Protein 4EWG (pdb70)

Solvent-accessible surface area: 25192 Å² total; per-residue (Å²): 140,106,100,118,0,1,0,2,0,14,4,0,13,5,12,23,20,34,153,22,83,88,0,36,61,26,3,123,84,38,67,10,8,2,129,54,27,107,113,11,111,113,19,112,61,10,107,3,49,1,0,0,32,14,119,50,44,88,83,28,112,117,17,76,212,102,36,24,50,12,13,7,92,0,0,24,0,0,0,69,0,0,41,49,0,5,54,73,6,52,12,76,85,54,146,50,5,16,90,27,79,0,1,0,0,0,0,0,11,26,7,0,37,85,4,8,62,6,6,0,25,0,25,68,66,2,38,12,110,71,14,72,51,58,8,16,3,31,23,1,11,0,0,0,0,0,3,0,3,37,44,51,57,0,51,1,6,1,4,2,0,2,0,2,5,0,0,0,0,0,0,0,0,8,0,23,11,14,1,8,36,48,66,14,42,0,0,0,0,0,0,0,3,10,30,17,3,13,15,0,0,15,19,3,30,55,177,20,8,0,68,67,41,133,64,30,110,55,0,1,18,0,0,0,34,137,24,55,5,3,2,1,0,10,0,0,0,0,0,0,0,0,22,68,110,44,0,52,96,86,63,20,103,39,16,0,12,3,28,0,2,1,3,7,1,3,2,62,78,22,58,75,38,49,26,80,18,2,8,87,0,0,72,57,0,11,105,49,18,95,36,109,26,130,32,0,24,0,0,0,0,7,0,14,0,24,106,136,16,0,32,8,4,0,83,0,0,24,82,24,16,33,64,111,0,14,0,1,1,2,1,0,0,0,0,4,1,5,0,0,0,0,0,0,1,0,4,0,0,0,12,0,0,72,99,53,45,0,0,15,3,19,28,8,107,92,41,18,120,65,6,16,98,16,46,11,1,118,82,71,37,80,87,30,87,0,58,30,0,0,0,0,0,18,13,16,1,6,0,1,0,0,0,0,0,86,24,57,181,156,111,122,0,1,0,2,0,12,3,0,15,4,12,22,18,30,157,24,81,81,0,61,63,27,4,71,82,38,69,21,21,14,116,124,31,96,120,15,100,114,18,112,61,10,114,3,50,2,0,0,15,14,92,55,56,91,84,29,111,116,18,75,79,102,27,20,49,10,10,8,79,0,0,28,6,0,0,65,0,0,44,47,0,6,57,73,6,56,11,84,78,58,165,74,13,25,75,22,146,1,0,0,0,0,0,0,13,25,8,0,25,98,3,7,88,6,6,0,26,0,28,84,64,1,39,11,112,81,14,68,47,55,6,14,4,31,22,1,11,0,0,0,0,0,3,0,2,29,38,55,67,0,57,1,6,2,5,1,1,2,0,5,6,0,0,0,0,0,0,0,0,10,0,22,9,13,0,11,36,50,60,12,34,9,0,0,0,0,0,0,4,7,15,16,3,12,16,1,0,17,25,2,32,52,181,20,8,0,68,62,42,108,58,11,113,60,0,1,19,0,0,1,46,62,26,56,5,3,3,1,0,8,0,0,0,0,0,0,0,0,22,50,96,65,0,109,95,84,64,20,101,33,19,0,11,3,28,0,3,1,4,6,1,2,2,67,26,36,49,75,37,47,20,46,20,2,7,102,0,0,64,54,0,0,99,53,19,95,38,90,16,120,34,0,23,0,0,0,0,7,0,15,0,26,103,142,17,0,33,9,4,0,83,0,0,27,161,17,14,31,130,104,0,16,0,2,1,2,0,0,1,1,0,4,1,5,0,0,0,0,0,0,1,0,5,0,0,0,14,0,0,66,103,55,67,0,1,15,4,19,28,8,115,111,41,16,117,60,6,15,94,16,46,6,0,109,80,138,30,79,88,31,88,0,84,35,0,0,0,0,0,19,13,16,2,6,0,1,0,0,0,0,0,95,20,48,187

B-factor: mean 21.0, std 6.98, range [4.08, 59.29]

Structure (mmCIF, N/CA/C/O backbone):
data_4EWG
#
_entry.id   4EWG
#
_cell.length_a   66.410
_cell.length_b   60.940
_cell.length_c   99.680
_cell.angle_alpha   90.000
_cell.angle_beta   95.130
_cell.angle_gamma   90.000
#
_symmetry.space_group_name_H-M   'P 1 21 1'
#
loop_
_entity.id
_entity.type
_entity.pdbx_description
1 polymer 'Beta-ketoacyl synthase'
2 non-polymer IMIDAZOLE
3 non-polymer 1,2-ETHANEDIOL
4 non-polymer 'CALCIUM ION'
5 water water
#
loop_
_atom_site.group_PDB
_atom_site.id
_atom_site.type_symbol
_atom_site.label_atom_id
_atom_site.label_alt_id
_atom_site.label_comp_id
_atom_site.label_asym_id
_atom_site.label_entity_id
_atom_site.label_seq_id
_atom_site.pdbx_PDB_ins_code
_atom_site.Cartn_x
_atom_site.Cartn_y
_atom_site.Cartn_z
_atom_site.occupancy
_atom_site.B_iso_or_equiv
_atom_site.auth_seq_id
_atom_site.auth_comp_id
_atom_site.auth_asym_id
_atom_site.auth_atom_id
_atom_site.pdbx_PDB_model_num
ATOM 1 N N . SER A 1 4 ? 5.174 39.172 90.866 1.00 39.65 0 SER A N 1
ATOM 2 C CA . SER A 1 4 ? 4.207 39.510 89.781 1.00 38.77 0 SER A CA 1
ATOM 3 C C . SER A 1 4 ? 4.584 38.815 88.449 1.00 36.92 0 SER A C 1
ATOM 4 O O . SER A 1 4 ? 4.821 39.481 87.435 1.00 36.62 0 SER A O 1
ATOM 6 N N . MET A 1 5 ? 4.619 37.483 88.462 1.00 35.98 1 MET A N 1
ATOM 7 C CA . MET A 1 5 ? 5.033 36.673 87.280 1.00 34.07 1 MET A CA 1
ATOM 8 C C . MET A 1 5 ? 3.967 36.651 86.159 1.00 31.69 1 MET A C 1
ATOM 9 O O . MET A 1 5 ? 2.797 36.563 86.426 1.00 31.22 1 MET A O 1
ATOM 14 N N . LYS A 1 6 ? 4.402 36.697 84.906 1.00 29.29 2 LYS A N 1
ATOM 15 C CA . LYS A 1 6 ? 3.459 36.701 83.774 1.00 27.65 2 LYS A CA 1
ATOM 16 C C . LYS A 1 6 ? 3.067 35.289 83.385 1.00 26.13 2 LYS A C 1
ATOM 17 O O . LYS A 1 6 ? 3.857 34.349 83.508 1.00 25.40 2 LYS A O 1
ATOM 23 N N . ARG A 1 7 ? 1.831 35.141 82.934 1.00 24.95 3 ARG A N 1
ATOM 24 C CA . ARG A 1 7 ? 1.375 33.888 82.430 1.00 23.63 3 ARG A CA 1
ATOM 25 C C . ARG A 1 7 ? 1.812 33.815 80.991 1.00 21.77 3 ARG A C 1
ATOM 26 O O . ARG A 1 7 ? 2.062 34.848 80.354 1.00 21.14 3 ARG A O 1
ATOM 34 N N . VAL A 1 8 ? 1.911 32.590 80.485 1.00 20.46 4 VAL A N 1
ATOM 35 C CA . VAL A 1 8 ? 2.459 32.352 79.178 1.00 19.05 4 VAL A CA 1
ATOM 36 C C . VAL A 1 8 ? 1.612 31.343 78.402 1.00 18.51 4 VAL A C 1
ATOM 37 O O . VAL A 1 8 ? 1.336 30.244 78.897 1.00 18.58 4 VAL A O 1
ATOM 41 N N . VAL A 1 9 ? 1.216 31.739 77.191 1.00 17.83 5 VAL A N 1
ATOM 42 C CA . VAL A 1 9 ? 0.364 30.933 76.349 1.00 17.69 5 VAL A CA 1
ATOM 43 C C . VAL A 1 9 ? 1.036 30.711 74.993 1.00 16.72 5 VAL A C 1
ATOM 44 O O . VAL A 1 9 ? 1.975 31.398 74.615 1.00 16.52 5 VAL A O 1
ATOM 48 N N . ILE A 1 10 ? 0.534 29.737 74.280 1.00 16.69 6 ILE A N 1
ATOM 49 C CA . ILE A 1 10 ? 1.053 29.346 72.997 1.00 16.15 6 ILE A CA 1
ATOM 50 C C . ILE A 1 10 ? 0.056 29.761 71.948 1.00 16.56 6 ILE A C 1
ATOM 51 O O . ILE A 1 10 ? -1.038 29.235 71.907 1.00 17.08 6 ILE A O 1
ATOM 56 N N . THR A 1 11 ? 0.450 30.679 71.085 1.00 16.74 7 THR A N 1
ATOM 57 C CA . THR A 1 11 ? -0.492 31.259 70.077 1.00 17.39 7 THR A CA 1
ATOM 58 C C . THR A 1 11 ? -0.122 30.880 68.643 1.00 17.28 7 THR A C 1
ATOM 59 O O . THR A 1 11 ? -0.837 31.230 67.711 1.00 18.01 7 THR A O 1
ATOM 63 N N . GLY A 1 12 ? 0.991 30.151 68.473 1.00 16.86 8 GLY A N 1
ATOM 64 C CA . GLY A 1 12 ? 1.417 29.638 67.161 1.00 16.68 8 GLY A CA 1
ATOM 65 C C . GLY A 1 12 ? 2.104 28.281 67.275 1.00 16.59 8 GLY A C 1
ATOM 66 O O . GLY A 1 12 ? 2.917 28.074 68.183 1.00 16.48 8 GLY A O 1
ATOM 67 N N . MET A 1 13 ? 1.758 27.340 66.385 1.00 16.83 9 MET A N 1
ATOM 68 C CA . MET A 1 13 ? 2.427 26.024 66.320 1.00 16.47 9 MET A CA 1
ATOM 69 C C . MET A 1 13 ? 2.620 25.634 64.868 1.00 16.60 9 MET A C 1
ATOM 70 O O . MET A 1 13 ? 1.722 25.836 64.032 1.00 17.46 9 MET A O 1
ATOM 75 N N . GLY A 1 14 ? 3.775 25.059 64.565 1.00 16.30 10 GLY A N 1
ATOM 76 C CA . GLY A 1 14 ? 4.073 24.581 63.245 1.00 16.36 10 GLY A CA 1
ATOM 77 C C . GLY A 1 14 ? 5.374 23.804 63.198 1.00 16.01 10 GLY A C 1
ATOM 78 O O . GLY A 1 14 ? 6.209 23.884 64.096 1.00 15.61 10 GLY A O 1
ATOM 79 N N . GLY A 1 15 ? 5.568 23.089 62.107 1.00 16.38 11 GLY A N 1
ATOM 80 C CA . GLY A 1 15 ? 6.794 22.350 61.885 1.00 16.19 11 GLY A CA 1
ATOM 81 C C . GLY A 1 15 ? 6.843 21.604 60.565 1.00 16.62 11 GLY A C 1
ATOM 82 O O . GLY A 1 15 ? 5.905 21.676 59.732 1.00 17.21 11 GLY A O 1
ATOM 83 N N . VAL A 1 16 ? 7.976 20.943 60.367 1.00 16.10 12 VAL A N 1
ATOM 84 C CA . VAL A 1 16 ? 8.282 20.208 59.188 1.00 16.60 12 VAL A CA 1
ATOM 85 C C . VAL A 1 16 ? 8.561 18.776 59.702 1.00 16.16 12 VAL A C 1
ATOM 86 O O . VAL A 1 16 ? 9.482 18.596 60.462 1.00 15.49 12 VAL A O 1
ATOM 90 N N . THR A 1 17 ? 7.709 17.792 59.367 1.00 16.66 13 THR A N 1
ATOM 91 C CA . THR A 1 17 ? 7.839 16.436 59.945 1.00 16.86 13 THR A CA 1
ATOM 92 C C . THR A 1 17 ? 7.638 15.324 58.920 1.00 17.92 13 THR A C 1
ATOM 93 O O . THR A 1 17 ? 7.131 15.567 57.832 1.00 18.24 13 THR A O 1
ATOM 97 N N . ALA A 1 18 ? 7.996 14.088 59.300 1.00 18.11 14 ALA A N 1
ATOM 98 C CA . ALA A 1 18 ? 7.894 12.941 58.382 1.00 18.81 14 ALA A CA 1
ATOM 99 C C . ALA A 1 18 ? 6.437 12.676 57.995 1.00 20.08 14 ALA A C 1
ATOM 100 O O . ALA A 1 18 ? 6.158 12.027 56.954 1.00 20.53 14 ALA A O 1
ATOM 102 N N . LEU A 1 19 ? 5.506 13.194 58.804 1.00 20.47 15 LEU A N 1
ATOM 103 C CA . LEU A 1 19 ? 4.079 13.004 58.547 1.00 21.67 15 LEU A CA 1
ATOM 104 C C . LEU A 1 19 ? 3.445 14.215 57.918 1.00 22.13 15 LEU A C 1
ATOM 105 O O . LEU A 1 19 ? 2.239 14.199 57.658 1.00 23.62 15 LEU A O 1
ATOM 110 N N . GLY A 1 20 ? 4.227 15.264 57.684 1.00 22.13 16 GLY A N 1
ATOM 111 C CA . GLY A 1 20 ? 3.731 16.471 56.987 1.00 22.91 16 GLY A CA 1
ATOM 112 C C . GLY A 1 20 ? 3.838 17.679 57.888 1.00 22.58 16 GLY A C 1
ATOM 113 O O . GLY A 1 20 ? 4.440 17.581 58.979 1.00 21.29 16 GLY A O 1
ATOM 114 N N . SER A 1 21 ? 3.275 18.817 57.421 1.00 23.02 17 SER A N 1
ATOM 115 C CA . SER A 1 21 ? 3.204 20.059 58.208 1.00 22.75 17 SER A CA 1
ATOM 116 C C . SER A 1 21 ? 1.843 20.393 58.779 1.00 23.47 17 SER A C 1
ATOM 117 O O . SER A 1 21 ? 1.750 20.767 59.937 1.00 23.76 17 SER A O 1
ATOM 120 N N . ARG A 1 22 ? 0.789 20.254 58.012 1.00 24.92 18 ARG A N 1
ATOM 121 C CA . ARG A 1 22 ? -0.543 20.592 58.536 1.00 25.77 18 ARG A CA 1
ATOM 122 C C . ARG A 1 22 ? -1.022 19.510 59.495 1.00 25.55 18 ARG A C 1
ATOM 123 O O . ARG A 1 22 ? -0.755 18.332 59.284 1.00 25.31 18 ARG A O 1
ATOM 131 N N . TRP A 1 23 ? -1.724 19.916 60.552 1.00 25.54 19 TRP A N 1
ATOM 132 C CA . TRP A 1 23 ? -2.179 18.968 61.549 1.00 25.55 19 TRP A CA 1
ATOM 133 C C . TRP A 1 23 ? -3.152 17.973 60.965 1.00 26.95 19 TRP A C 1
ATOM 134 O O . TRP A 1 23 ? -3.065 16.789 61.265 1.00 26.46 19 TRP A O 1
ATOM 145 N N . ASP A 1 24 ? -4.054 18.443 60.097 1.00 28.10 20 ASP A N 1
ATOM 146 C CA . ASP A 1 24 ? -5.058 17.570 59.486 1.00 29.71 20 ASP A CA 1
ATOM 147 C C . ASP A 1 24 ? -4.414 16.422 58.706 1.00 30.09 20 ASP A C 1
ATOM 148 O O . ASP A 1 24 ? -4.845 15.301 58.793 1.00 30.55 20 ASP A O 1
ATOM 153 N N . GLU A 1 25 ? -3.360 16.728 57.975 1.00 30.55 21 GLU A N 1
ATOM 154 C CA . GLU A 1 25 ? -2.534 15.756 57.263 1.00 31.34 21 GLU A CA 1
ATOM 155 C C . GLU A 1 25 ? -1.858 14.781 58.258 1.00 30.14 21 GLU A C 1
ATOM 156 O O . GLU A 1 25 ? -1.849 13.545 58.062 1.00 30.01 21 GLU A O 1
ATOM 162 N N . ILE A 1 26 ? -1.318 15.331 59.341 1.00 29.01 22 ILE A N 1
ATOM 163 C CA . ILE A 1 26 ? -0.640 14.526 60.358 1.00 28.53 22 ILE A CA 1
ATOM 164 C C . ILE A 1 26 ? -1.630 13.624 61.101 1.00 28.95 22 ILE A C 1
ATOM 165 O O . ILE A 1 26 ? -1.371 12.436 61.303 1.00 29.19 22 ILE A O 1
ATOM 170 N N . GLU A 1 27 ? -2.773 14.183 61.495 1.00 29.83 23 GLU A N 1
ATOM 171 C CA . GLU A 1 27 ? -3.847 13.390 62.124 1.00 30.61 23 GLU A CA 1
ATOM 172 C C . GLU A 1 27 ? -4.231 12.180 61.263 1.00 30.67 23 GLU A C 1
ATOM 173 O O . GLU A 1 27 ? -4.337 11.066 61.771 1.00 31.68 23 GLU A O 1
ATOM 179 N N . ALA A 1 28 ? -4.409 12.401 59.969 1.00 30.55 24 ALA A N 1
ATOM 180 C CA . ALA A 1 28 ? -4.780 11.315 59.055 1.00 31.14 24 ALA A CA 1
ATOM 181 C C . ALA A 1 28 ? -3.699 10.225 59.063 1.00 30.79 24 ALA A C 1
ATOM 182 O O . ALA A 1 28 ? -4.004 9.041 59.119 1.00 31.77 24 ALA A O 1
ATOM 184 N N . ALA A 1 29 ? -2.429 10.633 59.083 1.00 29.65 25 ALA A N 1
ATOM 185 C CA . ALA A 1 29 ? -1.331 9.676 59.144 1.00 29.41 25 ALA A CA 1
ATOM 186 C C . ALA A 1 29 ? -1.328 8.910 60.471 1.00 29.48 25 ALA A C 1
ATOM 187 O O . ALA A 1 29 ? -1.273 7.694 60.483 1.00 29.50 25 ALA A O 1
ATOM 189 N N . LEU A 1 30 ? -1.394 9.626 61.579 1.00 29.38 26 LEU A N 1
ATOM 190 C CA . LEU A 1 30 ? -1.481 8.980 62.867 1.00 29.61 26 LEU A CA 1
ATOM 191 C C . LEU A 1 30 ? -2.605 7.950 62.817 1.00 31.99 26 LEU A C 1
ATOM 192 O O . LEU A 1 30 ? -2.391 6.758 63.104 1.00 32.85 26 LEU A O 1
ATOM 197 N N . LYS A 1 31 ? -3.783 8.384 62.388 1.00 33.53 27 LYS A N 1
ATOM 198 C CA . LYS A 1 31 ? -4.937 7.482 62.318 1.00 35.07 27 LYS A CA 1
ATOM 199 C C . LYS A 1 31 ? -4.697 6.265 61.457 1.00 35.52 27 LYS A C 1
ATOM 200 O O . LYS A 1 31 ? -5.159 5.194 61.787 1.00 36.19 27 LYS A O 1
ATOM 206 N N . ALA A 1 32 ? -4.011 6.444 60.336 1.00 35.76 28 ALA A N 1
ATOM 207 C CA . ALA A 1 32 ? -3.788 5.355 59.399 1.00 36.99 28 ALA A CA 1
ATOM 208 C C . ALA A 1 32 ? -2.789 4.313 59.936 1.00 37.12 28 ALA A C 1
ATOM 209 O O . ALA A 1 32 ? -2.620 3.253 59.332 1.00 39.51 28 ALA A O 1
ATOM 211 N N . GLY A 1 33 ? -2.138 4.597 61.064 1.00 35.83 29 GLY A N 1
ATOM 212 C CA . GLY A 1 33 ? -1.347 3.575 61.794 1.00 34.44 29 GLY A CA 1
ATOM 213 C C . GLY A 1 33 ? -0.093 2.982 61.145 1.00 33.77 29 GLY A C 1
ATOM 214 O O . GLY A 1 33 ? 0.362 1.929 61.563 1.00 34.11 29 GLY A O 1
ATOM 215 N N . ARG A 1 34 ? 0.466 3.634 60.123 1.00 32.92 30 ARG A N 1
ATOM 216 C CA . ARG A 1 34 ? 1.751 3.214 59.570 1.00 31.19 30 ARG A CA 1
ATOM 217 C C . ARG A 1 34 ? 2.789 4.176 60.052 1.00 29.72 30 ARG A C 1
ATOM 218 O O . ARG A 1 34 ? 2.543 5.365 60.118 1.00 29.84 30 ARG A O 1
ATOM 220 N N . ASN A 1 35 ? 3.965 3.677 60.405 1.00 28.28 31 ASN A N 1
ATOM 221 C CA . ASN A 1 35 ? 5.035 4.553 60.782 1.00 26.04 31 ASN A CA 1
ATOM 222 C C . ASN A 1 35 ? 5.717 5.144 59.554 1.00 25.55 31 ASN A C 1
ATOM 223 O O . ASN A 1 35 ? 5.402 4.794 58.417 1.00 25.58 31 ASN A O 1
ATOM 228 N N . ALA A 1 36 ? 6.636 6.075 59.794 1.00 24.09 32 ALA A N 1
ATOM 229 C CA . ALA A 1 36 ? 7.368 6.733 58.712 1.00 23.90 32 ALA A CA 1
ATOM 230 C C . ALA A 1 36 ? 8.788 6.178 58.591 1.00 23.80 32 ALA A C 1
ATOM 231 O O . ALA A 1 36 ? 9.663 6.845 58.072 1.00 22.98 32 ALA A O 1
ATOM 233 N N . VAL A 1 37 ? 8.994 4.944 59.042 1.00 24.35 33 VAL A N 1
ATOM 234 C CA . VAL A 1 37 ? 10.322 4.318 58.997 1.00 24.98 33 VAL A CA 1
ATOM 235 C C . VAL A 1 37 ? 10.593 3.685 57.614 1.00 26.31 33 VAL A C 1
ATOM 236 O O . VAL A 1 37 ? 9.693 3.114 56.996 1.00 26.92 33 VAL A O 1
ATOM 240 N N . ARG A 1 38 ? 11.817 3.841 57.113 1.00 26.36 34 ARG A N 1
ATOM 241 C CA . ARG A 1 38 ? 12.193 3.271 55.824 1.00 27.64 34 ARG A CA 1
ATOM 242 C C . ARG A 1 38 ? 13.592 2.657 55.890 1.00 27.65 34 ARG A C 1
ATOM 243 O O . ARG A 1 38 ? 14.380 3.004 56.767 1.00 26.05 34 ARG A O 1
ATOM 251 N N . ARG A 1 39 ? 13.874 1.735 54.963 1.00 29.26 35 ARG A N 1
ATOM 252 C CA . ARG A 1 39 ? 15.211 1.209 54.795 1.00 30.47 35 ARG A CA 1
ATOM 253 C C . ARG A 1 39 ? 16.048 2.350 54.191 1.00 31.66 35 ARG A C 1
ATOM 254 O O . ARG A 1 39 ? 15.532 3.200 53.437 1.00 31.38 35 ARG A O 1
ATOM 256 N N . MET A 1 40 ? 17.320 2.413 54.568 1.00 32.49 36 MET A N 1
ATOM 257 C CA . MET A 1 40 ? 18.230 3.467 54.083 1.00 33.46 36 MET A CA 1
ATOM 258 C C . MET A 1 40 ? 19.415 2.851 53.359 1.00 34.90 36 MET A C 1
ATOM 259 O O . MET A 1 40 ? 20.522 2.766 53.921 1.00 34.86 36 MET A O 1
ATOM 264 N N . PRO A 1 41 ? 19.214 2.424 52.106 1.00 36.35 37 PRO A N 1
ATOM 265 C CA . PRO A 1 41 ? 20.326 1.766 51.378 1.00 38.61 37 PRO A CA 1
ATOM 266 C C . PRO A 1 41 ? 21.576 2.636 51.222 1.00 40.15 37 PRO A C 1
ATOM 267 O O . PRO A 1 41 ? 22.667 2.113 51.132 1.00 41.73 37 PRO A O 1
ATOM 271 N N . ASP A 1 42 ? 21.410 3.955 51.181 1.00 41.99 38 ASP A N 1
ATOM 272 C CA . ASP A 1 42 ? 22.548 4.879 51.063 1.00 42.80 38 ASP A CA 1
ATOM 273 C C . ASP A 1 42 ? 23.592 4.727 52.157 1.00 41.51 38 ASP A C 1
ATOM 274 O O . ASP A 1 42 ? 24.746 5.040 51.936 1.00 42.01 38 ASP A O 1
ATOM 279 N N . TRP A 1 43 ? 23.176 4.247 53.323 1.00 38.88 39 TRP A N 1
ATOM 280 C CA . TRP A 1 43 ? 24.081 4.062 54.438 1.00 37.00 39 TRP A CA 1
ATOM 281 C C . TRP A 1 43 ? 25.053 2.945 54.294 1.00 37.27 39 TRP A C 1
ATOM 282 O O . TRP A 1 43 ? 25.927 2.798 55.137 1.00 35.56 39 TRP A O 1
ATOM 293 N N . ASP A 1 44 ? 24.949 2.178 53.202 1.00 37.23 40 ASP A N 1
ATOM 294 C CA . ASP A 1 44 ? 25.999 1.217 52.845 1.00 37.99 40 ASP A CA 1
ATOM 295 C C . ASP A 1 44 ? 27.311 1.947 52.504 1.00 36.03 40 ASP A C 1
ATOM 296 O O . ASP A 1 44 ? 28.388 1.364 52.497 1.00 36.37 40 ASP A O 1
ATOM 301 N N . TYR A 1 45 ? 27.199 3.229 52.198 1.00 34.31 41 TYR A N 1
ATOM 302 C CA . TYR A 1 45 ? 28.350 4.085 52.034 1.00 33.11 41 TYR A CA 1
ATOM 303 C C . TYR A 1 45 ? 29.226 4.105 53.302 1.00 32.24 41 TYR A C 1
ATOM 304 O O . TYR A 1 45 ? 30.437 4.192 53.217 1.00 32.61 41 TYR A O 1
ATOM 313 N N . PHE A 1 46 ? 28.615 4.005 54.475 1.00 30.56 42 PHE A N 1
ATOM 314 C CA . PHE A 1 46 ? 29.361 4.150 55.732 1.00 29.53 42 PHE A CA 1
ATOM 315 C C . PHE A 1 46 ? 29.991 2.839 56.164 1.00 29.71 42 PHE A C 1
ATOM 316 O O . PHE A 1 46 ? 29.422 1.782 55.952 1.00 29.98 42 PHE A O 1
ATOM 324 N N . GLU A 1 47 ? 31.171 2.927 56.765 1.00 29.42 43 GLU A N 1
ATOM 325 C CA . GLU A 1 47 ? 31.958 1.731 57.068 1.00 30.73 43 GLU A CA 1
ATOM 326 C C . GLU A 1 47 ? 31.231 0.819 58.069 1.00 31.14 43 GLU A C 1
ATOM 327 O O . GLU A 1 47 ? 30.955 -0.324 57.770 1.00 31.21 43 GLU A O 1
ATOM 333 N N . SER A 1 48 ? 30.866 1.360 59.226 1.00 30.31 44 SER A N 1
ATOM 334 C CA . SER A 1 48 ? 30.452 0.534 60.349 1.00 30.53 44 SER A CA 1
ATOM 335 C C . SER A 1 48 ? 29.138 0.964 60.970 1.00 29.57 44 SER A C 1
ATOM 336 O O . SER A 1 48 ? 29.111 1.239 62.151 1.00 29.91 44 SER A O 1
ATOM 339 N N . LEU A 1 49 ? 28.055 1.030 60.188 1.00 29.64 45 LEU A N 1
ATOM 340 C CA . LEU A 1 49 ? 26.708 1.193 60.763 1.00 28.39 45 LEU A CA 1
ATOM 341 C C . LEU A 1 49 ? 25.981 -0.134 60.674 1.00 28.82 45 LEU A C 1
ATOM 342 O O . LEU A 1 49 ? 25.958 -0.745 59.627 1.00 28.31 45 LEU A O 1
ATOM 347 N N . HIS A 1 50 ? 25.401 -0.564 61.784 1.00 27.72 46 HIS A N 1
ATOM 348 C CA . HIS A 1 50 ? 24.622 -1.774 61.825 1.00 28.22 46 HIS A CA 1
ATOM 349 C C . HIS A 1 50 ? 23.241 -1.526 61.348 1.00 27.51 46 HIS A C 1
ATOM 350 O O . HIS A 1 50 ? 22.698 -2.305 60.563 1.00 27.72 46 HIS A O 1
ATOM 357 N N . THR A 1 51 ? 22.635 -0.426 61.781 1.00 26.46 47 THR A N 1
ATOM 358 C CA . THR A 1 51 ? 21.268 -0.143 61.336 1.00 26.10 47 THR A CA 1
ATOM 359 C C . THR A 1 51 ? 21.233 0.312 59.884 1.00 26.69 47 THR A C 1
ATOM 360 O O . THR A 1 51 ? 22.139 0.960 59.419 1.00 26.00 47 THR A O 1
ATOM 364 N N . ARG A 1 52 ? 20.149 -0.043 59.200 1.00 28.13 48 ARG A N 1
ATOM 365 C CA . ARG A 1 52 ? 19.792 0.535 57.914 1.00 28.74 48 ARG A CA 1
ATOM 366 C C . ARG A 1 52 ? 18.387 1.166 57.967 1.00 28.36 48 ARG A C 1
ATOM 367 O O . ARG A 1 52 ? 17.675 1.197 56.961 1.00 28.99 48 ARG A O 1
ATOM 375 N N . LEU A 1 53 ? 17.992 1.661 59.137 1.00 27.01 49 LEU A N 1
ATOM 376 C CA . LEU A 1 53 ? 16.648 2.256 59.308 1.00 26.63 49 LEU A CA 1
ATOM 377 C C . LEU A 1 53 ? 16.710 3.742 59.657 1.00 25.71 49 LEU A C 1
ATOM 378 O O . LEU A 1 53 ? 17.602 4.165 60.387 1.00 24.58 49 LEU A O 1
ATOM 383 N N . ALA A 1 54 ? 15.750 4.513 59.139 1.00 25.10 50 ALA A N 1
ATOM 384 C CA . ALA A 1 54 ? 15.564 5.918 59.514 1.00 24.47 50 ALA A CA 1
ATOM 385 C C . ALA A 1 54 ? 14.134 6.295 59.221 1.00 24.37 50 ALA A C 1
ATOM 386 O O . ALA A 1 54 ? 13.431 5.551 58.513 1.00 25.66 50 ALA A O 1
ATOM 388 N N . ALA A 1 55 ? 13.714 7.456 59.744 1.00 22.70 51 ALA A N 1
ATOM 389 C CA . ALA A 1 55 ? 12.408 8.068 59.429 1.00 21.98 51 ALA A CA 1
ATOM 390 C C . ALA A 1 55 ? 12.624 9.452 58.790 1.00 21.54 51 ALA A C 1
ATOM 391 O O . ALA A 1 55 ? 12.427 10.495 59.451 1.00 20.81 51 ALA A O 1
ATOM 393 N N . PRO A 1 56 ? 13.062 9.482 57.527 1.00 21.45 52 PRO A N 1
ATOM 394 C CA . PRO A 1 56 ? 13.372 10.771 56.885 1.00 21.58 52 PRO A CA 1
ATOM 395 C C . PRO A 1 56 ? 12.142 11.599 56.549 1.00 21.79 52 PRO A C 1
ATOM 396 O O . PRO A 1 56 ? 11.032 11.074 56.545 1.00 22.61 52 PRO A O 1
ATOM 400 N N . LEU A 1 57 ? 12.337 12.890 56.298 1.00 21.62 53 LEU A N 1
ATOM 401 C CA . LEU A 1 57 ? 11.310 13.676 55.669 1.00 22.29 53 LEU A CA 1
ATOM 402 C C . LEU A 1 57 ? 11.122 13.101 54.269 1.00 23.31 53 LEU A C 1
ATOM 403 O O . LEU A 1 57 ? 12.082 12.748 53.623 1.00 23.50 53 LEU A O 1
ATOM 408 N N . PRO A 1 58 ? 9.881 12.941 53.819 1.00 24.58 54 PRO A N 1
ATOM 409 C CA . PRO A 1 58 ? 9.730 12.413 52.443 1.00 26.36 54 PRO A CA 1
ATOM 410 C C . PRO A 1 58 ? 10.282 13.350 51.386 1.00 27.02 54 PRO A C 1
ATOM 411 O O . PRO A 1 58 ? 10.606 12.915 50.299 1.00 29.54 54 PRO A O 1
ATOM 415 N N . GLY A 1 59 ? 10.378 14.625 51.709 1.00 26.84 55 GLY A N 1
ATOM 416 C CA . GLY A 1 59 ? 11.053 15.610 50.853 1.00 27.15 55 GLY A CA 1
ATOM 417 C C . GLY A 1 59 ? 11.061 16.940 51.588 1.00 26.89 55 GLY A C 1
ATOM 418 O O . GLY A 1 59 ? 10.517 17.072 52.699 1.00 27.32 55 GLY A O 1
ATOM 419 N N . PHE A 1 60 ? 11.717 17.909 50.997 1.00 25.99 56 PHE A N 1
ATOM 420 C CA . PHE A 1 60 ? 11.719 19.242 51.508 1.00 25.07 56 PHE A CA 1
ATOM 421 C C . PHE A 1 60 ? 12.332 20.082 50.415 1.00 25.72 56 PHE A C 1
ATOM 422 O O . PHE A 1 60 ? 13.363 19.726 49.880 1.00 26.94 56 PHE A O 1
ATOM 430 N N . ALA A 1 61 ? 11.694 21.169 50.083 1.00 26.47 57 ALA A N 1
ATOM 431 C CA . ALA A 1 61 ? 12.312 22.183 49.246 1.00 28.56 57 ALA A CA 1
ATOM 432 C C . ALA A 1 61 ? 12.033 23.529 49.880 1.00 28.96 57 ALA A C 1
ATOM 433 O O . ALA A 1 61 ? 10.929 23.783 50.378 1.00 27.28 57 ALA A O 1
ATOM 435 N N . GLN A 1 62 ? 13.068 24.367 49.891 1.00 31.11 58 GLN A N 1
ATOM 436 C CA . GLN A 1 62 ? 12.944 25.749 50.353 1.00 31.35 58 GLN A CA 1
ATOM 437 C C . GLN A 1 62 ? 11.801 26.396 49.667 1.00 30.48 58 GLN A C 1
ATOM 438 O O . GLN A 1 62 ? 11.630 26.198 48.476 1.00 32.13 58 GLN A O 1
ATOM 444 N N . PRO A 1 63 ? 11.032 27.198 50.399 1.00 30.05 59 PRO A N 1
ATOM 445 C CA . PRO A 1 63 ? 10.081 28.072 49.743 1.00 30.61 59 PRO A CA 1
ATOM 446 C C . PRO A 1 63 ? 10.776 28.926 48.711 1.00 30.63 59 PRO A C 1
ATOM 447 O O . PRO A 1 63 ? 11.901 29.355 48.921 1.00 30.65 59 PRO A O 1
ATOM 451 N N . ALA A 1 64 ? 10.098 29.137 47.594 1.00 32.15 60 ALA A N 1
ATOM 452 C CA . ALA A 1 64 ? 10.643 29.882 46.459 1.00 33.61 60 ALA A CA 1
ATOM 453 C C . ALA A 1 64 ? 10.975 31.349 46.802 1.00 34.06 60 ALA A C 1
ATOM 454 O O . ALA A 1 64 ? 11.927 31.914 46.278 1.00 36.52 60 ALA A O 1
ATOM 456 N N . ASP A 1 65 ? 10.188 31.954 47.680 1.00 32.74 61 ASP A N 1
ATOM 457 C CA . ASP A 1 65 ? 10.341 33.358 47.994 1.00 32.04 61 ASP A CA 1
ATOM 458 C C . ASP A 1 65 ? 11.385 33.648 49.103 1.00 31.21 61 ASP A C 1
ATOM 459 O O . ASP A 1 65 ? 11.480 34.784 49.572 1.00 31.18 61 ASP A O 1
ATOM 464 N N . TRP A 1 66 ? 12.154 32.641 49.553 1.00 30.15 62 TRP A N 1
ATOM 465 C CA . TRP A 1 66 ? 13.256 32.910 50.489 1.00 27.94 62 TRP A CA 1
ATOM 466 C C . TRP A 1 66 ? 14.357 33.519 49.717 1.00 28.73 62 TRP A C 1
ATOM 467 O O . TRP A 1 66 ? 14.831 32.937 48.757 1.00 29.74 62 TRP A O 1
ATOM 478 N N . PRO A 1 67 ? 14.794 34.697 50.123 1.00 30.77 63 PRO A N 1
ATOM 479 C CA . PRO A 1 67 ? 15.858 35.355 49.387 1.00 32.33 63 PRO A CA 1
ATOM 480 C C . PRO A 1 67 ? 17.239 34.782 49.681 1.00 33.15 63 PRO A C 1
ATOM 481 O O . PRO A 1 67 ? 17.610 34.583 50.849 1.00 32.13 63 PRO A O 1
ATOM 485 N N . ARG A 1 68 ? 18.000 34.574 48.610 1.00 34.58 64 ARG A N 1
ATOM 486 C CA . ARG A 1 68 ? 19.379 34.103 48.653 1.00 34.11 64 ARG A CA 1
ATOM 487 C C . ARG A 1 68 ? 20.215 34.737 49.752 1.00 33.46 64 ARG A C 1
ATOM 488 O O . ARG A 1 68 ? 20.955 34.046 50.482 1.00 33.40 64 ARG A O 1
ATOM 496 N N . LYS A 1 69 ? 20.116 36.051 49.881 1.00 34.68 65 LYS A N 1
ATOM 497 C CA . LYS A 1 69 ? 20.940 36.777 50.843 1.00 34.33 65 LYS A CA 1
ATOM 498 C C . LYS A 1 69 ? 20.691 36.253 52.243 1.00 33.56 65 LYS A C 1
ATOM 499 O O . LYS A 1 69 ? 21.574 36.286 53.083 1.00 35.78 65 LYS A O 1
ATOM 501 N N . LYS A 1 70 ? 19.487 35.729 52.489 1.00 33.39 66 LYS A N 1
ATOM 502 C CA . LYS A 1 70 ? 19.106 35.238 53.813 1.00 31.34 66 LYS A CA 1
ATOM 503 C C . LYS A 1 70 ? 19.415 33.747 53.978 1.00 29.06 66 LYS A C 1
ATOM 504 O O . LYS A 1 70 ? 19.709 33.320 55.079 1.00 30.85 66 LYS A O 1
ATOM 506 N N . THR A 1 71 ? 19.419 32.971 52.890 1.00 25.65 67 THR A N 1
ATOM 507 C CA . THR A 1 71 ? 19.645 31.493 52.959 1.00 23.29 67 THR A CA 1
ATOM 508 C C . THR A 1 71 ? 21.103 30.984 52.901 1.00 21.60 67 THR A C 1
ATOM 509 O O . THR A 1 71 ? 21.352 29.827 53.152 1.00 21.06 67 THR A O 1
ATOM 513 N N . ARG A 1 72 ? 22.061 31.848 52.608 1.00 21.71 68 ARG A N 1
ATOM 514 C CA . ARG A 1 72 ? 23.484 31.447 52.531 1.00 20.69 68 ARG A CA 1
ATOM 515 C C . ARG A 1 72 ? 23.993 30.783 53.799 1.00 19.78 68 ARG A C 1
ATOM 516 O O . ARG A 1 72 ? 24.861 29.911 53.754 1.00 19.51 68 ARG A O 1
ATOM 518 N N . SER A 1 73 ? 23.464 31.223 54.930 1.00 19.27 69 SER A N 1
ATOM 519 C CA . SER A 1 73 ? 23.945 30.831 56.224 1.00 19.66 69 SER A CA 1
ATOM 520 C C . SER A 1 73 ? 23.218 29.578 56.772 1.00 18.94 69 SER A C 1
ATOM 521 O O . SER A 1 73 ? 23.450 29.188 57.906 1.00 18.26 69 SER A O 1
ATOM 524 N N . MET A 1 74 ? 22.397 28.941 55.935 1.00 19.34 70 MET A N 1
ATOM 525 C CA . MET A 1 74 ? 21.577 27.790 56.349 1.00 19.27 70 MET A CA 1
ATOM 526 C C . MET A 1 74 ? 21.945 26.457 55.679 1.00 18.71 70 MET A C 1
ATOM 527 O O . MET A 1 74 ? 21.912 26.361 54.467 1.00 17.77 70 MET A O 1
ATOM 532 N N . GLY A 1 75 ? 22.248 25.429 56.480 1.00 17.45 71 GLY A N 1
ATOM 533 C CA . GLY A 1 75 ? 22.185 24.047 56.001 1.00 17.40 71 GLY A CA 1
ATOM 534 C C . GLY A 1 75 ? 20.788 23.558 56.269 1.00 17.35 71 GLY A C 1
ATOM 535 O O . GLY A 1 75 ? 19.941 24.359 56.666 1.00 17.05 71 GLY A O 1
ATOM 536 N N . ARG A 1 76 ? 20.542 22.262 56.102 1.00 17.37 72 ARG A N 1
ATOM 537 C CA . ARG A 1 76 ? 19.180 21.747 56.152 1.00 18.24 72 ARG A CA 1
ATOM 538 C C . ARG A 1 76 ? 18.502 21.990 57.493 1.00 17.10 72 ARG A C 1
ATOM 539 O O . ARG A 1 76 ? 17.341 22.402 57.548 1.00 17.16 72 ARG A O 1
ATOM 547 N N . VAL A 1 77 ? 19.213 21.713 58.576 1.00 15.56 73 VAL A N 1
ATOM 548 C CA . VAL A 1 77 ? 18.610 21.792 59.909 1.00 14.55 73 VAL A CA 1
ATOM 549 C C . VAL A 1 77 ? 18.106 23.211 60.189 1.00 14.49 73 VAL A C 1
ATOM 550 O O . VAL A 1 77 ? 17.044 23.395 60.778 1.00 14.79 73 VAL A O 1
ATOM 554 N N . SER A 1 78 ? 18.871 24.196 59.768 1.00 14.68 74 SER A N 1
ATOM 555 C CA . SER A 1 78 ? 18.481 25.580 59.932 1.00 15.28 74 SER A CA 1
ATOM 556 C C . SER A 1 78 ? 17.335 25.908 58.974 1.00 15.68 74 SER A C 1
ATOM 557 O O . SER A 1 78 ? 16.427 26.617 59.338 1.00 15.68 74 SER A O 1
ATOM 560 N N . MET A 1 79 ? 17.351 25.337 57.768 1.00 16.71 75 MET A N 1
ATOM 561 C CA . MET A 1 79 ? 16.191 25.486 56.860 1.00 17.50 75 MET A CA 1
ATOM 562 C C . MET A 1 79 ? 14.916 24.884 57.440 1.00 16.46 75 MET A C 1
ATOM 563 O O . MET A 1 79 ? 13.842 25.504 57.366 1.00 16.38 75 MET A O 1
ATOM 568 N N . TYR A 1 80 ? 15.022 23.709 58.055 1.00 15.53 76 TYR A N 1
ATOM 569 C CA . TYR A 1 80 ? 13.853 23.115 58.743 1.00 14.94 76 TYR A CA 1
ATOM 570 C C . TYR A 1 80 ? 13.363 24.059 59.851 1.00 13.89 76 TYR A C 1
ATOM 571 O O . TYR A 1 80 ? 12.181 24.328 59.974 1.00 13.54 76 TYR A O 1
ATOM 580 N N . ALA A 1 81 ? 14.313 24.561 60.635 1.00 12.95 77 ALA A N 1
ATOM 581 C CA . ALA A 1 81 ? 14.020 25.399 61.796 1.00 12.44 77 ALA A CA 1
ATOM 582 C C . ALA A 1 81 ? 13.276 26.667 61.334 1.00 12.61 77 ALA A C 1
ATOM 583 O O . ALA A 1 81 ? 12.259 27.030 61.910 1.00 12.26 77 ALA A O 1
ATOM 585 N N . VAL A 1 82 ? 13.800 27.312 60.283 1.00 12.54 78 VAL A N 1
ATOM 586 C CA . VAL A 1 82 ? 13.203 28.527 59.748 1.00 13.02 78 VAL A CA 1
ATOM 587 C C . VAL A 1 82 ? 11.801 28.267 59.158 1.00 13.50 78 VAL A C 1
ATOM 588 O O . VAL A 1 82 ? 10.865 29.000 59.425 1.00 13.53 78 VAL A O 1
ATOM 592 N N . ARG A 1 83 ? 11.643 27.151 58.469 1.00 14.02 79 ARG A N 1
ATOM 593 C CA . ARG A 1 83 ? 10.366 26.830 57.883 1.00 14.70 79 ARG A CA 1
ATOM 594 C C . ARG A 1 83 ? 9.316 26.570 58.970 1.00 14.60 79 ARG A C 1
ATOM 595 O O . ARG A 1 83 ? 8.189 27.041 58.877 1.00 14.68 79 ARG A O 1
ATOM 603 N N . ALA A 1 84 ? 9.711 25.806 60.003 1.00 14.03 80 ALA A N 1
ATOM 604 C CA . ALA A 1 84 ? 8.875 25.556 61.175 1.00 13.77 80 ALA A CA 1
ATOM 605 C C . ALA A 1 84 ? 8.403 26.841 61.793 1.00 13.76 80 ALA A C 1
ATOM 606 O O . ALA A 1 84 ? 7.218 26.998 62.146 1.00 13.82 80 ALA A O 1
ATOM 608 N N . SER A 1 85 ? 9.344 27.763 61.937 1.00 13.44 81 SER A N 1
ATOM 609 C CA . SER A 1 85 ? 9.096 28.967 62.662 1.00 13.59 81 SER A CA 1
ATOM 610 C C . SER A 1 85 ? 8.208 29.882 61.823 1.00 14.42 81 SER A C 1
ATOM 611 O O . SER A 1 85 ? 7.343 30.562 62.370 1.00 15.14 81 SER A O 1
ATOM 614 N N . GLU A 1 86 ? 8.416 29.868 60.503 1.00 14.81 82 GLU A N 1
ATOM 615 C CA . GLU A 1 86 ? 7.575 30.560 59.542 1.00 15.83 82 GLU A CA 1
ATOM 616 C C . GLU A 1 86 ? 6.121 30.093 59.598 1.00 16.28 82 GLU A C 1
ATOM 617 O O . GLU A 1 86 ? 5.208 30.910 59.589 1.00 16.85 82 GLU A O 1
ATOM 623 N N . LEU A 1 87 ? 5.918 28.785 59.663 1.00 15.95 83 LEU A N 1
ATOM 624 C CA . LEU A 1 87 ? 4.582 28.249 59.770 1.00 16.42 83 LEU A CA 1
ATOM 625 C C . LEU A 1 87 ? 3.940 28.705 61.112 1.00 16.56 83 LEU A C 1
ATOM 626 O O . LEU A 1 87 ? 2.781 29.133 61.139 1.00 17.36 83 LEU A O 1
ATOM 631 N N . ALA A 1 88 ? 4.714 28.646 62.192 1.00 16.01 84 ALA A N 1
ATOM 632 C CA . ALA A 1 88 ? 4.202 28.964 63.527 1.00 15.95 84 ALA A CA 1
ATOM 633 C C . ALA A 1 88 ? 3.855 30.433 63.639 1.00 16.29 84 ALA A C 1
ATOM 634 O O . ALA A 1 88 ? 2.850 30.784 64.235 1.00 16.75 84 ALA A O 1
ATOM 636 N N . LEU A 1 89 ? 4.709 31.284 63.093 1.00 16.15 85 LEU A N 1
ATOM 637 C CA . LEU A 1 89 ? 4.415 32.703 63.030 1.00 16.63 85 LEU A CA 1
ATOM 638 C C . LEU A 1 89 ? 3.148 33.010 62.229 1.00 17.67 85 LEU A C 1
ATOM 639 O O . LEU A 1 89 ? 2.333 33.831 62.655 1.00 18.71 85 LEU A O 1
ATOM 644 N N . ALA A 1 90 ? 2.956 32.364 61.093 1.00 17.95 86 ALA A N 1
ATOM 645 C CA . ALA A 1 90 ? 1.720 32.620 60.299 1.00 18.69 86 ALA A CA 1
ATOM 646 C C . ALA A 1 90 ? 0.551 32.242 61.165 1.00 19.05 86 ALA A C 1
ATOM 647 O O . ALA A 1 90 ? -0.426 32.990 61.293 1.00 19.22 86 ALA A O 1
ATOM 649 N N . ASP A 1 91 ? 0.660 31.061 61.763 1.00 18.99 87 ASP A N 1
ATOM 650 C CA . ASP A 1 91 ? -0.429 30.506 62.527 1.00 19.34 87 ASP A CA 1
ATOM 651 C C . ASP A 1 91 ? -0.729 31.446 63.687 1.00 19.46 87 ASP A C 1
ATOM 652 O O . ASP A 1 91 ? -1.882 31.594 64.055 1.00 20.22 87 ASP A O 1
ATOM 657 N N . ALA A 1 92 ? 0.297 32.108 64.232 1.00 18.85 88 ALA A N 1
ATOM 658 C CA . ALA A 1 92 ? 0.104 33.049 65.360 1.00 19.15 88 ALA A CA 1
ATOM 659 C C . ALA A 1 92 ? -0.424 34.434 64.925 1.00 20.04 88 ALA A C 1
ATOM 660 O O . ALA A 1 92 ? -0.723 35.280 65.755 1.00 19.78 88 ALA A O 1
ATOM 662 N N . GLY A 1 93 ? -0.528 34.649 63.619 1.00 20.83 89 GLY A N 1
ATOM 663 C CA . GLY A 1 93 ? -1.066 35.902 63.084 1.00 22.00 89 GLY A CA 1
ATOM 664 C C . GLY A 1 93 ? -0.008 36.962 62.834 1.00 22.13 89 GLY A C 1
ATOM 665 O O . GLY A 1 93 ? -0.344 38.117 62.617 1.00 23.08 89 GLY A O 1
ATOM 666 N N . PHE A 1 94 ? 1.263 36.582 62.859 1.00 21.38 90 PHE A N 1
ATOM 667 C CA . PHE A 1 94 ? 2.355 37.560 62.710 1.00 21.40 90 PHE A CA 1
ATOM 668 C C . PHE A 1 94 ? 2.967 37.640 61.307 1.00 21.66 90 PHE A C 1
ATOM 669 O O . PHE A 1 94 ? 3.883 38.410 61.104 1.00 21.49 90 PHE A O 1
ATOM 677 N N . ALA A 1 95 ? 2.466 36.863 60.341 1.00 22.45 91 ALA A N 1
ATOM 678 C CA . ALA A 1 95 ? 2.928 37.015 58.936 1.00 23.10 91 ALA A CA 1
ATOM 679 C C . ALA A 1 95 ? 2.848 38.494 58.535 1.00 23.86 91 ALA A C 1
ATOM 680 O O . ALA A 1 95 ? 1.871 39.159 58.829 1.00 24.64 91 ALA A O 1
ATOM 682 N N . GLY A 1 96 ? 3.883 39.007 57.877 1.00 24.21 92 GLY A N 1
ATOM 683 C CA . GLY A 1 96 ? 3.894 40.415 57.395 1.00 24.37 92 GLY A CA 1
ATOM 684 C C . GLY A 1 96 ? 3.836 41.479 58.492 1.00 25.16 92 GLY A C 1
ATOM 685 O O . GLY A 1 96 ? 3.751 42.686 58.195 1.00 25.65 92 GLY A O 1
ATOM 686 N N . ASP A 1 97 ? 3.884 41.045 59.760 1.00 25.03 93 ASP A N 1
ATOM 687 C CA . ASP A 1 97 ? 3.820 41.953 60.911 1.00 25.64 93 ASP A CA 1
ATOM 688 C C . ASP A 1 97 ? 5.247 42.188 61.417 1.00 26.69 93 ASP A C 1
ATOM 689 O O . ASP A 1 97 ? 5.830 41.311 62.055 1.00 27.41 93 ASP A O 1
ATOM 694 N N . GLU A 1 98 ? 5.779 43.385 61.171 1.00 27.17 94 GLU A N 1
ATOM 695 C CA . GLU A 1 98 ? 7.171 43.692 61.433 1.00 27.00 94 GLU A CA 1
ATOM 696 C C . GLU A 1 98 ? 7.422 44.164 62.863 1.00 25.34 94 GLU A C 1
ATOM 697 O O . GLU A 1 98 ? 8.578 44.253 63.314 1.00 23.85 94 GLU A O 1
ATOM 703 N N . SER A 1 99 ? 6.370 44.465 63.596 1.00 23.92 95 SER A N 1
ATOM 704 C CA . SER A 1 99 ? 6.576 44.904 64.983 1.00 23.37 95 SER A CA 1
ATOM 705 C C . SER A 1 99 ? 7.269 43.839 65.865 1.00 21.75 95 SER A C 1
ATOM 706 O O . SER A 1 99 ? 7.864 44.170 66.898 1.00 21.47 95 SER A O 1
ATOM 709 N N . ILE A 1 100 ? 7.200 42.578 65.457 1.00 20.85 96 ILE A N 1
ATOM 710 C CA . ILE A 1 100 ? 7.861 41.498 66.215 1.00 19.98 96 ILE A CA 1
ATOM 711 C C . ILE A 1 100 ? 9.392 41.674 66.237 1.00 19.70 96 ILE A C 1
ATOM 712 O O . ILE A 1 100 ? 10.053 41.143 67.115 1.00 19.79 96 ILE A O 1
ATOM 717 N N . SER A 1 101 ? 9.921 42.444 65.296 1.00 19.65 97 SER A N 1
ATOM 718 C CA . SER A 1 101 ? 11.341 42.711 65.182 1.00 19.86 97 SER A CA 1
ATOM 719 C C . SER A 1 101 ? 11.877 43.778 66.048 1.00 20.21 97 SER A C 1
ATOM 720 O O . SER A 1 101 ? 13.078 43.999 66.036 1.00 19.90 97 SER A O 1
ATOM 723 N N . ASP A 1 102 ? 11.031 44.397 66.858 1.00 21.38 98 ASP A N 1
ATOM 724 C CA . ASP A 1 102 ? 11.443 45.581 67.612 1.00 22.27 98 ASP A CA 1
ATOM 725 C C . ASP A 1 102 ? 12.125 45.266 68.945 1.00 21.92 98 ASP A C 1
ATOM 726 O O . ASP A 1 102 ? 12.288 46.172 69.749 1.00 22.30 98 ASP A O 1
ATOM 731 N N . GLY A 1 103 ? 12.510 44.003 69.182 1.00 21.22 99 GLY A N 1
ATOM 732 C CA . GLY A 1 103 ? 13.179 43.626 70.424 1.00 20.98 99 GLY A CA 1
ATOM 733 C C . GLY A 1 103 ? 12.261 42.902 71.398 1.00 21.53 99 GLY A C 1
ATOM 734 O O . GLY A 1 103 ? 12.732 42.369 72.386 1.00 22.53 99 GLY A O 1
ATOM 735 N N . ARG A 1 104 ? 10.962 42.827 71.088 1.00 22.06 100 ARG A N 1
ATOM 736 C CA . ARG A 1 104 ? 9.975 42.257 71.973 1.00 22.29 100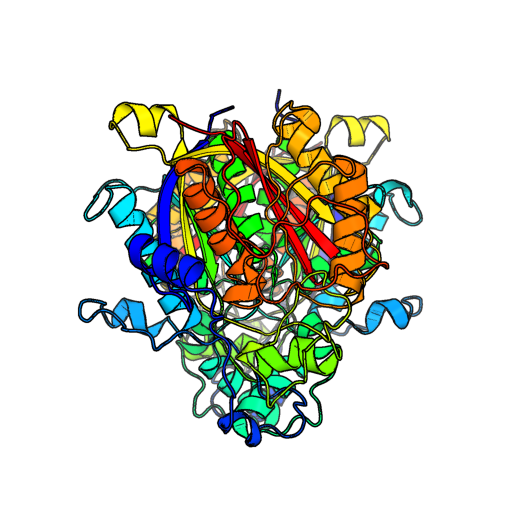 ARG A CA 1
ATOM 737 C C . ARG A 1 104 ? 9.937 40.752 71.865 1.00 21.28 100 ARG A C 1
ATOM 738 O O . ARG A 1 104 ? 9.407 40.082 72.745 1.00 21.30 100 ARG A O 1
ATOM 746 N N . MET A 1 105 ? 10.409 40.237 70.735 1.00 20.03 101 MET A N 1
ATOM 747 C CA . MET A 1 105 ? 10.415 38.811 70.480 1.00 18.92 101 MET A CA 1
ATOM 748 C C . MET A 1 105 ? 11.834 38.288 70.411 1.00 17.62 101 MET A C 1
ATOM 749 O O . MET A 1 105 ? 12.658 38.855 69.728 1.00 17.95 101 MET A O 1
ATOM 754 N N . GLY A 1 106 ? 12.078 37.167 71.085 1.00 16.80 102 GLY A N 1
ATOM 755 C CA . GLY A 1 106 ? 13.390 36.496 71.093 1.00 15.66 102 GLY A CA 1
ATOM 756 C C . GLY A 1 106 ? 13.279 35.078 70.570 1.00 14.77 102 GLY A C 1
ATOM 757 O O . GLY A 1 106 ? 12.233 34.665 70.048 1.00 15.24 102 GLY A O 1
ATOM 758 N N . VAL A 1 107 ? 14.371 34.337 70.657 1.00 13.66 103 VAL A N 1
ATOM 759 C CA . VAL A 1 107 ? 14.427 33.009 70.080 1.00 13.02 103 VAL A CA 1
ATOM 760 C C . VAL A 1 107 ? 15.147 32.026 70.994 1.00 12.41 103 VAL A C 1
ATOM 761 O O . VAL A 1 107 ? 16.250 32.305 71.468 1.00 12.45 103 VAL A O 1
ATOM 765 N N . ALA A 1 108 ? 14.508 30.902 71.269 1.00 11.99 104 ALA A N 1
ATOM 766 C CA . ALA A 1 108 ? 15.155 29.802 71.949 1.00 11.77 104 ALA A CA 1
ATOM 767 C C . ALA A 1 108 ? 15.104 28.598 71.006 1.00 11.65 104 ALA A C 1
ATOM 768 O O . ALA A 1 108 ? 14.034 28.228 70.494 1.00 11.66 104 ALA A O 1
ATOM 770 N N . TYR A 1 109 ? 16.265 28.006 70.737 1.00 11.29 105 TYR A N 1
ATOM 771 C CA . TYR A 1 109 ? 16.326 26.915 69.758 1.00 11.23 105 TYR A CA 1
ATOM 772 C C . TYR A 1 109 ? 17.628 26.143 69.875 1.00 10.94 105 TYR A C 1
ATOM 773 O O . TYR A 1 109 ? 18.655 26.702 70.275 1.00 10.80 105 TYR A O 1
ATOM 782 N N . GLY A 1 110 ? 17.590 24.887 69.462 1.00 10.91 106 GLY A N 1
ATOM 783 C CA . GLY A 1 110 ? 18.810 24.129 69.341 1.00 11.01 106 GLY A CA 1
ATOM 784 C C . GLY A 1 110 ? 18.684 22.852 68.544 1.00 11.17 106 GLY A C 1
ATOM 785 O O . GLY A 1 110 ? 17.602 22.508 68.056 1.00 10.69 106 GLY A O 1
ATOM 786 N N . SER A 1 111 ? 19.815 22.161 68.421 1.00 10.97 107 SER A N 1
ATOM 787 C CA . SER A 1 111 ? 19.893 20.911 67.689 1.00 11.33 107 SER A CA 1
ATOM 788 C C . SER A 1 111 ? 21.069 20.121 68.226 1.00 11.50 107 SER A C 1
ATOM 789 O O . SER A 1 111 ? 21.907 20.671 68.932 1.00 11.42 107 SER A O 1
ATOM 792 N N . SER A 1 112 ? 21.114 18.831 67.925 1.00 12.03 108 SER A N 1
ATOM 793 C CA . SER A 1 112 ? 22.204 17.961 68.395 1.00 12.50 108 SER A CA 1
ATOM 794 C C . SER A 1 112 ? 23.493 18.313 67.669 1.00 13.02 108 SER A C 1
ATOM 795 O O . SER A 1 112 ? 24.597 18.086 68.185 1.00 13.23 108 SER A O 1
ATOM 798 N N . SER A 1 113 ? 23.345 18.859 66.470 1.00 13.48 109 SER A N 1
ATOM 799 C CA . SER A 1 113 ? 24.456 19.082 65.594 1.00 13.86 109 SER A CA 1
ATOM 800 C C . SER A 1 113 ? 24.145 20.165 64.542 1.00 13.98 109 SER A C 1
ATOM 801 O O . SER A 1 113 ? 22.990 20.460 64.255 1.00 13.72 109 SER A O 1
ATOM 804 N N . GLY A 1 114 ? 25.209 20.729 63.967 1.00 14.23 110 GLY A N 1
ATOM 805 C CA . GLY A 1 114 ? 25.125 21.592 62.836 1.00 14.13 110 GLY A CA 1
ATOM 806 C C . GLY A 1 114 ? 24.932 20.800 61.561 1.00 15.09 110 GLY A C 1
ATOM 807 O O . GLY A 1 114 ? 24.480 19.644 61.594 1.00 16.44 110 GLY A O 1
ATOM 808 N N . SER A 1 115 ? 25.264 21.402 60.427 1.00 14.75 111 SER A N 1
ATOM 809 C CA . SER A 1 115 ? 24.951 20.785 59.127 1.00 15.28 111 SER A CA 1
ATOM 810 C C . SER A 1 115 ? 26.114 19.956 58.566 1.00 15.60 111 SER A C 1
ATOM 811 O O . SER A 1 115 ? 27.258 20.200 58.887 1.00 14.80 111 SER A O 1
ATOM 814 N N . VAL A 1 116 ? 25.786 19.012 57.693 1.00 16.39 112 VAL A N 1
ATOM 815 C CA . VAL A 1 116 ? 26.770 18.043 57.219 1.00 16.95 112 VAL A CA 1
ATOM 816 C C . VAL A 1 116 ? 27.896 18.667 56.436 1.00 17.88 112 VAL A C 1
ATOM 817 O O . VAL A 1 116 ? 29.046 18.311 56.643 1.00 17.85 112 VAL A O 1
ATOM 821 N N . GLU A 1 117 ? 27.579 19.614 55.557 1.00 19.13 113 GLU A N 1
ATOM 822 C CA . GLU A 1 117 ? 28.583 20.156 54.644 1.00 20.15 113 GLU A CA 1
ATOM 823 C C . GLU A 1 117 ? 29.805 20.709 55.385 1.00 19.38 113 GLU A C 1
ATOM 824 O O . 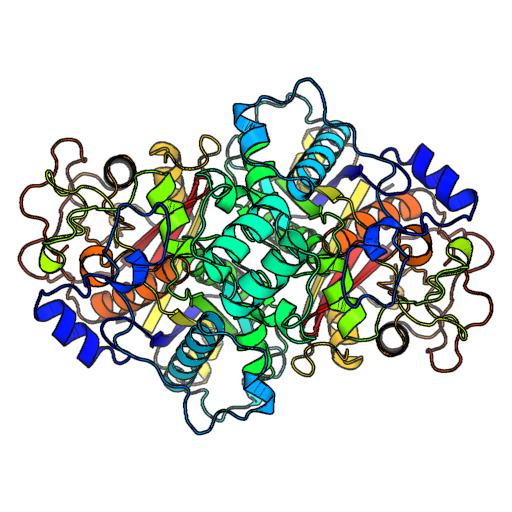GLU A 1 117 ? 30.918 20.307 55.102 1.00 20.03 113 GLU A O 1
ATOM 830 N N . PRO A 1 118 ? 29.596 21.649 56.330 1.00 18.49 114 PRO A N 1
ATOM 831 C CA . PRO A 1 118 ? 30.751 22.240 57.002 1.00 17.97 114 PRO A CA 1
ATOM 832 C C . PRO A 1 118 ? 31.441 21.292 57.982 1.00 17.76 114 PRO A C 1
ATOM 833 O O . PRO A 1 118 ? 32.668 21.387 58.151 1.00 17.67 114 PRO A O 1
ATOM 837 N N . ILE A 1 119 ? 30.689 20.364 58.594 1.00 17.40 115 ILE A N 1
ATOM 838 C CA . ILE A 1 119 ? 31.321 19.308 59.364 1.00 17.22 115 ILE A CA 1
ATOM 839 C C . ILE A 1 119 ? 32.303 18.539 58.474 1.00 18.19 115 ILE A C 1
ATOM 840 O O . ILE A 1 119 ? 33.441 18.322 58.863 1.00 19.06 115 ILE A O 1
ATOM 845 N N . ARG A 1 120 ? 31.874 18.155 57.282 1.00 18.99 116 ARG A N 1
ATOM 846 C CA . ARG A 1 120 ? 32.762 17.526 56.293 1.00 20.53 116 ARG A CA 1
ATOM 847 C C . ARG A 1 120 ? 33.969 18.411 55.966 1.00 19.91 116 ARG A C 1
ATOM 848 O O . ARG A 1 120 ? 35.105 17.933 55.900 1.00 19.68 116 ARG A O 1
ATOM 856 N N . ALA A 1 121 ? 33.706 19.697 55.742 1.00 18.81 117 ALA A N 1
ATOM 857 C CA . ALA A 1 121 ? 34.749 20.628 55.298 1.00 18.50 117 ALA A CA 1
ATOM 858 C C . ALA A 1 121 ? 35.782 20.836 56.397 1.00 17.71 117 ALA A C 1
ATOM 859 O O . ALA A 1 121 ? 36.972 20.712 56.172 1.00 18.03 117 ALA A O 1
ATOM 861 N N . PHE A 1 122 ? 35.328 21.158 57.593 1.00 17.04 118 PHE A N 1
ATOM 862 C CA . PHE A 1 122 ? 36.268 21.382 58.708 1.00 16.79 118 PHE A CA 1
ATOM 863 C C . PHE A 1 122 ? 36.977 20.082 59.154 1.00 16.97 118 PHE A C 1
ATOM 864 O O . PHE A 1 122 ? 38.184 20.096 59.470 1.00 17.47 118 PHE A O 1
ATOM 872 N N . GLY A 1 123 ? 36.237 18.977 59.172 1.00 16.62 119 GLY A N 1
ATOM 873 C CA . GLY A 1 123 ? 36.800 17.681 59.542 1.00 17.17 119 GLY A CA 1
ATOM 874 C C . GLY A 1 123 ? 37.907 17.280 58.600 1.00 17.97 119 GLY A C 1
ATOM 875 O O . GLY A 1 123 ? 38.937 16.783 59.024 1.00 18.66 119 GLY A O 1
ATOM 876 N N . THR A 1 124 ? 37.703 17.522 57.313 1.00 18.28 120 THR A N 1
ATOM 877 C CA . THR A 1 124 ? 38.707 17.230 56.332 1.00 19.31 120 THR A CA 1
ATOM 878 C C . THR A 1 124 ? 39.921 18.186 56.453 1.00 19.41 120 THR A C 1
ATOM 879 O O . THR A 1 124 ? 41.065 17.792 56.192 1.00 20.51 120 THR A O 1
ATOM 883 N N . MET A 1 125 ? 39.674 19.437 56.816 1.00 18.68 121 MET A N 1
ATOM 884 C CA . MET A 1 125 ? 40.757 20.364 57.068 1.00 18.83 121 MET A CA 1
ATOM 885 C C . MET A 1 125 ? 41.672 19.764 58.145 1.00 19.12 121 MET A C 1
ATOM 886 O O . MET A 1 125 ? 42.878 19.794 58.008 1.00 20.09 121 MET A O 1
ATOM 891 N N . LEU A 1 126 ? 41.086 19.211 59.205 1.00 18.72 122 LEU A N 1
ATOM 892 C CA . LEU A 1 126 ? 41.866 18.531 60.213 1.00 19.16 122 LEU A CA 1
ATOM 893 C C . LEU A 1 126 ? 42.532 17.282 59.636 1.00 20.85 122 LEU A C 1
ATOM 894 O O . LEU A 1 126 ? 43.707 17.060 59.852 1.00 21.88 122 LEU A O 1
ATOM 899 N N . GLU A 1 127 ? 41.775 16.479 58.894 1.00 22.36 123 GLU A N 1
ATOM 900 C CA . GLU A 1 127 ? 42.269 15.207 58.368 1.00 23.44 123 GLU A CA 1
ATOM 901 C C . GLU A 1 127 ? 43.495 15.355 57.465 1.00 24.14 123 GLU A C 1
ATOM 902 O O . GLU A 1 127 ? 44.430 14.574 57.587 1.00 23.70 123 GLU A O 1
ATOM 908 N N . SER A 1 128 ? 43.465 16.335 56.561 1.00 24.08 124 SER A N 1
ATOM 909 C CA . SER A 1 128 ? 44.506 16.480 55.522 1.00 25.13 124 SER A CA 1
ATOM 910 C C . SER A 1 128 ? 45.088 17.908 55.360 1.00 25.09 124 SER A C 1
ATOM 911 O O . SER A 1 128 ? 45.995 18.111 54.547 1.00 25.23 124 SER A O 1
ATOM 914 N N . GLY A 1 129 ? 44.556 18.890 56.100 1.00 23.73 125 GLY A N 1
ATOM 915 C CA . GLY A 1 129 ? 44.936 20.293 55.873 1.00 23.82 125 GLY A CA 1
ATOM 916 C C . GLY A 1 129 ? 44.216 21.008 54.723 1.00 23.75 125 GLY A C 1
ATOM 917 O O . GLY A 1 129 ? 44.229 22.251 54.653 1.00 22.92 125 GLY A O 1
ATOM 918 N N . SER A 1 130 ? 43.583 20.238 53.839 1.00 24.24 126 SER A N 1
ATOM 919 C CA . SER A 1 130 ? 42.818 20.803 52.726 1.00 25.52 126 SER A CA 1
ATOM 920 C C . SER A 1 130 ? 41.696 21.758 53.210 1.00 24.40 126 SER A C 1
ATOM 921 O O . SER A 1 130 ? 40.967 21.446 54.119 1.00 21.97 126 SER A O 1
ATOM 924 N N . MET A 1 131 ? 41.586 22.915 52.566 1.00 25.13 127 MET A N 1
ATOM 925 C CA . MET A 1 131 ? 40.573 23.908 52.914 1.00 25.16 127 MET A CA 1
ATOM 926 C C . MET A 1 131 ? 39.670 24.278 51.722 1.00 26.09 127 MET A C 1
ATOM 927 O O . MET A 1 131 ? 38.981 25.326 51.724 1.00 24.95 127 MET A O 1
ATOM 932 N N . THR A 1 132 ? 39.643 23.382 50.732 1.00 27.77 128 THR A N 1
ATOM 933 C CA . THR A 1 132 ? 38.942 23.621 49.470 1.00 27.76 128 THR A CA 1
ATOM 934 C C . THR A 1 132 ? 37.537 24.089 49.718 1.00 26.96 128 THR A C 1
ATOM 935 O O . THR A 1 132 ? 37.115 25.077 49.145 1.00 28.01 128 THR A O 1
ATOM 939 N N . ASP A 1 133 ? 36.807 23.392 50.576 1.00 26.15 129 ASP A N 1
ATOM 940 C CA . ASP A 1 133 ? 35.409 23.712 50.794 1.00 25.79 129 ASP A CA 1
ATOM 941 C C . ASP A 1 133 ? 35.144 24.431 52.085 1.00 24.41 129 ASP A C 1
ATOM 942 O O . ASP A 1 133 ? 33.999 24.525 52.534 1.00 23.93 129 ASP A O 1
ATOM 947 N N . VAL A 1 134 ? 36.183 24.928 52.732 1.00 23.35 130 VAL A N 1
ATOM 948 C CA . VAL A 1 134 ? 35.953 25.738 53.926 1.00 21.57 130 VAL A CA 1
ATOM 949 C C . VAL A 1 134 ? 35.714 27.129 53.413 1.00 20.96 130 VAL A C 1
ATOM 950 O O . VAL A 1 134 ? 36.576 27.673 52.745 1.00 21.51 130 VAL A O 1
ATOM 954 N N . THR A 1 135 ? 34.543 27.702 53.697 1.00 20.69 131 THR A N 1
ATOM 955 C CA . THR A 1 135 ? 34.248 29.109 53.321 1.00 20.53 131 THR A CA 1
ATOM 956 C C . THR A 1 135 ? 33.920 29.963 54.521 1.00 19.87 131 THR A C 1
ATOM 957 O O . THR A 1 135 ? 33.841 29.486 55.656 1.00 19.46 131 THR A O 1
ATOM 961 N N . SER A 1 136 ? 33.680 31.235 54.258 1.00 20.01 132 SER A N 1
ATOM 962 C CA . SER A 1 136 ? 33.295 32.186 55.298 1.00 19.57 132 SER A CA 1
ATOM 963 C C . SER A 1 136 ? 31.919 31.924 55.878 1.00 19.01 132 SER A C 1
ATOM 964 O O . SER A 1 136 ? 31.568 32.515 56.856 1.00 18.77 132 SER A O 1
ATOM 967 N N . ASN A 1 137 ? 31.157 31.027 55.255 1.00 19.84 133 ASN A N 1
ATOM 968 C CA . ASN A 1 137 ? 29.818 30.637 55.703 1.00 19.62 133 ASN A CA 1
ATOM 969 C C . ASN A 1 137 ? 29.781 29.285 56.413 1.00 18.01 133 ASN A C 1
ATOM 970 O O . ASN A 1 137 ? 28.734 28.881 56.909 1.00 17.53 133 ASN A O 1
ATOM 975 N N . SER A 1 138 ? 30.900 28.592 56.452 1.00 17.15 134 SER A N 1
ATOM 976 C CA . SER A 1 138 ? 30.911 27.230 57.004 1.00 16.75 134 SER A CA 1
ATOM 977 C C . SER A 1 138 ? 30.574 27.214 58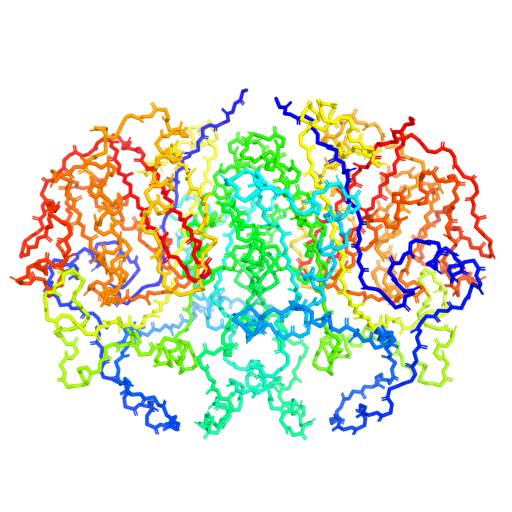.504 1.00 16.05 134 SER A C 1
ATOM 978 O O . SER A 1 138 ? 29.739 26.412 58.974 1.00 15.79 134 SER A O 1
ATOM 981 N N . TYR A 1 139 ? 31.180 28.125 59.258 1.00 18.44 135 TYR A N 1
ATOM 982 C CA . TYR A 1 139 ? 30.980 28.128 60.718 1.00 17.33 135 TYR A CA 1
ATOM 983 C C . TYR A 1 139 ? 29.517 28.351 61.076 1.00 16.76 135 TYR A C 1
ATOM 984 O O . TYR A 1 139 ? 28.982 27.637 61.944 1.00 15.60 135 TYR A O 1
ATOM 993 N N . VAL A 1 140 ? 28.868 29.316 60.418 1.00 16.36 136 VAL A N 1
ATOM 994 C CA . VAL A 1 140 ? 27.482 29.671 60.781 1.00 16.10 136 VAL A CA 1
ATOM 995 C C . VAL A 1 140 ? 26.478 28.559 60.461 1.00 16.01 136 VAL A C 1
ATOM 996 O O . VAL A 1 140 ? 25.442 28.405 61.142 1.00 15.53 136 VAL A O 1
ATOM 1000 N N . GLN A 1 141 ? 26.800 27.751 59.462 1.00 16.49 137 GLN A N 1
ATOM 1001 C CA . GLN A 1 141 ? 26.003 26.526 59.175 1.00 16.50 137 GLN A CA 1
ATOM 1002 C C . GLN A 1 141 ? 26.325 25.348 60.138 1.00 15.88 137 GLN A C 1
ATOM 1003 O O . GLN A 1 141 ? 25.490 24.474 60.354 1.00 15.59 137 GLN A O 1
ATOM 1009 N N . MET A 1 142 ? 27.545 25.320 60.667 1.00 15.88 138 MET A N 1
ATOM 1010 C CA . MET A 1 142 ? 28.005 24.254 61.600 1.00 15.83 138 MET A CA 1
ATOM 1011 C C . MET A 1 142 ? 27.769 24.585 63.075 1.00 14.73 138 MET A C 1
ATOM 1012 O O . MET A 1 142 ? 27.577 23.707 63.885 1.00 13.85 138 MET A O 1
ATOM 1017 N N . MET A 1 143 ? 27.746 25.875 63.407 1.00 14.12 139 MET A N 1
ATOM 1018 C CA . MET A 1 143 ? 27.854 26.263 64.804 1.00 13.42 139 MET A CA 1
ATOM 1019 C C . MET A 1 143 ? 26.715 25.675 65.699 1.00 13.00 139 MET A C 1
ATOM 1020 O O . MET A 1 143 ? 25.631 25.410 65.242 1.00 12.79 139 MET A O 1
ATOM 1025 N N . PRO A 1 144 ? 27.001 25.452 66.982 1.00 12.94 140 PRO A N 1
ATOM 1026 C CA . PRO A 1 144 ? 26.014 24.907 67.919 1.00 12.42 140 PRO A CA 1
ATOM 1027 C C . PRO A 1 144 ? 24.660 25.601 67.814 1.00 11.77 140 PRO A C 1
ATOM 1028 O O . PRO A 1 144 ? 23.612 24.971 67.869 1.00 11.44 140 PRO A O 1
ATOM 1032 N N . HIS A 1 145 ? 24.714 26.914 67.683 1.00 11.53 141 HIS A N 1
ATOM 1033 C CA . HIS A 1 145 ? 23.525 27.743 67.690 1.00 11.11 141 HIS A CA 1
ATOM 1034 C C . HIS A 1 145 ? 23.072 28.161 66.305 1.00 10.97 141 HIS A C 1
ATOM 1035 O O . HIS A 1 145 ? 22.411 29.166 66.169 1.00 10.65 141 HIS A O 1
ATOM 1042 N N . THR A 1 146 ? 23.381 27.343 65.280 1.00 10.94 142 THR A N 1
ATOM 1043 C CA . THR A 1 146 ? 22.990 27.629 63.903 1.00 10.97 142 THR A CA 1
ATOM 1044 C C . THR A 1 146 ? 21.469 27.786 63.744 1.00 10.91 142 THR A C 1
ATOM 1045 O O . THR A 1 146 ? 20.996 28.727 63.073 1.00 10.88 142 THR A O 1
ATOM 1049 N N . THR A 1 147 ? 20.704 26.885 64.363 1.00 10.64 143 THR A N 1
ATOM 1050 C CA . THR A 1 147 ? 19.274 26.973 64.257 1.00 10.81 143 THR A CA 1
ATOM 1051 C C . THR A 1 147 ? 18.789 28.319 64.875 1.00 11.00 143 THR A C 1
ATOM 1052 O O . THR A 1 147 ? 18.078 29.069 64.226 1.00 11.26 143 THR A O 1
ATOM 1056 N N . ALA A 1 148 ? 19.218 28.623 66.104 1.00 10.87 144 ALA A N 1
ATOM 1057 C CA . ALA A 1 148 ? 18.699 29.778 66.849 1.00 10.94 144 ALA A CA 1
ATOM 1058 C C . ALA A 1 148 ? 19.021 31.091 66.136 1.00 11.26 144 ALA A C 1
ATOM 1059 O O . ALA A 1 148 ? 18.154 31.985 66.034 1.00 11.26 144 ALA A O 1
ATOM 1061 N N . VAL A 1 149 ? 20.267 31.219 65.699 1.00 11.40 145 VAL A N 1
ATOM 1062 C CA . VAL A 1 149 ? 20.701 32.406 65.028 1.00 11.88 145 VAL A CA 1
ATOM 1063 C C . VAL A 1 149 ? 19.995 32.550 63.645 1.00 12.31 145 VAL A C 1
ATOM 1064 O O . VAL A 1 149 ? 19.532 33.624 63.307 1.00 12.61 145 VAL A O 1
ATOM 1068 N N . ASN A 1 150 ? 19.867 31.467 62.891 1.00 12.58 146 ASN A N 1
ATOM 1069 C CA . ASN A 1 150 ? 19.227 31.545 61.567 1.00 13.39 146 ASN A CA 1
ATOM 1070 C C . ASN A 1 150 ? 17.745 31.930 61.644 1.00 13.97 146 ASN A C 1
ATOM 1071 O O . ASN A 1 150 ? 17.287 32.740 60.883 1.00 15.29 146 ASN A O 1
ATOM 1076 N N . VAL A 1 151 ? 17.038 31.375 62.609 1.00 13.83 147 VAL A N 1
ATOM 1077 C CA . VAL A 1 151 ? 15.670 31.744 62.851 1.00 13.82 147 VAL A CA 1
ATOM 1078 C C . VAL A 1 151 ? 15.579 33.217 63.253 1.00 14.24 147 VAL A C 1
ATOM 1079 O O . VAL A 1 151 ? 14.780 33.969 62.682 1.00 14.86 147 VAL A O 1
ATOM 1083 N N . SER A 1 152 ? 16.388 33.630 64.233 1.00 13.90 148 SER A N 1
ATOM 1084 C CA . SER A 1 152 ? 16.347 35.018 64.730 1.00 13.84 148 SER A CA 1
ATOM 1085 C C . SER A 1 152 ? 16.665 36.045 63.645 1.00 13.99 148 SER A C 1
ATOM 1086 O O . SER A 1 152 ? 15.944 37.030 63.494 1.00 14.05 148 SER A O 1
ATOM 1089 N N . LEU A 1 153 ? 17.743 35.806 62.915 1.00 13.95 149 LEU A N 1
ATOM 1090 C CA . LEU A 1 153 ? 18.144 36.645 61.813 1.00 14.54 149 LEU A CA 1
ATOM 1091 C C . LEU A 1 153 ? 17.101 36.727 60.726 1.00 14.95 149 LEU A C 1
ATOM 1092 O O . LEU A 1 153 ? 16.945 37.767 60.122 1.00 15.67 149 LEU A O 1
ATOM 1097 N N . PHE A 1 154 ? 16.414 35.619 60.449 1.00 14.80 150 PHE A N 1
ATOM 1098 C CA . PHE A 1 154 ? 15.489 35.564 59.345 1.00 15.32 150 PHE A CA 1
ATOM 1099 C C . PHE A 1 154 ? 14.361 36.605 59.476 1.00 15.51 150 PHE A C 1
ATOM 1100 O O . PHE A 1 154 ? 13.894 37.134 58.482 1.00 16.31 150 PHE A O 1
ATOM 1108 N N . TRP A 1 155 ? 13.927 36.906 60.690 1.00 15.10 151 TRP A N 1
ATOM 1109 C CA . TRP A 1 155 ? 12.895 37.932 60.884 1.00 15.42 151 TRP A CA 1
ATOM 1110 C C . TRP A 1 155 ? 13.456 39.158 61.521 1.00 15.57 151 TRP A C 1
ATOM 1111 O O . TRP A 1 155 ? 12.747 39.977 62.073 1.00 15.29 151 TRP A O 1
ATOM 1122 N N . ASP A 1 156 ? 14.766 39.296 61.433 1.00 15.86 152 ASP A N 1
ATOM 1123 C CA . ASP A 1 156 ? 15.405 40.478 61.909 1.00 16.58 152 ASP A CA 1
ATOM 1124 C C . ASP A 1 156 ? 15.109 40.720 63.373 1.00 15.70 152 ASP A C 1
ATOM 1125 O O . ASP A 1 156 ? 15.004 41.865 63.810 1.00 15.67 152 ASP A O 1
ATOM 1130 N N . LEU A 1 157 ? 14.975 39.649 64.144 1.00 14.85 153 LEU A N 1
ATOM 1131 C CA . LEU A 1 157 ? 14.545 39.774 65.542 1.00 14.46 153 LEU A CA 1
ATOM 1132 C C . LEU A 1 157 ? 15.684 40.331 66.393 1.00 14.23 153 LEU A C 1
ATOM 1133 O O . LEU A 1 157 ? 16.854 40.146 66.072 1.00 13.90 153 LEU A O 1
ATOM 1138 N N . LYS A 1 158 ? 15.318 41.064 67.448 1.00 14.18 154 LYS A N 1
ATOM 1139 C CA . LYS A 1 158 ? 16.281 41.803 68.235 1.00 14.20 154 LYS A CA 1
ATOM 1140 C C . LYS A 1 158 ? 16.156 41.500 69.706 1.00 14.03 154 LYS A C 1
ATOM 1141 O O . LYS A 1 158 ? 16.727 42.190 70.521 1.00 13.80 154 LYS A O 1
ATOM 1147 N N . GLY A 1 159 ? 15.445 40.416 70.034 1.00 14.03 155 GLY A N 1
ATOM 1148 C CA . GLY A 1 159 ? 15.334 39.939 71.389 1.00 14.03 155 GLY A CA 1
ATOM 1149 C C . GLY A 1 159 ? 16.474 39.008 71.765 1.00 14.03 155 GLY A C 1
ATOM 1150 O O . GLY A 1 159 ? 17.446 38.820 71.014 1.00 13.93 155 GLY A O 1
ATOM 1151 N N . ARG A 1 160 ? 16.377 38.409 72.942 1.00 14.52 156 ARG A N 1
ATOM 1152 C CA . ARG A 1 160 ? 17.463 37.558 73.423 1.00 14.34 156 ARG A CA 1
ATOM 1153 C C . ARG A 1 160 ? 17.428 36.227 72.712 1.00 13.84 156 ARG A C 1
ATOM 1154 O O . ARG A 1 160 ? 16.353 35.740 72.331 1.00 14.24 156 ARG A O 1
ATOM 1162 N N . ILE A 1 161 ? 18.627 35.684 72.452 1.00 13.12 157 ILE A N 1
ATOM 1163 C CA . ILE A 1 161 ? 18.799 34.358 71.889 1.00 12.62 157 ILE A CA 1
ATOM 1164 C C . ILE A 1 161 ? 19.221 33.429 73.049 1.00 12.61 157 ILE A C 1
ATOM 1165 O O . ILE A 1 161 ? 20.218 33.678 73.761 1.00 12.67 157 ILE A O 1
ATOM 1170 N N . VAL A 1 162 ? 18.389 32.409 73.277 1.00 12.39 158 VAL A N 1
ATOM 1171 C CA . VAL A 1 162 ? 18.633 31.404 74.245 1.00 12.30 158 VAL A CA 1
ATOM 1172 C C . VAL A 1 162 ? 18.987 30.113 73.494 1.00 12.22 158 VAL A C 1
ATOM 1173 O O . VAL A 1 162 ? 18.128 29.390 73.024 1.00 11.96 158 VAL A O 1
ATOM 1177 N N . PRO A 1 163 ? 20.260 29.815 73.404 1.00 13.02 159 PRO A N 1
ATOM 1178 C CA . PRO A 1 163 ? 20.668 28.636 72.632 1.00 13.43 159 PRO A CA 1
ATOM 1179 C C . PRO A 1 163 ? 20.386 27.448 73.497 1.00 13.60 159 PRO A C 1
ATOM 1180 O O . PRO A 1 163 ? 20.806 27.453 74.648 1.00 15.42 159 PRO A O 1
ATOM 1184 N N . THR A 1 164 ? 19.553 26.519 73.044 1.00 12.95 160 THR A N 1
ATOM 1185 C CA . THR A 1 164 ? 19.277 25.307 73.824 1.00 12.35 160 THR A CA 1
ATOM 1186 C C . THR A 1 164 ? 19.693 24.075 73.044 1.00 11.81 160 THR A C 1
ATOM 1187 O O . THR A 1 164 ? 18.919 23.167 72.831 1.00 11.86 160 THR A O 1
ATOM 1191 N N . SER A 1 165 ? 20.927 24.064 72.573 1.00 11.90 161 SER A N 1
ATOM 1192 C CA . SER A 1 165 ? 21.430 22.883 71.843 1.00 11.78 161 SER A CA 1
ATOM 1193 C C . SER A 1 165 ? 21.918 21.834 72.832 1.00 12.01 161 SER A C 1
ATOM 1194 O O . SER A 1 165 ? 23.062 21.897 73.328 1.00 11.88 161 SER A O 1
ATOM 1197 N N . SER A 1 166 ? 21.020 20.891 73.152 1.00 12.35 162 SER A N 1
ATOM 1198 C CA . SER A 1 166 ? 21.288 19.865 74.196 1.00 12.62 162 SER A CA 1
ATOM 1199 C C . SER A 1 166 ? 20.822 18.508 73.703 1.00 13.18 162 SER A C 1
ATOM 1200 O O . SER A 1 166 ? 20.131 17.759 74.403 1.00 13.81 162 SER A O 1
ATOM 1203 N N . ALA A 1 167 ? 21.219 18.187 72.491 1.00 13.78 163 ALA A N 1
ATOM 1204 C CA . ALA A 1 167 ? 20.819 16.952 71.836 1.00 14.29 163 ALA A CA 1
ATOM 1205 C C . ALA A 1 167 ? 19.302 16.790 71.904 1.00 14.71 163 ALA A C 1
ATOM 1206 O O . ALA A 1 167 ? 18.553 17.716 71.500 1.00 15.71 163 ALA A O 1
ATOM 1208 N N . CYS A 1 168 ? 18.854 15.662 72.440 1.00 14.99 164 CYS A N 1
ATOM 1209 C CA . CYS A 1 168 ? 17.458 15.312 72.542 1.00 15.47 164 CYS A CA 1
ATOM 1210 C C . CYS A 1 168 ? 16.594 16.280 73.355 1.00 14.57 164 CYS A C 1
ATOM 1211 O O . CYS A 1 168 ? 15.387 16.303 73.192 1.00 14.49 164 CYS A O 1
ATOM 1214 N N . ALA A 1 169 ? 17.208 17.017 74.262 1.00 13.59 165 ALA A N 1
ATOM 1215 C CA . ALA A 1 169 ? 16.480 17.948 75.144 1.00 13.18 165 ALA A CA 1
ATOM 1216 C C . ALA A 1 169 ? 16.359 19.352 74.530 1.00 12.51 165 ALA A C 1
ATOM 1217 O O . ALA A 1 169 ? 15.897 20.267 75.182 1.00 12.19 165 ALA A O 1
ATOM 1219 N N . SER A 1 170 ? 16.755 19.510 73.270 1.00 12.39 166 SER A N 1
ATOM 1220 C CA . SER A 1 170 ? 16.934 20.860 72.673 1.00 12.02 166 SER A CA 1
ATOM 1221 C C . SER A 1 170 ? 15.592 21.606 72.611 1.00 12.12 166 SER A C 1
ATOM 1222 O O . SER A 1 170 ? 15.460 22.799 73.007 1.00 11.89 166 SER A O 1
ATOM 1225 N N . GLY A 1 171 ? 14.593 20.890 72.122 1.00 12.09 167 GLY A N 1
ATOM 1226 C CA . GLY A 1 171 ? 13.299 21.468 71.859 1.00 12.23 167 GLY A CA 1
ATOM 1227 C C . GL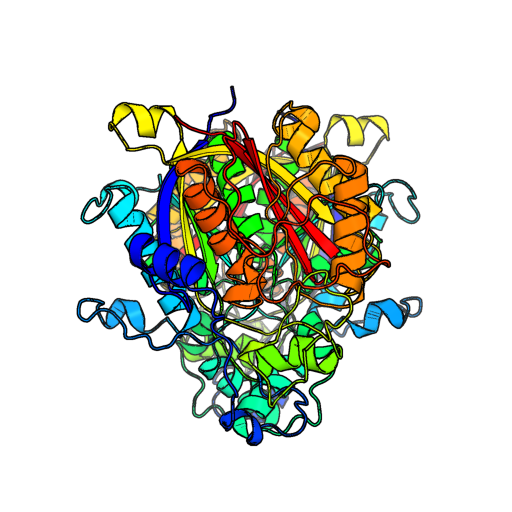Y A 1 171 ? 12.508 21.725 73.120 1.00 12.24 167 GLY A C 1
ATOM 1228 O O . GLY A 1 171 ? 11.782 22.739 73.204 1.00 12.12 167 GLY A O 1
ATOM 1229 N N . SER A 1 172 ? 12.650 20.828 74.091 1.00 12.23 168 SER A N 1
ATOM 1230 C CA . SER A 1 172 ? 11.942 20.976 75.369 1.00 12.47 168 SER A CA 1
ATOM 1231 C C . SER A 1 172 ? 12.602 22.027 76.247 1.00 12.29 168 SER A C 1
ATOM 1232 O O . SER A 1 172 ? 11.908 22.787 76.909 1.00 12.54 168 SER A O 1
ATOM 1235 N N . GLN A 1 173 ? 13.931 22.080 76.281 1.00 11.72 169 GLN A N 1
ATOM 1236 C CA . GLN A 1 173 ? 14.582 23.180 76.983 1.00 11.60 169 GLN A CA 1
ATOM 1237 C C . GLN A 1 173 ? 14.266 24.532 76.323 1.00 11.45 169 GLN A C 1
ATOM 1238 O O . GLN A 1 173 ? 14.134 25.547 77.017 1.00 11.72 169 GLN A O 1
ATOM 1244 N N . ALA A 1 174 ? 14.131 24.546 75.000 1.00 10.96 170 ALA A N 1
ATOM 1245 C CA . ALA A 1 174 ? 13.785 25.777 74.307 1.00 10.88 170 ALA A CA 1
ATOM 1246 C C . ALA A 1 174 ? 12.444 26.243 74.829 1.00 11.16 170 ALA A C 1
ATOM 1247 O O . ALA A 1 174 ? 12.309 27.383 75.240 1.00 11.23 170 ALA A O 1
ATOM 1249 N N . ILE A 1 175 ? 11.473 25.345 74.868 1.00 11.56 171 ILE A N 1
ATOM 1250 C CA . ILE A 1 175 ? 10.127 25.705 75.289 1.00 12.22 171 ILE A CA 1
ATOM 1251 C C . ILE A 1 175 ? 10.170 26.156 76.740 1.00 12.85 171 ILE A C 1
ATOM 1252 O O . ILE A 1 175 ? 9.660 27.241 77.071 1.00 13.48 171 ILE A O 1
ATOM 1257 N N . GLY A 1 176 ? 10.847 25.378 77.582 1.00 12.97 172 GLY A N 1
ATOM 1258 C CA . GLY A 1 176 ? 10.899 25.671 79.008 1.00 13.48 172 GLY A CA 1
ATOM 1259 C C . GLY A 1 176 ? 11.593 26.971 79.338 1.00 13.62 172 GLY A C 1
ATOM 1260 O O . GLY A 1 176 ? 11.102 27.783 80.118 1.00 14.30 172 GLY A O 1
ATOM 1261 N N . TYR A 1 177 ? 12.773 27.161 78.786 1.00 13.11 173 TYR A N 1
ATOM 1262 C CA . TYR A 1 177 ? 13.528 28.349 79.090 1.00 13.14 173 TYR A CA 1
ATOM 1263 C C . TYR A 1 177 ? 12.902 29.598 78.422 1.00 13.06 173 TYR A C 1
ATOM 1264 O O . TYR A 1 177 ? 12.900 30.663 79.003 1.00 13.00 173 TYR A O 1
ATOM 1273 N N . ALA A 1 178 ? 12.321 29.443 77.241 1.00 12.98 174 ALA A N 1
ATOM 1274 C CA . ALA A 1 178 ? 11.554 30.568 76.617 1.00 13.37 174 ALA A CA 1
ATOM 1275 C C . ALA A 1 178 ? 10.378 30.941 77.531 1.00 14.04 174 ALA A C 1
ATOM 1276 O O . ALA A 1 178 ? 10.107 32.115 77.803 1.00 14.47 174 ALA A O 1
ATOM 1278 N N . TYR A 1 179 ? 9.722 29.923 78.039 1.00 14.51 175 TYR A N 1
ATOM 1279 C CA . TYR A 1 179 ? 8.610 30.114 78.986 1.00 15.30 175 TYR A CA 1
ATOM 1280 C C . TYR A 1 179 ? 9.024 30.921 80.218 1.00 15.66 175 TYR A C 1
ATOM 1281 O O . TYR A 1 179 ? 8.326 31.831 80.664 1.00 15.88 175 TYR A O 1
ATOM 1290 N N . GLU A 1 180 ? 10.155 30.578 80.783 1.00 15.85 176 GLU A N 1
ATOM 1291 C CA . GLU A 1 180 ? 10.593 31.274 81.970 1.00 16.64 176 GLU A CA 1
ATOM 1292 C C . GLU A 1 180 ? 11.016 32.715 81.630 1.00 17.26 176 GLU A C 1
ATOM 1293 O O . GLU A 1 180 ? 10.833 33.615 82.421 1.00 17.63 176 GLU A O 1
ATOM 1299 N N . ASN A 1 181 ? 11.601 32.914 80.448 1.00 17.27 177 ASN A N 1
ATOM 1300 C CA . ASN A 1 181 ? 11.949 34.267 80.014 1.00 17.87 177 ASN A CA 1
ATOM 1301 C C . ASN A 1 181 ? 10.715 35.176 79.920 1.00 18.04 177 ASN A C 1
ATOM 1302 O O . ASN A 1 181 ? 10.752 36.331 80.369 1.00 18.36 177 ASN A O 1
ATOM 1307 N N . ILE A 1 182 ? 9.611 34.653 79.384 1.00 18.08 178 ILE A N 1
ATOM 1308 C CA . ILE A 1 182 ? 8.357 35.459 79.284 1.00 18.37 178 ILE A CA 1
ATOM 1309 C C . ILE A 1 182 ? 7.734 35.639 80.653 1.00 19.46 178 ILE A C 1
ATOM 1310 O O . ILE A 1 182 ? 7.375 36.742 81.034 1.00 20.99 178 ILE A O 1
ATOM 1315 N N . ALA A 1 183 ? 7.644 34.566 81.416 1.00 19.90 179 ALA A N 1
ATOM 1316 C CA . ALA A 1 183 ? 7.096 34.632 82.776 1.00 20.89 179 ALA A CA 1
ATOM 1317 C C . ALA A 1 183 ? 7.791 35.693 83.614 1.00 22.01 179 ALA A C 1
ATOM 1318 O O . ALA A 1 183 ? 7.151 36.414 84.414 1.00 23.34 179 ALA A O 1
ATOM 1320 N N . MET A 1 184 ? 9.099 35.764 83.442 1.00 22.08 180 MET A N 1
ATOM 1321 C CA . MET A 1 184 ? 9.977 36.629 84.205 1.00 23.62 180 MET A CA 1
ATOM 1322 C C . MET A 1 184 ? 9.998 38.067 83.634 1.00 22.73 180 MET A C 1
ATOM 1323 O O . MET A 1 184 ? 10.590 38.945 84.207 1.00 23.05 180 MET A O 1
ATOM 1328 N N . GLY A 1 185 ? 9.314 38.297 82.516 1.00 22.19 181 GLY A N 1
ATOM 1329 C CA . GLY A 1 185 ? 9.177 39.638 81.949 1.00 22.01 181 GLY A CA 1
ATOM 1330 C C . GLY A 1 185 ? 10.304 40.102 81.062 1.00 21.20 181 GLY A C 1
ATOM 1331 O O . GLY A 1 185 ? 10.361 41.260 80.716 1.00 21.35 181 GLY A O 1
ATOM 1332 N N . LYS A 1 186 ? 11.193 39.202 80.639 1.00 20.59 182 LYS A N 1
ATOM 1333 C CA . LYS A 1 186 ? 12.357 39.623 79.821 1.00 19.79 182 LYS A CA 1
ATOM 1334 C C . LYS A 1 186 ? 12.011 39.833 78.366 1.00 18.85 182 LYS A C 1
ATOM 1335 O O . LYS A 1 186 ? 12.651 40.603 77.688 1.00 18.18 182 LYS A O 1
ATOM 1341 N N . GLN A 1 187 ? 10.994 39.102 77.900 1.00 18.34 183 GLN A N 1
ATOM 1342 C CA . GLN A 1 187 ? 10.546 39.150 76.538 1.00 17.63 183 GLN A CA 1
ATOM 1343 C C . GLN A 1 187 ? 9.044 39.014 76.539 1.00 17.31 183 GLN A C 1
ATOM 1344 O O . GLN A 1 187 ? 8.476 38.330 77.400 1.00 17.65 183 GLN A O 1
ATOM 1350 N N . THR A 1 188 ? 8.405 39.650 75.574 1.00 16.85 184 THR A N 1
ATOM 1351 C CA . THR A 1 188 ? 6.962 39.554 75.413 1.00 16.95 184 THR A CA 1
ATOM 1352 C C . THR A 1 188 ? 6.603 38.311 74.629 1.00 16.30 184 THR A C 1
ATOM 1353 O O . THR A 1 188 ? 5.573 37.701 74.862 1.00 16.46 184 THR A O 1
ATOM 1357 N N . LEU A 1 189 ? 7.454 37.958 73.672 1.00 15.48 185 LEU A N 1
ATOM 1358 C CA . LEU A 1 189 ? 7.233 36.824 72.800 1.00 15.12 185 LEU A CA 1
ATOM 1359 C C . LEU A 1 189 ? 8.515 36.063 72.628 1.00 14.59 185 LEU A C 1
ATOM 1360 O O . LEU A 1 189 ? 9.582 36.618 72.769 1.00 14.73 185 LEU A O 1
ATOM 1365 N N . MET A 1 190 ? 8.399 34.782 72.305 1.00 14.57 186 MET A N 1
ATOM 1366 C CA . MET A 1 190 ? 9.551 33.929 71.995 1.00 13.96 186 MET A CA 1
ATOM 1367 C C . MET A 1 190 ? 9.136 32.913 70.952 1.00 14.06 186 MET A C 1
ATOM 1368 O O . MET A 1 190 ? 8.034 32.325 71.038 1.00 14.59 186 MET A O 1
ATOM 1373 N N . LEU A 1 191 ? 9.994 32.723 69.953 1.00 13.66 187 LEU A N 1
ATOM 1374 C CA . LEU A 1 191 ? 9.969 31.506 69.145 1.00 13.44 187 LEU A CA 1
ATOM 1375 C C . LEU A 1 191 ? 10.784 30.454 69.910 1.00 13.13 187 LEU A C 1
ATOM 1376 O O . LEU A 1 191 ? 11.909 30.719 70.320 1.00 13.09 187 LEU A O 1
ATOM 1381 N N . ALA A 1 192 ? 10.201 29.288 70.139 1.00 12.88 188 ALA A N 1
ATOM 1382 C CA . ALA A 1 192 ? 10.911 28.219 70.818 1.00 12.37 188 ALA A CA 1
ATOM 1383 C C . ALA A 1 192 ? 10.726 26.929 70.049 1.00 12.16 188 ALA A C 1
ATOM 1384 O O . ALA A 1 192 ? 9.617 26.564 69.696 1.00 12.33 188 ALA A O 1
ATOM 1386 N N . GLY A 1 193 ? 11.823 26.231 69.801 1.00 11.68 189 GLY A N 1
ATOM 1387 C CA . GLY A 1 193 ? 11.746 24.983 69.100 1.00 11.49 189 GLY A CA 1
ATOM 1388 C C . GLY A 1 193 ? 13.030 24.209 69.075 1.00 11.16 189 GLY A C 1
ATOM 1389 O O . GLY A 1 193 ? 14.000 24.520 69.803 1.00 10.77 189 GLY A O 1
ATOM 1390 N N . GLY A 1 194 ? 13.012 23.165 68.258 1.00 11.19 190 GLY A N 1
ATOM 1391 C CA . GLY A 1 194 ? 14.170 22.323 68.048 1.00 11.04 190 GLY A CA 1
ATOM 1392 C C . GLY A 1 194 ? 14.132 21.750 66.668 1.00 11.21 190 GLY A C 1
ATOM 1393 O O . GLY A 1 194 ? 13.064 21.679 66.049 1.00 11.06 190 GLY A O 1
ATOM 1394 N N . ALA A 1 195 ? 15.291 21.298 66.196 1.00 11.26 191 ALA A N 1
ATOM 1395 C CA . ALA A 1 195 ? 15.426 20.809 64.818 1.00 11.75 191 ALA A CA 1
ATOM 1396 C C . ALA A 1 195 ? 16.571 19.812 64.690 1.00 11.92 191 ALA A C 1
ATOM 1397 O O . ALA A 1 195 ? 17.471 19.775 65.537 1.00 11.95 191 ALA A O 1
ATOM 1399 N N . GLU A 1 196 ? 16.522 18.985 63.649 1.00 12.19 192 GLU A N 1
ATOM 1400 C CA . GLU A 1 196 ? 17.619 18.109 63.312 1.00 12.25 192 GLU A CA 1
ATOM 1401 C C . GLU A 1 196 ? 17.548 17.699 61.839 1.00 13.05 192 GLU A C 1
ATOM 1402 O O . GLU A 1 196 ? 16.443 17.510 61.284 1.00 13.04 192 GLU A O 1
ATOM 1408 N N . GLU A 1 197 ? 18.725 17.546 61.215 1.00 13.33 193 GLU A N 1
ATOM 1409 C CA . GLU A 1 197 ? 18.794 17.007 59.870 1.00 14.17 193 GLU A CA 1
ATOM 1410 C C . GLU A 1 197 ? 19.327 15.587 59.954 1.00 14.38 193 GLU A C 1
ATOM 1411 O O . GLU A 1 197 ? 20.160 15.304 60.761 1.00 14.79 193 GLU A O 1
ATOM 1417 N N . LEU A 1 198 ? 18.777 14.695 59.160 1.00 14.67 194 LEU A N 1
ATOM 1418 C CA . LEU A 1 198 ? 19.175 13.292 59.178 1.00 14.76 194 LEU A CA 1
ATOM 1419 C C . LEU A 1 198 ? 20.539 13.190 58.525 1.00 15.14 194 LEU A C 1
ATOM 1420 O O . LEU A 1 198 ? 20.764 13.746 57.451 1.00 15.14 194 LEU A O 1
ATOM 1425 N N . SER A 1 199 ? 21.444 12.480 59.174 1.00 15.14 195 SER A N 1
ATOM 1426 C CA . SER A 1 199 ? 22.721 12.152 58.556 1.00 15.80 195 SER A CA 1
ATOM 1427 C C . SER A 1 199 ? 23.275 10.847 59.127 1.00 15.87 195 SER A C 1
ATOM 1428 O O . SER A 1 199 ? 22.837 10.375 60.177 1.00 15.34 195 SER A O 1
ATOM 1431 N N . GLY A 1 200 ? 24.258 10.287 58.430 1.00 16.44 196 GLY A N 1
ATOM 1432 C CA . GLY A 1 200 ? 24.916 9.080 58.890 1.00 16.97 196 GLY A CA 1
ATOM 1433 C C . GLY A 1 200 ? 25.529 9.272 60.275 1.00 16.53 196 GLY A C 1
ATOM 1434 O O . GLY A 1 200 ? 25.290 8.481 61.170 1.00 16.59 196 GLY A O 1
ATOM 1435 N N . PRO A 1 201 ? 26.304 10.334 60.444 1.00 16.46 197 PRO A N 1
ATOM 1436 C CA . PRO A 1 201 ? 26.870 10.640 61.743 1.00 16.44 197 PRO A CA 1
ATOM 1437 C C . PRO A 1 201 ? 25.840 10.774 62.844 1.00 16.13 197 PRO A C 1
ATOM 1438 O O . PRO A 1 201 ? 26.089 10.323 63.956 1.00 16.50 197 PRO A O 1
ATOM 1442 N N . ALA A 1 202 ? 24.709 11.405 62.558 1.00 16.15 198 ALA A N 1
ATOM 1443 C CA . ALA A 1 202 ? 23.654 11.525 63.554 1.00 16.33 198 ALA A CA 1
ATOM 1444 C C . ALA A 1 202 ? 23.229 10.108 64.000 1.00 17.24 198 ALA A C 1
ATOM 1445 O O . ALA A 1 202 ? 22.999 9.883 65.165 1.00 17.65 198 ALA A O 1
ATOM 1447 N N . VAL A 1 203 ? 23.139 9.159 63.065 1.00 18.43 199 VAL A N 1
ATOM 1448 C CA . VAL A 1 203 ? 22.760 7.804 63.429 1.00 19.22 199 VAL A CA 1
ATOM 1449 C C . VAL A 1 203 ? 23.899 7.072 64.163 1.00 19.31 199 VAL A C 1
ATOM 1450 O O . VAL A 1 203 ? 23.649 6.372 65.130 1.00 18.70 199 VAL A O 1
ATOM 1454 N N . ALA A 1 204 ? 25.137 7.286 63.728 1.00 19.50 200 ALA A N 1
ATOM 1455 C CA . ALA A 1 204 ? 26.320 6.689 64.412 1.00 19.76 200 ALA A CA 1
ATOM 1456 C C . ALA A 1 204 ? 26.357 6.982 65.923 1.00 19.31 200 ALA A C 1
ATOM 1457 O O . ALA A 1 204 ? 26.826 6.153 66.711 1.00 19.89 200 ALA A O 1
ATOM 1459 N N . VAL A 1 205 ? 25.915 8.176 66.313 1.00 18.71 201 VAL A N 1
ATOM 1460 C CA . VAL A 1 205 ? 25.832 8.574 67.749 1.00 18.45 201 VAL A CA 1
ATOM 1461 C C . VAL A 1 205 ? 25.170 7.453 68.583 1.00 18.64 201 VAL A C 1
ATOM 1462 O O . VAL A 1 205 ? 25.683 7.014 69.597 1.00 18.72 201 VAL A O 1
ATOM 1466 N N . PHE A 1 206 ? 24.033 6.997 68.114 1.00 19.06 202 PHE A N 1
ATOM 1467 C CA . PHE A 1 206 ? 23.293 5.945 68.778 1.00 19.44 202 PHE A CA 1
ATOM 1468 C C . PHE A 1 206 ? 23.697 4.528 68.331 1.00 19.83 202 PHE A C 1
ATOM 1469 O O . PHE A 1 206 ? 23.652 3.590 69.131 1.00 19.81 202 PHE A O 1
ATOM 1477 N N . ASP A 1 207 ? 24.058 4.367 67.067 1.00 19.63 203 ASP A N 1
ATOM 1478 C CA . ASP A 1 207 ? 24.483 3.056 66.558 1.00 20.31 203 ASP A CA 1
ATOM 1479 C C . ASP A 1 207 ? 25.733 2.541 67.290 1.00 20.28 203 ASP A C 1
ATOM 1480 O O . ASP A 1 207 ? 25.811 1.366 67.613 1.00 20.36 203 ASP A O 1
ATOM 1485 N N . THR A 1 208 ? 26.676 3.433 67.586 1.00 19.60 204 THR A N 1
ATOM 1486 C CA . THR A 1 208 ? 27.873 3.057 68.327 1.00 19.54 204 THR A CA 1
ATOM 1487 C C . THR A 1 208 ? 27.580 2.702 69.778 1.00 19.54 204 THR A C 1
ATOM 1488 O O . THR A 1 208 ? 28.421 2.125 70.430 1.00 20.29 204 THR A O 1
ATOM 1492 N N . LEU A 1 209 ? 26.415 3.083 70.288 1.00 18.93 205 LEU A N 1
ATOM 1493 C CA . LEU A 1 209 ? 25.976 2.681 71.620 1.00 18.69 205 LEU A CA 1
ATOM 1494 C C . LEU A 1 209 ? 25.161 1.405 71.578 1.00 19.16 205 LEU A C 1
ATOM 1495 O O . LEU A 1 209 ? 24.660 0.978 72.596 1.00 19.55 205 LEU A O 1
ATOM 1500 N N . TYR A 1 210 ? 25.002 0.803 70.398 1.00 19.52 206 TYR A N 1
ATOM 1501 C CA . TYR A 1 210 ? 24.057 -0.313 70.201 1.00 20.03 206 TYR A CA 1
ATOM 1502 C C . TYR A 1 210 ? 22.627 0.027 70.637 1.00 19.78 206 TYR A C 1
ATOM 1503 O O . TYR A 1 210 ? 21.926 -0.828 71.130 1.00 20.21 206 TYR A O 1
ATOM 1512 N N . ALA A 1 211 ? 22.213 1.279 70.465 1.00 19.16 207 ALA A N 1
ATOM 1513 C CA . ALA A 1 211 ? 20.877 1.724 70.883 1.00 18.78 207 ALA A CA 1
ATOM 1514 C C . ALA A 1 211 ? 19.925 1.754 69.705 1.00 18.86 207 ALA A C 1
ATOM 1515 O O . ALA A 1 211 ? 18.704 1.903 69.890 1.00 18.23 207 ALA A O 1
ATOM 1517 N N . THR A 1 212 ? 20.460 1.567 68.497 1.00 19.21 208 THR A N 1
ATOM 1518 C CA . THR A 1 212 ? 19.626 1.571 67.307 1.00 19.75 208 THR A CA 1
ATOM 1519 C C . THR A 1 212 ? 19.003 0.191 67.050 1.00 20.60 208 THR A C 1
ATOM 1520 O O . THR A 1 212 ? 19.651 -0.831 67.225 1.00 21.66 208 THR A O 1
ATOM 1524 N N . SER A 1 213 ? 17.759 0.179 66.597 1.00 20.73 209 SER A N 1
ATOM 1525 C CA . SER A 1 213 ? 17.135 -1.022 66.037 1.00 21.41 209 SER A CA 1
ATOM 1526 C C . SER A 1 213 ? 17.868 -1.485 64.773 1.00 22.27 209 SER A C 1
ATOM 1527 O O . SER A 1 213 ? 18.252 -0.648 63.941 1.00 22.44 209 SER A O 1
ATOM 1530 N N . THR A 1 214 ? 18.039 -2.803 64.625 1.00 22.47 210 THR A N 1
ATOM 1531 C CA . THR A 1 214 ? 18.684 -3.374 63.480 1.00 22.91 210 THR A CA 1
ATOM 1532 C C . THR A 1 214 ? 17.746 -4.337 62.717 1.00 24.56 210 THR A C 1
ATOM 1533 O O . THR A 1 214 ? 18.212 -5.187 61.955 1.00 24.73 210 THR A O 1
ATOM 1537 N N . ARG A 1 215 ? 16.438 -4.189 62.884 1.00 25.20 211 ARG A N 1
ATOM 1538 C CA . ARG A 1 215 ? 15.506 -4.977 62.092 1.00 27.51 211 ARG A CA 1
ATOM 1539 C C . ARG A 1 215 ? 15.420 -4.397 60.696 1.00 28.26 211 ARG A C 1
ATOM 1540 O O . ARG A 1 215 ? 14.416 -3.827 60.305 1.00 28.56 211 ARG A O 1
ATOM 1548 N N . ASN A 1 216 ? 16.496 -4.573 59.936 1.00 29.28 212 ASN A N 1
ATOM 1549 C CA . ASN A 1 216 ? 16.706 -3.810 58.710 1.00 29.87 212 ASN A CA 1
ATOM 1550 C C . ASN A 1 216 ? 15.734 -4.169 57.586 1.00 32.30 212 ASN A C 1
ATOM 1551 O O . ASN A 1 216 ? 15.499 -3.374 56.664 1.00 32.35 212 ASN A O 1
ATOM 1556 N N . ASP A 1 217 ? 15.118 -5.343 57.703 1.00 34.52 213 ASP A N 1
ATOM 1557 C CA . ASP A 1 217 ? 14.118 -5.783 56.761 1.00 36.77 213 ASP A CA 1
ATOM 1558 C C . ASP A 1 217 ? 12.669 -5.513 57.151 1.00 36.26 213 ASP A C 1
ATOM 1559 O O . ASP A 1 217 ? 11.769 -5.813 56.380 1.00 37.40 213 ASP A O 1
ATOM 1564 N N . GLU A 1 218 ? 12.434 -4.969 58.328 1.00 35.29 214 GLU A N 1
ATOM 1565 C CA . GLU A 1 218 ? 11.069 -4.776 58.798 1.00 35.37 214 GLU A CA 1
ATOM 1566 C C . GLU A 1 218 ? 10.838 -3.367 59.351 1.00 32.62 214 GLU A C 1
ATOM 1567 O O . GLU A 1 218 ? 10.516 -3.214 60.514 1.00 30.96 214 GLU A O 1
ATOM 1573 N N . PRO A 1 219 ? 10.987 -2.338 58.498 1.00 30.85 215 PRO A N 1
ATOM 1574 C CA . PRO A 1 219 ? 10.851 -0.947 58.943 1.00 29.05 215 PRO A CA 1
ATOM 1575 C C . PRO A 1 219 ? 9.482 -0.611 59.484 1.00 27.79 215 PRO A C 1
ATOM 1576 O O . PRO A 1 219 ? 9.360 0.235 60.328 1.00 27.89 215 PRO A O 1
ATOM 1580 N N . HIS A 1 220 ? 8.451 -1.218 58.933 1.00 27.54 216 HIS A N 1
ATOM 1581 C CA . HIS A 1 220 ? 7.084 -1.034 59.417 1.00 26.79 216 HIS A CA 1
ATOM 1582 C C . HIS A 1 220 ? 6.837 -1.561 60.807 1.00 26.15 216 HIS A C 1
ATOM 1583 O O . HIS A 1 220 ? 5.821 -1.225 61.429 1.00 26.12 216 HIS A O 1
ATOM 1590 N N . LEU A 1 221 ? 7.748 -2.385 61.317 1.00 25.65 217 LEU A N 1
ATOM 1591 C CA . LEU A 1 221 ? 7.545 -3.085 62.605 1.00 25.62 217 LEU A CA 1
ATOM 1592 C C . LEU A 1 221 ? 8.422 -2.533 63.754 1.00 25.24 217 LEU A C 1
ATOM 1593 O O . LEU A 1 221 ? 8.424 -3.081 64.870 1.00 25.42 217 LEU A O 1
ATOM 1598 N N . THR A 1 222 ? 9.145 -1.443 63.487 1.00 24.32 218 THR A N 1
ATOM 1599 C CA . THR A 1 222 ? 10.117 -0.910 64.447 1.00 23.38 218 THR A CA 1
ATOM 1600 C C . THR A 1 222 ? 10.172 0.618 64.241 1.00 22.67 218 THR A C 1
ATOM 1601 O O . THR A 1 222 ? 10.037 1.088 63.098 1.00 22.72 218 THR A O 1
ATOM 1605 N N . PRO A 1 223 ? 10.367 1.386 65.322 1.00 21.55 219 PRO A N 1
ATOM 1606 C CA . PRO A 1 223 ? 10.660 1.015 66.715 1.00 21.27 219 PRO A CA 1
ATOM 1607 C C . PRO A 1 223 ? 9.391 0.654 67.465 1.00 21.48 219 PRO A C 1
ATOM 1608 O O . PRO A 1 223 ? 8.307 0.802 66.927 1.00 21.41 219 PRO A O 1
ATOM 1612 N N . ARG A 1 224 ? 9.549 0.180 68.700 1.00 21.61 220 ARG A N 1
ATOM 1613 C CA . ARG A 1 224 ? 8.460 -0.418 69.452 1.00 22.30 220 ARG A CA 1
ATOM 1614 C C . ARG A 1 224 ? 8.504 0.007 70.926 1.00 22.03 220 ARG A C 1
ATOM 1615 O O . ARG A 1 224 ? 8.770 -0.808 71.805 1.00 21.60 220 ARG A O 1
ATOM 1623 N N . PRO A 1 225 ? 8.216 1.274 71.204 1.00 21.69 221 PRO A N 1
ATOM 1624 C CA . PRO A 1 225 ? 8.334 1.737 72.573 1.00 21.87 221 PRO A CA 1
ATOM 1625 C C . PRO A 1 225 ? 7.566 0.879 73.579 1.00 22.36 221 PRO A C 1
ATOM 1626 O O . PRO A 1 225 ? 6.406 0.544 73.346 1.00 23.06 221 PRO A O 1
ATOM 1630 N N . PHE A 1 226 ? 8.241 0.522 74.673 1.00 22.28 222 PHE A N 1
ATOM 1631 C CA . PHE A 1 226 ? 7.663 -0.266 75.793 1.00 23.18 222 PHE A CA 1
ATOM 1632 C C . PHE A 1 226 ? 7.275 -1.707 75.432 1.00 24.06 222 PHE A C 1
ATOM 1633 O O . PHE A 1 226 ? 6.714 -2.413 76.239 1.00 24.63 222 PHE A O 1
ATOM 1641 N N . ASP A 1 227 ? 7.616 -2.139 74.230 1.00 24.82 223 ASP A N 1
ATOM 1642 C CA . ASP A 1 227 ? 7.254 -3.467 73.754 1.00 25.76 223 ASP A CA 1
ATOM 1643 C C . ASP A 1 227 ? 8.326 -4.515 74.129 1.00 25.82 223 ASP A C 1
ATOM 1644 O O . ASP A 1 227 ? 9.532 -4.236 74.118 1.00 24.40 223 ASP A O 1
ATOM 1649 N N . ALA A 1 228 ? 7.868 -5.723 74.416 1.00 26.72 224 ALA A N 1
ATOM 1650 C CA . ALA A 1 228 ? 8.759 -6.825 74.839 1.00 27.12 224 ALA A CA 1
ATOM 1651 C C . ALA A 1 228 ? 9.710 -7.241 73.743 1.00 27.19 224 ALA A C 1
ATOM 1652 O O . ALA A 1 228 ? 10.707 -7.867 74.021 1.00 27.30 224 ALA A O 1
ATOM 1654 N N . LYS A 1 229 ? 9.383 -6.927 72.494 1.00 27.08 225 LYS A N 1
ATOM 1655 C CA . LYS A 1 229 ? 10.198 -7.365 71.370 1.00 27.22 225 LYS A CA 1
ATOM 1656 C C . LYS A 1 229 ? 10.994 -6.227 70.767 1.00 26.43 225 LYS A C 1
ATOM 1657 O O . LYS A 1 229 ? 11.594 -6.384 69.726 1.00 26.92 225 LYS A O 1
ATOM 1663 N N . ARG A 1 230 ? 11.014 -5.067 71.416 1.00 26.10 226 ARG A N 1
ATOM 1664 C CA . ARG A 1 230 ? 11.727 -3.907 70.846 1.00 25.19 226 ARG A CA 1
ATOM 1665 C C . ARG A 1 230 ? 13.223 -4.217 70.845 1.00 25.37 226 ARG A C 1
ATOM 1666 O O . ARG A 1 230 ? 13.675 -5.020 71.658 1.00 25.21 226 ARG A O 1
ATOM 1674 N N . ASP A 1 231 ? 13.973 -3.594 69.930 1.00 24.28 227 ASP A N 1
ATOM 1675 C CA . ASP A 1 231 ? 15.429 -3.766 69.877 1.00 23.80 227 ASP A CA 1
ATOM 1676 C C . ASP A 1 231 ? 16.157 -2.449 69.567 1.00 22.48 227 ASP A C 1
ATOM 1677 O O . ASP A 1 231 ? 17.153 -2.456 68.910 1.00 22.09 227 ASP A O 1
ATOM 1682 N N . GLY A 1 232 ? 15.629 -1.327 70.027 1.00 21.65 228 GLY A N 1
ATOM 1683 C CA . GLY A 1 232 ? 16.289 -0.044 69.834 1.00 20.51 228 GLY A CA 1
ATOM 1684 C C . GLY A 1 232 ? 15.459 0.995 69.125 1.00 19.88 228 GLY A C 1
ATOM 1685 O O . GLY A 1 232 ? 14.331 0.744 68.723 1.00 19.97 228 GLY A O 1
ATOM 1686 N N . LEU A 1 233 ? 16.052 2.182 68.981 1.00 18.97 229 LEU A N 1
ATOM 1687 C CA . LEU A 1 233 ? 15.377 3.339 68.404 1.00 18.02 229 LEU A CA 1
ATOM 1688 C C . LEU A 1 233 ? 15.582 3.425 66.912 1.00 17.86 229 LEU A C 1
ATOM 1689 O O . LEU A 1 233 ? 16.376 2.686 66.342 1.00 18.47 229 LEU A O 1
ATOM 1694 N N . VAL A 1 234 ? 14.837 4.320 66.287 1.00 17.06 230 VAL A N 1
ATOM 1695 C CA . VAL A 1 234 ? 15.084 4.701 64.912 1.00 16.72 230 VAL A CA 1
ATOM 1696 C C . VAL A 1 234 ? 15.165 6.218 64.866 1.00 16.08 230 VAL A C 1
ATOM 1697 O O . VAL A 1 234 ? 14.298 6.923 65.375 1.00 15.69 230 VAL A O 1
ATOM 1701 N N . VAL A 1 235 ? 16.226 6.700 64.248 1.00 16.03 231 VAL A N 1
ATOM 1702 C CA . VAL A 1 235 ? 16.502 8.123 64.121 1.00 15.61 231 VAL A CA 1
ATOM 1703 C C . VAL A 1 235 ? 15.665 8.774 63.023 1.00 15.97 231 VAL A C 1
ATOM 1704 O O . VAL A 1 235 ? 15.558 8.257 61.918 1.00 16.76 231 VAL A O 1
ATOM 1708 N N . GLY A 1 236 ? 15.063 9.902 63.362 1.00 15.45 232 GLY A N 1
ATOM 1709 C CA . GLY A 1 236 ? 14.298 10.712 62.428 1.00 15.53 232 GLY A CA 1
ATOM 1710 C C . GLY A 1 236 ? 14.855 12.118 62.308 1.00 15.01 232 GLY A C 1
ATOM 1711 O O . GLY A 1 236 ? 16.027 12.374 62.648 1.00 14.63 232 GLY A O 1
ATOM 1712 N N . GLU A 1 237 ? 14.028 13.028 61.797 1.00 14.70 233 GLU A N 1
ATOM 1713 C CA . GLU A 1 237 ? 14.455 14.404 61.557 1.00 14.20 233 GLU A CA 1
ATOM 1714 C C . GLU A 1 237 ? 13.286 15.367 61.461 1.00 14.17 233 GLU A C 1
ATOM 1715 O O . GLU A 1 237 ? 12.109 14.943 61.475 1.00 14.84 233 GLU A O 1
ATOM 1721 N N . GLY A 1 238 ? 13.605 16.651 61.307 1.00 13.76 234 GLY A N 1
ATOM 1722 C CA . GLY A 1 238 ? 12.592 17.704 61.093 1.00 13.74 234 GLY A CA 1
ATOM 1723 C C . GLY A 1 238 ? 12.783 18.893 62.031 1.00 13.26 234 GLY A C 1
ATOM 1724 O O . GLY A 1 238 ? 13.891 19.141 62.535 1.00 12.65 234 GLY A O 1
ATOM 1725 N N . ALA A 1 239 ? 11.686 19.613 62.278 1.00 13.35 235 ALA A N 1
ATOM 1726 C CA . ALA A 1 239 ? 11.687 20.725 63.211 1.00 13.04 235 ALA A CA 1
ATOM 1727 C C . ALA A 1 239 ? 10.292 21.049 63.630 1.00 13.26 235 ALA A C 1
ATOM 1728 O O . ALA A 1 239 ? 9.320 20.724 62.937 1.00 13.86 235 ALA A O 1
ATOM 1730 N N . ALA A 1 240 ? 10.193 21.762 64.743 1.00 12.92 236 ALA A N 1
ATOM 1731 C CA . ALA A 1 240 ? 8.898 22.218 65.255 1.00 13.16 236 ALA A CA 1
ATOM 1732 C C . ALA A 1 240 ? 9.154 23.502 66.067 1.00 12.76 236 ALA A C 1
ATOM 1733 O O . ALA A 1 240 ? 10.175 23.616 66.767 1.00 12.25 236 ALA A O 1
ATOM 1735 N N . THR A 1 241 ? 8.263 24.469 65.910 1.00 12.58 237 THR A N 1
ATOM 1736 C CA . THR A 1 241 ? 8.369 25.721 66.606 1.00 12.47 237 THR A CA 1
ATOM 1737 C C . THR A 1 241 ? 7.029 26.039 67.268 1.00 12.82 237 THR A C 1
ATOM 1738 O O . THR A 1 241 ? 5.952 25.911 66.633 1.00 12.85 237 THR A O 1
ATOM 1742 N N . LEU A 1 242 ? 7.095 26.500 68.511 1.00 12.65 238 LEU A N 1
ATOM 1743 C CA . LEU A 1 242 ? 5.936 27.117 69.160 1.00 13.02 238 LEU A CA 1
ATOM 1744 C C . LEU A 1 242 ? 6.178 28.618 69.345 1.00 13.18 238 LEU A C 1
ATOM 1745 O O . LEU A 1 242 ? 7.315 29.066 69.635 1.00 12.72 238 LEU A O 1
ATOM 1750 N N . VAL A 1 243 ? 5.116 29.401 69.134 1.00 13.76 239 VAL A N 1
ATOM 1751 C CA . VAL A 1 243 ? 5.128 30.822 69.472 1.00 14.16 239 VAL A CA 1
ATOM 1752 C C . VAL A 1 243 ? 4.570 30.938 70.915 1.00 14.66 239 VAL A C 1
ATOM 1753 O O . VAL A 1 243 ? 3.415 30.636 71.177 1.00 15.43 239 VAL A O 1
ATOM 1757 N N . LEU A 1 244 ? 5.407 31.345 71.830 1.00 14.85 240 LEU A N 1
ATOM 1758 C CA . LEU A 1 244 ? 4.994 31.576 73.204 1.00 15.45 240 LEU A CA 1
ATOM 1759 C C . LEU A 1 244 ? 4.763 33.055 73.330 1.00 15.90 240 LEU A C 1
ATOM 1760 O O . LEU A 1 244 ? 5.471 33.863 72.700 1.00 15.56 240 LEU A O 1
ATOM 1765 N N . GLU A 1 245 ? 3.793 33.425 74.159 1.00 16.70 241 GLU A N 1
ATOM 1766 C CA . GLU A 1 245 ? 3.387 34.816 74.211 1.00 17.34 241 GLU A CA 1
ATOM 1767 C C . GLU A 1 245 ? 2.833 35.145 75.584 1.00 18.11 241 GLU A C 1
ATOM 1768 O O . GLU A 1 245 ? 2.082 34.355 76.158 1.00 17.92 241 GLU A O 1
ATOM 1774 N N . GLU A 1 246 ? 3.216 36.308 76.109 1.00 18.27 242 GLU A N 1
ATOM 1775 C CA . GLU A 1 246 ? 2.684 36.745 77.387 1.00 19.32 242 GLU A CA 1
ATOM 1776 C C . GLU A 1 246 ? 1.147 36.854 77.260 1.00 20.46 242 GLU A C 1
ATOM 1777 O O . GLU A 1 246 ? 0.629 37.276 76.241 1.00 19.78 242 GLU A O 1
ATOM 1783 N N . TYR A 1 247 ? 0.457 36.480 78.321 1.00 21.91 243 TYR A N 1
ATOM 1784 C CA . TYR A 1 247 ? -0.979 36.264 78.285 1.00 23.66 243 TYR A CA 1
ATOM 1785 C C . TYR A 1 247 ? -1.794 37.524 77.954 1.00 24.29 243 TYR A C 1
ATOM 1786 O O . TYR A 1 247 ? -2.652 37.480 77.082 1.00 24.30 243 TYR A O 1
ATOM 1795 N N . GLU A 1 248 ? -1.539 38.636 78.641 1.00 24.83 244 GLU A N 1
ATOM 1796 C CA . GLU A 1 248 ? -2.305 39.878 78.372 1.00 25.75 244 GLU A CA 1
ATOM 1797 C C . GLU A 1 248 ? -2.062 40.375 76.950 1.00 25.35 244 GLU A C 1
ATOM 1798 O O . GLU A 1 248 ? -2.985 40.806 76.265 1.00 25.79 244 GLU A O 1
ATOM 1804 N N . HIS A 1 249 ? -0.818 40.281 76.498 1.00 24.23 245 HIS A N 1
ATOM 1805 C CA . HIS A 1 249 ? -0.494 40.651 75.145 1.00 23.77 245 HIS A CA 1
ATOM 1806 C C . HIS A 1 249 ? -1.282 39.829 74.144 1.00 23.32 245 HIS A C 1
ATOM 1807 O O . HIS A 1 249 ? -1.880 40.364 73.235 1.00 23.43 245 HIS A O 1
ATOM 1814 N N . ALA A 1 250 ? -1.332 38.512 74.342 1.00 20.64 246 ALA A N 1
ATOM 1815 C CA . ALA A 1 250 ? -2.166 37.639 73.502 1.00 20.18 246 ALA A CA 1
ATOM 1816 C C . ALA A 1 250 ? -3.678 38.046 73.536 1.00 20.69 246 ALA A C 1
ATOM 1817 O O . ALA A 1 250 ? -4.298 38.281 72.507 1.00 20.83 246 ALA A O 1
ATOM 1819 N N . LYS A 1 251 ? -4.240 38.142 74.742 1.00 20.90 247 LYS A N 1
ATOM 1820 C CA . LYS A 1 251 ? -5.615 38.575 74.929 1.00 21.83 247 LYS A CA 1
ATOM 1821 C C . LYS A 1 251 ? -5.864 39.943 74.214 1.00 22.20 247 LYS A C 1
ATOM 1822 O O . LYS A 1 251 ? -6.731 40.038 73.348 1.00 22.59 247 LYS A O 1
ATOM 1824 N N . ALA A 1 252 ? -5.043 40.954 74.494 1.00 22.03 248 ALA A N 1
ATOM 1825 C CA . ALA A 1 252 ? -5.219 42.310 73.903 1.00 22.48 248 ALA A CA 1
ATOM 1826 C C . ALA A 1 252 ? -5.263 42.341 72.355 1.00 22.43 248 ALA A C 1
ATOM 1827 O O . ALA A 1 252 ? -5.961 43.174 71.790 1.00 23.51 248 ALA A O 1
ATOM 1829 N N . ARG A 1 253 ? -4.547 41.455 71.657 1.00 21.30 249 ARG A N 1
ATOM 1830 C CA . ARG A 1 253 ? -4.645 41.443 70.194 1.00 21.56 249 ARG A CA 1
ATOM 1831 C C . ARG A 1 253 ? -5.656 40.394 69.665 1.00 21.44 249 ARG A C 1
ATOM 1832 O O . ARG A 1 253 ? -5.743 40.166 68.480 1.00 21.96 249 ARG A O 1
ATOM 1840 N N . GLY A 1 254 ? -6.403 39.760 70.561 1.00 21.42 250 GLY A N 1
ATOM 1841 C CA . GLY A 1 254 ? -7.392 38.761 70.205 1.00 21.36 250 GLY A CA 1
ATOM 1842 C C . GLY A 1 254 ? -6.853 37.466 69.628 1.00 20.65 250 GLY A C 1
ATOM 1843 O O . GLY A 1 254 ? -7.481 36.854 68.775 1.00 20.73 250 GLY A O 1
ATOM 1844 N N . ALA A 1 255 ? -5.697 37.035 70.094 1.00 19.91 251 ALA A N 1
ATOM 1845 C CA . ALA A 1 255 ? -5.050 35.863 69.524 1.00 19.32 251 ALA A CA 1
ATOM 1846 C C . ALA A 1 255 ? -5.856 34.617 69.847 1.00 19.42 251 ALA A C 1
ATOM 1847 O O . ALA A 1 255 ? -6.437 34.526 70.914 1.00 19.31 251 ALA A O 1
ATOM 1849 N N . THR A 1 256 ? -5.866 33.661 68.922 1.00 19.43 252 THR A N 1
ATOM 1850 C CA . THR A 1 256 ? -6.355 32.327 69.191 1.00 19.48 252 THR A CA 1
ATOM 1851 C C . THR A 1 256 ? -5.309 31.607 70.069 1.00 19.02 252 THR A C 1
ATOM 1852 O O . THR A 1 256 ? -4.175 31.483 69.671 1.00 18.42 252 THR A O 1
ATOM 1856 N N . ILE A 1 257 ? -5.705 31.169 71.261 1.00 19.20 253 ILE A N 1
ATOM 1857 C CA . ILE A 1 257 ? -4.761 30.607 72.238 1.00 19.13 253 ILE A CA 1
ATOM 1858 C C . ILE A 1 257 ? -4.866 29.086 72.244 1.00 19.18 253 ILE A C 1
ATOM 1859 O O . ILE A 1 257 ? -5.941 28.568 72.550 1.00 19.68 253 ILE A O 1
ATOM 1864 N N . HIS A 1 258 ? -3.761 28.381 71.927 1.00 18.56 254 HIS A N 1
ATOM 1865 C CA . HIS A 1 258 ? -3.772 26.915 71.775 1.00 18.36 254 HIS A CA 1
ATOM 1866 C C . HIS A 1 258 ? -3.699 26.201 73.093 1.00 18.53 254 HIS A C 1
ATOM 1867 O O . HIS A 1 258 ? -4.273 25.141 73.261 1.00 18.71 254 HIS A O 1
ATOM 1874 N N . ALA A 1 259 ? -2.950 26.765 74.024 1.00 18.66 255 ALA A N 1
ATOM 1875 C CA . ALA A 1 259 ? -2.736 26.176 75.362 1.00 18.53 255 ALA A CA 1
ATOM 1876 C C . ALA A 1 259 ? -2.008 27.188 76.207 1.00 18.44 255 ALA A C 1
ATOM 1877 O O . ALA A 1 259 ? -1.552 28.221 75.702 1.00 18.32 255 ALA A O 1
ATOM 1879 N N . GLU A 1 260 ? -1.921 26.907 77.505 1.00 18.92 256 GLU A N 1
ATOM 1880 C CA . GLU A 1 260 ? -1.109 27.697 78.424 1.00 18.74 256 GLU A CA 1
ATOM 1881 C C . GLU A 1 260 ? -0.042 26.771 78.980 1.00 18.74 256 GLU A C 1
ATOM 1882 O O . GLU A 1 260 ? -0.320 25.607 79.269 1.00 19.04 256 GLU A O 1
ATOM 1888 N N . ILE A 1 261 ? 1.169 27.289 79.137 1.00 18.43 257 ILE A N 1
ATOM 1889 C CA . ILE A 1 261 ? 2.247 26.523 79.746 1.00 17.96 257 ILE A CA 1
ATOM 1890 C C . ILE A 1 261 ? 2.215 26.846 81.192 1.00 18.38 257 ILE A C 1
ATOM 1891 O O . ILE A 1 261 ? 2.289 28.048 81.557 1.00 19.14 257 ILE A O 1
ATOM 1896 N N . VAL A 1 262 ? 2.082 25.815 82.032 1.00 18.23 258 VAL A N 1
ATOM 1897 C CA . VAL A 1 262 ? 1.910 26.047 83.472 1.00 18.44 258 VAL A CA 1
ATOM 1898 C C . VAL A 1 262 ? 3.038 25.505 84.333 1.00 18.53 258 VAL A C 1
ATOM 1899 O O . VAL A 1 262 ? 3.198 25.939 85.469 1.00 20.30 258 VAL A O 1
ATOM 1903 N N . GLY A 1 263 ? 3.858 24.596 83.806 1.00 17.57 259 GLY A N 1
ATOM 1904 C CA . GLY A 1 263 ? 5.024 24.127 84.538 1.00 16.89 259 GLY A CA 1
ATOM 1905 C C . GLY A 1 263 ? 6.157 23.627 83.693 1.00 16.08 259 GLY A C 1
ATOM 1906 O O . GLY A 1 263 ? 5.966 23.081 82.590 1.00 16.26 259 GLY A O 1
ATOM 1907 N N . PHE A 1 264 ? 7.362 23.813 84.202 1.00 15.73 260 PHE A N 1
ATOM 1908 C CA . PHE A 1 264 ? 8.542 23.291 83.561 1.00 15.42 260 PHE A CA 1
ATOM 1909 C C . PHE A 1 264 ? 9.502 22.807 84.612 1.00 15.74 260 PHE A C 1
ATOM 1910 O O . PHE A 1 264 ? 9.828 23.545 85.521 1.00 16.88 260 PHE A O 1
ATOM 1918 N N . GLY A 1 265 ? 9.939 21.566 84.492 1.00 15.98 261 GLY A N 1
ATOM 1919 C CA . GLY A 1 265 ? 10.933 20.994 85.410 1.00 16.51 261 GLY A CA 1
ATOM 1920 C C . GLY A 1 265 ? 12.139 20.542 84.588 1.00 16.02 261 GLY A C 1
ATOM 1921 O O . GLY A 1 265 ? 11.981 19.979 83.501 1.00 16.18 261 GLY A O 1
ATOM 1922 N N . CYS A 1 266 ? 13.329 20.848 85.087 1.00 16.03 262 CYS A N 1
ATOM 1923 C CA . CYS A 1 266 ? 14.531 20.496 84.432 1.00 15.89 262 CYS A CA 1
ATOM 1924 C C . CYS A 1 266 ? 15.616 20.186 85.418 1.00 16.16 262 CYS A C 1
ATOM 1925 O O . CYS A 1 266 ? 15.926 21.005 86.299 1.00 16.66 262 CYS A O 1
ATOM 1928 N N . ASN A 1 267 ? 16.193 19.001 85.274 1.00 16.25 263 ASN A N 1
ATOM 1929 C CA . ASN A 1 267 ? 17.295 18.554 86.108 1.00 17.09 263 ASN A CA 1
ATOM 1930 C C . ASN A 1 267 ? 18.205 17.585 85.353 1.00 16.63 263 ASN A C 1
ATOM 1931 O O . ASN A 1 267 ? 18.049 17.407 84.159 1.00 16.80 263 ASN A O 1
ATOM 1936 N N . SER A 1 268 ? 19.184 17.019 86.049 1.00 17.25 264 SER A N 1
ATOM 1937 C CA . SER A 1 268 ? 19.962 15.905 85.498 1.00 17.79 264 SER A CA 1
ATOM 1938 C C . SER A 1 268 ? 20.228 14.789 86.503 1.00 18.34 264 SER A C 1
ATOM 1939 O O . SER A 1 268 ? 20.183 14.983 87.728 1.00 17.70 264 SER A O 1
ATOM 1942 N N . ASP A 1 269 ? 20.499 13.610 85.951 1.00 18.55 265 ASP A N 1
ATOM 1943 C CA . ASP A 1 269 ? 20.765 12.417 86.748 1.00 19.41 265 ASP A CA 1
ATOM 1944 C C . ASP A 1 269 ? 22.084 12.495 87.515 1.00 20.36 265 ASP A C 1
ATOM 1945 O O . ASP A 1 269 ? 22.221 11.864 88.545 1.00 21.37 265 ASP A O 1
ATOM 1950 N N . GLY A 1 270 ? 23.050 13.242 86.990 1.00 20.47 266 GLY A N 1
ATOM 1951 C CA . GLY A 1 270 ? 24.378 13.315 87.541 1.00 21.45 266 GLY A CA 1
ATOM 1952 C C . GLY A 1 270 ? 25.044 11.967 87.823 1.00 23.41 266 GLY A C 1
ATOM 1953 O O . GLY A 1 270 ? 25.761 11.825 88.825 1.00 25.45 266 GLY A O 1
ATOM 1954 N N . ALA A 1 271 ? 24.810 10.982 86.962 1.00 23.79 267 ALA A N 1
ATOM 1955 C CA . ALA A 1 271 ? 25.234 9.627 87.211 1.00 24.76 267 ALA A CA 1
ATOM 1956 C C . ALA A 1 271 ? 25.940 9.132 85.992 1.00 25.63 267 ALA A C 1
ATOM 1957 O O . ALA A 1 271 ? 27.110 8.850 86.050 1.00 27.55 267 ALA A O 1
ATOM 1959 N N . HIS A 1 272 ? 25.222 8.999 84.889 1.00 27.03 268 HIS A N 1
ATOM 1960 C CA . HIS A 1 272 ? 25.789 8.442 83.653 1.00 27.96 268 HIS A CA 1
ATOM 1961 C C . HIS A 1 272 ? 25.513 9.295 82.428 1.00 27.92 268 HIS A C 1
ATOM 1962 O O . HIS A 1 272 ? 24.517 10.071 82.365 1.00 26.49 268 HIS A O 1
ATOM 1969 N N . MET A 1 273 ? 26.398 9.151 81.439 1.00 27.90 269 MET A N 1
ATOM 1970 C CA . MET A 1 273 ? 26.285 9.884 80.182 1.00 28.30 269 MET A CA 1
ATOM 1971 C C . MET A 1 273 ? 25.111 9.378 79.301 1.00 28.46 269 MET A C 1
ATOM 1972 O O . MET A 1 273 ? 24.470 10.164 78.597 1.00 29.23 269 MET A O 1
ATOM 1977 N N . THR A 1 274 ? 24.849 8.066 79.328 1.00 29.23 270 THR A N 1
ATOM 1978 C CA . THR A 1 274 ? 23.840 7.465 78.439 1.00 29.03 270 THR A CA 1
ATOM 1979 C C . THR A 1 274 ? 22.776 6.628 79.180 1.00 29.14 270 THR A C 1
ATOM 1980 O O . THR A 1 274 ? 21.611 6.643 78.816 1.00 27.85 270 THR A O 1
ATOM 1984 N N . GLN A 1 275 ? 23.190 5.881 80.194 1.00 30.14 271 GLN A N 1
ATOM 1985 C CA . GLN A 1 275 ? 22.239 5.122 81.010 1.00 29.89 271 GLN A CA 1
ATOM 1986 C C . GLN A 1 275 ? 21.404 6.064 81.914 1.00 28.42 271 GLN A C 1
ATOM 1987 O O . GLN A 1 275 ? 21.956 6.770 82.733 1.00 32.21 271 GLN A O 1
ATOM 1993 N N . PRO A 1 276 ? 20.073 6.057 81.774 1.00 25.73 272 PRO A N 1
ATOM 1994 C CA . PRO A 1 276 ? 19.219 6.936 82.582 1.00 24.37 272 PRO A CA 1
ATOM 1995 C C . PRO A 1 276 ? 18.958 6.434 84.007 1.00 23.77 272 PRO A C 1
ATOM 1996 O O . PRO A 1 276 ? 18.854 5.237 84.218 1.00 26.09 272 PRO A O 1
ATOM 2000 N N . THR A 1 277 ? 18.805 7.353 84.957 1.00 21.90 273 THR A N 1
ATOM 2001 C CA . THR A 1 277 ? 18.456 7.025 86.342 1.00 21.10 273 THR A CA 1
ATOM 2002 C C . THR A 1 277 ? 16.996 7.437 86.681 1.00 20.29 273 THR A C 1
ATOM 2003 O O . THR A 1 277 ? 16.654 8.636 86.743 1.00 19.02 273 THR A O 1
ATOM 2007 N N . ALA A 1 278 ? 16.160 6.442 86.936 1.00 20.28 274 ALA A N 1
ATOM 2008 C CA . ALA A 1 278 ? 14.724 6.651 87.175 1.00 20.30 274 ALA A CA 1
ATOM 2009 C C . ALA A 1 278 ? 14.360 7.693 88.244 1.00 20.36 274 ALA A C 1
ATOM 2010 O O . ALA A 1 278 ? 13.397 8.455 88.058 1.00 20.86 274 ALA A O 1
ATOM 2012 N N . SER A 1 279 ? 15.100 7.760 89.344 1.00 20.96 275 SER A N 1
ATOM 2013 C CA . SER A 1 279 ? 14.681 8.640 90.446 1.00 21.81 275 SER A CA 1
ATOM 2014 C C . SER A 1 279 ? 14.726 10.123 90.057 1.00 20.89 275 SER A C 1
ATOM 2015 O O . SER A 1 279 ? 13.760 10.893 90.324 1.00 21.24 275 SER A O 1
ATOM 2018 N N . THR A 1 280 ? 15.805 10.511 89.389 1.00 19.63 276 THR A N 1
ATOM 2019 C CA . THR A 1 280 ? 15.977 11.890 88.956 1.00 18.72 276 THR A CA 1
ATOM 2020 C C . THR A 1 280 ? 15.099 12.235 87.763 1.00 17.74 276 THR A C 1
ATOM 2021 O O . THR A 1 280 ? 14.719 13.397 87.609 1.00 16.66 276 THR A O 1
ATOM 2025 N N . MET A 1 281 ? 14.761 11.231 86.940 1.00 17.58 277 MET A N 1
ATOM 2026 C CA . MET A 1 281 ? 13.755 11.412 85.882 1.00 17.01 277 MET A CA 1
ATOM 2027 C C . MET A 1 281 ? 12.394 11.743 86.524 1.00 17.37 277 MET A C 1
ATOM 2028 O O . MET A 1 281 ? 11.724 12.683 86.115 1.00 16.89 277 MET A O 1
ATOM 2033 N N . ALA A 1 282 ? 12.020 10.985 87.561 1.00 18.05 278 ALA A N 1
ATOM 2034 C CA . ALA A 1 282 ? 10.788 11.264 88.330 1.00 18.73 278 ALA A CA 1
ATOM 2035 C C . ALA A 1 282 ? 10.843 12.670 88.903 1.00 18.89 278 ALA A C 1
ATOM 2036 O O . ALA A 1 282 ? 9.886 13.425 88.817 1.00 18.14 278 ALA A O 1
ATOM 2038 N N . ARG A 1 283 ? 11.987 13.017 89.488 1.00 19.82 279 ARG A N 1
ATOM 2039 C CA . ARG A 1 283 ? 12.153 14.329 90.164 1.00 20.62 279 ARG A CA 1
ATOM 2040 C C . ARG A 1 283 ? 11.917 15.486 89.194 1.00 19.79 279 ARG A C 1
ATOM 2041 O O . ARG A 1 283 ? 11.330 16.515 89.563 1.00 20.51 279 ARG A O 1
ATOM 2049 N N . ALA A 1 284 ? 12.327 15.315 87.939 1.00 18.84 280 ALA A N 1
ATOM 2050 C CA . ALA A 1 284 ? 12.047 16.308 86.916 1.00 18.05 280 ALA A CA 1
ATOM 2051 C C . ALA A 1 284 ? 10.515 16.531 86.734 1.00 18.33 280 ALA A C 1
ATOM 2052 O O . ALA A 1 284 ? 10.048 17.679 86.637 1.00 17.83 280 ALA A O 1
ATOM 2054 N N . MET A 1 285 ? 9.754 15.436 86.704 1.00 18.25 281 MET A N 1
ATOM 2055 C CA . MET A 1 285 ? 8.301 15.505 86.638 1.00 18.55 281 MET A CA 1
ATOM 2056 C C . MET A 1 285 ? 7.713 16.257 87.853 1.00 19.34 281 MET A C 1
ATOM 2057 O O . MET A 1 285 ? 6.848 17.140 87.686 1.00 20.05 281 MET A O 1
ATOM 2062 N N . GLN A 1 286 ? 8.197 15.920 89.055 1.00 19.77 282 GLN A N 1
ATOM 2063 C CA . GLN A 1 286 ? 7.821 16.593 90.327 1.00 20.76 282 GLN A CA 1
ATOM 2064 C C . GLN A 1 286 ? 8.109 18.076 90.280 1.00 19.75 282 GLN A C 1
ATOM 2065 O O . GLN A 1 286 ? 7.307 18.886 90.709 1.00 20.05 282 GLN A O 1
ATOM 2071 N N . LEU A 1 287 ? 9.302 18.424 89.835 1.00 18.90 283 LEU A N 1
ATOM 2072 C CA . LEU A 1 287 ? 9.670 19.839 89.663 1.00 18.45 283 LEU A CA 1
ATOM 2073 C C . LEU A 1 287 ? 8.648 20.575 88.795 1.00 18.17 283 LEU A C 1
ATOM 2074 O O . LEU A 1 287 ? 8.261 21.722 89.110 1.00 18.87 283 LEU A O 1
ATOM 2079 N N . ALA A 1 288 ? 8.169 19.924 87.730 1.00 17.86 284 ALA A N 1
ATOM 2080 C CA . ALA A 1 288 ? 7.179 20.567 86.851 1.00 18.01 284 ALA A CA 1
ATOM 2081 C C . ALA A 1 288 ? 5.852 20.731 87.604 1.00 18.74 284 ALA A C 1
ATOM 2082 O O . ALA A 1 288 ? 5.219 21.796 87.557 1.00 18.96 284 ALA A O 1
ATOM 2084 N N . LEU A 1 289 ? 5.438 19.656 88.278 1.00 19.25 285 LEU A N 1
ATOM 2085 C CA . LEU A 1 289 ? 4.203 19.672 89.076 1.00 20.11 285 LEU A CA 1
ATOM 2086 C C . LEU A 1 289 ? 4.274 20.757 90.157 1.00 20.33 285 LEU A C 1
ATOM 2087 O O . LEU A 1 289 ? 3.332 21.512 90.334 1.00 20.57 285 LEU A O 1
ATOM 2092 N N . GLU A 1 290 ? 5.410 20.857 90.828 1.00 20.23 286 GLU A N 1
ATOM 2093 C CA . GLU A 1 290 ? 5.615 21.906 91.831 1.00 21.19 286 GLU A CA 1
ATOM 2094 C C . GLU A 1 290 ? 5.573 23.311 91.202 1.00 20.66 286 GLU A C 1
ATOM 2095 O O . GLU A 1 290 ? 4.989 24.217 91.757 1.00 20.63 286 GLU A O 1
ATOM 2101 N N . ASP A 1 291 ? 6.167 23.471 90.019 1.00 20.16 287 ASP A N 1
ATOM 2102 C CA . ASP A 1 291 ? 6.162 24.740 89.313 1.00 19.55 287 ASP A CA 1
ATOM 2103 C C . ASP A 1 291 ? 4.727 25.104 88.937 1.00 19.74 287 ASP A C 1
ATOM 2104 O O . ASP A 1 291 ? 4.351 26.282 88.994 1.00 19.06 287 ASP A O 1
ATOM 2109 N N . ALA A 1 292 ? 3.922 24.106 88.574 1.00 19.83 288 ALA A N 1
ATOM 2110 C CA . ALA A 1 292 ? 2.504 24.349 88.205 1.00 20.18 288 ALA A CA 1
ATOM 2111 C C . ALA A 1 292 ? 1.571 24.412 89.435 1.00 21.97 288 ALA A C 1
ATOM 2112 O O . ALA A 1 292 ? 0.358 24.654 89.283 1.00 23.19 288 ALA A O 1
ATOM 2114 N N . LYS A 1 293 ? 2.119 24.176 90.638 1.00 22.51 289 LYS A N 1
ATOM 2115 C CA . LYS A 1 293 ? 1.336 24.062 91.871 1.00 23.45 289 LYS A CA 1
ATOM 2116 C C . LYS A 1 293 ? 0.155 23.060 91.691 1.00 24.34 289 LYS A C 1
ATOM 2117 O O . LYS A 1 293 ? -0.970 23.313 92.081 1.00 23.98 289 LYS A O 1
ATOM 2119 N N . LEU A 1 294 ? 0.475 21.899 91.096 1.00 24.81 290 LEU A N 1
ATOM 2120 C CA . LEU A 1 294 ? -0.492 20.828 90.824 1.00 25.29 290 LEU A CA 1
ATOM 2121 C C . LEU A 1 294 ? -0.068 19.553 91.498 1.00 26.16 290 LEU A C 1
ATOM 2122 O O . LEU A 1 294 ? 1.120 19.298 91.671 1.00 25.83 290 LEU A O 1
ATOM 2127 N N . ASP A 1 295 ? -1.051 18.750 91.879 1.00 27.60 291 ASP A N 1
ATOM 2128 C CA . ASP A 1 295 ? -0.805 17.390 92.320 1.00 28.11 291 ASP A CA 1
ATOM 2129 C C . ASP A 1 295 ? -0.752 16.488 91.103 1.00 26.49 291 ASP A C 1
ATOM 2130 O O . ASP A 1 295 ? -1.343 16.782 90.039 1.00 26.24 291 ASP A O 1
ATOM 2135 N N . ALA A 1 296 ? -0.029 15.399 91.250 1.00 25.56 292 ALA A N 1
ATOM 2136 C CA . ALA A 1 296 ? 0.079 14.399 90.218 1.00 25.36 292 ALA A CA 1
ATOM 2137 C C . ALA A 1 296 ? -1.284 14.058 89.620 1.00 25.91 292 ALA A C 1
ATOM 2138 O O . ALA A 1 296 ? -1.410 13.832 88.404 1.00 24.10 292 ALA A O 1
ATOM 2140 N N . ASN A 1 297 ? -2.297 14.040 90.488 1.00 27.53 293 ASN A N 1
ATOM 2141 C CA . ASN A 1 297 ? -3.665 13.698 90.103 1.00 28.96 293 ASN A CA 1
ATOM 2142 C C . ASN A 1 297 ? -4.233 14.532 88.973 1.00 27.45 293 ASN A C 1
ATOM 2143 O O . ASN A 1 297 ? -5.096 14.056 88.245 1.00 27.02 293 ASN A O 1
ATOM 2148 N N . ALA A 1 298 ? -3.758 15.765 88.839 1.00 26.42 294 ALA A N 1
ATOM 2149 C CA . ALA A 1 298 ? -4.275 16.678 87.820 1.00 26.21 294 ALA A CA 1
ATOM 2150 C C . ALA A 1 298 ? -3.922 16.266 86.393 1.00 25.53 294 ALA A C 1
ATOM 2151 O O . ALA A 1 298 ? -4.566 16.702 85.457 1.00 25.77 294 ALA A O 1
ATOM 2153 N N . ILE A 1 299 ? -2.907 15.431 86.216 1.00 25.42 295 ILE A N 1
ATOM 2154 C CA . ILE A 1 299 ? -2.398 15.135 84.861 1.00 24.11 295 ILE A CA 1
ATOM 2155 C C . ILE A 1 299 ? -3.202 14.001 84.249 1.00 24.44 295 ILE A C 1
ATOM 2156 O O . ILE A 1 299 ? -3.214 12.884 84.775 1.00 25.64 295 ILE A O 1
ATOM 2161 N N . ALA A 1 300 ? -3.878 14.281 83.133 1.00 24.25 296 ALA A N 1
ATOM 2162 C CA . ALA A 1 300 ? -4.712 13.276 82.467 1.00 24.16 296 ALA A CA 1
ATOM 2163 C C . ALA A 1 300 ? -3.919 12.380 81.483 1.00 23.73 296 ALA A C 1
ATOM 2164 O O . ALA A 1 300 ? -4.372 11.287 81.134 1.00 25.12 296 ALA A O 1
ATOM 2166 N N . TYR A 1 301 ? -2.749 12.826 81.041 1.00 22.55 297 TYR A N 1
ATOM 2167 C CA . TYR A 1 301 ? -1.972 12.084 80.023 1.00 21.59 297 TYR A CA 1
ATOM 2168 C C . TYR A 1 301 ? -0.518 12.499 80.048 1.00 20.24 297 TYR A C 1
ATOM 2169 O O . TYR A 1 301 ? -0.183 13.651 80.291 1.00 19.85 297 TYR A O 1
ATOM 2178 N N . VAL A 1 302 ? 0.344 11.530 79.804 1.00 20.02 298 VAL A N 1
ATOM 2179 C CA . VAL A 1 302 ? 1.737 11.770 79.612 1.00 18.71 298 VAL A CA 1
ATOM 2180 C C . VAL A 1 302 ? 2.114 11.408 78.190 1.00 18.19 298 VAL A C 1
ATOM 2181 O O . VAL A 1 302 ? 1.864 10.286 77.752 1.00 18.51 298 VAL A O 1
ATOM 2185 N N . ASN A 1 303 ? 2.758 12.350 77.485 1.00 17.56 299 ASN A N 1
ATOM 2186 C CA . ASN A 1 303 ? 3.465 12.041 76.231 1.00 17.11 299 ASN A CA 1
ATOM 2187 C C . ASN A 1 303 ? 4.876 11.625 76.575 1.00 16.51 299 ASN A C 1
ATOM 2188 O O . ASN A 1 303 ? 5.728 12.451 76.888 1.00 16.07 299 ASN A O 1
ATOM 2193 N N . ALA A 1 304 ? 5.102 10.319 76.527 1.00 16.79 300 ALA A N 1
ATOM 2194 C CA . ALA A 1 304 ? 6.386 9.725 76.768 1.00 16.81 300 ALA A CA 1
ATOM 2195 C C . ALA A 1 304 ? 7.464 10.256 75.818 1.00 16.23 300 ALA A C 1
ATOM 2196 O O . ALA A 1 304 ? 7.188 10.790 74.743 1.00 15.73 300 ALA A O 1
ATOM 2198 N N . HIS A 1 305 ? 8.699 10.097 76.263 1.00 16.26 301 HIS A N 1
ATOM 2199 C CA . HIS A 1 305 ? 9.855 10.221 75.410 1.00 16.18 301 HIS A CA 1
ATOM 2200 C C . HIS A 1 305 ? 9.858 8.996 74.564 1.00 17.04 301 HIS A C 1
ATOM 2201 O O . HIS A 1 305 ? 9.886 9.095 73.335 1.00 16.96 301 HIS A O 1
ATOM 2208 N N . GLY A 1 306 ? 9.822 7.820 75.209 1.00 17.60 302 GLY A N 1
ATOM 2209 C CA . GLY A 1 306 ? 9.502 6.562 74.527 1.00 17.67 302 GLY A CA 1
ATOM 2210 C C . GLY A 1 306 ? 10.344 6.250 73.310 1.00 17.48 302 GLY A C 1
ATOM 2211 O O . GLY A 1 306 ? 9.821 6.066 72.217 1.00 17.65 302 GLY A O 1
ATOM 2212 N N . THR A 1 307 ? 11.658 6.194 73.517 1.00 17.64 303 THR A N 1
ATOM 2213 C CA . THR A 1 307 ? 12.637 6.021 72.436 1.00 17.40 303 THR A CA 1
ATOM 2214 C C . THR A 1 307 ? 12.715 4.610 71.872 1.00 18.38 303 THR A C 1
ATOM 2215 O O . THR A 1 307 ? 13.186 4.426 70.760 1.00 18.20 303 THR A O 1
ATOM 2219 N N . SER A 1 308 ? 12.269 3.619 72.653 1.00 19.23 304 SER A N 1
ATOM 2220 C CA . SER A 1 308 ? 12.311 2.193 72.284 1.00 20.37 304 SER A CA 1
ATOM 2221 C C . SER A 1 308 ? 13.659 1.577 72.529 1.00 20.88 304 SER A C 1
ATOM 2222 O O . SER A 1 308 ? 13.921 0.506 72.014 1.00 21.89 304 SER A O 1
ATOM 2225 N N . THR A 1 309 ? 14.513 2.230 73.308 1.00 21.18 305 THR A N 1
ATOM 2226 C CA . THR A 1 309 ? 15.735 1.577 73.759 1.00 22.51 305 THR A CA 1
ATOM 2227 C C . THR A 1 309 ? 15.413 0.643 74.910 1.00 24.13 305 THR A C 1
ATOM 2228 O O . THR A 1 309 ? 14.336 0.721 75.528 1.00 23.90 305 THR A O 1
ATOM 2232 N N . ASP A 1 310 ? 16.342 -0.249 75.200 1.00 26.45 306 ASP A N 1
ATOM 2233 C CA . ASP A 1 310 ? 16.131 -1.197 76.272 1.00 28.60 306 ASP A CA 1
ATOM 2234 C C . ASP A 1 310 ? 16.010 -0.477 77.630 1.00 26.91 306 ASP A C 1
ATOM 2235 O O . ASP A 1 310 ? 14.937 -0.453 78.239 1.00 26.83 306 ASP A O 1
ATOM 2240 N N . ARG A 1 311 ? 17.083 0.154 78.074 1.00 25.60 307 ARG A N 1
ATOM 2241 C CA . ARG A 1 311 ? 17.091 0.824 79.387 1.00 25.13 307 ARG A CA 1
ATOM 2242 C C . ARG A 1 311 ? 16.212 2.084 79.465 1.00 23.36 307 ARG A C 1
ATOM 2243 O O . ARG A 1 311 ? 15.691 2.414 80.537 1.00 23.09 307 ARG A O 1
ATOM 2251 N N . GLY A 1 312 ? 16.105 2.814 78.346 1.00 21.54 308 GLY A N 1
ATOM 2252 C CA . GLY A 1 312 ? 15.378 4.084 78.312 1.00 20.37 308 GLY A CA 1
ATOM 2253 C C . GLY A 1 312 ? 13.923 3.881 78.659 1.00 20.05 308 GLY A C 1
ATOM 2254 O O . GLY A 1 312 ? 13.390 4.557 79.518 1.00 19.87 308 GLY A O 1
ATOM 2255 N N . ASP A 1 313 ? 13.290 2.919 77.999 1.00 19.96 309 ASP A N 1
ATOM 2256 C CA . ASP A 1 313 ? 11.900 2.656 78.231 1.00 20.29 309 ASP A CA 1
ATOM 2257 C C . ASP A 1 313 ? 11.631 2.135 79.655 1.00 20.07 309 ASP A C 1
ATOM 2258 O O . ASP A 1 313 ? 10.678 2.567 80.309 1.00 19.56 309 ASP A O 1
ATOM 2263 N N . VAL A 1 314 ? 12.485 1.250 80.150 1.00 20.24 310 VAL A N 1
ATOM 2264 C CA . VAL A 1 314 ? 12.325 0.728 81.531 1.00 20.94 310 VAL A CA 1
ATOM 2265 C C . VAL A 1 314 ? 12.412 1.882 82.551 1.00 20.89 310 VAL A C 1
ATOM 2266 O O . VAL A 1 314 ? 11.475 2.111 83.322 1.00 22.19 310 VAL A O 1
ATOM 2270 N N . ALA A 1 315 ? 13.508 2.628 82.517 1.00 20.12 311 ALA A N 1
ATOM 2271 C CA . ALA A 1 315 ? 13.694 3.765 83.414 1.00 19.82 311 ALA A CA 1
ATOM 2272 C C . ALA A 1 315 ? 12.553 4.754 83.334 1.00 20.00 311 ALA A C 1
ATOM 2273 O O . ALA A 1 315 ? 12.089 5.244 84.390 1.00 21.92 311 ALA A O 1
ATOM 2275 N N . GLU A 1 316 ? 12.123 5.097 82.113 1.00 18.85 312 GLU A N 1
ATOM 2276 C CA . GLU A 1 316 ? 11.042 6.069 81.938 1.00 18.71 312 GLU A CA 1
ATOM 2277 C C . GLU A 1 316 ? 9.741 5.555 82.567 1.00 18.97 312 GLU A C 1
ATOM 2278 O O . GLU A 1 316 ? 9.051 6.297 83.270 1.00 18.66 312 GLU A O 1
ATOM 2284 N N . SER A 1 317 ? 9.422 4.281 82.313 1.00 18.98 313 SER A N 1
ATOM 2285 C CA . SER A 1 317 ? 8.201 3.687 82.857 1.00 19.24 313 SER A CA 1
ATOM 2286 C C . SER A 1 317 ? 8.187 3.743 84.365 1.00 19.28 313 SER A C 1
ATOM 2287 O O . SER A 1 317 ? 7.191 4.142 84.959 1.00 19.31 313 SER A O 1
ATOM 2290 N N . GLN A 1 318 ? 9.300 3.366 84.983 1.00 19.04 314 GLN A N 1
ATOM 2291 C CA . GLN A 1 318 ? 9.399 3.366 86.450 1.00 19.20 314 GLN A CA 1
ATOM 2292 C C . GLN A 1 318 ? 9.242 4.777 86.960 1.00 18.68 314 GLN A C 1
ATOM 2293 O O . GLN A 1 318 ? 8.529 5.004 87.921 1.00 19.32 314 GLN A O 1
ATOM 2299 N N . ALA A 1 319 ? 9.929 5.730 86.331 1.00 17.95 315 ALA A N 1
ATOM 2300 C CA . ALA A 1 319 ? 9.859 7.144 86.733 1.00 17.64 315 ALA A CA 1
ATOM 2301 C C . ALA A 1 319 ? 8.423 7.657 86.667 1.00 17.75 315 ALA A C 1
ATOM 2302 O O . ALA A 1 319 ? 7.972 8.385 87.557 1.00 18.20 315 ALA A O 1
ATOM 2304 N N . THR A 1 320 ? 7.714 7.286 85.610 1.00 17.76 316 THR A N 1
ATOM 2305 C CA . THR A 1 320 ? 6.346 7.723 85.418 1.00 18.45 316 THR A CA 1
ATOM 2306 C C . THR A 1 320 ? 5.399 7.057 86.444 1.00 19.59 316 THR A C 1
ATOM 2307 O O . THR A 1 320 ? 4.564 7.721 87.030 1.00 19.51 316 THR A O 1
ATOM 2311 N N . ALA A 1 321 ? 5.571 5.757 86.668 1.00 20.71 317 ALA A N 1
ATOM 2312 C CA . ALA A 1 321 ? 4.747 5.026 87.653 1.00 22.43 317 ALA A CA 1
ATOM 2313 C C . ALA A 1 321 ? 4.985 5.598 89.020 1.00 23.18 317 ALA A C 1
ATOM 2314 O O . ALA A 1 321 ? 4.041 5.814 89.789 1.00 24.72 317 ALA A O 1
ATOM 2316 N N . ARG A 1 322 ? 6.254 5.864 89.324 1.00 23.22 318 ARG A N 1
ATOM 2317 C CA . ARG A 1 322 ? 6.631 6.440 90.615 1.00 23.45 318 ARG A CA 1
ATOM 2318 C C . ARG A 1 322 ? 5.908 7.769 90.839 1.00 22.80 318 ARG A C 1
ATOM 2319 O O . ARG A 1 322 ? 5.472 8.046 91.931 1.00 23.62 318 ARG A O 1
ATOM 2321 N N . THR A 1 323 ? 5.789 8.597 89.809 1.00 21.97 319 THR A N 1
ATOM 2322 C CA . THR A 1 323 ? 5.139 9.912 89.957 1.00 21.65 319 THR A CA 1
ATOM 2323 C C . THR A 1 323 ? 3.606 9.823 89.956 1.00 22.48 319 THR A C 1
ATOM 2324 O O . THR A 1 323 ? 2.927 10.518 90.715 1.00 22.85 319 THR A O 1
ATOM 2328 N N . PHE A 1 324 ? 3.049 8.970 89.106 1.00 22.60 320 PHE A N 1
ATOM 2329 C CA . PHE A 1 324 ? 1.614 8.996 88.877 1.00 22.91 320 PHE A CA 1
ATOM 2330 C C . PHE A 1 324 ? 0.834 7.749 89.294 1.00 23.92 320 PHE A C 1
ATOM 2331 O O . PHE A 1 324 ? -0.355 7.833 89.446 1.00 24.35 320 PHE A O 1
ATOM 2339 N N . GLY A 1 325 ? 1.505 6.620 89.507 1.00 24.85 321 GLY A N 1
ATOM 2340 C CA . GLY A 1 325 ? 0.810 5.332 89.742 1.00 25.96 321 GLY A CA 1
ATOM 2341 C C . GLY A 1 325 ? 0.487 4.645 88.430 1.00 26.42 321 GLY A C 1
ATOM 2342 O O . GLY A 1 325 ? 0.766 5.186 87.329 1.00 26.34 321 GLY A O 1
ATOM 2343 N N . GLU A 1 326 ? -0.114 3.470 88.515 1.00 27.98 322 GLU A N 1
ATOM 2344 C CA . GLU A 1 326 ? -0.376 2.649 87.303 1.00 28.49 322 GLU A CA 1
ATOM 2345 C C . GLU A 1 326 ? -1.429 3.208 86.375 1.00 28.31 322 GLU A C 1
ATOM 2346 O O . GLU A 1 326 ? -1.529 2.760 85.254 1.00 29.80 322 GLU A O 1
ATOM 2348 N N . ARG A 1 327 ? -2.214 4.172 86.830 1.00 28.44 323 ARG A N 1
ATOM 2349 C CA . ARG A 1 327 ? -3.392 4.606 86.076 1.00 28.83 323 ARG A CA 1
ATOM 2350 C C . ARG A 1 327 ? -3.076 5.513 84.900 1.00 26.95 323 ARG A C 1
ATOM 2351 O O . ARG A 1 327 ? -3.951 5.803 84.091 1.00 26.57 323 ARG A O 1
ATOM 2359 N N . MET A 1 328 ? -1.846 5.981 84.803 1.00 25.60 324 MET A N 1
ATOM 2360 C CA . MET A 1 328 ? -1.547 7.080 83.866 1.00 24.27 324 MET A CA 1
ATOM 2361 C C . MET A 1 328 ? -1.551 6.618 82.418 1.00 23.78 324 MET A C 1
ATOM 2362 O O . MET A 1 328 ? -0.768 5.728 82.037 1.00 24.10 324 MET A O 1
ATOM 2367 N N . PRO A 1 329 ? -2.423 7.214 81.598 1.00 23.62 325 PRO A N 1
ATOM 2368 C CA . PRO A 1 329 ? -2.332 6.966 80.155 1.00 23.12 325 PRO A CA 1
ATOM 2369 C C . PRO A 1 329 ? -1.063 7.581 79.586 1.00 22.19 325 PRO A C 1
ATOM 2370 O O . PRO A 1 329 ? -0.695 8.719 79.952 1.00 21.96 325 PRO A O 1
ATOM 2374 N N . ILE A 1 330 ? -0.405 6.843 78.704 1.00 21.76 326 ILE A N 1
ATOM 2375 C CA . ILE A 1 330 ? 0.876 7.251 78.166 1.00 20.96 326 ILE A CA 1
ATOM 2376 C C . ILE A 1 330 ? 1.027 6.652 76.784 1.00 21.05 326 ILE A C 1
ATOM 2377 O O . ILE A 1 330 ? 0.512 5.569 76.514 1.00 21.87 326 ILE A O 1
ATOM 2382 N N . SER A 1 331 ? 1.682 7.384 75.888 1.00 20.82 327 SER A N 1
ATOM 2383 C CA . SER A 1 331 ? 2.097 6.832 74.586 1.00 20.66 327 SER A CA 1
ATOM 2384 C C . SER A 1 331 ? 3.259 7.637 73.999 1.00 20.02 327 SER A C 1
ATOM 2385 O O . SER A 1 331 ? 3.586 8.724 74.476 1.00 19.50 327 SER A O 1
ATOM 2388 N N . SER A 1 332 ? 3.887 7.063 72.975 1.00 20.47 328 SER A N 1
ATOM 2389 C CA . SER A 1 332 ? 5.105 7.600 72.368 1.00 19.63 328 SER A CA 1
ATOM 2390 C C . SER A 1 332 ? 4.884 7.854 70.910 1.00 20.22 328 SER A C 1
ATOM 2391 O O . SER A 1 332 ? 4.616 6.922 70.161 1.00 21.03 328 SER A O 1
ATOM 2394 N N . LEU A 1 333 ? 5.004 9.118 70.499 1.00 19.59 329 LEU A N 1
ATOM 2395 C CA . LEU A 1 333 ? 4.889 9.493 69.100 1.00 19.58 329 LEU A CA 1
ATOM 2396 C C . LEU A 1 333 ? 6.101 9.051 68.298 1.00 20.12 329 LEU A C 1
ATOM 2397 O O . LEU A 1 333 ? 6.083 9.092 67.072 1.00 20.02 329 LEU A O 1
ATOM 2402 N N . LYS A 1 334 ? 7.188 8.672 68.993 1.00 20.62 330 LYS A N 1
ATOM 2403 C CA . LYS A 1 334 ? 8.404 8.151 68.311 1.00 20.08 330 LYS A CA 1
ATOM 2404 C C . LYS A 1 334 ? 8.122 6.827 67.630 1.00 20.51 330 LYS A C 1
ATOM 2405 O O . LYS A 1 334 ? 8.854 6.408 66.745 1.00 20.23 330 LYS A O 1
ATOM 2411 N N . SER A 1 335 ? 7.041 6.163 68.034 1.00 20.89 331 SER A N 1
ATOM 2412 C CA . SER A 1 335 ? 6.558 4.989 67.316 1.00 21.50 331 SER A CA 1
ATOM 2413 C C . SER A 1 335 ? 6.133 5.291 65.874 1.00 22.36 331 SER A C 1
ATOM 2414 O O . SER A 1 335 ? 6.044 4.360 65.050 1.00 24.60 331 SER A O 1
ATOM 2417 N N . TYR A 1 336 ? 5.834 6.560 65.573 1.00 22.05 332 TYR A N 1
ATOM 2418 C CA . TYR A 1 336 ? 5.446 6.985 64.218 1.00 22.74 332 TYR A CA 1
ATOM 2419 C C . TYR A 1 336 ? 6.571 7.628 63.468 1.00 21.87 332 TYR A C 1
ATOM 2420 O O . TYR A 1 336 ? 6.864 7.242 62.337 1.00 22.66 332 TYR A O 1
ATOM 2429 N N . VAL A 1 337 ? 7.172 8.645 64.078 1.00 21.10 333 VAL A N 1
ATOM 2430 C CA . VAL A 1 337 ? 8.185 9.464 63.404 1.00 21.22 333 VAL A CA 1
ATOM 2431 C C . VAL A 1 337 ? 9.611 9.138 63.839 1.00 21.15 333 VAL A C 1
ATOM 2432 O O . VAL A 1 337 ? 10.568 9.800 63.400 1.00 21.40 333 VAL A O 1
ATOM 2436 N N . GLY A 1 338 ? 9.772 8.119 64.684 1.00 20.51 334 GLY A N 1
ATOM 2437 C CA . GLY A 1 338 ? 11.085 7.812 65.216 1.00 20.33 334 GLY A CA 1
ATOM 2438 C C . GLY A 1 338 ? 11.529 8.824 66.269 1.00 19.56 334 GLY A C 1
ATOM 2439 O O . GLY A 1 338 ? 10.717 9.644 66.755 1.00 20.50 334 GLY A O 1
ATOM 2440 N N . HIS A 1 339 ? 12.814 8.771 66.620 1.00 18.14 335 HIS A N 1
ATOM 2441 C CA . HIS A 1 339 ? 13.420 9.712 67.540 1.00 17.24 335 HIS A CA 1
ATOM 2442 C C . HIS A 1 339 ? 13.978 10.840 66.717 1.00 16.68 335 HIS A C 1
ATOM 2443 O O . HIS A 1 339 ? 15.013 10.694 66.067 1.00 16.13 335 HIS A O 1
ATOM 2450 N N . THR A 1 340 ? 13.282 11.981 66.729 1.00 15.87 336 THR A N 1
ATOM 2451 C CA . THR A 1 340 ? 13.606 13.091 65.849 1.00 15.17 336 THR A CA 1
ATOM 2452 C C . THR A 1 340 ? 14.679 14.018 66.483 1.00 14.78 336 THR A C 1
ATOM 2453 O O . THR A 1 340 ? 14.890 15.137 66.015 1.00 14.34 336 THR A O 1
ATOM 2457 N N . LEU A 1 341 ? 15.319 13.525 67.547 1.00 14.49 337 LEU A N 1
ATOM 2458 C CA . LEU A 1 341 ? 16.506 14.128 68.158 1.00 13.94 337 LEU A CA 1
ATOM 2459 C C . LEU A 1 341 ? 16.273 15.577 68.608 1.00 13.38 337 LEU A C 1
ATOM 2460 O O . LEU A 1 341 ? 15.405 15.834 69.450 1.00 12.81 337 LEU A O 1
ATOM 2465 N N . GLY A 1 342 ? 17.022 16.526 68.030 1.00 13.30 338 GLY A N 1
ATOM 2466 C CA . GLY A 1 342 ? 16.856 17.954 68.347 1.00 13.19 338 GLY A CA 1
ATOM 2467 C C . GLY A 1 342 ? 15.413 18.436 68.295 1.00 13.04 338 GLY A C 1
ATOM 2468 O O . GLY A 1 342 ? 14.998 19.189 69.131 1.00 12.70 338 GLY A O 1
ATOM 2469 N N . ALA A 1 343 ? 14.656 17.951 67.299 1.00 13.48 339 ALA A N 1
ATOM 2470 C CA . ALA A 1 343 ? 13.262 18.342 67.124 1.00 13.92 339 ALA A CA 1
ATOM 2471 C C . ALA A 1 343 ? 12.300 17.736 68.152 1.00 14.02 339 ALA A C 1
ATOM 2472 O O . ALA A 1 343 ? 11.197 18.260 68.317 1.00 14.74 339 ALA A O 1
ATOM 2474 N N . CYS A 1 344 ? 12.686 16.647 68.815 1.00 14.27 340 CYS A N 1
ATOM 2475 C CA . CYS A 1 344 ? 11.685 15.785 69.494 1.00 14.68 340 CYS A CA 1
ATOM 2476 C C . CYS A 1 344 ? 10.856 16.470 70.573 1.00 14.52 340 CYS A C 1
ATOM 2477 O O . CYS A 1 344 ? 9.632 16.297 70.609 1.00 14.93 340 CYS A O 1
ATOM 2480 N N . GLY A 1 345 ? 11.474 17.290 71.400 1.00 14.02 341 GLY A N 1
ATOM 2481 C CA . GLY A 1 345 ? 10.716 17.973 72.459 1.00 14.25 341 GLY A CA 1
ATOM 2482 C C . GLY A 1 345 ? 9.695 18.981 71.941 1.00 14.49 341 GLY A C 1
ATOM 2483 O O . GLY A 1 345 ? 8.617 19.126 72.529 1.00 14.65 341 GLY A O 1
ATOM 2484 N N . ALA A 1 346 ? 10.019 19.647 70.820 1.00 14.07 342 ALA A N 1
ATOM 2485 C CA . ALA A 1 346 ? 9.136 20.631 70.220 1.00 14.10 342 ALA A CA 1
ATOM 2486 C C . ALA A 1 346 ? 8.027 19.971 69.430 1.00 14.60 342 ALA A C 1
ATOM 2487 O O . ALA A 1 346 ? 6.858 20.317 69.590 1.00 15.96 342 ALA A O 1
ATOM 2489 N N . LEU A 1 347 ? 8.380 19.005 68.598 1.00 14.92 343 LEU A N 1
ATOM 2490 C CA . LEU A 1 347 ? 7.402 18.270 67.814 1.00 15.00 343 LEU A CA 1
ATOM 2491 C C . LEU A 1 347 ? 6.402 17.603 68.752 1.00 15.15 343 LEU A C 1
ATOM 2492 O O . LEU A 1 347 ? 5.207 17.696 68.558 1.00 16.18 343 LEU A O 1
ATOM 2497 N N . GLU A 1 348 ? 6.908 16.920 69.757 1.00 14.90 344 GLU A N 1
ATOM 2498 C CA . GLU A 1 348 ? 6.062 16.199 70.706 1.00 15.12 344 GLU A CA 1
ATOM 2499 C C . GLU A 1 348 ? 5.206 17.124 71.535 1.00 15.04 344 GLU A C 1
ATOM 2500 O O . GLU A 1 348 ? 4.072 16.784 71.836 1.00 15.35 344 GLU A O 1
ATOM 2506 N N . ALA A 1 349 ? 5.727 18.313 71.879 1.00 14.78 345 ALA A N 1
ATOM 2507 C CA . ALA A 1 349 ? 4.924 19.275 72.606 1.00 14.68 345 ALA A CA 1
ATOM 2508 C C . ALA A 1 349 ? 3.743 19.714 71.708 1.00 14.81 345 ALA A C 1
ATOM 2509 O O . ALA A 1 349 ? 2.577 19.697 72.114 1.00 14.98 345 ALA A O 1
ATOM 2511 N N . TRP A 1 350 ? 4.075 20.083 70.484 1.00 14.82 346 TRP A N 1
ATOM 2512 C CA . TRP A 1 350 ? 3.090 20.536 69.481 1.00 15.03 346 TRP A CA 1
ATOM 2513 C C . TRP A 1 350 ? 1.988 19.503 69.329 1.00 15.47 346 TRP A C 1
ATOM 2514 O O . TRP A 1 350 ? 0.811 19.804 69.548 1.00 15.19 346 TRP A O 1
ATOM 2525 N N . TRP A 1 351 ? 2.370 18.269 68.980 1.00 15.48 347 TRP A N 1
ATOM 2526 C CA . TRP A 1 351 ? 1.383 17.207 68.735 1.00 16.07 347 TRP A CA 1
ATOM 2527 C C . TRP A 1 351 ? 0.607 16.868 69.969 1.00 16.70 347 TRP A C 1
ATOM 2528 O O . TRP A 1 351 ? -0.575 16.578 69.872 1.00 17.72 347 TRP A O 1
ATOM 2539 N N . THR A 1 352 ? 1.246 16.919 71.145 1.00 16.36 348 THR A N 1
ATOM 2540 C CA . THR A 1 352 ? 0.536 16.698 72.409 1.00 16.90 348 THR A CA 1
ATOM 2541 C C . THR A 1 352 ? -0.577 17.757 72.642 1.00 17.36 348 THR A C 1
ATOM 2542 O O . THR A 1 352 ? -1.638 17.424 73.137 1.00 17.58 348 THR A O 1
ATOM 2546 N N . ILE A 1 353 ? -0.315 19.014 72.289 1.00 17.56 349 ILE A N 1
ATOM 2547 C CA . ILE A 1 353 ? -1.323 20.072 72.403 1.00 18.30 349 ILE A CA 1
ATOM 2548 C C . ILE A 1 353 ? -2.451 19.878 71.371 1.00 19.25 349 ILE A C 1
ATOM 2549 O O . ILE A 1 353 ? -3.622 20.056 71.689 1.00 20.56 349 ILE A O 1
ATOM 2554 N N . GLU A 1 354 ? -2.091 19.473 70.167 1.00 19.65 350 GLU A N 1
ATOM 2555 C CA . GLU A 1 354 ? -3.078 19.178 69.141 1.00 20.83 350 GLU A CA 1
ATOM 2556 C C . GLU A 1 354 ? -3.996 18.029 69.569 1.00 21.50 350 GLU A C 1
ATOM 2557 O O . GLU A 1 354 ? -5.206 18.095 69.388 1.00 22.29 350 GLU A O 1
ATOM 2563 N N . MET A 1 355 ? -3.417 16.990 70.164 1.00 21.21 351 MET A N 1
ATOM 2564 C CA . MET A 1 355 ? -4.193 15.877 70.632 1.00 21.88 351 MET A CA 1
ATOM 2565 C C . MET A 1 355 ? -5.080 16.297 71.796 1.00 22.87 351 MET A C 1
ATOM 2566 O O . MET A 1 355 ? -6.268 15.956 71.831 1.00 24.20 351 MET A O 1
ATOM 2571 N N . MET A 1 356 ? -4.526 17.059 72.726 1.00 22.84 352 MET A N 1
ATOM 2572 C CA . MET A 1 356 ? -5.302 17.568 73.863 1.00 23.53 352 MET A CA 1
ATOM 2573 C C . MET A 1 356 ? -6.495 18.366 73.415 1.00 23.58 352 MET A C 1
ATOM 2574 O O . MET A 1 356 ? -7.559 18.182 73.947 1.00 23.64 352 MET A O 1
ATOM 2579 N N . LYS A 1 357 ? -6.314 19.249 72.428 1.00 23.86 353 LYS A N 1
ATOM 2580 C CA . LYS A 1 357 ? -7.439 20.079 71.927 1.00 24.32 353 LYS A CA 1
ATOM 2581 C C . LYS A 1 357 ? -8.557 19.245 71.374 1.00 25.00 353 LYS A C 1
ATOM 2582 O O . LYS A 1 357 ? -9.712 19.663 71.400 1.00 25.92 353 LYS A O 1
ATOM 2588 N N . ARG A 1 358 ? -8.240 18.051 70.887 1.00 25.02 354 ARG A N 1
ATOM 2589 C CA . ARG A 1 358 ? -9.240 17.237 70.218 1.00 25.59 354 ARG A CA 1
ATOM 2590 C C . ARG A 1 358 ? -9.712 16.034 70.997 1.00 26.26 354 ARG A C 1
ATOM 2591 O O . ARG A 1 358 ? -10.479 15.225 70.476 1.00 27.33 354 ARG A O 1
ATOM 2599 N N . ASN A 1 359 ? -9.319 15.927 72.263 1.00 26.52 355 ASN A N 1
ATOM 2600 C CA . ASN A 1 359 ? -9.682 14.757 73.088 1.00 27.27 355 ASN A CA 1
ATOM 2601 C C . ASN A 1 359 ? -9.320 13.401 72.483 1.00 27.93 355 ASN A C 1
ATOM 2602 O O . ASN A 1 359 ? -10.025 12.382 72.705 1.00 28.72 355 ASN A O 1
ATOM 2607 N N . TRP A 1 360 ? -8.216 13.377 71.735 1.00 27.63 356 TRP A N 1
ATOM 2608 C CA . TRP A 1 360 ? -7.867 12.221 70.909 1.00 27.72 356 TRP A CA 1
ATOM 2609 C C . TRP A 1 360 ? -6.398 11.951 71.019 1.00 26.87 356 TRP A C 1
ATOM 2610 O O . TRP A 1 360 ? -5.564 12.787 70.651 1.00 26.45 356 TRP A O 1
ATOM 2621 N N . TYR A 1 361 ? -6.053 10.781 71.544 1.00 27.02 357 TYR A N 1
ATOM 2622 C CA . TYR A 1 361 ? -4.668 10.485 71.896 1.00 26.15 357 TYR A CA 1
ATOM 2623 C C . TYR A 1 361 ? -4.189 9.235 71.170 1.00 25.62 357 TYR A C 1
ATOM 2624 O O . TYR A 1 361 ? -4.672 8.117 71.411 1.00 26.54 357 TYR A O 1
ATOM 2633 N N . ALA A 1 362 ? -3.218 9.430 70.288 1.00 24.75 358 ALA A N 1
ATOM 2634 C CA . ALA A 1 362 ? -2.690 8.353 69.455 1.00 24.26 358 ALA A CA 1
ATOM 2635 C C . ALA A 1 362 ? -2.071 7.222 70.298 1.00 23.89 358 ALA A C 1
ATOM 2636 O O . ALA A 1 362 ? -1.447 7.457 71.331 1.00 23.71 358 ALA A O 1
ATOM 2638 N N . PRO A 1 363 ? -2.243 5.993 69.854 1.00 23.94 359 PRO A N 1
ATOM 2639 C CA . PRO A 1 363 ? -1.617 4.899 70.568 1.00 24.25 359 PRO A CA 1
ATOM 2640 C C . PRO A 1 363 ? -0.146 4.821 70.200 1.00 23.08 359 PRO A C 1
ATOM 2641 O O . PRO A 1 363 ? 0.260 5.353 69.155 1.00 22.50 359 PRO A O 1
ATOM 2645 N N . THR A 1 364 ? 0.639 4.142 71.011 1.00 22.39 360 THR A N 1
ATOM 2646 C CA . THR A 1 364 ? 1.994 3.757 70.583 1.00 21.74 360 THR A CA 1
ATOM 2647 C C . THR A 1 364 ? 1.878 2.646 69.529 1.00 22.63 360 THR A C 1
ATOM 2648 O O . THR A 1 364 ? 1.368 1.563 69.797 1.00 22.54 360 THR A O 1
ATOM 2652 N N . LEU A 1 365 ? 2.330 2.963 68.318 1.00 23.73 361 LEU A N 1
ATOM 2653 C CA . LEU A 1 365 ? 2.398 2.010 67.194 1.00 24.96 361 LEU A CA 1
ATOM 2654 C C . LEU A 1 365 ? 3.363 0.882 67.523 1.00 25.59 361 LEU A C 1
ATOM 2655 O O . LEU A 1 365 ? 4.357 1.095 68.239 1.00 24.55 361 LEU A O 1
ATOM 2660 N N . ASN A 1 366 ? 3.050 -0.315 67.024 1.00 26.41 362 ASN A N 1
ATOM 2661 C CA . ASN A 1 366 ? 3.885 -1.511 67.193 1.00 26.92 362 ASN A CA 1
ATOM 2662 C C . ASN A 1 366 ? 4.157 -1.895 68.674 1.00 27.82 362 ASN A C 1
ATOM 2663 O O . ASN A 1 366 ? 5.225 -2.433 69.008 1.00 27.97 362 ASN A O 1
ATOM 2668 N N . LEU A 1 367 ? 3.172 -1.627 69.545 1.00 27.96 363 LEU A N 1
ATOM 2669 C CA . LEU A 1 367 ? 3.193 -2.081 70.940 1.00 28.14 363 LEU A CA 1
ATOM 2670 C C . LEU A 1 367 ? 2.114 -3.154 71.109 1.00 30.24 363 LEU A C 1
ATOM 2671 O O . LEU A 1 367 ? 0.946 -2.833 71.293 1.00 30.95 363 LEU A O 1
ATOM 2676 N N . THR A 1 368 ? 2.517 -4.425 71.056 1.00 31.50 364 THR A N 1
ATOM 2677 C CA . THR A 1 368 ? 1.568 -5.541 71.104 1.00 32.43 364 THR A CA 1
ATOM 2678 C C . THR A 1 368 ? 1.674 -6.364 72.387 1.00 33.02 364 THR A C 1
ATOM 2679 O O . THR A 1 368 ? 0.683 -6.934 72.817 1.00 33.92 364 THR A O 1
ATOM 2683 N N . GLU A 1 369 ? 2.858 -6.422 72.991 1.00 32.01 365 GLU A N 1
ATOM 2684 C CA . GLU A 1 369 ? 3.042 -7.055 74.299 1.00 32.37 365 GLU A CA 1
ATOM 2685 C C . GLU A 1 369 ? 3.892 -6.116 75.173 1.00 31.58 365 GLU A C 1
ATOM 2686 O O . GLU A 1 369 ? 5.078 -5.902 74.895 1.00 32.47 365 GLU A O 1
ATOM 2692 N N . VAL A 1 370 ? 3.294 -5.566 76.218 1.00 30.79 366 VAL A N 1
ATOM 2693 C CA . VAL A 1 370 ? 4.009 -4.683 77.099 1.00 29.34 366 VAL A CA 1
ATOM 2694 C C . VAL A 1 370 ? 5.102 -5.466 77.815 1.00 29.87 366 VAL A C 1
ATOM 2695 O O . VAL A 1 370 ? 4.846 -6.484 78.436 1.00 29.69 366 VAL A O 1
ATOM 2699 N N . ASP A 1 371 ? 6.324 -4.968 77.697 1.00 28.82 367 ASP A N 1
ATOM 2700 C CA . ASP A 1 371 ? 7.486 -5.553 78.316 1.00 28.74 367 ASP A CA 1
ATOM 2701 C C . ASP A 1 371 ? 7.278 -5.659 79.822 1.00 28.98 367 ASP A C 1
ATOM 2702 O O . ASP A 1 371 ? 7.063 -4.644 80.476 1.00 29.35 367 ASP A O 1
ATOM 2707 N N . PRO A 1 372 ? 7.363 -6.875 80.391 1.00 28.81 368 PRO A N 1
ATOM 2708 C CA . PRO A 1 372 ? 7.152 -6.975 81.838 1.00 29.08 368 PRO A CA 1
ATOM 2709 C C . PRO A 1 372 ? 8.239 -6.272 82.673 1.00 28.69 368 PRO A C 1
ATOM 2710 O O . PRO A 1 372 ? 8.038 -6.043 83.850 1.00 29.01 368 PRO A O 1
ATOM 2714 N N . ALA A 1 373 ? 9.387 -5.961 82.079 1.00 27.16 369 ALA A N 1
ATOM 2715 C CA . ALA A 1 373 ? 10.406 -5.232 82.784 1.00 26.77 369 ALA A CA 1
ATOM 2716 C C . ALA A 1 373 ? 10.017 -3.752 82.894 1.00 25.88 369 ALA A C 1
ATOM 2717 O O . ALA A 1 373 ? 10.599 -3.039 83.688 1.00 26.34 369 ALA A O 1
ATOM 2719 N N . CYS A 1 374 ? 9.033 -3.297 82.115 1.00 25.32 370 CYS A N 1
ATOM 2720 C CA . CYS A 1 374 ? 8.496 -1.936 82.263 1.00 24.10 370 CYS A CA 1
ATOM 2721 C C . CYS A 1 374 ? 7.405 -1.861 83.340 1.00 24.36 370 CYS A C 1
ATOM 2722 O O . CYS A 1 374 ? 6.595 -2.768 83.475 1.00 25.11 370 CYS A O 1
ATOM 2725 N N . ALA A 1 375 ? 7.362 -0.753 84.066 1.00 23.69 371 ALA A N 1
ATOM 2726 C CA . ALA A 1 375 ? 6.353 -0.548 85.102 1.00 24.15 371 ALA A CA 1
ATOM 2727 C C . ALA A 1 375 ? 4.945 -0.485 84.468 1.00 24.18 371 ALA A C 1
ATOM 2728 O O . ALA A 1 375 ? 4.764 0.078 83.389 1.00 23.28 371 ALA A O 1
ATOM 2730 N N . PRO A 1 376 ? 3.944 -1.065 85.159 1.00 25.40 372 PRO A N 1
ATOM 2731 C CA . PRO A 1 376 ? 2.550 -0.945 84.736 1.00 25.61 372 PRO A CA 1
ATOM 2732 C C . PRO A 1 376 ? 2.105 0.499 84.658 1.00 25.00 372 PRO A C 1
ATOM 2733 O O . PRO A 1 376 ? 2.202 1.240 85.641 1.00 25.18 372 PRO A O 1
ATOM 2737 N N . LEU A 1 377 ? 1.668 0.882 83.462 1.00 24.39 373 LEU A N 1
ATOM 2738 C CA . LEU A 1 377 ? 1.061 2.184 83.189 1.00 23.69 373 LEU A CA 1
ATOM 2739 C C . LEU A 1 377 ? -0.123 1.904 82.290 1.00 23.69 373 LEU A C 1
ATOM 2740 O O . LEU A 1 377 ? -0.312 0.778 81.861 1.00 23.71 373 LEU A O 1
ATOM 2745 N N . ASP A 1 378 ? -0.916 2.904 81.979 1.00 23.78 374 ASP A N 1
ATOM 2746 C CA . ASP A 1 378 ? -2.005 2.682 81.020 1.00 24.22 374 ASP A CA 1
ATOM 2747 C C . ASP A 1 378 ? -1.458 2.961 79.615 1.00 23.75 374 ASP A C 1
ATOM 2748 O O . ASP A 1 378 ? -1.632 4.029 79.061 1.00 23.31 374 ASP A O 1
ATOM 2753 N N . TYR A 1 379 ? -0.757 1.976 79.066 1.00 24.12 375 TYR A N 1
ATOM 2754 C CA . TYR A 1 379 ? -0.141 2.105 77.760 1.00 24.44 375 TYR A CA 1
ATOM 2755 C C . TYR A 1 379 ? -1.235 2.075 76.711 1.00 25.18 375 TYR A C 1
ATOM 2756 O O . TYR A 1 379 ? -1.827 1.006 76.444 1.00 26.21 375 TYR A O 1
ATOM 2765 N N . ILE A 1 380 ? -1.529 3.231 76.128 1.00 25.22 376 ILE A N 1
ATOM 2766 C CA . ILE A 1 380 ? -2.526 3.295 75.043 1.00 26.42 376 ILE A CA 1
ATOM 2767 C C . ILE A 1 380 ? -1.970 2.548 73.851 1.00 27.51 376 ILE A C 1
ATOM 2768 O O . ILE A 1 380 ? -0.831 2.762 73.447 1.00 26.57 376 ILE A O 1
ATOM 2773 N N . ARG A 1 381 ? -2.751 1.642 73.297 1.00 30.50 377 ARG A N 1
ATOM 2774 C CA . ARG A 1 381 ? -2.300 0.895 72.125 1.00 31.54 377 ARG A CA 1
ATOM 2775 C C . ARG A 1 381 ? -3.449 0.309 71.401 1.00 32.45 377 ARG A C 1
ATOM 2776 O O . ARG A 1 381 ? -4.518 0.109 71.985 1.00 33.33 377 ARG A O 1
ATOM 2784 N N . GLY A 1 382 ? -3.236 0.035 70.114 1.00 32.04 378 GLY A N 1
ATOM 2785 C CA . GLY A 1 382 ? -4.254 -0.599 69.278 1.00 31.95 378 GLY A CA 1
ATOM 2786 C C . GLY A 1 382 ? -5.175 0.414 68.636 1.00 31.64 378 GLY A C 1
ATOM 2787 O O . GLY A 1 382 ? -5.336 0.414 67.425 1.00 33.01 378 GLY A O 1
ATOM 2788 N N . GLU A 1 383 ? -5.761 1.294 69.442 1.00 30.49 379 GLU A N 1
ATOM 2789 C CA . GLU A 1 383 ? -6.674 2.341 68.947 1.00 29.63 379 GLU A CA 1
ATOM 2790 C C . GLU A 1 383 ? -6.364 3.645 69.711 1.00 28.33 379 GLU A C 1
ATOM 2791 O O . GLU A 1 383 ? -5.815 3.611 70.818 1.00 28.07 379 GLU A O 1
ATOM 2793 N N . ALA A 1 384 ? -6.701 4.797 69.140 1.00 27.60 380 ALA A N 1
ATOM 2794 C CA . ALA A 1 384 ? -6.529 6.063 69.864 1.00 27.05 380 ALA A CA 1
ATOM 2795 C C . ALA A 1 384 ? -7.471 6.107 71.068 1.00 27.46 380 ALA A C 1
ATOM 2796 O O . ALA A 1 384 ? -8.552 5.517 71.028 1.00 29.59 380 ALA A O 1
ATOM 2798 N N . ARG A 1 385 ? -7.080 6.814 72.119 1.00 26.17 381 ARG A N 1
ATOM 2799 C CA . ARG A 1 385 ? -7.920 6.941 73.322 1.00 26.40 381 ARG A CA 1
ATOM 2800 C C . ARG A 1 385 ? -8.571 8.327 73.333 1.00 26.34 381 ARG A C 1
ATOM 2801 O O . ARG A 1 385 ? -7.924 9.319 72.995 1.00 24.76 381 ARG A O 1
ATOM 2809 N N . ALA A 1 386 ? -9.854 8.373 73.703 1.00 27.03 382 ALA A N 1
ATOM 2810 C CA . ALA A 1 386 ? -10.553 9.632 73.938 1.00 27.32 382 ALA A CA 1
ATOM 2811 C C . ALA A 1 386 ? -10.350 9.983 75.386 1.00 27.60 382 ALA A C 1
ATOM 2812 O O . ALA A 1 386 ? -10.730 9.213 76.264 1.00 27.56 382 ALA A O 1
ATOM 2814 N N . ILE A 1 387 ? -9.723 11.139 75.640 1.00 27.62 383 ILE A N 1
ATOM 2815 C CA . ILE A 1 387 ? -9.565 11.661 76.998 1.00 27.61 383 ILE A CA 1
ATOM 2816 C C . ILE A 1 387 ? -9.856 13.132 76.947 1.00 28.10 383 ILE A C 1
ATOM 2817 O O . ILE A 1 387 ? -9.529 13.807 75.965 1.00 28.18 383 ILE A O 1
ATOM 2822 N N . ASP A 1 388 ? -10.460 13.637 78.000 1.00 28.40 384 ASP A N 1
ATOM 2823 C CA . ASP A 1 388 ? -10.775 15.028 78.086 1.00 28.22 384 ASP A CA 1
ATOM 2824 C C . ASP A 1 388 ? -9.908 15.608 79.166 1.00 27.53 384 ASP A C 1
ATOM 2825 O O . ASP A 1 388 ? -10.289 15.598 80.328 1.00 28.27 384 ASP A O 1
ATOM 2830 N N . ALA A 1 389 ? -8.757 16.143 78.785 1.00 25.89 385 ALA A N 1
ATOM 2831 C CA . ALA A 1 389 ? -7.753 16.525 79.753 1.00 25.39 385 ALA A CA 1
ATOM 2832 C C . ALA A 1 389 ? -7.856 17.997 80.092 1.00 24.75 385 ALA A C 1
ATOM 2833 O O . ALA A 1 389 ? -8.130 18.813 79.261 1.00 24.97 385 ALA A O 1
ATOM 2835 N N . GLU A 1 390 ? -7.648 18.310 81.353 1.00 25.24 386 GLU A N 1
ATOM 2836 C CA . GLU A 1 390 ? -7.462 19.676 81.800 1.00 25.12 386 GLU A CA 1
ATOM 2837 C C . GLU A 1 390 ? -5.961 19.993 81.817 1.00 23.68 386 GLU A C 1
ATOM 2838 O O . GLU A 1 390 ? -5.560 21.130 81.553 1.00 23.53 386 GLU A O 1
ATOM 2844 N N . TYR A 1 391 ? -5.138 18.984 82.107 1.00 22.38 387 TYR A N 1
ATOM 2845 C CA . TYR A 1 391 ? -3.697 19.124 81.983 1.00 21.28 387 TYR A CA 1
ATOM 2846 C C . TYR A 1 391 ? -3.035 17.915 81.345 1.00 20.35 387 TYR A C 1
ATOM 2847 O O . TYR A 1 391 ? -3.404 16.750 81.631 1.00 20.30 387 TYR A O 1
ATOM 2856 N N . VAL A 1 392 ? -2.007 18.203 80.526 1.00 18.86 388 VAL A N 1
ATOM 2857 C CA . VAL A 1 392 ? -1.153 17.180 79.996 1.00 18.10 388 VAL A CA 1
ATOM 2858 C C . VAL A 1 392 ? 0.311 17.464 80.275 1.00 17.33 388 VAL A C 1
ATOM 2859 O O . VAL A 1 392 ? 0.704 18.606 80.517 1.00 17.07 388 VAL A O 1
ATOM 2863 N N . MET A 1 393 ? 1.103 16.396 80.254 1.00 16.81 389 MET A N 1
ATOM 2864 C CA . MET A 1 393 ? 2.539 16.480 80.463 1.00 16.13 389 MET A CA 1
ATOM 2865 C C . MET A 1 393 ? 3.288 15.850 79.273 1.00 15.55 389 MET A C 1
ATOM 2866 O O . MET A 1 393 ? 2.885 14.795 78.751 1.00 15.14 389 MET A O 1
ATOM 2871 N N . SER A 1 394 ? 4.390 16.497 78.863 1.00 15.04 390 SER A N 1
ATOM 2872 C CA . SER A 1 394 ? 5.264 15.922 77.841 1.00 14.75 390 SER A CA 1
ATOM 2873 C C . SER A 1 394 ? 6.682 15.892 78.381 1.00 14.60 390 SER A C 1
ATOM 2874 O O . SER A 1 394 ? 7.222 16.927 78.784 1.00 14.23 390 SER A O 1
ATOM 2877 N N . ASN A 1 395 ? 7.267 14.701 78.378 1.00 14.92 391 ASN A N 1
ATOM 2878 C CA . ASN A 1 395 ? 8.589 14.456 78.977 1.00 15.22 391 ASN A CA 1
ATOM 2879 C C . ASN A 1 395 ? 9.641 14.098 77.942 1.00 14.94 391 ASN A C 1
ATOM 2880 O O . ASN A 1 395 ? 9.329 13.592 76.864 1.00 14.97 391 ASN A O 1
ATOM 2885 N N . ASN A 1 396 ? 10.884 14.414 78.259 1.00 15.05 392 ASN A N 1
ATOM 2886 C CA . ASN A 1 396 ? 12.029 14.098 77.391 1.00 15.30 392 ASN A CA 1
ATOM 2887 C C . ASN A 1 396 ? 13.244 13.935 78.246 1.00 15.53 392 ASN A C 1
ATOM 2888 O O . ASN A 1 396 ? 13.435 14.660 79.237 1.00 14.97 392 ASN A O 1
ATOM 2893 N N . PHE A 1 397 ? 14.059 12.978 77.867 1.00 16.65 393 PHE A N 1
ATOM 2894 C CA . PHE A 1 397 ? 15.236 12.602 78.650 1.00 18.20 393 PHE A CA 1
ATOM 2895 C C . PHE A 1 397 ? 16.343 12.404 77.687 1.00 19.20 393 PHE A C 1
ATOM 2896 O O . PHE A 1 397 ? 16.181 11.642 76.759 1.00 22.13 393 PHE A O 1
ATOM 2904 N N . ALA A 1 398 ? 17.489 13.008 77.949 1.00 19.79 394 ALA A N 1
ATOM 2905 C CA . ALA A 1 398 ? 18.495 13.187 76.943 1.00 19.57 394 ALA A CA 1
ATOM 2906 C C . ALA A 1 398 ? 19.896 12.727 77.386 1.00 20.75 394 ALA A C 1
ATOM 2907 O O . ALA A 1 398 ? 20.152 12.420 78.550 1.00 20.17 394 ALA A O 1
ATOM 2909 N N . PHE A 1 399 ? 20.792 12.694 76.414 1.00 21.82 395 PHE A N 1
ATOM 2910 C CA . PHE A 1 399 ? 22.219 12.576 76.646 1.00 23.07 395 PHE A CA 1
ATOM 2911 C C . PHE A 1 399 ? 22.692 13.380 77.829 1.00 22.37 395 PHE A C 1
ATOM 2912 O O . PHE A 1 399 ? 22.230 14.511 78.045 1.00 21.78 395 PHE A O 1
ATOM 2920 N N . GLY A 1 400 ? 23.624 12.809 78.582 1.00 21.68 396 GLY A N 1
ATOM 2921 C CA . GLY A 1 400 ? 24.113 13.450 79.780 1.00 22.01 396 GLY A CA 1
ATOM 2922 C C . GLY A 1 400 ? 23.126 13.407 80.950 1.00 21.27 396 GLY A C 1
ATOM 2923 O O . GLY A 1 400 ? 23.346 14.054 81.969 1.00 22.68 396 GLY A O 1
ATOM 2924 N N . GLY A 1 401 ? 22.044 12.660 80.814 1.00 19.08 397 GLY A N 1
ATOM 2925 C CA . GLY A 1 401 ? 21.065 12.572 81.879 1.00 18.54 397 GLY A CA 1
ATOM 2926 C C . GLY A 1 401 ? 20.238 13.837 82.059 1.00 17.65 397 GLY A C 1
ATOM 2927 O O . GLY A 1 401 ? 19.702 14.052 83.148 1.00 17.87 397 GLY A O 1
ATOM 2928 N N . ILE A 1 402 ? 20.144 14.673 81.010 1.00 16.32 398 ILE A N 1
ATOM 2929 C CA . ILE A 1 402 ? 19.349 15.909 81.054 1.00 15.72 398 ILE A CA 1
ATOM 2930 C C . ILE A 1 402 ? 17.878 15.559 80.934 1.00 15.53 398 ILE A C 1
ATOM 2931 O O . ILE A 1 402 ? 17.454 14.964 79.917 1.00 14.96 398 ILE A O 1
ATOM 2936 N N . ASN A 1 403 ? 17.097 15.929 81.960 1.00 15.16 399 ASN A N 1
ATOM 2937 C CA . ASN A 1 403 ? 15.678 15.645 81.984 1.00 15.01 399 ASN A CA 1
ATOM 2938 C C . ASN A 1 403 ? 14.819 16.915 81.929 1.00 14.41 399 ASN A C 1
ATOM 2939 O O . ASN A 1 403 ? 15.129 17.915 82.595 1.00 13.85 399 ASN A O 1
ATOM 2944 N N . THR A 1 404 ? 13.743 16.845 81.143 1.00 13.62 400 THR A N 1
ATOM 2945 C CA . THR A 1 404 ? 12.737 17.909 81.063 1.00 13.40 400 THR A CA 1
ATOM 2946 C C . THR A 1 404 ? 11.335 17.360 81.135 1.00 13.23 400 THR A C 1
ATOM 2947 O O . THR A 1 404 ? 11.047 16.284 80.639 1.00 12.99 400 THR A O 1
ATOM 2951 N N . SER A 1 405 ? 10.472 18.134 81.782 1.00 13.59 401 SER A N 1
ATOM 2952 C CA . SER A 1 405 ? 9.052 17.826 81.923 1.00 13.69 401 SER A CA 1
ATOM 2953 C C . SER A 1 405 ? 8.270 19.125 81.704 1.00 13.63 401 SER A C 1
ATOM 2954 O O . SER A 1 405 ? 8.529 20.128 82.362 1.00 14.04 401 SER A O 1
ATOM 2957 N N . LEU A 1 406 ? 7.325 19.098 80.783 1.00 13.71 402 LEU A N 1
ATOM 2958 C CA . LEU A 1 406 ? 6.506 20.265 80.458 1.00 13.71 402 LEU A CA 1
ATOM 2959 C C . LEU A 1 406 ? 5.085 19.962 80.785 1.00 14.61 402 LEU A C 1
ATOM 2960 O O . LEU A 1 406 ? 4.589 18.894 80.397 1.00 14.98 402 LEU A O 1
ATOM 2965 N N . ILE A 1 407 ? 4.407 20.906 81.438 1.00 15.38 403 ILE A N 1
ATOM 2966 C CA . ILE A 1 407 ? 2.984 20.802 81.674 1.00 16.69 403 ILE A CA 1
ATOM 2967 C C . ILE A 1 407 ? 2.195 21.904 80.923 1.00 18.09 403 ILE A C 1
ATOM 2968 O O . ILE A 1 407 ? 2.437 23.119 81.110 1.00 18.12 403 ILE A O 1
ATOM 2973 N N . PHE A 1 408 ? 1.216 21.458 80.110 1.00 19.20 404 PHE A N 1
ATOM 2974 C CA . PHE A 1 408 ? 0.341 22.340 79.368 1.00 19.93 404 PHE A CA 1
ATOM 2975 C C . PHE A 1 408 ? -1.095 22.288 79.941 1.00 20.95 404 PHE A C 1
ATOM 2976 O O . PHE A 1 408 ? -1.638 21.212 80.241 1.00 20.54 404 PHE A O 1
ATOM 2984 N N . ARG A 1 409 ? -1.698 23.451 80.074 1.00 21.81 405 ARG A N 1
ATOM 2985 C CA . ARG A 1 409 ? -3.059 23.545 80.564 1.00 24.02 405 ARG A CA 1
ATOM 2986 C C . ARG A 1 409 ? -4.029 23.685 79.391 1.00 24.07 405 ARG A C 1
ATOM 2987 O O . ARG A 1 409 ? -3.773 24.423 78.426 1.00 24.47 405 ARG A O 1
ATOM 2995 N N . ARG A 1 410 ? -5.138 22.959 79.469 1.00 24.82 406 ARG A N 1
ATOM 2996 C CA . ARG A 1 410 ? -6.201 23.048 78.449 1.00 25.18 406 ARG A CA 1
ATOM 2997 C C . ARG A 1 410 ? -6.705 24.457 78.389 1.00 24.83 406 ARG A C 1
ATOM 2998 O O . ARG A 1 410 ? -6.801 25.118 79.396 1.00 25.21 406 ARG A O 1
ATOM 3006 N N . VAL A 1 411 ? -6.991 24.930 77.196 1.00 25.48 407 VAL A N 1
ATOM 3007 C CA . VAL A 1 411 ? -7.719 26.188 77.012 1.00 25.58 407 VAL A CA 1
ATOM 3008 C C . VAL A 1 411 ? -8.918 25.806 76.168 1.00 26.59 407 VAL A C 1
ATOM 3009 O O . VAL A 1 411 ? -8.790 25.548 74.963 1.00 26.35 407 VAL A O 1
ATOM 3013 N N . ARG A 1 412 ? -10.061 25.720 76.837 1.00 27.41 408 ARG A N 1
ATOM 3014 C CA . ARG A 1 412 ? -11.274 25.215 76.251 1.00 27.96 408 ARG A CA 1
ATOM 3015 C C . ARG A 1 412 ? -12.004 26.324 75.557 1.00 28.41 408 ARG A C 1
ATOM 3016 O O . ARG A 1 412 ? -12.805 26.022 74.655 1.00 28.67 408 ARG A O 1
ATOM 3025 N N . MET B 1 5 ? 12.353 38.074 94.539 1.00 33.95 1 MET B N 1
ATOM 3026 C CA . MET B 1 5 ? 13.566 37.814 93.688 1.00 34.06 1 MET B CA 1
ATOM 3027 C C . MET B 1 5 ? 14.806 37.715 94.564 1.00 29.59 1 MET B C 1
ATOM 3028 O O . MET B 1 5 ? 15.049 38.579 95.391 1.00 29.19 1 MET B O 1
ATOM 3033 N N . LYS B 1 6 ? 15.608 36.681 94.362 1.00 34.65 2 LYS B N 1
ATOM 3034 C CA . LYS B 1 6 ? 16.831 36.498 95.161 1.00 31.12 2 LYS B CA 1
ATOM 3035 C C . LYS B 1 6 ? 17.983 37.313 94.619 1.00 27.41 2 LYS B C 1
ATOM 3036 O O . LYS B 1 6 ? 18.117 37.514 93.406 1.00 25.68 2 LYS B O 1
ATOM 3042 N N . ARG B 1 7 ? 18.839 37.761 95.514 1.00 25.63 3 ARG B N 1
ATOM 3043 C CA . ARG B 1 7 ? 20.073 38.397 95.107 1.00 24.26 3 ARG B CA 1
ATOM 3044 C C . ARG B 1 7 ? 21.113 37.308 94.824 1.00 22.90 3 ARG B C 1
ATOM 3045 O O . ARG B 1 7 ? 20.988 36.191 95.320 1.00 23.11 3 ARG B O 1
ATOM 3053 N N . VAL B 1 8 ? 22.109 37.625 93.995 1.00 21.38 4 VAL B N 1
ATOM 3054 C CA . VAL B 1 8 ? 23.072 36.625 93.491 1.00 19.62 4 VAL B CA 1
ATOM 3055 C C . VAL B 1 8 ? 24.496 37.183 93.587 1.00 19.25 4 VAL B C 1
ATOM 3056 O O . VAL B 1 8 ? 24.770 38.315 93.123 1.00 18.52 4 VAL B O 1
ATOM 3060 N N . VAL B 1 9 ? 25.384 36.414 94.226 1.00 18.63 5 VAL B N 1
ATOM 3061 C CA . VAL B 1 9 ? 26.768 36.834 94.461 1.00 18.51 5 VAL B CA 1
ATOM 3062 C C . VAL B 1 9 ? 27.711 35.790 93.879 1.00 18.16 5 VAL B C 1
ATOM 3063 O O . VAL B 1 9 ? 27.306 34.652 93.585 1.00 17.78 5 VAL B O 1
ATOM 3067 N N . ILE B 1 10 ? 28.984 36.171 93.748 1.00 17.99 6 ILE B N 1
ATOM 3068 C CA . ILE B 1 10 ? 30.008 35.314 93.181 1.00 17.24 6 ILE B CA 1
ATOM 3069 C C . ILE B 1 10 ? 30.964 34.946 94.279 1.00 17.55 6 ILE B C 1
ATOM 3070 O O . ILE B 1 10 ? 31.653 35.801 94.784 1.00 17.99 6 ILE B O 1
ATOM 3075 N N . THR B 1 11 ? 31.014 33.665 94.631 1.00 17.67 7 THR B N 1
ATOM 3076 C CA . THR B 1 11 ? 31.844 33.183 95.761 1.00 18.43 7 THR B CA 1
ATOM 3077 C C . THR B 1 11 ? 33.028 32.295 95.325 1.00 18.33 7 THR B C 1
ATOM 3078 O O . THR B 1 11 ? 33.822 31.896 96.148 1.00 18.97 7 THR B O 1
ATOM 3082 N N . GLY B 1 12 ? 33.145 32.029 94.020 1.00 17.56 8 GLY B N 1
ATOM 3083 C CA . GLY B 1 12 ? 34.266 31.272 93.451 1.00 17.29 8 GLY B CA 1
ATOM 3084 C C . GLY B 1 12 ? 34.620 31.762 92.061 1.00 16.53 8 GLY B C 1
ATOM 3085 O O . GLY B 1 12 ? 33.714 32.033 91.256 1.00 16.20 8 GLY B O 1
ATOM 3086 N N . MET B 1 13 ? 35.928 31.915 91.788 1.00 16.25 9 MET B N 1
ATOM 3087 C CA . MET B 1 13 ? 36.430 32.272 90.463 1.00 15.57 9 MET B CA 1
ATOM 3088 C C . MET B 1 13 ? 37.709 31.487 90.154 1.00 15.69 9 MET B C 1
ATOM 3089 O O . MET B 1 13 ? 38.569 31.351 91.003 1.00 15.82 9 MET B O 1
ATOM 3094 N N . GLY B 1 14 ? 37.811 30.989 88.911 1.00 15.18 10 GLY B N 1
ATOM 3095 C CA . GLY B 1 14 ? 38.972 30.234 88.489 1.00 15.61 10 GLY B CA 1
ATOM 3096 C C . GLY B 1 14 ? 38.976 29.939 87.003 1.00 15.43 10 GLY B C 1
ATOM 3097 O O . GLY B 1 14 ? 37.932 30.034 86.330 1.00 14.54 10 GLY B O 1
ATOM 3098 N N . GLY B 1 15 ? 40.150 29.586 86.492 1.00 15.69 11 GLY B N 1
ATOM 3099 C CA . GLY B 1 15 ? 40.272 29.261 85.088 1.00 15.65 11 GLY B CA 1
ATOM 3100 C C . GLY B 1 15 ? 41.676 28.864 84.659 1.00 16.38 11 GLY B C 1
ATOM 3101 O O . GLY B 1 15 ? 42.612 28.884 85.456 1.00 17.10 11 GLY B O 1
ATOM 3102 N N . VAL B 1 16 ? 41.793 28.472 83.386 1.00 16.27 12 VAL B N 1
ATOM 3103 C CA . VAL B 1 16 ? 43.079 28.176 82.778 1.00 16.30 12 VAL B CA 1
ATOM 3104 C C . VAL B 1 16 ? 43.206 29.117 81.626 1.00 15.90 12 VAL B C 1
ATOM 3105 O O . VAL B 1 16 ? 42.368 29.117 80.719 1.00 15.27 12 VAL B O 1
ATOM 3109 N N . THR B 1 17 ? 44.243 29.941 81.668 1.00 16.18 13 THR B N 1
ATOM 3110 C CA . THR B 1 17 ? 44.412 31.021 80.689 1.00 15.91 13 THR B CA 1
ATOM 3111 C C . THR B 1 17 ? 45.859 31.123 80.199 1.00 16.70 13 THR B C 1
ATOM 3112 O O . THR B 1 17 ? 46.753 30.543 80.788 1.00 17.22 13 THR B O 1
ATOM 3116 N N . ALA B 1 18 ? 46.066 31.906 79.142 1.00 16.80 14 ALA B N 1
ATOM 3117 C CA . ALA B 1 18 ? 47.400 32.071 78.557 1.00 17.92 14 ALA B CA 1
ATOM 3118 C C . ALA B 1 18 ? 48.343 32.745 79.542 1.00 18.37 14 ALA B C 1
ATOM 3119 O O . ALA B 1 18 ? 49.524 32.700 79.352 1.00 18.99 14 ALA B O 1
ATOM 3121 N N . LEU B 1 19 ? 47.796 33.374 80.577 1.00 19.00 15 LEU B N 1
ATOM 3122 C CA . LEU B 1 19 ? 48.598 34.044 81.603 1.00 19.65 15 LEU B CA 1
ATOM 3123 C C . LEU B 1 19 ? 48.677 33.270 82.889 1.00 21.10 15 LEU B C 1
ATOM 3124 O O . LEU B 1 19 ? 49.285 33.716 83.847 1.00 22.25 15 LEU B O 1
ATOM 3129 N N . GLY B 1 20 ? 48.072 32.092 82.913 1.00 22.38 16 GLY B N 1
ATOM 3130 C CA . GLY B 1 20 ? 48.169 31.194 84.054 1.00 23.25 16 GLY B CA 1
ATOM 3131 C C . GLY B 1 20 ? 46.794 30.991 84.647 1.00 24.05 16 GLY B C 1
ATOM 3132 O O . GLY B 1 20 ? 45.781 31.415 84.050 1.00 22.62 16 GLY B O 1
ATOM 3133 N N . SER B 1 21 ? 46.773 30.368 85.832 1.00 25.90 17 SER B N 1
ATOM 3134 C CA . SER B 1 21 ? 45.549 30.114 86.592 1.00 27.64 17 SER B CA 1
ATOM 3135 C C . SER B 1 21 ? 45.353 30.967 87.847 1.00 30.36 17 SER B C 1
ATOM 3136 O O . SER B 1 21 ? 44.261 31.472 88.088 1.00 33.76 17 SER B O 1
ATOM 3139 N N . ARG B 1 22 ? 46.376 31.134 88.652 1.00 31.87 18 ARG B N 1
ATOM 3140 C CA . ARG B 1 22 ? 46.224 31.930 89.866 1.00 32.01 18 ARG B CA 1
ATOM 3141 C C . ARG B 1 22 ? 46.227 33.413 89.512 1.00 30.39 18 ARG B C 1
ATOM 3142 O O . ARG B 1 22 ? 46.928 33.832 88.606 1.00 29.86 18 ARG B O 1
ATOM 3150 N N . TRP B 1 23 ? 45.481 34.214 90.266 1.00 28.13 19 TRP B N 1
ATOM 3151 C CA . TRP B 1 23 ? 45.431 35.626 90.004 1.00 26.07 19 TRP B CA 1
ATOM 3152 C C . TRP B 1 23 ? 46.764 36.268 90.175 1.00 27.45 19 TRP B C 1
ATOM 3153 O O . TRP B 1 23 ? 47.132 37.136 89.372 1.00 26.93 19 TRP B O 1
ATOM 3164 N N . ASP B 1 24 ? 47.506 35.880 91.214 1.00 29.21 20 ASP B N 1
ATOM 3165 C CA . ASP B 1 24 ? 48.811 36.500 91.476 1.00 31.16 20 ASP B CA 1
ATOM 3166 C C . ASP B 1 24 ? 49.762 36.332 90.285 1.00 31.22 20 ASP B C 1
ATOM 3167 O O . ASP B 1 24 ? 50.441 37.301 89.918 1.00 32.35 20 ASP B O 1
ATOM 3172 N N . GLU B 1 25 ? 49.772 35.152 89.655 1.00 31.19 21 GLU B N 1
ATOM 3173 C CA . GLU B 1 25 ? 50.556 34.956 88.384 1.00 31.40 21 GLU B CA 1
ATOM 3174 C C . GLU B 1 25 ? 50.016 35.851 87.256 1.00 29.08 21 GLU B C 1
ATOM 3175 O O . GLU B 1 25 ? 50.778 36.426 86.493 1.00 27.95 21 GLU B O 1
ATOM 3181 N N . ILE B 1 26 ? 48.694 35.935 87.154 1.00 26.86 22 ILE B N 1
ATOM 3182 C CA . ILE B 1 26 ? 48.076 36.704 86.096 1.00 25.25 22 ILE B CA 1
ATOM 3183 C C . ILE B 1 26 ? 48.367 38.200 86.280 1.00 25.26 22 ILE B C 1
ATOM 3184 O O . ILE B 1 26 ? 48.735 38.890 85.328 1.00 25.10 22 ILE B O 1
ATOM 3189 N N . GLU B 1 27 ? 48.212 38.693 87.499 1.00 25.89 23 GLU B N 1
ATOM 3190 C CA . GLU B 1 27 ? 48.524 40.095 87.814 1.00 26.49 23 GLU B CA 1
ATOM 3191 C C . GLU B 1 27 ? 49.949 40.438 87.416 1.00 26.68 23 GLU B C 1
ATOM 3192 O O . GLU B 1 27 ? 50.190 41.464 86.772 1.00 26.88 23 GLU B O 1
ATOM 3198 N N . ALA B 1 28 ? 50.897 39.568 87.763 1.00 26.10 24 ALA B N 1
ATOM 3199 C CA . ALA B 1 28 ? 52.293 39.807 87.423 1.00 26.13 24 ALA B CA 1
ATOM 3200 C C . ALA B 1 28 ? 52.464 39.900 85.886 1.00 25.03 24 ALA B C 1
ATOM 3201 O O . ALA B 1 28 ? 53.175 40.756 85.390 1.00 24.66 24 ALA B O 1
ATOM 3203 N N . ALA B 1 29 ? 51.794 39.015 85.156 1.00 23.64 25 ALA B N 1
ATOM 3204 C CA . ALA B 1 29 ? 51.885 39.006 83.712 1.00 23.27 25 ALA B CA 1
ATOM 3205 C C . ALA B 1 29 ? 51.266 40.294 83.140 1.00 23.55 25 ALA B C 1
ATOM 3206 O O . ALA B 1 29 ? 51.897 40.974 82.359 1.00 23.83 25 ALA B O 1
ATOM 3208 N N . LEU B 1 30 ? 50.047 40.640 83.578 1.00 23.66 26 LEU B N 1
ATOM 3209 C CA . LEU B 1 30 ? 49.429 41.902 83.182 1.00 23.71 26 LEU B CA 1
ATOM 3210 C C . LEU B 1 30 ? 50.422 43.029 83.430 1.00 24.82 26 LEU B C 1
ATOM 3211 O O . LEU B 1 30 ? 50.748 43.798 82.512 1.00 26.57 26 LEU B O 1
ATOM 3216 N N . LYS B 1 31 ? 50.955 43.077 84.638 1.00 25.54 27 LYS B N 1
ATOM 3217 C CA . LYS B 1 31 ? 51.872 44.145 85.048 1.00 26.16 27 LYS B CA 1
ATOM 3218 C C . LYS B 1 31 ? 53.144 44.172 84.210 1.00 26.67 27 LYS B C 1
ATOM 3219 O O . LYS B 1 31 ? 53.629 45.233 83.867 1.00 26.74 27 LYS B O 1
ATOM 3221 N N . ALA B 1 32 ? 53.642 43.011 83.799 1.00 26.94 28 ALA B N 1
ATOM 3222 C CA . ALA B 1 32 ? 54.843 42.960 82.950 1.00 27.11 28 ALA B CA 1
ATOM 3223 C C . ALA B 1 32 ? 54.598 43.414 81.500 1.00 26.88 28 ALA B C 1
ATOM 3224 O O . ALA B 1 32 ? 55.540 43.512 80.733 1.00 26.59 28 ALA B O 1
ATOM 3226 N N . GLY B 1 33 ? 53.335 43.624 81.110 1.00 26.70 29 GLY B N 1
ATOM 3227 C CA . GLY B 1 33 ? 53.024 44.244 79.800 1.00 26.32 29 GLY B CA 1
ATOM 3228 C C . GLY B 1 33 ? 53.390 43.519 78.499 1.00 25.41 29 GLY B C 1
ATOM 3229 O O . GLY B 1 33 ? 53.425 44.133 77.443 1.00 25.71 29 GLY B O 1
ATOM 3230 N N . ARG B 1 34 ? 53.646 42.220 78.543 1.00 24.58 30 ARG B N 1
ATOM 3231 C CA . ARG B 1 34 ? 53.852 41.446 77.301 1.00 23.17 30 ARG B CA 1
ATOM 3232 C C . ARG B 1 34 ? 52.575 40.644 77.040 1.00 21.47 30 ARG B C 1
ATOM 3233 O O . ARG B 1 34 ? 51.926 40.191 77.972 1.00 21.90 30 ARG B O 1
ATOM 3235 N N . ASN B 1 35 ? 52.168 40.513 75.786 1.00 20.37 31 ASN B N 1
ATOM 3236 C CA . ASN B 1 35 ? 51.004 39.697 75.476 1.00 19.23 31 ASN B CA 1
ATOM 3237 C C . ASN B 1 35 ? 51.394 38.219 75.432 1.00 18.46 31 ASN B C 1
ATOM 3238 O O . ASN B 1 35 ? 52.557 37.894 75.530 1.00 19.00 31 ASN B O 1
ATOM 3243 N N . ALA B 1 36 ? 50.412 37.343 75.287 1.00 17.75 32 ALA B N 1
ATOM 3244 C CA . ALA B 1 36 ? 50.649 35.878 75.192 1.00 17.47 32 ALA B CA 1
ATOM 3245 C C . ALA B 1 36 ? 50.535 35.379 73.743 1.00 16.94 32 ALA B C 1
ATOM 3246 O O . ALA B 1 36 ? 50.250 34.221 73.514 1.00 16.89 32 ALA B O 1
ATOM 3248 N N . VAL B 1 37 ? 50.788 36.250 72.772 1.00 16.75 33 VAL B N 1
ATOM 3249 C CA . VAL B 1 37 ? 50.698 35.881 71.355 1.00 16.63 33 VAL B CA 1
ATOM 3250 C C . VAL B 1 37 ? 51.989 35.236 70.845 1.00 17.33 33 VAL B C 1
ATOM 3251 O O . VAL B 1 37 ? 53.054 35.649 71.194 1.00 17.60 33 VAL B O 1
ATOM 3255 N N . ARG B 1 38 ? 51.882 34.223 70.012 1.00 18.25 34 ARG B N 1
ATOM 3256 C CA . ARG B 1 38 ? 53.079 33.604 69.435 1.00 19.68 34 ARG B CA 1
ATOM 3257 C C . ARG B 1 38 ? 52.856 33.245 67.982 1.00 19.35 34 ARG B C 1
ATOM 3258 O O . ARG B 1 38 ? 51.716 33.176 67.516 1.00 18.79 34 ARG B O 1
ATOM 3266 N N . ARG B 1 39 ? 53.956 32.986 67.277 1.00 19.41 35 ARG B N 1
ATOM 3267 C CA . ARG B 1 39 ? 53.900 32.421 65.965 1.00 19.43 35 ARG B CA 1
ATOM 3268 C C . ARG B 1 39 ? 53.427 30.970 66.034 1.00 19.02 35 ARG B C 1
ATOM 3269 O O . ARG B 1 39 ? 53.673 30.270 67.017 1.00 18.92 35 ARG B O 1
ATOM 3277 N N . MET B 1 40 ? 52.731 30.531 64.991 1.00 18.89 36 MET B N 1
ATOM 3278 C CA . MET B 1 40 ? 52.241 29.156 64.910 1.00 18.76 36 MET B CA 1
ATOM 3279 C C . MET B 1 40 ? 52.747 28.455 63.644 1.00 19.75 36 MET B C 1
ATOM 3280 O O . MET B 1 40 ? 51.985 28.277 62.704 1.00 20.04 36 MET B O 1
ATOM 3285 N N . PRO B 1 41 ? 54.033 28.056 63.614 1.00 20.53 37 PRO B N 1
ATOM 3286 C CA . PRO B 1 41 ? 54.591 27.448 62.392 1.00 21.66 37 PRO B CA 1
ATOM 3287 C C . PRO B 1 41 ? 53.889 26.160 61.945 1.00 22.31 37 PRO B C 1
ATOM 3288 O O . PRO B 1 41 ? 53.837 25.872 60.768 1.00 21.86 37 PRO B O 1
ATOM 3292 N N . ASP B 1 42 ? 53.327 25.417 62.885 1.00 23.15 38 ASP B N 1
ATOM 3293 C CA . ASP B 1 42 ? 52.603 24.196 62.545 1.00 24.29 38 ASP B CA 1
ATOM 3294 C C . ASP B 1 42 ? 51.389 24.424 61.641 1.00 24.44 38 ASP B C 1
ATOM 3295 O O . ASP B 1 42 ? 50.961 23.515 60.946 1.00 25.18 38 ASP B O 1
ATOM 3300 N N . TRP B 1 43 ? 50.843 25.638 61.640 1.00 24.45 39 TRP B N 1
ATOM 3301 C CA . TRP B 1 43 ? 49.710 25.978 60.771 1.00 23.47 39 TRP B CA 1
ATOM 3302 C C . TRP B 1 43 ? 50.037 26.049 59.318 1.00 24.15 39 TRP B C 1
ATOM 3303 O O . TRP B 1 43 ? 49.119 26.231 58.503 1.00 23.32 39 TRP B O 1
ATOM 3314 N N . ASP B 1 44 ? 51.321 25.894 58.955 1.00 24.27 40 ASP B N 1
ATOM 3315 C CA . ASP B 1 44 ? 51.690 25.679 57.551 1.00 25.78 40 ASP B CA 1
ATOM 3316 C C . ASP B 1 44 ? 51.096 24.361 57.010 1.00 26.05 40 ASP B C 1
ATOM 3317 O O . ASP B 1 44 ? 51.028 24.135 55.807 1.00 25.87 40 ASP B O 1
ATOM 3322 N N . TYR B 1 45 ? 50.699 23.484 57.918 1.00 25.99 41 TYR B N 1
ATOM 3323 C CA . TYR B 1 45 ? 49.955 22.305 57.560 1.00 26.90 41 TYR B CA 1
ATOM 3324 C C . TYR B 1 45 ? 48.657 22.675 56.806 1.00 26.32 41 TYR B C 1
ATOM 3325 O O . TYR B 1 45 ? 48.230 21.957 55.924 1.00 26.35 41 TYR B O 1
ATOM 3334 N N . PHE B 1 46 ? 48.027 23.786 57.183 1.00 25.36 42 PHE B N 1
ATOM 3335 C CA . PHE B 1 46 ? 46.709 24.119 56.642 1.00 25.24 42 PHE B CA 1
ATOM 3336 C C . PHE B 1 46 ? 46.850 24.811 55.322 1.00 26.72 42 PHE B C 1
ATOM 3337 O O . PHE B 1 46 ? 47.782 25.578 55.108 1.00 26.94 42 PHE B O 1
ATOM 3345 N N . GLU B 1 47 ? 45.935 24.502 54.408 1.00 28.72 43 GLU B N 1
ATOM 3346 C CA . GLU B 1 47 ? 46.096 24.916 53.018 1.00 29.81 43 GLU B CA 1
ATOM 3347 C C . GLU B 1 47 ? 46.152 26.453 52.908 1.00 29.36 43 GLU B C 1
ATOM 3348 O O . GLU B 1 47 ? 47.101 26.989 52.386 1.00 30.52 43 GLU B O 1
ATOM 3354 N N . SER B 1 48 ? 45.145 27.141 53.450 1.00 28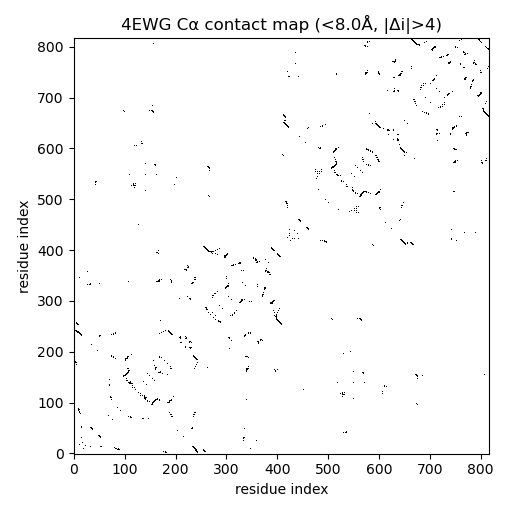.93 44 SER B N 1
ATOM 3355 C CA . SER B 1 48 ? 44.899 28.561 53.139 1.00 28.35 44 SER B CA 1
ATOM 3356 C C . SER B 1 48 ? 44.577 29.453 54.361 1.00 27.38 44 SER B C 1
ATOM 3357 O O . SER B 1 48 ? 43.538 30.089 54.395 1.00 27.44 44 SER B O 1
ATOM 3360 N N . LEU B 1 49 ? 45.429 29.447 55.374 1.00 26.25 45 LEU B N 1
ATOM 3361 C CA . LEU B 1 49 ? 45.310 30.386 56.494 1.00 24.85 45 LEU B CA 1
ATOM 3362 C C . LEU B 1 49 ? 46.307 31.474 56.266 1.00 23.78 45 LEU B C 1
ATOM 3363 O O . LEU B 1 49 ? 47.443 31.186 55.969 1.00 24.12 45 LEU B O 1
ATOM 3368 N N . HIS B 1 50 ? 45.874 32.716 56.384 1.00 22.96 46 HIS B N 1
ATOM 3369 C CA . HIS B 1 50 ? 46.761 33.859 56.223 1.00 22.76 46 HIS B CA 1
ATOM 3370 C C . HIS B 1 50 ? 47.500 34.086 57.495 1.00 20.99 46 HIS B C 1
ATOM 3371 O O . HIS B 1 50 ? 48.706 34.303 57.471 1.00 20.34 46 HIS B O 1
ATOM 3378 N N . THR B 1 51 ? 46.789 34.050 58.631 1.00 19.02 47 THR B N 1
ATOM 3379 C CA . THR B 1 51 ? 47.439 34.319 59.901 1.00 18.09 47 THR B CA 1
ATOM 3380 C C . THR B 1 51 ? 48.304 33.152 60.332 1.00 17.94 47 THR B C 1
ATOM 3381 O O . THR B 1 51 ? 47.990 32.011 60.063 1.00 17.68 47 THR B O 1
ATOM 3385 N N . ARG B 1 52 ? 49.409 33.480 60.979 1.00 18.13 48 ARG B N 1
ATOM 3386 C CA . ARG B 1 52 ? 50.236 32.520 61.692 1.00 18.55 48 ARG B CA 1
ATOM 3387 C C . ARG B 1 52 ? 50.373 32.938 63.162 1.00 17.72 48 ARG B C 1
ATOM 3388 O O . ARG B 1 52 ? 51.382 32.658 63.808 1.00 18.24 48 ARG B O 1
ATOM 3396 N N . LEU B 1 53 ? 49.341 33.566 63.702 1.00 16.83 49 LEU B N 1
ATOM 3397 C CA . LEU B 1 53 ? 49.358 34.009 65.107 1.00 16.23 49 LEU B CA 1
ATOM 3398 C C . LEU B 1 53 ? 48.282 33.335 65.936 1.00 15.58 49 LEU B C 1
ATOM 3399 O O . LEU B 1 53 ? 47.187 33.062 65.453 1.00 15.44 49 LEU B O 1
ATOM 3404 N N . ALA B 1 54 ? 48.594 33.083 67.203 1.00 15.47 50 ALA B N 1
ATOM 3405 C CA . ALA B 1 54 ? 47.582 32.689 68.198 1.00 14.63 50 ALA B CA 1
ATOM 3406 C C . ALA B 1 54 ? 48.146 32.964 69.579 1.00 14.42 50 ALA B C 1
ATOM 3407 O O . ALA B 1 54 ? 49.346 33.239 69.719 1.00 14.62 50 ALA B O 1
ATOM 3409 N N . ALA B 1 55 ? 47.272 32.896 70.581 1.00 13.98 51 ALA B N 1
ATOM 3410 C CA . ALA B 1 55 ? 47.646 32.962 71.992 1.00 14.14 51 ALA B CA 1
ATOM 3411 C C . ALA B 1 55 ? 47.235 31.635 72.668 1.00 14.38 51 ALA B C 1
ATOM 3412 O O . ALA B 1 55 ? 46.257 31.584 73.427 1.00 14.76 51 ALA B O 1
ATOM 3414 N N . PRO B 1 56 ? 47.994 30.569 72.435 1.00 14.44 52 PRO B N 1
ATOM 3415 C CA . PRO B 1 56 ? 47.676 29.299 73.099 1.00 14.41 52 PRO B CA 1
ATOM 3416 C C . PRO B 1 56 ? 47.884 29.285 74.612 1.00 14.57 52 PRO B C 1
ATOM 3417 O O . PRO B 1 56 ? 48.562 30.155 75.157 1.00 14.71 52 PRO B O 1
ATOM 3421 N N . LEU B 1 57 ? 47.323 28.284 75.299 1.00 14.77 53 LEU B N 1
ATOM 3422 C CA . LEU B 1 57 ? 47.733 28.032 76.722 1.00 15.32 53 LEU B CA 1
ATOM 3423 C C . LEU B 1 57 ? 49.216 27.550 76.700 1.00 16.10 53 LEU B C 1
ATOM 3424 O O . LEU B 1 57 ? 49.602 26.837 75.779 1.00 16.27 53 LEU B O 1
ATOM 3429 N N . PRO B 1 58 ? 50.035 27.958 77.677 1.00 16.96 54 PRO B N 1
ATOM 3430 C CA . PRO B 1 58 ? 51.384 27.373 77.790 1.00 18.48 54 PRO B CA 1
ATOM 3431 C C . PRO B 1 58 ? 51.288 25.928 78.320 1.00 19.48 54 PRO B C 1
ATOM 3432 O O . PRO B 1 58 ? 51.681 25.613 79.449 1.00 20.95 54 PRO B O 1
ATOM 3436 N N . GLY B 1 59 ? 50.734 25.066 77.509 1.00 20.02 55 GLY B N 1
ATOM 3437 C CA . GLY B 1 59 ? 50.460 23.722 77.897 1.00 21.14 55 GLY B CA 1
ATOM 3438 C C . GLY B 1 59 ? 49.253 23.643 78.785 1.00 22.34 55 GLY B C 1
ATOM 3439 O O . GLY B 1 59 ? 48.670 24.668 79.189 1.00 22.54 55 GLY B O 1
ATOM 3440 N N . PHE B 1 60 ? 48.868 22.409 79.087 1.00 22.81 56 PHE B N 1
ATOM 3441 C CA . PHE B 1 60 ? 47.733 22.149 79.912 1.00 22.64 56 PHE B CA 1
ATOM 3442 C C . PHE B 1 60 ? 47.977 20.859 80.711 1.00 23.85 56 PHE B C 1
ATOM 3443 O O . PHE B 1 60 ? 48.007 19.783 80.166 1.00 23.24 56 PHE B O 1
ATOM 3451 N N . ALA B 1 61 ? 48.142 21.001 82.013 1.00 26.12 57 ALA B N 1
ATOM 3452 C CA . ALA B 1 61 ? 48.448 19.872 82.876 1.00 27.98 57 ALA B CA 1
ATOM 3453 C C . ALA B 1 61 ? 47.165 19.196 83.345 1.00 28.71 57 ALA B C 1
ATOM 3454 O O . ALA B 1 61 ? 46.503 19.694 84.246 1.00 28.94 57 ALA B O 1
ATOM 3456 N N . GLN B 1 62 ? 46.803 18.087 82.698 1.00 29.85 58 GLN B N 1
ATOM 3457 C CA . GLN B 1 62 ? 45.652 17.279 83.111 1.00 31.46 58 GLN B CA 1
ATOM 3458 C C . GLN B 1 62 ? 45.899 16.620 84.474 1.00 32.65 58 GLN B C 1
ATOM 3459 O O . GLN B 1 62 ? 46.807 15.837 84.583 1.00 33.46 58 GLN B O 1
ATOM 3465 N N . PRO B 1 63 ? 45.088 16.942 85.516 1.00 33.91 59 PRO B N 1
ATOM 3466 C CA . PRO B 1 63 ? 45.389 16.366 86.841 1.00 35.01 59 PRO B CA 1
ATOM 3467 C C . PRO B 1 63 ? 45.404 14.841 86.850 1.00 35.87 59 PRO B C 1
ATOM 3468 O O . PRO B 1 63 ? 44.577 14.203 86.195 1.00 36.29 59 PRO B O 1
ATOM 3472 N N . ALA B 1 64 ? 46.347 14.275 87.593 1.00 37.56 60 ALA B N 1
ATOM 3473 C CA . ALA B 1 64 ? 46.563 12.808 87.663 1.00 39.00 60 ALA B CA 1
ATOM 3474 C C . ALA B 1 64 ? 45.373 12.042 88.230 1.00 39.07 60 ALA B C 1
ATOM 3475 O O . ALA B 1 64 ? 45.089 10.937 87.804 1.00 38.37 60 ALA B O 1
ATOM 3477 N N . ASP B 1 65 ? 44.677 12.639 89.192 1.00 40.06 61 ASP B N 1
ATOM 3478 C CA . ASP B 1 65 ? 43.601 11.933 89.887 1.00 41.45 61 ASP B CA 1
ATOM 3479 C C . ASP B 1 65 ? 42.255 11.856 89.104 1.00 38.95 61 ASP B C 1
ATOM 3480 O O . ASP B 1 65 ? 41.263 11.320 89.604 1.00 38.69 61 ASP B O 1
ATOM 3485 N N . TRP B 1 66 ? 42.209 12.399 87.896 1.00 35.15 62 TRP B N 1
ATOM 3486 C CA . TRP B 1 66 ? 40.968 12.365 87.132 1.00 33.13 62 TRP B CA 1
ATOM 3487 C C . TRP B 1 66 ? 40.668 10.959 86.588 1.00 34.73 62 TRP B C 1
ATOM 3488 O O . TRP B 1 66 ? 41.484 10.371 85.888 1.00 36.25 62 TRP B O 1
ATOM 3499 N N . PRO B 1 67 ? 39.485 10.406 86.901 1.00 34.94 63 PRO B N 1
ATOM 3500 C CA . PRO B 1 67 ? 39.180 9.019 86.502 1.00 36.28 63 PRO B CA 1
ATOM 3501 C C . PRO B 1 67 ? 38.765 8.841 85.023 1.00 35.64 63 PRO B C 1
ATOM 3502 O O . PRO B 1 67 ? 37.932 9.600 84.513 1.00 34.67 63 PRO B O 1
ATOM 3506 N N . ARG B 1 68 ? 39.359 7.831 84.381 1.00 36.24 64 ARG B N 1
ATOM 3507 C CA . ARG B 1 68 ? 39.079 7.426 82.992 1.00 35.65 64 ARG B CA 1
ATOM 3508 C C . ARG B 1 68 ? 37.590 7.415 82.644 1.00 35.42 64 ARG B C 1
ATOM 3509 O O . ARG B 1 68 ? 37.206 7.861 81.576 1.00 34.87 64 ARG B O 1
ATOM 3511 N N . LYS B 1 69 ? 36.754 6.918 83.554 1.00 36.03 65 LYS B N 1
ATOM 3512 C CA . LYS B 1 69 ? 35.319 6.831 83.306 1.00 35.52 65 LYS B CA 1
ATOM 3513 C C . LYS B 1 69 ? 34.782 8.217 82.967 1.00 35.01 65 LYS B C 1
ATOM 3514 O O . LYS B 1 69 ? 33.831 8.345 82.193 1.00 35.93 65 LYS B O 1
ATOM 3516 N N . LYS B 1 70 ? 35.406 9.254 83.538 1.00 34.09 66 LYS B N 1
ATOM 3517 C CA . LYS B 1 70 ? 34.981 10.635 83.327 1.00 31.75 66 LYS B CA 1
ATOM 3518 C C . LYS B 1 70 ? 35.744 11.305 82.175 1.00 29.68 66 LYS B C 1
ATOM 3519 O O . LYS B 1 70 ? 35.145 12.039 81.391 1.00 27.42 66 LYS B O 1
ATOM 3521 N N . THR B 1 71 ? 37.056 11.053 82.065 1.00 28.99 67 THR B N 1
ATOM 3522 C CA . THR B 1 71 ? 37.851 11.747 81.043 1.00 27.56 67 THR B CA 1
ATOM 3523 C C . THR B 1 71 ? 37.622 11.207 79.622 1.00 26.73 67 THR B C 1
ATOM 3524 O O . THR B 1 71 ? 37.890 11.921 78.689 1.00 25.77 67 THR B O 1
ATOM 3528 N N . ARG B 1 72 ? 37.132 9.966 79.463 1.00 21.64 68 ARG B N 1
ATOM 3529 C CA . ARG B 1 72 ? 36.831 9.411 78.125 1.00 21.77 68 ARG B CA 1
ATOM 3530 C C . ARG B 1 72 ? 35.916 10.325 77.329 1.00 20.63 68 ARG B C 1
ATOM 3531 O O . ARG B 1 72 ? 35.979 10.344 76.115 1.00 20.32 68 ARG B O 1
ATOM 3533 N N . SER B 1 73 ? 35.079 11.087 78.023 1.00 20.06 69 SER B N 1
ATOM 3534 C CA . SER B 1 73 ? 34.067 11.956 77.388 1.00 19.59 69 SER B CA 1
ATOM 3535 C C . SER B 1 73 ? 34.557 13.336 77.052 1.00 19.25 69 SER B C 1
ATOM 3536 O O . SER B 1 73 ? 33.747 14.154 76.590 1.00 18.34 69 SER B O 1
ATOM 3539 N N . MET B 1 74 ? 35.847 13.609 77.328 1.00 19.20 70 MET B N 1
ATOM 3540 C CA . MET B 1 74 ? 36.407 14.974 77.255 1.00 18.79 70 MET B CA 1
ATOM 3541 C C . MET B 1 74 ? 37.485 15.143 76.224 1.00 18.57 70 MET B C 1
ATOM 3542 O O . MET B 1 74 ? 38.489 14.459 76.264 1.00 19.23 70 MET B O 1
ATOM 3547 N N . GLY B 1 75 ? 37.298 16.082 75.311 1.00 17.30 71 GLY B N 1
ATOM 3548 C CA . GLY B 1 75 ? 38.412 16.614 74.565 1.00 17.11 71 GLY B CA 1
ATOM 3549 C C . GLY B 1 75 ? 38.925 17.807 75.321 1.00 16.54 71 GLY B C 1
ATOM 3550 O O . GLY B 1 75 ? 38.514 18.024 76.452 1.00 17.26 71 GLY B O 1
ATOM 3551 N N . ARG B 1 76 ? 39.820 18.579 74.727 1.00 16.04 72 ARG B N 1
ATOM 3552 C CA . ARG B 1 76 ? 40.546 19.623 75.478 1.00 16.08 72 ARG B CA 1
ATOM 3553 C C . ARG B 1 76 ? 39.630 20.683 76.042 1.00 15.33 72 ARG B C 1
ATOM 3554 O O . ARG B 1 76 ? 39.755 21.069 77.209 1.00 15.50 72 ARG B O 1
ATOM 3562 N N . VAL B 1 77 ? 38.694 21.155 75.225 1.00 14.87 73 VAL B N 1
ATOM 3563 C CA . VAL B 1 77 ? 37.796 22.236 75.654 1.00 14.29 73 VAL B CA 1
ATOM 3564 C C . VAL B 1 77 ? 37.005 21.834 76.933 1.00 14.35 73 VAL B C 1
ATOM 3565 O O . VAL B 1 77 ? 36.862 22.627 77.884 1.00 14.03 73 VAL B O 1
ATOM 3569 N N . SER B 1 78 ? 36.566 20.585 76.988 1.00 14.55 74 SER B N 1
ATOM 3570 C CA . SER B 1 78 ? 35.861 20.087 78.173 1.00 14.60 74 SER B CA 1
ATOM 3571 C C . SER B 1 78 ? 36.834 19.904 79.337 1.00 15.50 74 SER B C 1
ATOM 3572 O O . SER B 1 78 ? 36.485 20.174 80.479 1.00 15.62 74 SER B O 1
ATOM 3575 N N . MET B 1 79 ? 38.066 19.476 79.052 1.00 16.19 75 MET B N 1
ATOM 3576 C CA . MET B 1 79 ? 39.100 19.408 80.102 1.00 16.38 75 MET B CA 1
ATOM 3577 C C . MET B 1 79 ? 39.401 20.789 80.682 1.00 15.65 75 MET B C 1
ATOM 3578 O O . MET B 1 79 ? 39.506 20.925 81.900 1.00 15.70 75 MET B O 1
ATOM 3583 N N . TYR B 1 80 ? 39.491 21.813 79.823 1.00 14.35 76 TYR B N 1
ATOM 3584 C CA . TYR B 1 80 ? 39.693 23.167 80.285 1.00 13.63 76 TYR B CA 1
ATOM 3585 C C . TYR B 1 80 ? 38.547 23.584 81.193 1.00 13.23 76 TYR B C 1
ATOM 3586 O O . TYR B 1 80 ? 38.765 24.115 82.279 1.00 13.32 76 TYR B O 1
ATOM 3595 N N . ALA B 1 81 ? 37.323 23.341 80.737 1.00 12.59 77 ALA B N 1
ATOM 3596 C CA . ALA B 1 81 ? 36.143 23.744 81.448 1.00 12.37 77 ALA B CA 1
ATOM 3597 C C . ALA B 1 81 ? 36.106 23.118 82.835 1.00 12.67 77 ALA B C 1
ATOM 3598 O O . ALA B 1 81 ? 35.850 23.789 83.807 1.00 12.77 77 ALA B O 1
ATOM 3600 N N . VAL B 1 82 ? 36.343 21.813 82.895 1.00 12.95 78 VAL B N 1
ATOM 3601 C CA . VAL B 1 82 ? 36.348 21.094 84.125 1.00 13.46 78 VAL B CA 1
ATOM 3602 C C . VAL B 1 82 ? 37.453 21.615 85.060 1.00 14.20 78 VAL B C 1
ATOM 3603 O O . VAL B 1 82 ? 37.229 21.804 86.271 1.00 14.74 78 VAL B O 1
ATOM 3607 N N . ARG B 1 83 ? 38.629 21.873 84.519 1.00 14.37 79 ARG B N 1
ATOM 3608 C CA . ARG B 1 83 ? 39.716 22.310 85.350 1.00 14.89 79 ARG B CA 1
ATOM 3609 C C . ARG B 1 83 ? 39.404 23.695 85.932 1.00 14.86 79 ARG B C 1
ATOM 3610 O O . ARG B 1 83 ? 39.654 23.946 87.124 1.00 15.12 79 ARG B O 1
ATOM 3618 N N . ALA B 1 84 ? 38.859 24.571 85.092 1.00 14.47 80 ALA B N 1
ATOM 3619 C CA . ALA B 1 84 ? 38.393 25.903 85.522 1.00 14.79 80 ALA B CA 1
ATOM 3620 C C . ALA B 1 84 ? 37.416 25.786 86.671 1.00 15.30 80 ALA B C 1
ATOM 3621 O O . ALA B 1 84 ? 37.495 26.522 87.661 1.00 15.87 80 ALA B O 1
ATOM 3623 N N . SER B 1 85 ? 36.478 24.866 86.522 1.00 15.28 81 SER B N 1
ATOM 3624 C CA . SER B 1 85 ? 35.377 24.746 87.451 1.00 15.62 81 SER B CA 1
ATOM 3625 C C . SER B 1 85 ? 35.869 24.172 88.742 1.00 16.30 81 SER B C 1
ATOM 3626 O O . SER B 1 85 ? 35.415 24.574 89.820 1.00 17.55 81 SER B O 1
ATOM 3629 N N . GLU B 1 86 ? 36.823 23.251 88.644 1.00 16.53 82 GLU B N 1
ATOM 3630 C CA . GLU B 1 86 ? 37.514 22.715 89.796 1.00 17.26 82 GLU B CA 1
ATOM 3631 C C . GLU B 1 86 ? 38.232 23.785 90.599 1.00 17.40 82 GLU B C 1
ATOM 3632 O O . GLU B 1 86 ? 38.168 23.817 91.845 1.00 18.01 82 GLU B O 1
ATOM 3638 N N . LEU B 1 87 ? 38.935 24.658 89.912 1.00 16.91 83 LEU B N 1
ATOM 3639 C CA . LEU B 1 87 ? 39.613 25.739 90.614 1.00 17.02 83 LEU B CA 1
ATOM 3640 C C . LEU B 1 87 ? 38.586 26.672 91.325 1.00 16.79 83 LEU B C 1
ATOM 3641 O O . LEU B 1 87 ? 38.777 27.066 92.501 1.00 17.51 83 LEU B O 1
ATOM 3646 N N . ALA B 1 88 ? 37.495 26.982 90.625 1.00 15.80 84 ALA B N 1
ATOM 3647 C CA . ALA B 1 88 ? 36.469 27.901 91.132 1.00 15.59 84 ALA B CA 1
ATOM 3648 C C . ALA B 1 88 ? 35.741 27.321 92.337 1.00 15.82 84 ALA B C 1
ATOM 3649 O O . ALA B 1 88 ? 35.487 28.015 93.288 1.00 16.06 84 ALA B O 1
ATOM 3651 N N . LEU B 1 89 ? 35.425 26.039 92.278 1.00 15.96 85 LEU B N 1
ATOM 3652 C CA . LEU B 1 89 ? 34.839 25.331 93.408 1.00 16.45 85 LEU B CA 1
ATOM 3653 C C . LEU B 1 89 ? 35.764 25.361 94.616 1.00 17.54 85 LEU B C 1
ATOM 3654 O O . LEU B 1 89 ? 35.294 25.600 95.735 1.00 18.59 85 LEU B O 1
ATOM 3659 N N . ALA B 1 90 ? 37.059 25.138 94.426 1.00 17.62 86 ALA B N 1
ATOM 3660 C CA . ALA B 1 90 ? 37.992 25.166 95.566 1.00 18.64 86 ALA B CA 1
ATOM 3661 C C . ALA B 1 90 ? 37.956 26.540 96.173 1.00 19.31 86 ALA B C 1
ATOM 3662 O O . ALA B 1 90 ? 37.796 26.706 97.413 1.00 20.35 86 ALA B O 1
ATOM 3664 N N . ASP B 1 91 ? 38.056 27.537 95.307 1.00 18.95 87 ASP B N 1
ATOM 3665 C CA . ASP B 1 91 ? 38.114 28.940 95.740 1.00 19.42 87 ASP B CA 1
ATOM 3666 C C . ASP B 1 91 ? 36.833 29.291 96.474 1.00 19.85 87 ASP B C 1
ATOM 3667 O O . ASP B 1 91 ? 36.869 30.037 97.425 1.00 20.48 87 ASP B O 1
ATOM 3672 N N . ALA B 1 92 ? 35.706 28.676 96.080 1.00 19.58 88 ALA B N 1
ATOM 3673 C CA . ALA B 1 92 ? 34.411 28.935 96.749 1.00 19.80 88 ALA B CA 1
ATOM 3674 C C . ALA B 1 92 ? 34.219 28.186 98.082 1.00 20.46 88 ALA B C 1
ATOM 3675 O O . ALA B 1 92 ? 33.224 28.396 98.788 1.00 20.20 88 ALA B O 1
ATOM 3677 N N . GLY B 1 93 ? 35.156 27.291 98.404 1.00 21.03 89 GLY B N 1
ATOM 3678 C CA . GLY B 1 93 ? 35.096 26.541 99.633 1.00 21.65 89 GLY B CA 1
ATOM 3679 C C . GLY B 1 93 ? 34.350 25.241 99.529 1.00 21.87 89 GLY B C 1
ATOM 3680 O O . GLY B 1 93 ? 34.047 24.619 100.544 1.00 22.06 89 GLY B O 1
ATOM 3681 N N . PHE B 1 94 ? 34.074 24.782 98.311 1.00 21.60 90 PHE B N 1
ATOM 3682 C CA . PHE B 1 94 ? 33.294 23.554 98.120 1.00 21.57 90 PHE B CA 1
ATOM 3683 C C . PHE B 1 94 ? 34.120 22.297 97.841 1.00 22.49 90 PHE B C 1
ATOM 3684 O O . PHE B 1 94 ? 33.566 21.234 97.691 1.00 22.88 90 PHE B O 1
ATOM 3692 N N . ALA B 1 95 ? 35.440 22.386 97.804 1.00 23.90 91 ALA B N 1
ATOM 3693 C CA . ALA B 1 95 ? 36.268 21.157 97.724 1.00 24.61 91 ALA B CA 1
ATOM 3694 C C . ALA B 1 95 ? 35.719 20.109 98.670 1.00 25.69 91 ALA B C 1
ATOM 3695 O O . ALA B 1 95 ? 35.675 20.335 99.875 1.00 26.73 91 ALA B O 1
ATOM 3697 N N . GLY B 1 96 ? 35.321 18.961 98.134 1.00 26.51 92 GLY B N 1
ATOM 3698 C CA . GLY B 1 96 ? 34.764 17.864 98.948 1.00 28.15 92 GLY B CA 1
ATOM 3699 C C . GLY B 1 96 ? 33.365 18.073 99.533 1.00 29.28 92 GLY B C 1
ATOM 3700 O O . GLY B 1 96 ? 32.953 17.347 100.432 1.00 30.61 92 GLY B O 1
ATOM 3701 N N . ASP B 1 97 ? 32.609 19.033 99.035 1.00 29.22 93 ASP B N 1
ATOM 3702 C CA . ASP B 1 97 ? 31.318 19.268 99.601 1.00 30.26 93 ASP B CA 1
ATOM 3703 C C . ASP B 1 97 ? 30.354 18.217 99.087 1.00 31.25 93 ASP B C 1
ATOM 3704 O O . ASP B 1 97 ? 30.264 17.981 97.884 1.00 32.40 93 ASP B O 1
ATOM 3709 N N . GLU B 1 98 ? 29.609 17.627 100.001 1.00 32.34 94 GLU B N 1
ATOM 3710 C CA . GLU B 1 98 ? 28.716 16.522 99.710 1.00 33.27 94 GLU B CA 1
ATOM 3711 C C . GLU B 1 98 ? 27.344 16.988 99.258 1.00 32.38 94 GLU B C 1
ATOM 3712 O O . GLU B 1 98 ? 26.535 16.179 98.779 1.00 33.65 94 GLU B O 1
ATOM 3718 N N . SER B 1 99 ? 27.047 18.262 99.474 1.00 30.53 95 SER B N 1
ATOM 3719 C CA . SER B 1 99 ? 25.681 18.757 99.325 1.00 29.48 95 SER B CA 1
ATOM 3720 C C . SER B 1 99 ? 25.427 19.369 97.960 1.00 26.80 95 SER B C 1
ATOM 3721 O O . SER B 1 99 ? 24.291 19.469 97.544 1.00 26.87 95 SER B O 1
ATOM 3724 N N . ILE B 1 100 ? 26.477 19.817 97.283 1.00 24.37 96 ILE B N 1
ATOM 3725 C CA . ILE B 1 100 ? 26.277 20.583 96.053 1.00 22.86 96 ILE B CA 1
ATOM 3726 C C . ILE B 1 100 ? 25.712 19.724 94.921 1.00 21.71 96 ILE B C 1
ATOM 3727 O O . ILE B 1 100 ? 25.095 20.233 94.009 1.00 21.50 96 ILE B O 1
ATOM 3732 N N . SER B 1 101 ? 25.884 18.419 95.013 1.00 21.40 97 SER B N 1
ATOM 3733 C CA . SER B 1 101 ? 25.384 17.518 93.995 1.00 20.88 97 SER B CA 1
ATOM 3734 C C . SER B 1 101 ? 23.905 17.113 94.198 1.00 21.06 97 SER B C 1
ATOM 3735 O O . SER B 1 101 ? 23.417 16.240 93.520 1.00 20.43 97 SER B O 1
ATOM 3738 N N . ASP B 1 102 ? 23.204 17.736 95.136 1.00 21.71 98 ASP B N 1
ATOM 3739 C CA . ASP B 1 102 ? 21.884 17.276 95.514 1.00 22.86 98 ASP B CA 1
ATOM 3740 C C . ASP B 1 102 ? 20.782 17.866 94.664 1.00 22.77 98 ASP B C 1
ATOM 3741 O O . ASP B 1 102 ? 19.622 17.783 95.050 1.00 23.28 98 ASP B O 1
ATOM 3746 N N . GLY B 1 103 ? 21.128 18.485 93.534 1.00 22.18 99 GLY B N 1
ATOM 3747 C CA . GLY B 1 103 ? 20.120 19.022 92.649 1.00 22.01 99 GLY B CA 1
ATOM 3748 C C . GLY B 1 103 ? 19.943 20.527 92.725 1.00 22.27 99 GLY B C 1
ATOM 3749 O O . GLY B 1 103 ? 19.197 21.090 91.966 1.00 20.98 99 GLY B O 1
ATOM 3750 N N . ARG B 1 104 ? 20.647 21.190 93.624 1.00 23.50 100 ARG B N 1
ATOM 3751 C CA . ARG B 1 104 ? 20.461 22.636 93.733 1.00 24.19 100 ARG B CA 1
ATOM 3752 C C . ARG B 1 104 ? 21.643 23.462 93.300 1.00 22.67 100 ARG B C 1
ATOM 3753 O O . ARG B 1 104 ? 21.612 24.664 93.440 1.00 21.80 100 ARG B O 1
ATOM 3761 N N . MET B 1 105 ? 22.667 22.789 92.773 1.00 20.91 101 MET B N 1
ATOM 3762 C CA . MET B 1 105 ? 23.653 23.427 91.957 1.00 19.85 101 MET B CA 1
ATOM 3763 C C . MET B 1 105 ? 23.518 22.923 90.530 1.00 18.51 101 MET B C 1
ATOM 3764 O O . MET B 1 105 ? 23.480 21.705 90.281 1.00 18.60 101 MET B O 1
ATOM 3769 N N . GLY B 1 106 ? 23.472 23.871 89.599 1.00 17.24 102 GLY B N 1
ATOM 3770 C CA . GLY B 1 106 ? 23.393 23.563 88.152 1.00 16.33 102 GLY B CA 1
ATOM 3771 C C . GLY B 1 106 ? 24.606 24.070 87.404 1.00 15.33 102 GLY B C 1
ATOM 3772 O O . GLY B 1 106 ? 25.552 24.583 88.008 1.00 15.35 102 GLY B O 1
ATOM 3773 N N . VAL B 1 107 ? 24.572 23.938 86.090 1.00 14.45 103 VAL B N 1
ATOM 3774 C CA . VAL B 1 107 ? 25.718 24.318 85.246 1.00 13.87 103 VAL B CA 1
ATOM 3775 C C . VAL B 1 107 ? 25.247 25.090 84.028 1.00 13.37 103 VAL B C 1
ATOM 3776 O O . VAL B 1 107 ? 24.387 24.623 83.305 1.00 13.43 103 VAL B O 1
ATOM 3780 N N . ALA B 1 108 ? 25.792 26.294 83.830 1.00 13.14 104 ALA B N 1
ATOM 3781 C CA . ALA B 1 108 ? 25.621 27.024 82.576 1.00 12.68 104 ALA B CA 1
ATOM 3782 C C . ALA B 1 108 ? 26.999 27.113 81.937 1.00 12.41 104 ALA B C 1
ATOM 3783 O O . ALA B 1 108 ? 27.955 27.610 82.573 1.00 13.05 104 ALA B O 1
ATOM 3785 N N . TYR B 1 109 ? 27.126 26.635 80.707 1.00 11.72 105 TYR B N 1
ATOM 3786 C CA . TYR B 1 109 ? 28.406 26.639 80.021 1.00 11.25 105 TYR B CA 1
ATOM 3787 C C . TYR B 1 109 ? 28.245 26.482 78.538 1.00 11.10 105 TYR B C 1
ATOM 3788 O O . TYR B 1 109 ? 27.261 25.866 78.055 1.00 10.96 105 TYR B O 1
ATOM 3797 N N . GLY B 1 110 ? 29.224 26.980 77.785 1.00 11.09 106 GLY B N 1
ATOM 3798 C CA . GLY B 1 110 ? 29.275 26.678 76.371 1.00 11.16 106 GLY B CA 1
ATOM 3799 C C . GLY B 1 110 ? 30.594 26.956 75.725 1.00 11.58 106 GLY B C 1
ATOM 3800 O O . GLY B 1 110 ? 31.521 27.454 76.362 1.00 11.61 106 GLY B O 1
ATOM 3801 N N . SER B 1 111 ? 30.651 26.691 74.419 1.00 12.17 107 SER B N 1
ATOM 3802 C CA . SER B 1 111 ? 31.846 26.945 73.618 1.00 12.71 107 SER B CA 1
ATOM 3803 C C . SER B 1 111 ? 31.449 27.168 72.177 1.00 13.13 107 SER B C 1
ATOM 3804 O O . SER B 1 111 ? 30.316 26.854 71.795 1.00 14.42 107 SER B O 1
ATOM 3807 N N . SER B 1 112 ? 32.341 27.722 71.375 1.00 12.90 108 SER B N 1
ATOM 3808 C CA . SER B 1 112 ? 32.029 27.941 69.930 1.00 13.20 108 SER B CA 1
ATOM 3809 C C . SER B 1 112 ? 31.915 26.617 69.178 1.00 13.30 108 SER B C 1
ATOM 3810 O O . SER B 1 112 ? 31.269 26.516 68.150 1.00 13.17 108 SER B O 1
ATOM 3813 N N . SER B 1 113 ? 32.598 25.622 69.706 1.00 14.14 109 SER B N 1
ATOM 3814 C CA . SER B 1 113 ? 32.761 24.385 69.046 1.00 14.80 109 SER B CA 1
ATOM 3815 C C . SER B 1 113 ? 33.113 23.270 70.034 1.00 14.44 109 SER B C 1
ATOM 3816 O O . SER B 1 113 ? 33.627 23.511 71.126 1.00 14.39 109 SER B O 1
ATOM 3819 N N . GLY B 1 114 ? 32.849 22.044 69.634 1.00 14.53 110 GLY B N 1
ATOM 3820 C CA . GLY B 1 114 ? 33.349 20.873 70.356 1.00 15.09 110 GLY B CA 1
ATOM 3821 C C . GLY B 1 114 ? 34.822 20.629 70.071 1.00 15.20 110 GLY B C 1
ATOM 3822 O O . GLY B 1 114 ? 35.516 21.525 69.618 1.00 15.87 110 GLY B O 1
ATOM 3823 N N . SER B 1 115 ? 35.271 19.391 70.255 1.00 15.05 111 SER B N 1
ATOM 3824 C CA . SER B 1 115 ? 36.682 19.075 70.168 1.00 15.21 111 SER B CA 1
ATOM 3825 C C . SER B 1 115 ? 37.131 18.597 68.810 1.00 15.43 111 SER B C 1
ATOM 3826 O O . SER B 1 115 ? 36.349 18.070 68.044 1.00 15.66 111 SER B O 1
ATOM 3829 N N . VAL B 1 116 ? 38.420 18.764 68.530 1.00 15.71 112 VAL B N 1
ATOM 3830 C CA . VAL B 1 116 ? 38.935 18.494 67.192 1.00 16.53 112 VAL B CA 1
ATOM 3831 C C . VAL B 1 116 ? 38.822 17.052 66.773 1.00 16.98 112 VAL B C 1
ATOM 3832 O O . VAL B 1 116 ? 38.473 16.785 65.637 1.00 16.81 112 VAL B O 1
ATOM 3836 N N . GLU B 1 117 ? 39.123 16.118 67.674 1.00 17.96 113 GLU B N 1
ATOM 3837 C CA . GLU B 1 117 ? 39.210 14.692 67.302 1.00 18.74 113 GLU B CA 1
ATOM 3838 C C . GLU B 1 117 ? 37.912 14.190 66.639 1.00 18.31 113 GLU B C 1
ATOM 3839 O O . GLU B 1 117 ? 37.945 13.683 65.524 1.00 17.86 113 GLU B O 1
ATOM 3845 N N . PRO B 1 118 ? 36.763 14.396 67.303 1.00 17.51 114 PRO B N 1
ATOM 3846 C CA . PRO B 1 118 ? 35.505 13.906 66.705 1.00 17.41 114 PRO B CA 1
ATOM 3847 C C . PRO B 1 118 ? 35.028 14.702 65.490 1.00 16.68 114 PRO B C 1
ATOM 3848 O O . PRO B 1 118 ? 34.413 14.103 64.596 1.00 16.32 114 PRO B O 1
ATOM 3852 N N . ILE B 1 119 ? 35.322 16.014 65.447 1.00 16.02 115 ILE B N 1
ATOM 3853 C CA . ILE B 1 119 ? 35.038 16.804 64.247 1.00 16.25 115 ILE B CA 1
ATOM 3854 C C . ILE B 1 119 ? 35.793 16.187 63.051 1.00 16.66 115 ILE B C 1
ATOM 3855 O O . ILE B 1 119 ? 35.193 15.950 62.022 1.00 16.82 115 ILE B O 1
ATOM 3860 N N . ARG B 1 120 ? 37.076 15.879 63.233 1.00 16.87 116 ARG B N 1
ATOM 3861 C CA . ARG B 1 120 ? 37.860 15.153 62.244 1.00 18.32 116 ARG B CA 1
ATOM 3862 C C . ARG B 1 120 ? 37.228 13.804 61.882 1.00 17.94 116 ARG B C 1
ATOM 3863 O O . ARG B 1 120 ? 37.109 13.457 60.710 1.00 18.41 116 ARG B O 1
ATOM 3871 N N . ALA B 1 121 ? 36.825 13.045 62.886 1.00 17.35 117 ALA B N 1
ATOM 3872 C CA . ALA B 1 121 ? 36.307 11.686 62.656 1.00 17.31 117 ALA B CA 1
ATOM 3873 C C . ALA B 1 121 ? 34.953 11.717 61.941 1.00 16.86 117 ALA B C 1
ATOM 3874 O O . ALA B 1 121 ? 34.772 11.051 60.957 1.00 17.48 117 ALA B O 1
ATOM 3876 N N . PHE B 1 122 ? 34.004 12.505 62.431 1.00 16.13 118 PHE B N 1
ATOM 3877 C CA . PHE B 1 122 ? 32.695 12.582 61.786 1.00 15.78 118 PHE B CA 1
ATOM 3878 C C . PHE B 1 122 ? 32.780 13.226 60.382 1.00 15.77 118 PHE B C 1
ATOM 3879 O O . PHE B 1 122 ? 32.112 12.769 59.445 1.00 15.77 118 PHE B O 1
ATOM 3887 N N . GLY B 1 123 ? 33.619 14.253 60.242 1.00 15.47 119 GLY B N 1
ATOM 3888 C CA . GLY B 1 123 ? 33.837 14.904 58.968 1.00 15.92 119 GLY B CA 1
ATOM 3889 C C . GLY B 1 123 ? 34.379 13.937 57.919 1.00 16.80 119 GLY B C 1
ATOM 3890 O O . GLY B 1 123 ? 33.949 13.962 56.775 1.00 17.15 119 GLY B O 1
ATOM 3891 N N . THR B 1 124 ? 35.311 13.092 58.323 1.00 17.27 120 THR B N 1
ATOM 3892 C CA . THR B 1 124 ? 35.896 12.101 57.433 1.00 18.51 120 THR B CA 1
ATOM 3893 C C . THR B 1 124 ? 34.881 11.002 57.122 1.00 19.16 120 THR B C 1
ATOM 3894 O O . THR B 1 124 ? 34.810 10.506 55.988 1.00 20.39 120 THR B O 1
ATOM 3898 N N . MET B 1 125 ? 34.043 10.665 58.093 1.00 18.85 121 MET B N 1
ATOM 3899 C CA . MET B 1 125 ? 32.947 9.730 57.846 1.00 19.41 121 MET B CA 1
ATOM 3900 C C . MET B 1 125 ? 32.055 10.254 56.717 1.00 19.66 121 MET B C 1
ATOM 3901 O O . MET B 1 125 ? 31.697 9.506 55.806 1.00 21.27 121 MET B O 1
ATOM 3906 N N . LEU B 1 126 ? 31.742 11.543 56.737 1.00 19.01 122 LEU B N 1
ATOM 3907 C CA . LEU B 1 126 ? 31.021 12.148 55.612 1.00 19.07 122 LEU B CA 1
ATOM 3908 C C . LEU B 1 126 ? 31.865 12.124 54.342 1.00 20.23 122 LEU B C 1
ATOM 3909 O O . LEU B 1 126 ? 31.367 11.766 53.272 1.00 21.25 122 LEU B O 1
ATOM 3914 N N . GLU B 1 127 ? 33.128 12.523 54.445 1.00 21.05 123 GLU B N 1
ATOM 3915 C CA . GLU B 1 127 ? 33.982 12.660 53.256 1.00 22.09 123 GLU B CA 1
ATOM 3916 C C . GLU B 1 127 ? 34.140 11.352 52.486 1.00 22.88 123 GLU B C 1
ATOM 3917 O O . GLU B 1 127 ? 34.081 11.358 51.266 1.00 24.12 123 GLU B O 1
ATOM 3923 N N . SER B 1 128 ? 34.370 10.248 53.203 1.00 22.27 124 SER B N 1
ATOM 3924 C CA . SER B 1 128 ? 34.703 8.967 52.566 1.00 22.83 124 SER B CA 1
ATOM 3925 C C . SER B 1 128 ? 33.905 7.753 53.071 1.00 22.77 124 SER B C 1
ATOM 3926 O O . SER B 1 128 ? 34.077 6.660 52.548 1.00 22.92 124 SER B O 1
ATOM 3929 N N . GLY B 1 129 ? 33.044 7.937 54.083 1.00 22.06 125 GLY B N 1
ATOM 3930 C CA . GLY B 1 129 ? 32.388 6.810 54.713 1.00 22.59 125 GLY B CA 1
ATOM 3931 C C . GLY B 1 129 ? 33.216 6.086 55.783 1.00 22.64 125 GLY B C 1
ATOM 3932 O O . GLY B 1 129 ? 32.670 5.304 56.566 1.00 22.92 125 GLY B O 1
ATOM 3933 N N . SER B 1 130 ? 34.521 6.332 55.807 1.00 22.78 126 SER B N 1
ATOM 3934 C CA . SER B 1 130 ? 35.418 5.726 56.791 1.00 23.24 126 SER B CA 1
ATOM 3935 C C . SER B 1 130 ? 35.013 6.084 58.214 1.00 22.57 126 SER B C 1
ATOM 3936 O O . SER B 1 130 ? 34.702 7.218 58.512 1.00 21.75 126 SER B O 1
ATOM 3939 N N . MET B 1 131 ? 35.027 5.101 59.090 1.00 23.17 127 MET B N 1
ATOM 3940 C CA . MET B 1 131 ? 34.613 5.307 60.481 1.00 23.08 127 MET B CA 1
ATOM 3941 C C . MET B 1 131 ? 35.704 4.877 61.468 1.00 23.35 127 MET B C 1
ATOM 3942 O O . MET B 1 131 ? 35.433 4.627 62.647 1.00 22.51 127 MET B O 1
ATOM 3947 N N . THR B 1 132 ? 36.945 4.829 60.967 1.00 24.16 128 THR B N 1
ATOM 3948 C CA . THR B 1 132 ? 38.083 4.305 61.740 1.00 24.22 128 THR B CA 1
ATOM 3949 C C . THR B 1 132 ? 38.140 4.933 63.125 1.00 23.69 128 THR B C 1
ATOM 3950 O O . THR B 1 132 ? 38.261 4.236 64.104 1.00 23.51 128 THR B O 1
ATOM 3954 N N . ASP B 1 133 ? 38.020 6.250 63.196 1.00 23.12 129 ASP B N 1
ATOM 3955 C CA . ASP B 1 133 ? 38.138 6.944 64.488 1.00 22.71 129 ASP B CA 1
ATOM 3956 C C . ASP B 1 133 ? 36.798 7.395 65.058 1.00 21.37 129 ASP B C 1
ATOM 3957 O O . ASP B 1 133 ? 36.768 8.156 65.987 1.00 20.66 129 ASP B O 1
ATOM 3962 N N . VAL B 1 134 ? 35.695 6.922 64.507 1.00 21.14 130 VAL B N 1
ATOM 3963 C CA . VAL B 1 134 ? 34.389 7.286 65.067 1.00 20.53 130 VAL B CA 1
ATOM 3964 C C . VAL B 1 134 ? 34.113 6.246 66.129 1.00 20.53 130 VAL B C 1
ATOM 3965 O O . VAL B 1 134 ? 34.100 5.043 65.832 1.00 20.91 130 VAL B O 1
ATOM 3969 N N . THR B 1 135 ? 33.950 6.694 67.370 1.00 19.91 131 THR B N 1
ATOM 3970 C CA . THR B 1 135 ? 33.644 5.780 68.489 1.00 20.10 131 THR B CA 1
ATOM 3971 C C . THR B 1 135 ? 32.369 6.183 69.199 1.00 19.98 131 THR B C 1
ATOM 3972 O O . THR B 1 135 ? 31.781 7.206 68.907 1.00 19.52 131 THR B O 1
ATOM 3976 N N . SER B 1 136 ? 31.971 5.387 70.175 1.00 20.92 132 SER B N 1
ATOM 3977 C CA . SER B 1 136 ? 30.828 5.726 71.036 1.00 21.01 132 SER B CA 1
ATOM 3978 C C . SER B 1 136 ? 31.058 6.972 71.935 1.00 20.81 132 SER B C 1
ATOM 3979 O O . SER B 1 136 ? 30.151 7.414 72.573 1.00 20.38 132 SER B O 1
ATOM 3982 N N . ASN B 1 137 ? 32.285 7.478 71.999 1.00 20.96 133 ASN B N 1
ATOM 3983 C CA . ASN B 1 137 ? 32.614 8.657 72.784 1.00 20.47 133 ASN B CA 1
ATOM 3984 C C . ASN B 1 137 ? 32.767 9.902 71.929 1.00 19.36 133 ASN B C 1
ATOM 3985 O O . ASN B 1 137 ? 32.887 10.989 72.453 1.00 18.51 133 ASN B O 1
ATOM 3990 N N . SER B 1 138 ? 32.720 9.747 70.608 1.00 19.54 134 SER B N 1
ATOM 3991 C CA . SER B 1 138 ? 32.956 10.883 69.703 1.00 18.60 134 SER B CA 1
ATOM 3992 C C . SER B 1 138 ? 31.885 12.003 69.860 1.00 17.60 134 SER B C 1
ATOM 3993 O O . SER B 1 138 ? 32.222 13.210 69.971 1.00 16.41 134 SER B O 1
ATOM 3996 N N . TYR B 1 139 ? 30.609 11.609 69.908 1.00 17.00 135 TYR B N 1
ATOM 3997 C CA . TYR B 1 139 ? 29.541 12.607 70.004 1.00 16.44 135 TYR B CA 1
ATOM 3998 C C . TYR B 1 139 ? 29.652 13.463 71.264 1.00 15.93 135 TYR B C 1
ATOM 3999 O O . TYR B 1 139 ? 29.540 14.698 71.187 1.00 15.80 135 TYR B O 1
ATOM 4008 N N . VAL B 1 140 ? 29.880 12.837 72.413 1.00 15.96 136 VAL B N 1
ATOM 4009 C CA . VAL B 1 140 ? 29.878 13.592 73.672 1.00 16.01 136 VAL B CA 1
ATOM 4010 C C . VAL B 1 140 ? 31.086 14.560 73.771 1.00 15.85 136 VAL B C 1
ATOM 4011 O O . VAL B 1 140 ? 31.023 15.578 74.490 1.00 14.73 136 VAL B O 1
ATOM 4015 N N . GLN B 1 141 ? 32.161 14.250 73.046 1.00 16.02 137 GLN B N 1
ATOM 4016 C CA . GLN B 1 141 ? 33.297 15.177 72.921 1.00 16.50 137 GLN B CA 1
ATOM 4017 C C . GLN B 1 141 ? 33.073 16.321 71.909 1.00 15.69 137 GLN B C 1
ATOM 4018 O O . GLN B 1 141 ? 33.643 17.411 72.046 1.00 14.55 137 GLN B O 1
ATOM 4024 N N . MET B 1 142 ? 32.243 16.046 70.914 1.00 15.86 138 MET B N 1
ATOM 4025 C CA . MET B 1 142 ? 31.913 17.026 69.869 1.00 16.24 138 MET B CA 1
ATOM 4026 C C . MET B 1 142 ? 30.721 17.888 70.247 1.00 15.01 138 MET B C 1
ATOM 4027 O O . MET B 1 142 ? 30.593 18.993 69.759 1.00 15.23 138 MET B O 1
ATOM 4032 N N . MET B 1 143 ? 29.818 17.366 71.067 1.00 13.88 139 MET B N 1
ATOM 4033 C CA . MET B 1 143 ? 28.490 17.928 71.107 1.00 13.00 139 MET B CA 1
ATOM 4034 C C . MET B 1 143 ? 28.487 19.398 71.525 1.00 12.64 139 MET B C 1
ATOM 4035 O O . MET B 1 143 ? 29.359 19.846 72.247 1.00 12.92 139 MET B O 1
ATOM 4040 N N . PRO B 1 144 ? 27.516 20.167 71.050 1.00 12.34 140 PRO B N 1
ATOM 4041 C CA . PRO B 1 144 ? 27.399 21.590 71.403 1.00 11.81 140 PRO B CA 1
ATOM 4042 C C . PRO B 1 144 ? 27.561 21.850 72.877 1.00 11.06 140 PRO B C 1
ATOM 4043 O O . PRO B 1 144 ? 28.213 22.810 73.286 1.00 10.70 140 PRO B O 1
ATOM 4047 N N . HIS B 1 145 ? 26.975 20.974 73.670 1.00 10.72 141 HIS B N 1
ATOM 4048 C CA . HIS B 1 145 ? 26.992 21.112 75.129 1.00 10.59 141 HIS B CA 1
ATOM 4049 C C . HIS B 1 145 ? 28.025 20.265 75.847 1.00 10.20 141 HIS B C 1
ATOM 4050 O O . HIS B 1 145 ? 27.845 19.926 77.009 1.00 10.08 141 HIS B O 1
ATOM 4057 N N . THR B 1 146 ? 29.130 19.966 75.182 1.00 9.98 142 THR B N 1
ATOM 4058 C CA . THR B 1 146 ? 30.162 19.092 75.766 1.00 10.19 142 THR B CA 1
ATOM 4059 C C . THR B 1 146 ? 30.738 19.668 77.044 1.00 10.35 142 THR B C 1
ATOM 4060 O O . THR B 1 146 ? 30.900 18.964 78.039 1.00 10.50 142 THR B O 1
ATOM 4064 N N . THR B 1 147 ? 31.002 20.960 77.035 1.00 10.37 143 THR B N 1
ATOM 4065 C CA . THR B 1 147 ? 31.542 21.613 78.202 1.00 10.51 143 THR B CA 1
ATOM 4066 C C . THR B 1 147 ? 30.553 21.523 79.358 1.00 10.92 143 THR B C 1
ATOM 4067 O O . THR B 1 147 ? 30.923 21.059 80.438 1.00 11.38 143 THR B O 1
ATOM 4071 N N . ALA B 1 148 ? 29.281 21.904 79.130 1.00 10.80 144 ALA B N 1
ATOM 4072 C CA . ALA B 1 148 ? 28.337 21.995 80.232 1.00 10.76 144 ALA B CA 1
ATOM 4073 C C . ALA B 1 148 ? 28.104 20.642 80.876 1.00 11.06 144 ALA B C 1
ATOM 4074 O O . ALA B 1 148 ? 28.010 20.519 82.146 1.00 11.15 144 ALA B O 1
ATOM 4076 N N . VAL B 1 149 ? 27.952 19.629 80.032 1.00 10.92 145 VAL B N 1
ATOM 4077 C CA . VAL B 1 149 ? 27.672 18.287 80.518 1.00 11.17 145 VAL B CA 1
ATOM 4078 C C . VAL B 1 149 ? 28.850 17.690 81.234 1.00 11.81 145 VAL B C 1
ATOM 4079 O O . VAL B 1 149 ? 28.700 17.068 82.294 1.00 12.33 145 VAL B O 1
ATOM 4083 N N . ASN B 1 150 ? 30.035 17.896 80.697 1.00 11.99 146 ASN B N 1
ATOM 4084 C CA . ASN B 1 150 ? 31.210 17.288 81.277 1.00 12.52 146 ASN B CA 1
ATOM 4085 C C . ASN B 1 150 ? 31.497 17.890 82.665 1.00 13.16 146 ASN B C 1
ATOM 4086 O O . ASN B 1 150 ? 31.866 17.165 83.573 1.00 13.67 146 ASN B O 1
ATOM 4091 N N . VAL B 1 151 ? 31.315 19.203 82.805 1.00 12.96 147 VAL B N 1
ATOM 4092 C CA . VAL B 1 151 ? 31.466 19.868 84.063 1.00 13.51 147 VAL B CA 1
ATOM 4093 C C . VAL B 1 151 ? 30.448 19.347 85.061 1.00 14.21 147 VAL B C 1
ATOM 4094 O O . VAL B 1 151 ? 30.788 18.963 86.169 1.00 14.40 147 VAL B O 1
ATOM 4098 N N . SER B 1 152 ? 29.186 19.300 84.652 1.00 14.60 148 SER B N 1
ATOM 4099 C CA . SER B 1 152 ? 28.113 18.825 85.541 1.00 14.99 148 SER B CA 1
ATOM 4100 C C . SER B 1 152 ? 28.316 17.381 86.002 1.00 15.41 148 SER B C 1
ATOM 4101 O O . SER B 1 152 ? 28.166 17.078 87.165 1.00 15.35 148 SER B O 1
ATOM 4104 N N . LEU B 1 153 ? 28.570 16.495 85.053 1.00 16.05 149 LEU B N 1
ATOM 4105 C CA . LEU B 1 153 ? 28.797 15.095 85.358 1.00 16.57 149 LEU B CA 1
ATOM 4106 C C . LEU B 1 153 ? 29.994 14.908 86.278 1.00 16.67 149 LEU B C 1
ATOM 4107 O O . LEU B 1 153 ? 29.990 14.025 87.098 1.00 16.72 149 LEU B O 1
ATOM 4112 N N . PHE B 1 154 ? 31.014 15.729 86.115 1.00 16.38 150 PHE B N 1
ATOM 4113 C CA . PHE B 1 154 ? 32.248 15.535 86.846 1.00 16.72 150 PHE B CA 1
ATOM 4114 C C . PHE B 1 154 ? 32.027 15.609 88.361 1.00 17.14 150 PHE B C 1
ATOM 4115 O O . PHE B 1 154 ? 32.684 14.883 89.119 1.00 17.15 150 PHE B O 1
ATOM 4123 N N . TRP B 1 155 ? 31.102 16.463 88.814 1.00 16.66 151 TRP B N 1
ATOM 4124 C CA . TRP B 1 155 ? 30.780 16.520 90.263 1.00 17.23 151 TRP B CA 1
ATOM 4125 C C . TRP B 1 155 ? 29.445 15.921 90.578 1.00 17.59 151 TRP B C 1
ATOM 4126 O O . TRP B 1 155 ? 28.863 16.186 91.618 1.00 17.81 151 TRP B O 1
ATOM 4137 N N . ASP B 1 156 ? 28.957 15.092 89.676 1.00 18.00 152 ASP B N 1
ATOM 4138 C CA . ASP B 1 156 ? 27.709 14.411 89.867 1.00 19.20 152 ASP B CA 1
ATOM 4139 C C . ASP B 1 156 ? 26.584 15.350 90.228 1.00 18.59 152 ASP B C 1
ATOM 4140 O O . ASP B 1 156 ? 25.719 15.028 91.013 1.00 18.49 152 ASP B O 1
ATOM 4145 N N . LEU B 1 157 ? 26.612 16.525 89.610 1.00 18.26 153 LEU B N 1
ATOM 4146 C CA . LEU B 1 157 ? 25.620 17.546 89.883 1.00 18.22 153 LEU B CA 1
ATOM 4147 C C . LEU B 1 157 ? 24.292 17.107 89.256 1.00 17.83 153 LEU B C 1
ATOM 4148 O O . LEU B 1 157 ? 24.278 16.364 88.279 1.00 17.72 153 LEU B O 1
ATOM 4153 N N . LYS B 1 158 ? 23.185 17.547 89.843 1.00 17.81 154 LYS B N 1
ATOM 4154 C CA . LYS B 1 158 ? 21.881 17.087 89.419 1.00 17.78 154 LYS B CA 1
ATOM 4155 C C . LYS B 1 158 ? 20.929 18.260 89.150 1.00 17.97 154 LYS B C 1
ATOM 4156 O O . LYS B 1 158 ? 19.722 18.076 89.060 1.00 18.45 154 LYS B O 1
ATOM 4162 N N . GLY B 1 159 ? 21.478 19.457 89.026 1.00 18.41 155 GLY B N 1
ATOM 4163 C CA . GLY B 1 159 ? 20.682 20.650 88.724 1.00 18.99 155 GLY B CA 1
ATOM 4164 C C . GLY B 1 159 ? 20.460 20.814 87.245 1.00 18.80 155 GLY B C 1
ATOM 4165 O O . GLY B 1 159 ? 20.799 19.941 86.444 1.00 18.69 155 GLY B O 1
ATOM 4166 N N . ARG B 1 160 ? 19.939 21.965 86.865 1.00 19.61 156 ARG B N 1
ATOM 4167 C CA . ARG B 1 160 ? 19.664 22.203 85.454 1.00 19.60 156 ARG B CA 1
ATOM 4168 C C . ARG B 1 160 ? 20.944 22.511 84.718 1.00 19.21 156 ARG B C 1
ATOM 4169 O O . ARG B 1 160 ? 21.856 23.119 85.270 1.00 20.81 156 ARG B O 1
ATOM 4177 N N . ILE B 1 161 ? 21.011 22.048 83.485 1.00 17.86 157 ILE B N 1
ATOM 4178 C CA . ILE B 1 161 ? 22.083 22.377 82.573 1.00 16.41 157 ILE B CA 1
ATOM 4179 C C . ILE B 1 161 ? 21.513 23.420 81.572 1.00 15.82 157 ILE B C 1
ATOM 4180 O O . ILE B 1 161 ? 20.489 23.204 80.931 1.00 15.10 157 ILE B O 1
ATOM 4185 N N . VAL B 1 162 ? 22.163 24.581 81.542 1.00 15.40 158 VAL B N 1
ATOM 4186 C CA . VAL B 1 162 ? 21.805 25.679 80.695 1.00 14.66 158 VAL B CA 1
ATOM 4187 C C . VAL B 1 162 ? 22.918 25.810 79.649 1.00 14.51 158 VAL B C 1
ATOM 4188 O O . VAL B 1 162 ? 23.984 26.337 79.947 1.00 14.16 158 VAL B O 1
ATOM 4192 N N . PRO B 1 163 ? 22.681 25.295 78.426 1.00 13.91 159 PRO B N 1
ATOM 4193 C CA . PRO B 1 163 ? 23.766 25.139 77.443 1.00 14.00 159 PRO B CA 1
ATOM 4194 C C . PRO B 1 163 ? 24.049 26.343 76.546 1.00 14.18 159 PRO B C 1
ATOM 4195 O O . PRO B 1 163 ? 23.732 26.328 75.329 1.00 15.95 159 PRO B O 1
ATOM 4199 N N . THR B 1 164 ? 24.752 27.300 77.097 1.00 13.48 160 THR B N 1
ATOM 4200 C CA . THR B 1 164 ? 24.993 28.582 76.437 1.00 12.66 160 THR B CA 1
ATOM 4201 C C . THR B 1 164 ? 26.137 28.571 75.411 1.00 12.22 160 THR B C 1
ATOM 4202 O O . THR B 1 164 ? 27.066 29.368 75.488 1.00 12.35 160 THR B O 1
ATOM 4206 N N . SER B 1 165 ? 26.058 27.702 74.425 1.00 12.07 161 SER B N 1
ATOM 4207 C CA . SER B 1 165 ? 27.079 27.676 73.348 1.00 12.00 161 SER B CA 1
ATOM 4208 C C . SER B 1 165 ? 26.700 28.658 72.249 1.00 12.25 161 SER B C 1
ATOM 4209 O O . SER B 1 165 ? 25.923 28.326 71.302 1.00 12.25 161 SER B O 1
ATOM 4212 N N . SER B 1 166 ? 27.238 29.859 72.375 1.00 11.96 162 SER B N 1
ATOM 4213 C CA . SER B 1 166 ? 26.889 30.962 71.465 1.00 12.21 162 SER B CA 1
ATOM 4214 C C . SER B 1 166 ? 28.136 31.681 70.967 1.00 12.39 162 SER B C 1
ATOM 4215 O O . SER B 1 166 ? 28.235 32.906 71.007 1.00 13.48 162 SER B O 1
ATOM 4218 N N . ALA B 1 167 ? 29.092 30.909 70.504 1.00 12.59 163 ALA B N 1
ATOM 4219 C CA . ALA B 1 167 ? 30.390 31.409 70.104 1.00 12.97 163 ALA B CA 1
ATOM 4220 C C . ALA B 1 167 ? 30.960 32.341 71.220 1.00 14.07 163 ALA B C 1
ATOM 4221 O O . ALA B 1 167 ? 31.030 31.925 72.422 1.00 14.06 163 ALA B O 1
ATOM 4223 N N . CYS B 1 168 ? 31.336 33.571 70.866 1.00 14.95 164 CYS B N 1
ATOM 4224 C CA . CYS B 1 168 ? 31.984 34.472 71.856 1.00 16.17 164 CYS B CA 1
ATOM 4225 C C . CYS B 1 168 ? 31.090 34.913 72.988 1.00 15.04 164 CYS B C 1
ATOM 4226 O O . CYS B 1 168 ? 31.593 35.456 73.932 1.00 15.36 164 CYS B O 1
ATOM 4229 N N . ALA B 1 169 ? 29.775 34.725 72.868 1.00 14.18 165 ALA B N 1
ATOM 4230 C CA . ALA B 1 169 ? 28.837 35.106 73.943 1.00 14.10 165 ALA B CA 1
ATOM 4231 C C . ALA B 1 169 ? 28.644 33.982 74.955 1.00 13.55 165 ALA B C 1
ATOM 4232 O O . ALA B 1 169 ? 27.838 34.118 75.865 1.00 14.22 165 ALA B O 1
ATOM 4234 N N . SER B 1 170 ? 29.402 32.892 74.831 1.00 13.01 166 SER B N 1
ATOM 4235 C CA . SER B 1 170 ? 29.096 31.666 75.568 1.00 12.93 166 SER B CA 1
ATOM 4236 C C . SER B 1 170 ? 29.219 31.875 77.108 1.00 12.75 166 SER B C 1
ATOM 4237 O O . SER B 1 170 ? 28.322 31.507 77.909 1.00 12.58 166 SER B O 1
ATOM 4240 N N . GLY B 1 171 ? 30.327 32.477 77.487 1.00 12.02 167 GLY B N 1
ATOM 4241 C CA . GLY B 1 171 ? 30.652 32.665 78.867 1.00 12.00 167 GLY B CA 1
ATOM 4242 C C . GLY B 1 171 ? 29.836 33.735 79.540 1.00 12.09 167 GLY B C 1
ATOM 4243 O O . GLY B 1 171 ? 29.492 33.592 80.728 1.00 12.60 167 GLY B O 1
ATOM 4244 N N . SER B 1 172 ? 29.534 34.823 78.806 1.00 11.56 168 SER B N 1
ATOM 4245 C CA . SER B 1 172 ? 28.707 35.894 79.346 1.00 11.66 168 SER B CA 1
ATOM 4246 C C . SER B 1 172 ? 27.238 35.506 79.423 1.00 11.57 168 SER B C 1
ATOM 4247 O O . SER B 1 172 ? 26.568 35.833 80.394 1.00 12.04 168 SER B O 1
ATOM 4250 N N . GLN B 1 173 ? 26.723 34.799 78.440 1.00 11.18 169 GLN B N 1
ATOM 4251 C CA . GLN B 1 173 ? 25.363 34.245 78.588 1.00 11.31 169 GLN B CA 1
ATOM 4252 C C . GLN B 1 173 ? 25.278 33.216 79.727 1.00 11.53 169 GLN B C 1
ATOM 4253 O O . GLN B 1 173 ? 24.264 33.144 80.445 1.00 11.61 169 GLN B O 1
ATOM 4259 N N . ALA B 1 174 ? 26.338 32.418 79.899 1.00 11.46 170 ALA B N 1
ATOM 4260 C CA . ALA B 1 174 ? 26.373 31.468 81.018 1.00 11.37 170 ALA B CA 1
ATOM 4261 C C . ALA B 1 174 ? 26.174 32.233 82.304 1.00 11.63 170 ALA B C 1
ATOM 4262 O O . ALA B 1 174 ? 25.330 31.890 83.110 1.00 11.86 170 ALA B O 1
ATOM 4264 N N . ILE B 1 175 ? 26.950 33.285 82.486 1.00 11.71 171 ILE B N 1
ATOM 4265 C CA . ILE B 1 175 ? 26.890 34.027 83.729 1.00 12.19 171 ILE B CA 1
ATOM 4266 C C . ILE B 1 175 ? 25.514 34.646 83.889 1.00 12.60 171 ILE B C 1
ATOM 4267 O O . ILE B 1 175 ? 24.868 34.494 84.926 1.00 13.07 171 ILE B O 1
ATOM 4272 N N . GLY B 1 176 ? 25.063 35.318 82.842 1.00 12.81 172 GLY B N 1
ATOM 4273 C CA . GLY B 1 176 ? 23.780 36.019 82.858 1.00 13.37 172 GLY B CA 1
ATOM 4274 C C . GLY B 1 176 ? 22.563 35.131 83.072 1.00 13.43 172 GLY B C 1
ATOM 4275 O O . GLY B 1 176 ? 21.716 35.416 83.911 1.00 13.47 172 GLY B O 1
ATOM 4276 N N . TYR B 1 177 ? 22.486 34.049 82.322 1.00 13.36 173 TYR B N 1
ATOM 4277 C CA . TYR B 1 177 ? 21.361 33.153 82.463 1.00 13.85 173 TYR B CA 1
ATOM 4278 C C . TYR B 1 177 ? 21.445 32.365 83.776 1.00 14.46 173 TYR B C 1
ATOM 4279 O O . TYR B 1 177 ? 20.427 32.111 84.400 1.00 14.94 173 TYR B O 1
ATOM 4288 N N . ALA B 1 178 ? 22.653 32.006 84.217 1.00 14.74 174 ALA B N 1
ATOM 4289 C CA . ALA B 1 178 ? 22.812 31.373 85.553 1.00 15.18 174 ALA B CA 1
ATOM 4290 C C . ALA B 1 178 ? 22.299 32.332 86.625 1.00 15.79 174 ALA B C 1
ATOM 4291 O O . ALA B 1 178 ? 21.586 31.941 87.550 1.00 16.18 174 ALA B O 1
ATOM 4293 N N . TYR B 1 179 ? 22.702 33.597 86.491 1.00 15.92 175 TYR B N 1
ATOM 4294 C CA . TYR B 1 179 ? 22.276 34.658 87.402 1.00 16.49 175 TYR B CA 1
ATOM 4295 C C . TYR B 1 179 ? 20.740 34.757 87.492 1.00 17.26 175 TYR B C 1
ATOM 4296 O O . TYR B 1 179 ? 20.159 34.855 88.581 1.00 18.02 175 TYR B O 1
ATOM 4305 N N . GLU B 1 180 ? 20.080 34.707 86.350 1.00 16.84 176 GLU B N 1
ATOM 4306 C CA . GLU B 1 180 ? 18.638 34.783 86.348 1.00 17.35 176 GLU B CA 1
ATOM 4307 C C . GLU B 1 180 ? 17.992 33.531 86.918 1.00 17.50 176 GLU B C 1
ATOM 4308 O O . GLU B 1 180 ? 16.957 33.611 87.567 1.00 18.01 176 GLU B O 1
ATOM 4314 N N . ASN B 1 181 ? 18.602 32.367 86.682 1.00 17.56 177 ASN B N 1
ATOM 4315 C CA . ASN B 1 181 ? 18.123 31.139 87.281 1.00 17.56 177 ASN B CA 1
ATOM 4316 C C . ASN B 1 181 ? 18.141 31.218 88.830 1.00 18.35 177 ASN B C 1
ATOM 4317 O O . ASN B 1 181 ? 17.173 30.785 89.493 1.00 19.28 177 ASN B O 1
ATOM 4322 N N . ILE B 1 182 ? 19.196 31.785 89.403 1.00 18.46 178 ILE B N 1
ATOM 4323 C CA . ILE B 1 182 ? 19.285 31.885 90.879 1.00 19.67 178 ILE B CA 1
ATOM 4324 C C . ILE B 1 182 ? 18.309 32.962 91.377 1.00 20.80 178 ILE B C 1
ATOM 4325 O O . ILE B 1 182 ? 17.552 32.734 92.289 1.00 20.22 178 ILE B O 1
ATOM 4330 N N . ALA B 1 183 ? 18.323 34.121 90.715 1.00 21.64 179 ALA B N 1
ATOM 4331 C CA . ALA B 1 183 ? 17.457 35.223 91.080 1.00 23.13 179 ALA B CA 1
ATOM 4332 C C . ALA B 1 183 ? 15.976 34.793 91.129 1.00 24.75 179 ALA B C 1
ATOM 4333 O O . ALA B 1 183 ? 15.226 35.179 92.039 1.00 25.50 179 ALA B O 1
ATOM 4335 N N . MET B 1 184 ? 15.568 33.971 90.180 1.00 25.50 180 MET B N 1
ATOM 4336 C CA . MET B 1 184 ? 14.165 33.594 90.102 1.00 27.31 180 MET B CA 1
ATOM 4337 C C . MET B 1 184 ? 13.868 32.321 90.949 1.00 26.35 180 MET B C 1
ATOM 4338 O O . MET B 1 184 ? 12.768 31.822 90.939 1.00 25.62 180 MET B O 1
ATOM 4343 N N . GLY B 1 185 ? 14.864 31.804 91.673 1.00 25.17 181 GLY B N 1
ATOM 4344 C CA . GLY B 1 185 ? 14.654 30.696 92.614 1.00 24.71 181 GLY B CA 1
ATOM 4345 C C . GLY B 1 185 ? 14.711 29.270 92.062 1.00 23.52 181 GLY B C 1
ATOM 4346 O O . GLY B 1 185 ? 14.292 28.346 92.726 1.00 23.80 181 GLY B O 1
ATOM 4347 N N . LYS B 1 186 ? 15.252 29.063 90.878 1.00 22.09 182 LYS B N 1
ATOM 4348 C CA . LYS B 1 186 ? 15.290 27.694 90.326 1.00 21.77 182 LYS B CA 1
ATOM 4349 C C . LYS B 1 186 ? 16.453 26.875 90.863 1.00 21.78 182 LYS B C 1
ATOM 4350 O O . LYS B 1 186 ? 16.370 25.655 90.946 1.00 22.05 182 LYS B O 1
ATOM 4356 N N . GLN B 1 187 ? 17.538 27.545 91.202 1.00 21.91 183 GLN B N 1
ATOM 4357 C CA . GLN B 1 187 ? 18.746 26.895 91.665 1.00 22.29 183 GLN B CA 1
ATOM 4358 C C . GLN B 1 187 ? 19.338 27.759 92.742 1.00 21.77 183 GLN B C 1
ATOM 4359 O O . GLN B 1 187 ? 19.180 28.983 92.728 1.00 22.94 183 GLN B O 1
ATOM 4365 N N . THR B 1 188 ? 20.000 27.137 93.690 1.00 21.13 184 THR B N 1
ATOM 4366 C CA . THR B 1 188 ? 20.648 27.857 94.779 1.00 20.91 184 THR B CA 1
ATOM 4367 C C . THR B 1 188 ? 22.043 28.292 94.360 1.00 20.20 184 THR B C 1
ATOM 4368 O O . THR B 1 188 ? 22.539 29.334 94.786 1.00 19.90 184 THR B O 1
ATOM 4372 N N . LEU B 1 189 ? 22.675 27.461 93.528 1.00 19.30 185 LEU B N 1
ATOM 4373 C CA . LEU B 1 189 ? 24.028 27.698 93.047 1.00 18.50 185 LEU B CA 1
ATOM 4374 C C . LEU B 1 189 ? 24.092 27.339 91.589 1.00 17.21 185 LEU B C 1
ATOM 4375 O O . LEU B 1 189 ? 23.309 26.545 91.122 1.00 16.72 185 LEU B O 1
ATOM 4380 N N . MET B 1 190 ? 25.072 27.914 90.902 1.00 16.38 186 MET B N 1
ATOM 4381 C CA . MET B 1 190 ? 25.377 27.595 89.493 1.00 15.46 186 MET B CA 1
ATOM 4382 C C . MET B 1 190 ? 26.888 27.751 89.271 1.00 14.99 186 MET B C 1
ATOM 4383 O O . MET B 1 190 ? 27.493 28.726 89.729 1.00 15.29 186 MET B O 1
ATOM 4388 N N . LEU B 1 191 ? 27.473 26.772 88.598 1.00 14.17 187 LEU B N 1
ATOM 4389 C CA . LEU B 1 191 ? 28.742 26.934 87.926 1.00 13.94 187 LEU B CA 1
ATOM 4390 C C . LEU B 1 191 ? 28.464 27.578 86.564 1.00 13.06 187 LEU B C 1
ATOM 4391 O O . LEU B 1 191 ? 27.634 27.101 85.800 1.00 12.89 187 LEU B O 1
ATOM 4396 N N . ALA B 1 192 ? 29.121 28.683 86.280 1.00 12.73 188 ALA B N 1
ATOM 4397 C CA . ALA B 1 192 ? 28.864 29.406 85.017 1.00 12.15 188 ALA B CA 1
ATOM 4398 C C . ALA B 1 192 ? 30.163 29.800 84.372 1.00 11.69 188 ALA B C 1
ATOM 4399 O O . ALA B 1 192 ? 31.016 30.366 85.022 1.00 11.87 188 ALA B O 1
ATOM 4401 N N . GLY B 1 193 ? 30.326 29.472 83.105 1.00 11.31 189 GLY B N 1
ATOM 4402 C CA . GLY B 1 193 ? 31.547 29.777 82.416 1.00 11.20 189 GLY B CA 1
ATOM 4403 C C . GLY B 1 193 ? 31.508 29.555 80.925 1.00 11.13 189 GLY B C 1
ATOM 4404 O O . GLY B 1 193 ? 30.438 29.284 80.332 1.00 10.75 189 GLY B O 1
ATOM 4405 N N . GLY B 1 194 ? 32.701 29.658 80.324 1.00 11.12 190 GLY B N 1
ATOM 4406 C CA . GLY B 1 194 ? 32.873 29.372 78.943 1.00 11.19 190 GLY B CA 1
ATOM 4407 C C . GLY B 1 194 ? 34.260 28.837 78.690 1.00 11.57 190 GLY B C 1
ATOM 4408 O O . GLY B 1 194 ? 35.142 29.019 79.517 1.00 12.12 190 GLY B O 1
ATOM 4409 N N . ALA B 1 195 ? 34.444 28.172 77.550 1.00 11.58 191 ALA B N 1
ATOM 4410 C CA . ALA B 1 195 ? 35.733 27.528 77.234 1.00 11.94 191 ALA B CA 1
ATOM 4411 C C . ALA B 1 195 ? 35.930 27.459 75.728 1.00 11.87 191 ALA B C 1
ATOM 4412 O O . ALA B 1 195 ? 34.963 27.539 74.952 1.00 12.06 191 ALA B O 1
ATOM 4414 N N . GLU B 1 196 ? 37.169 27.311 75.318 1.00 12.09 192 GLU B N 1
ATOM 4415 C CA . GLU B 1 196 ? 37.485 27.056 73.910 1.00 12.70 192 GLU B CA 1
ATOM 4416 C C . GLU B 1 196 ? 38.835 26.388 73.789 1.00 13.04 192 GLU B C 1
ATOM 4417 O O . GLU B 1 196 ? 39.754 26.685 74.587 1.00 13.76 192 GLU B O 1
ATOM 4423 N N . GLU B 1 197 ? 38.949 25.469 72.836 1.00 13.01 193 GLU B N 1
ATOM 4424 C CA . GLU B 1 197 ? 40.221 24.896 72.508 1.00 13.40 193 GLU B CA 1
ATOM 4425 C C . GLU B 1 197 ? 40.725 25.489 71.198 1.00 13.41 193 GLU B C 1
ATOM 4426 O O . GLU B 1 197 ? 39.949 25.711 70.282 1.00 13.70 193 GLU B O 1
ATOM 4432 N N . LEU B 1 198 ? 42.026 25.772 71.124 1.00 13.39 194 LEU B N 1
ATOM 4433 C CA . LEU B 1 198 ? 42.615 26.357 69.941 1.00 13.12 194 LEU B CA 1
ATOM 4434 C C . LEU B 1 198 ? 42.700 25.299 68.863 1.00 13.43 194 LEU B C 1
ATOM 4435 O O . LEU B 1 198 ? 43.140 24.186 69.117 1.00 13.59 194 LEU B O 1
ATOM 4440 N N . SER B 1 199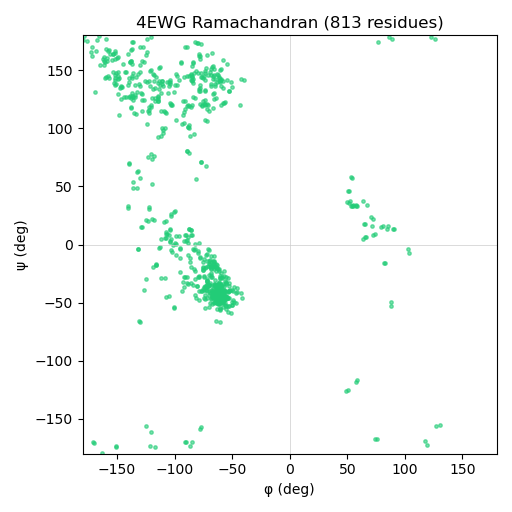 ? 42.278 25.643 67.650 1.00 13.42 195 SER B N 1
ATOM 4441 C CA . SER B 1 199 ? 42.509 24.764 66.496 1.00 13.68 195 SER B CA 1
ATOM 4442 C C . SER B 1 199 ? 42.590 25.585 65.215 1.00 13.99 195 SER B C 1
ATOM 4443 O O . SER B 1 199 ? 42.208 26.758 65.180 1.00 13.72 195 SER B O 1
ATOM 4446 N N . GLY B 1 200 ? 43.066 24.959 64.158 1.00 14.50 196 GLY B N 1
ATOM 4447 C CA . GLY B 1 200 ? 43.154 25.624 62.863 1.00 14.55 196 GLY B CA 1
ATOM 4448 C C . GLY B 1 200 ? 41.775 26.070 62.399 1.00 14.24 196 GLY B C 1
ATOM 4449 O O . GLY B 1 200 ? 41.605 27.198 62.007 1.00 13.66 196 GLY B O 1
ATOM 4450 N N . PRO B 1 201 ? 40.794 25.153 62.426 1.00 14.42 197 PRO B N 1
ATOM 4451 C CA . PRO B 1 201 ? 39.444 25.483 62.061 1.00 14.51 197 PRO B CA 1
ATOM 4452 C C . PRO B 1 201 ? 38.863 26.619 62.890 1.00 14.45 197 PRO B C 1
ATOM 4453 O O . PRO B 1 201 ? 38.169 27.486 62.326 1.00 15.04 197 PRO B O 1
ATOM 4457 N N . ALA B 1 202 ? 39.140 26.645 64.187 1.00 14.41 198 ALA B N 1
ATOM 4458 C CA . ALA B 1 202 ? 38.657 27.767 65.043 1.00 14.59 198 ALA B CA 1
ATOM 4459 C C . ALA B 1 202 ? 39.224 29.086 64.502 1.00 14.68 198 ALA B C 1
ATOM 4460 O O . ALA B 1 202 ? 38.527 30.097 64.454 1.00 14.64 198 ALA B O 1
ATOM 4462 N N . VAL B 1 203 ? 40.473 29.076 64.038 1.00 14.90 199 VAL B N 1
ATOM 4463 C CA . VAL B 1 203 ? 41.066 30.317 63.503 1.00 15.15 199 VAL B CA 1
ATOM 4464 C C . VAL B 1 203 ? 40.496 30.629 62.107 1.00 14.83 199 VAL B C 1
ATOM 4465 O O . VAL B 1 203 ? 40.245 31.802 61.792 1.00 14.54 199 VAL B O 1
ATOM 4469 N N . ALA B 1 204 ? 40.289 29.599 61.294 1.00 14.52 200 ALA B N 1
ATOM 4470 C CA . ALA B 1 204 ? 39.744 29.770 59.936 1.00 15.20 200 ALA B CA 1
ATOM 4471 C C . ALA B 1 204 ? 38.403 30.528 59.928 1.00 15.51 200 ALA B C 1
ATOM 4472 O O . ALA B 1 204 ? 38.097 31.250 58.974 1.00 16.04 200 ALA B O 1
ATOM 4474 N N . VAL B 1 205 ? 37.604 30.317 60.975 1.00 16.10 201 VAL B N 1
ATOM 4475 C CA . VAL B 1 205 ? 36.328 31.013 61.139 1.00 16.63 201 VAL B CA 1
ATOM 4476 C C . VAL B 1 205 ? 36.502 32.519 60.911 1.00 16.77 201 VAL B C 1
ATOM 4477 O O . VAL B 1 205 ? 35.776 33.118 60.132 1.00 17.66 201 VAL B O 1
ATOM 4481 N N . PHE B 1 206 ? 37.496 33.100 61.575 1.00 16.50 202 PHE B N 1
ATOM 4482 C CA . PHE B 1 206 ? 37.780 34.525 61.473 1.00 16.73 202 PHE B CA 1
ATOM 4483 C C . PHE B 1 206 ? 38.746 34.876 60.337 1.00 16.86 202 PHE B C 1
ATOM 4484 O O . PHE B 1 206 ? 38.622 35.907 59.716 1.00 16.46 202 PHE B O 1
ATOM 4492 N N . ASP B 1 207 ? 39.690 33.992 60.042 1.00 17.32 203 ASP B N 1
ATOM 4493 C CA . ASP B 1 207 ? 40.637 34.227 58.933 1.00 17.94 203 ASP B CA 1
ATOM 4494 C C . ASP B 1 207 ? 39.932 34.302 57.581 1.00 17.89 203 ASP B C 1
ATOM 4495 O O . ASP B 1 207 ? 40.262 35.135 56.759 1.00 18.30 203 ASP B O 1
ATOM 4500 N N . THR B 1 208 ? 38.929 33.468 57.370 1.00 18.00 204 THR B N 1
ATOM 4501 C CA . THR B 1 208 ? 38.161 33.539 56.107 1.00 18.83 204 THR B CA 1
ATOM 4502 C C . THR B 1 208 ? 37.294 34.781 56.005 1.00 18.42 204 THR B C 1
ATOM 4503 O O . THR B 1 208 ? 36.836 35.101 54.918 1.00 19.26 204 THR B O 1
ATOM 4507 N N . LEU B 1 209 ? 37.047 35.455 57.125 1.00 17.90 205 LEU B N 1
ATOM 4508 C CA . LEU B 1 209 ? 36.378 36.752 57.130 1.00 18.18 205 LEU B CA 1
ATOM 4509 C C . LEU B 1 209 ? 37.386 37.907 57.013 1.00 18.75 205 LEU B C 1
ATOM 4510 O O . LEU B 1 209 ? 36.994 39.052 57.064 1.00 18.90 205 LEU B O 1
ATOM 4515 N N . TYR B 1 210 ? 38.672 37.608 56.858 1.00 19.55 206 TYR B N 1
ATOM 4516 C CA . TYR B 1 210 ? 39.718 38.643 56.907 1.00 20.50 206 TYR B CA 1
ATOM 4517 C C . TYR B 1 210 ? 39.659 39.462 58.214 1.00 18.86 206 TYR B C 1
ATOM 4518 O O . TYR B 1 210 ? 39.966 40.649 58.225 1.00 19.17 206 TYR B O 1
ATOM 4527 N N . ALA B 1 211 ? 39.261 38.840 59.306 1.00 16.66 207 ALA B N 1
ATOM 4528 C CA . ALA B 1 211 ? 39.148 39.561 60.586 1.00 16.25 207 ALA B CA 1
ATOM 4529 C C . ALA B 1 211 ? 40.435 39.378 61.399 1.00 15.63 207 ALA B C 1
ATOM 4530 O O . ALA B 1 211 ? 40.631 40.019 62.410 1.00 15.82 207 ALA B O 1
ATOM 4532 N N . THR B 1 212 ? 41.291 38.458 60.960 1.00 15.70 208 THR B N 1
ATOM 4533 C CA . THR B 1 212 ? 42.512 38.110 61.705 1.00 15.21 208 THR B CA 1
ATOM 4534 C C . THR B 1 212 ? 43.640 39.037 61.344 1.00 15.53 208 THR B C 1
ATOM 4535 O O . THR B 1 212 ? 43.795 39.410 60.171 1.00 15.71 208 THR B O 1
ATOM 4539 N N . SER B 1 213 ? 44.430 39.387 62.349 1.00 15.31 209 SER B N 1
ATOM 4540 C CA . SER B 1 213 ? 45.690 40.057 62.148 1.00 15.43 209 SER B CA 1
ATOM 4541 C C . SER B 1 213 ? 46.634 39.125 61.398 1.00 15.90 209 SER B C 1
ATOM 4542 O O . SER B 1 213 ? 46.690 37.900 61.686 1.00 15.60 209 SER B O 1
ATOM 4545 N N . THR B 1 214 ? 47.364 39.689 60.433 1.00 16.47 210 THR B N 1
ATOM 4546 C CA . THR B 1 214 ? 48.333 38.925 59.650 1.00 17.25 210 THR B CA 1
ATOM 4547 C C . THR B 1 214 ? 49.770 39.442 59.840 1.00 18.14 210 THR B C 1
ATOM 4548 O O . THR B 1 214 ? 50.650 39.174 59.016 1.00 18.09 210 THR B O 1
ATOM 4552 N N . ARG B 1 215 ? 50.024 40.151 60.940 1.00 18.14 211 ARG B N 1
ATOM 4553 C CA . ARG B 1 215 ? 51.379 40.579 61.236 1.00 19.10 211 ARG B CA 1
ATOM 4554 C C . ARG B 1 215 ? 52.193 39.413 61.796 1.00 19.25 211 ARG B C 1
ATOM 4555 O O . ARG B 1 215 ? 52.491 39.356 62.977 1.00 17.92 211 ARG B O 1
ATOM 4563 N N . ASN B 1 216 ? 52.495 38.465 60.913 1.00 19.71 212 ASN B N 1
ATOM 4564 C CA . ASN B 1 216 ? 52.961 37.137 61.332 1.00 20.11 212 ASN B CA 1
ATOM 4565 C C . ASN B 1 216 ? 54.363 37.158 61.970 1.00 20.97 212 ASN B C 1
ATOM 4566 O O . ASN B 1 216 ? 54.716 36.267 62.746 1.00 20.01 212 ASN B O 1
ATOM 4571 N N . ASP B 1 217 ? 55.091 38.238 61.709 1.00 22.24 213 ASP B N 1
ATOM 4572 C CA . ASP B 1 217 ? 56.398 38.447 62.270 1.00 23.32 213 ASP B CA 1
ATOM 4573 C C . ASP B 1 217 ? 56.458 39.270 63.504 1.00 22.27 213 ASP B C 1
ATOM 4574 O O . ASP B 1 217 ? 57.539 39.434 64.057 1.00 22.03 213 ASP B O 1
ATOM 4579 N N . GLU B 1 218 ? 55.332 39.809 63.952 1.00 20.96 214 GLU B N 1
ATOM 4580 C CA . GLU B 1 218 ? 55.368 40.704 65.089 1.00 20.62 214 GLU B CA 1
ATOM 4581 C C . GLU B 1 218 ? 54.306 40.358 66.138 1.00 18.99 214 GLU B C 1
ATOM 4582 O O . GLU B 1 218 ? 53.439 41.161 66.399 1.00 19.04 214 GLU B O 1
ATOM 4588 N N . PRO B 1 219 ? 54.388 39.164 66.742 1.00 17.44 215 PRO B N 1
ATOM 4589 C CA . PRO B 1 219 ? 53.334 38.692 67.659 1.00 16.58 215 PRO B CA 1
ATOM 4590 C C . PRO B 1 219 ? 53.215 39.539 68.912 1.00 16.02 215 PRO B C 1
ATOM 4591 O O . PRO B 1 219 ? 52.137 39.672 69.454 1.00 15.68 215 PRO B O 1
ATOM 4595 N N . HIS B 1 220 ? 54.336 40.060 69.381 1.00 15.90 216 HIS B N 1
ATOM 4596 C CA . HIS B 1 220 ? 54.353 40.966 70.513 1.00 15.84 216 HIS B CA 1
ATOM 4597 C C . HIS B 1 220 ? 53.665 42.314 70.253 1.00 15.69 216 HIS B C 1
ATOM 4598 O O . HIS B 1 220 ? 53.374 43.050 71.207 1.00 15.65 216 HIS B O 1
ATOM 4605 N N . LEU B 1 221 ? 53.394 42.637 68.987 1.00 15.53 217 LEU B N 1
ATOM 4606 C CA . LEU B 1 221 ? 52.835 43.954 68.611 1.00 15.72 217 LEU B CA 1
ATOM 4607 C C . LEU B 1 221 ? 51.339 43.912 68.174 1.00 15.44 217 LEU B C 1
ATOM 4608 O O . LEU B 1 221 ? 50.766 44.946 67.785 1.00 15.43 217 LEU B O 1
ATOM 4613 N N . THR B 1 222 ? 50.707 42.746 68.303 1.00 15.19 218 THR B N 1
ATOM 4614 C CA . THR B 1 222 ? 49.344 42.561 67.835 1.00 15.00 218 THR B CA 1
ATOM 4615 C C . THR B 1 222 ? 48.649 41.512 68.746 1.00 14.58 218 THR B C 1
ATOM 4616 O O . THR B 1 222 ? 49.313 40.619 69.255 1.00 15.08 218 THR B O 1
ATOM 4620 N N . PRO B 1 223 ? 47.315 41.620 68.965 1.00 14.00 219 PRO B N 1
ATOM 4621 C CA . PRO B 1 223 ? 46.343 42.592 68.456 1.00 13.88 219 PRO B CA 1
ATOM 4622 C C . PRO B 1 223 ? 46.427 43.919 69.175 1.00 13.93 219 PRO B C 1
ATOM 4623 O O . PRO B 1 223 ? 47.151 44.041 70.150 1.00 13.81 219 PRO B O 1
ATOM 4627 N N . ARG B 1 224 ? 45.681 44.899 68.674 1.00 13.90 220 ARG B N 1
ATOM 4628 C CA . ARG B 1 224 ? 45.803 46.270 69.102 1.00 14.41 220 ARG B CA 1
ATOM 4629 C C . ARG B 1 224 ? 44.413 46.943 69.233 1.00 14.40 220 ARG B C 1
ATOM 4630 O O . ARG B 1 224 ? 44.083 47.826 68.473 1.00 14.54 220 ARG B O 1
ATOM 4638 N N . PRO B 1 225 ? 43.610 46.543 70.232 1.00 14.30 221 PRO B N 1
ATOM 4639 C CA . PRO B 1 225 ? 42.251 47.111 70.339 1.00 14.15 221 PRO B CA 1
ATOM 4640 C C . PRO B 1 225 ? 42.216 48.627 70.349 1.00 14.46 221 PRO B C 1
ATOM 4641 O O . PRO B 1 225 ? 42.992 49.249 71.040 1.00 14.86 221 PRO B O 1
ATOM 4645 N N . PHE B 1 226 ? 41.331 49.187 69.528 1.00 14.78 222 PHE B N 1
ATOM 4646 C CA . PHE B 1 226 ? 41.094 50.626 69.412 1.00 15.36 222 PHE B CA 1
ATOM 4647 C C . PHE B 1 226 ? 42.286 51.419 68.868 1.00 16.05 222 PHE B C 1
ATOM 4648 O O . PHE B 1 226 ? 42.233 52.634 68.795 1.00 16.45 222 PHE B O 1
ATOM 4656 N N . ASP B 1 227 ? 43.337 50.729 68.432 1.00 16.31 223 ASP B N 1
ATOM 4657 C CA . ASP B 1 227 ? 44.530 51.383 67.905 1.00 16.79 223 ASP B CA 1
ATOM 4658 C C . ASP B 1 227 ? 44.411 51.670 66.398 1.00 17.01 223 ASP B C 1
ATOM 4659 O O . ASP B 1 227 ? 43.832 50.885 65.628 1.00 16.35 223 ASP B O 1
ATOM 4664 N N . ALA B 1 228 ? 44.991 52.794 65.975 1.00 17.77 224 ALA B N 1
ATOM 4665 C CA . ALA B 1 228 ? 44.911 53.227 64.572 1.00 17.64 224 ALA B CA 1
ATOM 4666 C C . ALA B 1 228 ? 45.658 52.298 63.648 1.00 17.36 224 ALA B C 1
ATOM 4667 O O . ALA B 1 228 ? 45.439 52.328 62.449 1.00 17.60 224 ALA B O 1
ATOM 4669 N N . LYS B 1 229 ? 46.569 51.505 64.173 1.00 17.07 225 LYS B N 1
ATOM 4670 C CA . LYS B 1 229 ? 47.376 50.654 63.326 1.00 16.87 225 LYS B CA 1
ATOM 4671 C C . LYS B 1 229 ? 46.957 49.171 63.469 1.00 16.38 225 LYS B C 1
ATOM 4672 O O . LYS B 1 229 ? 47.608 48.296 62.966 1.00 16.63 225 LYS B O 1
ATOM 4674 N N . ARG B 1 230 ? 45.835 48.901 64.119 1.00 16.21 226 ARG B N 1
ATOM 4675 C CA . ARG B 1 230 ? 45.380 47.507 64.296 1.00 15.71 226 ARG B CA 1
ATOM 4676 C C . ARG B 1 230 ? 45.000 46.949 62.947 1.00 15.66 226 ARG B C 1
ATOM 4677 O O . ARG B 1 230 ? 44.663 47.699 62.053 1.00 15.97 226 ARG B O 1
ATOM 4685 N N . ASP B 1 231 ? 45.112 45.638 62.791 1.00 15.63 227 ASP B N 1
ATOM 4686 C CA . ASP B 1 231 ? 44.732 44.956 61.535 1.00 15.59 227 ASP B CA 1
ATOM 4687 C C . ASP B 1 231 ? 44.038 43.631 61.807 1.00 14.94 227 ASP B C 1
ATOM 4688 O O . ASP B 1 231 ? 44.197 42.697 61.059 1.00 15.87 227 ASP B O 1
ATOM 4693 N N . GLY B 1 232 ? 43.309 43.524 62.904 1.00 14.72 228 GLY B N 1
ATOM 4694 C CA . GLY B 1 232 ? 42.532 42.306 63.182 1.00 14.03 228 GLY B CA 1
ATOM 4695 C C . GLY B 1 232 ? 42.819 41.680 64.532 1.00 13.80 228 GLY B C 1
ATOM 4696 O O . GLY B 1 232 ? 43.671 42.143 65.296 1.00 14.13 228 GLY B O 1
ATOM 4697 N N . LEU B 1 233 ? 42.082 40.622 64.817 1.00 13.21 229 LEU B N 1
ATOM 4698 C CA . LEU B 1 233 ? 42.149 39.939 66.109 1.00 12.57 229 LEU B CA 1
ATOM 4699 C C . LEU B 1 233 ? 43.193 38.856 66.099 1.00 12.75 229 LEU B C 1
ATOM 4700 O O . LEU B 1 233 ? 43.751 38.521 65.053 1.00 12.96 229 LEU B O 1
ATOM 4705 N N . VAL B 1 234 ? 43.472 38.327 67.283 1.00 12.80 230 VAL B N 1
ATOM 4706 C CA . VAL B 1 234 ? 44.242 37.118 67.414 1.00 13.04 230 VAL B CA 1
ATOM 4707 C C . VAL B 1 234 ? 43.474 36.162 68.307 1.00 12.72 230 VAL B C 1
ATOM 4708 O O . VAL B 1 234 ? 42.976 36.548 69.398 1.00 12.69 230 VAL B O 1
ATOM 4712 N N . VAL B 1 235 ? 43.338 34.923 67.829 1.00 12.66 231 VAL B N 1
ATOM 4713 C CA . VAL B 1 235 ? 42.569 33.892 68.532 1.00 12.44 231 VAL B CA 1
ATOM 4714 C C . VAL B 1 235 ? 43.367 33.300 69.693 1.00 12.58 231 VAL B C 1
ATOM 4715 O O . VAL B 1 235 ? 44.540 32.978 69.552 1.00 12.69 231 VAL B O 1
ATOM 4719 N N . GLY B 1 236 ? 42.687 33.115 70.818 1.00 12.34 232 GLY B N 1
ATOM 4720 C CA . GLY B 1 236 ? 43.238 32.413 71.968 1.00 12.43 232 GLY B CA 1
ATOM 4721 C C . GLY B 1 236 ? 42.384 31.239 72.434 1.00 12.04 232 GLY B C 1
ATOM 4722 O O . GLY B 1 236 ? 41.588 30.703 71.671 1.00 11.74 232 GLY B O 1
ATOM 4723 N N . GLU B 1 237 ? 42.531 30.865 73.709 1.00 11.95 233 GLU B N 1
ATOM 4724 C CA . GLU B 1 237 ? 41.854 29.675 74.232 1.00 11.78 233 GLU B CA 1
ATOM 4725 C C . GLU B 1 237 ? 41.920 29.619 75.750 1.00 11.94 233 GLU B C 1
ATOM 4726 O O . GLU B 1 237 ? 42.561 30.458 76.394 1.00 12.34 233 GLU B O 1
ATOM 4732 N N . GLY B 1 238 ? 41.260 28.613 76.309 1.00 11.70 234 GLY B N 1
ATOM 4733 C CA . GLY B 1 238 ? 41.223 28.382 77.736 1.00 11.65 234 GLY B CA 1
ATOM 4734 C C . GLY B 1 238 ? 39.764 28.263 78.246 1.00 11.29 234 GLY B C 1
ATOM 4735 O O . GLY B 1 238 ? 38.862 27.936 77.491 1.00 10.79 234 GLY B O 1
ATOM 4736 N N . ALA B 1 239 ? 39.578 28.534 79.537 1.00 11.34 235 ALA B N 1
ATOM 4737 C CA . ALA B 1 239 ? 38.282 28.486 80.190 1.00 11.35 235 ALA B CA 1
ATOM 4738 C C . ALA B 1 239 ? 38.314 29.238 81.482 1.00 11.64 235 ALA B C 1
ATOM 4739 O O . ALA B 1 239 ? 39.382 29.481 82.075 1.00 12.02 235 ALA B O 1
ATOM 4741 N N . ALA B 1 240 ? 37.123 29.612 81.921 1.00 11.36 236 ALA B N 1
ATOM 4742 C CA . ALA B 1 240 ? 36.953 30.277 83.192 1.00 11.26 236 ALA B CA 1
ATOM 4743 C C . ALA B 1 240 ? 35.568 29.942 83.698 1.00 11.14 236 ALA B C 1
ATOM 4744 O O . ALA B 1 240 ? 34.598 29.863 82.923 1.00 10.64 236 ALA B O 1
ATOM 4746 N N . THR B 1 241 ? 35.479 29.765 85.009 1.00 11.43 237 THR B N 1
ATOM 4747 C CA . THR B 1 241 ? 34.255 29.463 85.668 1.00 11.65 237 THR B CA 1
ATOM 4748 C C . THR B 1 241 ? 34.043 30.406 86.891 1.00 12.13 237 THR B C 1
ATOM 4749 O O . THR B 1 241 ? 34.987 30.680 87.660 1.00 12.40 237 THR B O 1
ATOM 4753 N N . LEU B 1 242 ? 32.807 30.876 87.049 1.00 12.28 238 LEU B N 1
ATOM 4754 C CA . LEU B 1 242 ? 32.388 31.550 88.257 1.00 12.96 238 LEU B CA 1
ATOM 4755 C C . LEU B 1 242 ? 31.394 30.681 89.020 1.00 13.10 238 LEU B C 1
ATOM 4756 O O . LEU B 1 242 ? 30.560 29.997 88.422 1.00 13.03 238 LEU B O 1
ATOM 4761 N N . VAL B 1 243 ? 31.522 30.675 90.345 1.00 13.74 239 VAL B N 1
ATOM 4762 C CA . VAL B 1 243 ? 30.516 30.080 91.225 1.00 13.76 239 VAL B CA 1
ATOM 4763 C C . VAL B 1 243 ? 29.532 31.190 91.627 1.00 13.96 239 VAL B C 1
ATOM 4764 O O . VAL B 1 243 ? 29.897 32.140 92.322 1.00 14.51 239 VAL B O 1
ATOM 4768 N N . LEU B 1 244 ? 28.306 31.096 91.147 1.00 13.58 240 LEU B N 1
ATOM 4769 C CA . LEU B 1 244 ? 27.280 32.054 91.496 1.00 13.95 240 LEU B CA 1
ATOM 4770 C C . LEU B 1 244 ? 26.482 31.425 92.609 1.00 14.67 240 LEU B C 1
ATOM 4771 O O . LEU B 1 244 ? 26.258 30.219 92.596 1.00 14.70 240 LEU B O 1
ATOM 4776 N N . GLU B 1 245 ? 26.018 32.236 93.546 1.00 14.26 241 GLU B N 1
ATOM 4777 C CA . GLU B 1 245 ? 25.380 31.703 94.735 1.00 15.28 241 GLU B CA 1
ATOM 4778 C C . GLU B 1 245 ? 24.350 32.667 95.299 1.00 16.19 241 GLU B C 1
ATOM 4779 O O . GLU B 1 245 ? 24.588 33.872 95.360 1.00 16.24 241 GLU B O 1
ATOM 4785 N N . GLU B 1 246 ? 23.201 32.132 95.720 1.00 17.39 242 GLU B N 1
ATOM 4786 C CA . GLU B 1 246 ? 22.130 32.954 96.295 1.00 18.79 242 GLU B CA 1
ATOM 4787 C C . GLU B 1 246 ? 22.689 33.640 97.530 1.00 20.45 242 GLU B C 1
ATOM 4788 O O . GLU B 1 246 ? 23.448 33.045 98.292 1.00 20.38 242 GLU B O 1
ATOM 4794 N N . TYR B 1 247 ? 22.289 34.887 97.731 1.00 22.19 243 TYR B N 1
ATOM 4795 C CA . TYR B 1 247 ? 22.934 35.765 98.708 1.00 24.30 243 TYR B CA 1
ATOM 4796 C C . TYR B 1 247 ? 22.830 35.290 100.177 1.00 25.75 243 TYR B C 1
ATOM 4797 O O . TYR B 1 247 ? 23.832 35.250 100.887 1.00 26.08 243 TYR B O 1
ATOM 4806 N N . GLU B 1 248 ? 21.637 34.918 100.623 1.00 27.08 244 GLU B N 1
ATOM 4807 C CA . GLU B 1 248 ? 21.473 34.456 102.015 1.00 28.93 244 GLU B CA 1
ATOM 4808 C C . GLU B 1 248 ? 22.262 33.179 102.255 1.00 27.96 244 GLU B C 1
ATOM 4809 O O . GLU B 1 248 ? 22.904 33.009 103.292 1.00 28.51 244 GLU B O 1
ATOM 4815 N N . HIS B 1 249 ? 22.231 32.280 101.282 1.00 26.27 245 HIS B N 1
ATOM 4816 C CA . HIS B 1 249 ? 23.004 31.060 101.373 1.00 25.49 245 HIS B CA 1
ATOM 4817 C C . HIS B 1 249 ? 24.503 31.328 101.556 1.00 25.03 245 HIS B C 1
ATOM 4818 O O . HIS B 1 249 ? 25.161 30.751 102.445 1.00 24.71 245 HIS B O 1
ATOM 4825 N N . ALA B 1 250 ? 25.052 32.198 100.709 1.00 24.35 246 ALA B N 1
ATOM 4826 C CA . ALA B 1 250 ? 26.457 32.604 100.823 1.00 24.42 246 ALA B CA 1
ATOM 4827 C C . ALA B 1 250 ? 26.729 33.187 102.222 1.00 26.26 246 ALA B C 1
ATOM 4828 O O . ALA B 1 250 ? 27.655 32.743 102.940 1.00 26.87 246 ALA B O 1
ATOM 4830 N N . LYS B 1 251 ? 25.908 34.155 102.631 1.00 27.49 247 LYS B N 1
ATOM 4831 C CA . LYS B 1 251 ? 26.025 34.721 103.998 1.00 29.50 247 LYS B CA 1
ATOM 4832 C C . LYS B 1 251 ? 26.007 33.625 105.081 1.00 29.52 247 LYS B C 1
ATOM 4833 O O . LYS B 1 251 ? 26.921 33.541 105.886 1.00 30.26 247 LYS B O 1
ATOM 4839 N N . ALA B 1 252 ? 24.996 32.765 105.050 1.00 29.05 248 ALA B N 1
ATOM 4840 C CA . ALA B 1 252 ? 24.830 31.704 106.069 1.00 29.93 248 ALA B CA 1
ATOM 4841 C C . ALA B 1 252 ? 26.068 30.799 106.300 1.00 29.19 248 ALA B C 1
ATOM 4842 O O . ALA B 1 252 ? 26.294 30.334 107.417 1.00 31.15 248 ALA B O 1
ATOM 4844 N N . ARG B 1 253 ? 26.847 30.531 105.274 1.00 27.00 249 ARG B N 1
ATOM 4845 C CA . ARG B 1 253 ? 28.058 29.714 105.444 1.00 26.49 249 ARG B CA 1
ATOM 4846 C C . ARG B 1 253 ? 29.329 30.572 105.558 1.00 26.46 249 ARG B C 1
ATOM 4847 O O . ARG B 1 253 ? 30.429 30.049 105.570 1.00 25.94 249 ARG B O 1
ATOM 4855 N N . GLY B 1 254 ? 29.167 31.886 105.649 1.00 27.18 250 GLY B N 1
ATOM 4856 C CA . GLY B 1 254 ? 30.297 32.799 105.797 1.00 27.67 250 GLY B CA 1
ATOM 4857 C C . GLY B 1 254 ? 31.237 32.798 104.605 1.00 26.35 250 GLY B C 1
ATOM 4858 O O . GLY B 1 254 ? 32.434 32.896 104.771 1.00 26.56 250 GLY B O 1
ATOM 4859 N N . ALA B 1 255 ? 30.688 32.690 103.393 1.00 25.08 251 ALA B N 1
ATOM 4860 C CA . ALA B 1 255 ? 31.508 32.654 102.199 1.00 24.01 251 ALA B CA 1
ATOM 4861 C C . ALA B 1 255 ? 32.214 33.989 102.036 1.00 24.78 251 ALA B C 1
ATOM 4862 O O . ALA B 1 255 ? 31.672 35.028 102.387 1.00 25.81 251 ALA B O 1
ATOM 4864 N N . THR B 1 256 ? 33.432 33.965 101.515 1.00 24.74 252 THR B N 1
ATOM 4865 C CA . THR B 1 256 ? 34.063 35.178 101.015 1.00 24.66 252 THR B CA 1
ATOM 4866 C C . THR B 1 256 ? 33.406 35.530 99.676 1.00 23.18 252 THR B C 1
ATOM 4867 O O . THR B 1 256 ? 33.410 34.731 98.772 1.00 22.38 252 THR B O 1
ATOM 4871 N N . ILE B 1 257 ? 32.821 36.721 99.584 1.00 23.35 253 ILE B N 1
ATOM 4872 C CA . ILE B 1 257 ? 32.025 37.132 98.435 1.00 22.05 253 ILE B CA 1
ATOM 4873 C C . ILE B 1 257 ? 32.856 38.090 97.581 1.00 22.18 253 ILE B C 1
ATOM 4874 O O . ILE B 1 257 ? 33.269 39.118 98.053 1.00 23.14 253 ILE B O 1
ATOM 4879 N N . HIS B 1 258 ? 33.075 37.732 96.319 1.00 21.52 254 HIS B N 1
ATOM 4880 C CA . HIS B 1 258 ? 33.939 38.494 95.406 1.00 21.49 254 HIS B CA 1
ATOM 4881 C C . HIS B 1 258 ? 33.254 39.680 94.804 1.00 21.61 254 HIS B C 1
ATOM 4882 O O . HIS B 1 258 ? 33.871 40.703 94.595 1.00 22.06 254 HIS B O 1
ATOM 4889 N N . ALA B 1 259 ? 31.957 39.529 94.522 1.00 21.61 255 ALA B N 1
ATOM 4890 C CA . ALA B 1 259 ? 31.142 40.568 93.902 1.00 21.18 255 ALA B CA 1
ATOM 4891 C C . ALA B 1 259 ? 29.682 40.157 93.990 1.00 21.26 255 ALA B C 1
ATOM 4892 O O . ALA B 1 259 ? 29.372 39.001 94.291 1.00 21.59 255 ALA B O 1
ATOM 4894 N N . GLU B 1 260 ? 28.776 41.097 93.732 1.00 21.28 256 GLU B N 1
ATOM 4895 C CA . GLU B 1 260 ? 27.362 40.756 93.508 1.00 20.67 256 GLU B CA 1
ATOM 4896 C C . GLU B 1 260 ? 27.068 41.076 92.083 1.00 19.50 256 GLU B C 1
ATOM 4897 O O . GLU B 1 260 ? 27.559 42.092 91.564 1.00 19.63 256 GLU B O 1
ATOM 4903 N N . ILE B 1 261 ? 26.280 40.224 91.430 1.00 18.21 257 ILE B N 1
ATOM 4904 C CA . ILE B 1 261 ? 25.844 40.501 90.076 1.00 17.72 257 ILE B CA 1
ATOM 4905 C C . ILE B 1 261 ? 24.542 41.232 90.207 1.00 18.15 257 ILE B C 1
ATOM 4906 O O . ILE B 1 261 ? 23.585 40.705 90.806 1.00 18.70 257 ILE B O 1
ATOM 4911 N N . VAL B 1 262 ? 24.465 42.425 89.625 1.00 18.22 258 VAL B N 1
ATOM 4912 C CA . VAL B 1 262 ? 23.257 43.265 89.787 1.00 18.75 258 VAL B CA 1
ATOM 4913 C C . VAL B 1 262 ? 22.492 43.543 88.518 1.00 18.31 258 VAL B C 1
ATOM 4914 O O . VAL B 1 262 ? 21.326 43.934 88.594 1.00 19.08 258 VAL B O 1
ATOM 4918 N N . GLY B 1 263 ? 23.119 43.347 87.353 1.00 17.43 259 GLY B N 1
ATOM 4919 C CA . GLY B 1 263 ? 22.397 43.470 86.108 1.00 16.95 259 GLY B CA 1
ATOM 4920 C C . GLY 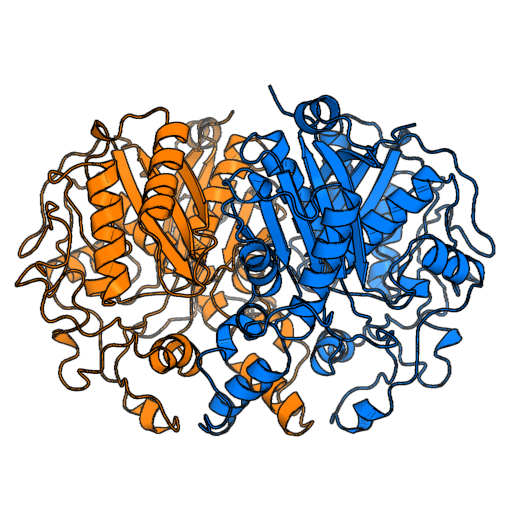B 1 263 ? 22.910 42.628 84.951 1.00 16.09 259 GLY B C 1
ATOM 4921 O O . GLY B 1 263 ? 24.113 42.369 84.818 1.00 16.11 259 GLY B O 1
ATOM 4922 N N . PHE B 1 264 ? 21.988 42.211 84.100 1.00 15.34 260 PHE B N 1
ATOM 4923 C CA . PHE B 1 264 ? 22.344 41.470 82.910 1.00 14.48 260 PHE B CA 1
ATOM 4924 C C . PHE B 1 264 ? 21.412 41.894 81.816 1.00 14.61 260 PHE B C 1
ATOM 4925 O O . PHE B 1 264 ? 20.198 41.883 81.989 1.00 15.13 260 PHE B O 1
ATOM 4933 N N . GLY B 1 265 ? 21.978 42.298 80.698 1.00 14.33 261 GLY B N 1
ATOM 4934 C CA . GLY B 1 265 ? 21.205 42.660 79.551 1.00 14.44 261 GLY B CA 1
ATOM 4935 C C . GLY B 1 265 ? 21.635 41.795 78.383 1.00 14.30 261 GLY B C 1
ATOM 4936 O O . GLY B 1 265 ? 22.836 41.532 78.201 1.00 13.58 261 GLY B O 1
ATOM 4937 N N . CYS B 1 266 ? 20.645 41.376 77.567 1.00 14.52 262 CYS B N 1
ATOM 4938 C CA . CYS B 1 266 ? 20.928 40.583 76.409 1.00 14.69 262 CYS B CA 1
ATOM 4939 C C . CYS B 1 266 ? 19.919 40.848 75.295 1.00 15.27 262 CYS B C 1
ATOM 4940 O O . CYS B 1 266 ? 18.737 40.763 75.511 1.00 15.24 262 CYS B O 1
ATOM 4943 N N . ASN B 1 267 ? 20.426 41.120 74.097 1.00 15.63 263 ASN B N 1
ATOM 4944 C CA . ASN B 1 267 ? 19.614 41.271 72.902 1.00 16.47 263 ASN B CA 1
ATOM 4945 C C . ASN B 1 267 ? 20.388 40.867 71.654 1.00 17.32 263 ASN B C 1
ATOM 4946 O O . ASN B 1 267 ? 21.514 40.335 71.741 1.00 17.11 263 ASN B O 1
ATOM 4951 N N . SER B 1 268 ? 19.779 41.098 70.497 1.00 18.53 264 SER B N 1
ATOM 4952 C CA . SER B 1 268 ? 20.440 40.909 69.205 1.00 19.84 264 SER B CA 1
ATOM 4953 C C . SER B 1 268 ? 20.304 42.102 68.280 1.00 20.79 264 SER B C 1
ATOM 4954 O O . SER B 1 268 ? 19.290 42.789 68.323 1.00 20.90 264 SER B O 1
ATOM 4957 N N . ASP B 1 269 ? 21.311 42.326 67.434 1.00 21.63 265 ASP B N 1
ATOM 4958 C CA . ASP B 1 269 ? 21.239 43.354 66.417 1.00 23.20 265 ASP B CA 1
ATOM 4959 C C . ASP B 1 269 ? 20.149 43.057 65.352 1.00 24.90 265 ASP B C 1
ATOM 4960 O O . ASP B 1 269 ? 19.618 43.968 64.764 1.00 25.38 265 ASP B O 1
ATOM 4965 N N . GLY B 1 270 ? 19.885 41.780 65.096 1.00 26.15 266 GLY B N 1
ATOM 4966 C CA . GLY B 1 270 ? 18.990 41.351 64.063 1.00 28.40 266 GLY B CA 1
ATOM 4967 C C . GLY B 1 270 ? 19.256 41.943 62.695 1.00 31.07 266 GLY B C 1
ATOM 4968 O O . GLY B 1 270 ? 18.316 42.225 61.951 1.00 32.18 266 GLY B O 1
ATOM 4969 N N . ALA B 1 271 ? 20.516 42.154 62.356 1.00 32.16 267 ALA B N 1
ATOM 4970 C CA . ALA B 1 271 ? 20.866 42.912 61.138 1.00 34.60 267 ALA B CA 1
ATOM 4971 C C . ALA B 1 271 ? 21.865 42.131 60.336 1.00 36.58 267 ALA B C 1
ATOM 4972 O O . ALA B 1 271 ? 21.544 41.690 59.268 1.00 38.76 267 ALA B O 1
ATOM 4974 N N . HIS B 1 272 ? 23.071 41.973 60.880 1.00 37.15 268 HIS B N 1
ATOM 4975 C CA . HIS B 1 272 ? 24.192 41.286 60.214 1.00 39.57 268 HIS B CA 1
ATOM 4976 C C . HIS B 1 272 ? 24.664 40.083 60.976 1.00 40.33 268 HIS B C 1
ATOM 4977 O O . HIS B 1 272 ? 24.619 40.045 62.242 1.00 38.26 268 HIS B O 1
ATOM 4979 N N . MET B 1 273 ? 25.116 39.080 60.231 1.00 43.26 269 MET B N 1
ATOM 4980 C CA . MET B 1 273 ? 25.691 37.874 60.834 1.00 44.57 269 MET B CA 1
ATOM 4981 C C . MET B 1 273 ? 27.077 38.168 61.453 1.00 45.37 269 MET B C 1
ATOM 4982 O O . MET B 1 273 ? 27.481 37.546 62.478 1.00 42.84 269 MET B O 1
ATOM 4987 N N . THR B 1 274 ? 27.809 39.112 60.847 1.00 47.08 270 THR B N 1
ATOM 4988 C CA . THR B 1 274 ? 29.112 39.504 61.403 1.00 47.78 270 THR B CA 1
ATOM 4989 C C . THR B 1 274 ? 29.238 41.035 61.682 1.00 47.97 270 THR B C 1
ATOM 4990 O O . THR B 1 274 ? 29.917 41.413 62.636 1.00 46.41 270 THR B O 1
ATOM 4994 N N . GLN B 1 275 ? 28.545 41.907 60.928 1.00 50.35 271 GLN B N 1
ATOM 4995 C CA . GLN B 1 275 ? 28.798 43.382 61.026 1.00 49.01 271 GLN B CA 1
ATOM 4996 C C . GLN B 1 275 ? 27.966 44.138 62.117 1.00 45.02 271 GLN B C 1
ATOM 4997 O O . GLN B 1 275 ? 26.815 44.454 61.920 1.00 45.52 271 GLN B O 1
ATOM 5003 N N . PRO B 1 276 ? 28.595 44.433 63.272 1.00 41.15 272 PRO B N 1
ATOM 5004 C CA . PRO B 1 276 ? 27.858 44.823 64.478 1.00 37.08 272 PRO B CA 1
ATOM 5005 C C . PRO B 1 276 ? 27.141 46.156 64.366 1.00 35.59 272 PRO B C 1
ATOM 5006 O O . PRO B 1 276 ? 27.629 47.048 63.709 1.00 36.52 272 PRO B O 1
ATOM 5010 N N . THR B 1 277 ? 25.966 46.268 64.992 1.00 22.26 273 THR B N 1
ATOM 5011 C CA . THR B 1 277 ? 25.159 47.486 64.949 1.00 21.94 273 THR B CA 1
ATOM 5012 C C . THR B 1 277 ? 25.198 48.206 66.294 1.00 21.15 273 THR B C 1
ATOM 5013 O O . THR B 1 277 ? 24.642 47.718 67.284 1.00 20.86 273 THR B O 1
ATOM 5017 N N . ALA B 1 278 ? 25.807 49.390 66.317 1.00 20.77 274 ALA B N 1
ATOM 5018 C CA . ALA B 1 278 ? 26.029 50.151 67.561 1.00 20.81 274 ALA B CA 1
ATOM 5019 C C . ALA B 1 278 ? 24.777 50.398 68.427 1.00 20.89 274 ALA B C 1
ATOM 5020 O O . ALA B 1 278 ? 24.845 50.326 69.643 1.00 20.23 274 ALA B O 1
ATOM 5022 N N . SER B 1 279 ? 23.632 50.703 67.820 1.00 22.10 275 SER B N 1
ATOM 5023 C CA . SER B 1 279 ? 22.462 51.106 68.648 1.00 22.27 275 SER B CA 1
ATOM 5024 C C . SER B 1 279 ? 21.973 49.960 69.525 1.00 21.60 275 SER B C 1
ATOM 5025 O O . SER B 1 279 ? 21.693 50.137 70.718 1.00 22.10 275 SER B O 1
ATOM 5028 N N . THR B 1 280 ? 21.897 48.774 68.935 1.00 21.40 276 THR B N 1
ATOM 5029 C CA . THR B 1 280 ? 21.419 47.597 69.652 1.00 20.51 276 THR B CA 1
ATOM 5030 C C . THR B 1 280 ? 22.467 47.096 70.633 1.00 18.79 276 THR B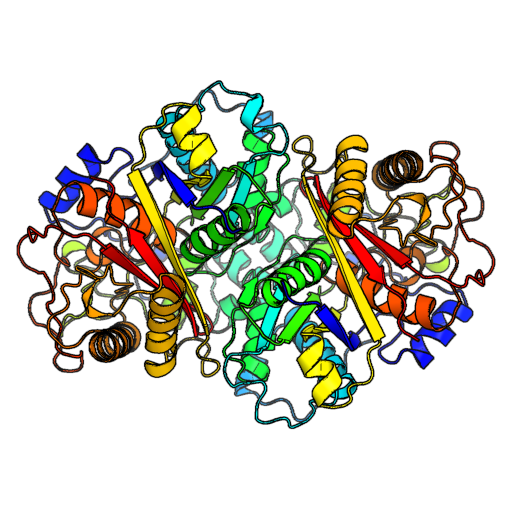 C 1
ATOM 5031 O O . THR B 1 280 ? 22.119 46.488 71.641 1.00 17.68 276 THR B O 1
ATOM 5035 N N . MET B 1 281 ? 23.751 47.344 70.333 1.00 18.08 277 MET B N 1
ATOM 5036 C CA . MET B 1 281 ? 24.821 47.063 71.280 1.00 16.89 277 MET B CA 1
ATOM 5037 C C . MET B 1 281 ? 24.625 47.956 72.523 1.00 16.95 277 MET B C 1
ATOM 5038 O O . MET B 1 281 ? 24.694 47.464 73.675 1.00 16.24 277 MET B O 1
ATOM 5043 N N . ALA B 1 282 ? 24.405 49.256 72.282 1.00 17.17 278 ALA B N 1
ATOM 5044 C CA . ALA B 1 282 ? 24.115 50.211 73.343 1.00 17.60 278 ALA B CA 1
ATOM 5045 C C . ALA B 1 282 ? 22.891 49.733 74.164 1.00 17.76 278 ALA B C 1
ATOM 5046 O O . ALA B 1 282 ? 22.923 49.711 75.386 1.00 16.78 278 ALA B O 1
ATOM 5048 N N . ARG B 1 283 ? 21.854 49.293 73.462 1.00 19.12 279 ARG B N 1
ATOM 5049 C CA . ARG B 1 283 ? 20.621 48.812 74.100 1.00 20.82 279 ARG B CA 1
ATOM 5050 C C . ARG B 1 283 ? 20.875 47.646 75.091 1.00 19.69 279 ARG B C 1
ATOM 5051 O O . ARG B 1 283 ? 20.270 47.602 76.161 1.00 18.60 279 ARG B O 1
ATOM 5059 N N . ALA B 1 284 ? 21.780 46.732 74.734 1.00 18.59 280 ALA B N 1
ATOM 5060 C CA . ALA B 1 284 ? 22.203 45.666 75.683 1.00 18.15 280 ALA B CA 1
ATOM 5061 C C . ALA B 1 284 ? 22.710 46.264 77.003 1.00 17.89 280 ALA B C 1
ATOM 5062 O O . ALA B 1 284 ? 22.339 45.804 78.094 1.00 17.69 280 ALA B O 1
ATOM 5064 N N . MET B 1 285 ? 23.569 47.280 76.898 1.00 17.95 281 MET B N 1
ATOM 5065 C CA . MET B 1 285 ? 24.101 47.977 78.089 1.00 18.55 281 MET B CA 1
ATOM 5066 C C . MET B 1 285 ? 22.962 48.605 78.938 1.00 19.83 281 MET B C 1
ATOM 5067 O O . MET B 1 285 ? 22.940 48.465 80.161 1.00 20.41 281 MET B O 1
ATOM 5072 N N . GLN B 1 286 ? 22.044 49.305 78.257 1.00 21.38 282 GLN B N 1
ATOM 5073 C CA . GLN B 1 286 ? 20.829 49.934 78.884 1.00 22.72 282 GLN B CA 1
ATOM 5074 C C . GLN B 1 286 ? 19.971 48.889 79.577 1.00 21.56 282 GLN B C 1
ATOM 5075 O O . GLN B 1 286 ? 19.507 49.110 80.661 1.00 21.57 282 GLN B O 1
ATOM 5081 N N . LEU B 1 287 ? 19.743 47.769 78.914 1.00 20.08 283 LEU B N 1
ATOM 5082 C CA . LEU B 1 287 ? 18.985 46.688 79.514 1.00 19.70 283 LEU B CA 1
ATOM 5083 C C . LEU B 1 287 ? 19.626 46.248 80.836 1.00 19.10 283 LEU B C 1
ATOM 5084 O O . LEU B 1 287 ? 18.934 45.971 81.809 1.00 19.79 283 LEU B O 1
ATOM 5089 N N . ALA B 1 288 ? 20.956 46.202 80.873 1.00 18.53 284 ALA B N 1
ATOM 5090 C CA . ALA B 1 288 ? 21.665 45.798 82.072 1.00 17.95 284 ALA B CA 1
ATOM 5091 C C . ALA B 1 288 ? 21.485 46.868 83.153 1.00 18.63 284 ALA B C 1
ATOM 5092 O O . ALA B 1 288 ? 21.187 46.563 84.316 1.00 18.47 284 ALA B O 1
ATOM 5094 N N . LEU B 1 289 ? 21.676 48.123 82.756 1.00 19.22 285 LEU B N 1
ATOM 5095 C CA . LEU B 1 289 ? 21.484 49.258 83.681 1.00 20.32 285 LEU B CA 1
ATOM 5096 C C . LEU B 1 289 ? 20.051 49.264 84.232 1.00 21.48 285 LEU B C 1
ATOM 5097 O O . LEU B 1 289 ? 19.860 49.466 85.409 1.00 22.68 285 LEU B O 1
ATOM 5102 N N . GLU B 1 290 ? 19.060 49.025 83.374 1.00 22.24 286 GLU B N 1
ATOM 5103 C CA . GLU B 1 290 ? 17.668 48.953 83.795 1.00 23.95 286 GLU B CA 1
ATOM 5104 C C . GLU B 1 290 ? 17.451 47.781 84.753 1.00 24.13 286 GLU B C 1
ATOM 5105 O O . GLU B 1 290 ? 16.771 47.915 85.740 1.00 25.39 286 GLU B O 1
ATOM 5111 N N . ASP B 1 291 ? 18.054 46.647 84.459 1.00 23.16 287 ASP B N 1
ATOM 5112 C CA . ASP B 1 291 ? 17.935 45.508 85.316 1.00 23.40 287 ASP B CA 1
ATOM 5113 C C . ASP B 1 291 ? 18.545 45.813 86.702 1.00 23.39 287 ASP B C 1
ATOM 5114 O O . ASP B 1 291 ? 18.021 45.375 87.711 1.00 23.47 287 ASP B O 1
ATOM 5119 N N . ALA B 1 292 ? 19.656 46.558 86.724 1.00 22.49 288 ALA B N 1
ATOM 5120 C CA . ALA B 1 292 ? 20.315 46.941 87.990 1.00 22.29 288 ALA B CA 1
ATOM 5121 C C . ALA B 1 292 ? 19.658 48.187 88.655 1.00 23.38 288 ALA B C 1
ATOM 5122 O O . ALA B 1 292 ? 20.044 48.566 89.760 1.00 23.36 288 ALA B O 1
ATOM 5124 N N . LYS B 1 293 ? 18.666 48.783 87.989 1.00 23.71 289 LYS B N 1
ATOM 5125 C CA . LYS B 1 293 ? 18.058 50.027 88.428 1.00 25.01 289 LYS B CA 1
ATOM 5126 C C . LYS B 1 293 ? 19.151 51.088 88.693 1.00 24.71 289 LYS B C 1
ATOM 5127 O O . LYS B 1 293 ? 19.138 51.752 89.701 1.00 25.84 289 LYS B O 1
ATOM 5129 N N . LEU B 1 294 ? 20.097 51.209 87.770 1.00 23.85 290 LEU B N 1
ATOM 5130 C CA . LEU B 1 294 ? 21.217 52.144 87.891 1.00 23.94 290 LEU B CA 1
ATOM 5131 C C . LEU B 1 294 ? 21.202 53.108 86.728 1.00 24.08 290 LEU B C 1
ATOM 5132 O O . LEU B 1 294 ? 20.767 52.759 85.641 1.00 24.45 290 LEU B O 1
ATOM 5137 N N . ASP B 1 295 ? 21.699 54.301 86.967 1.00 24.83 291 ASP B N 1
ATOM 5138 C CA . ASP B 1 295 ? 22.012 55.250 85.931 1.00 25.57 291 ASP B CA 1
ATOM 5139 C C . ASP B 1 295 ? 23.378 54.910 85.336 1.00 25.05 291 ASP B C 1
ATOM 5140 O O . ASP B 1 295 ? 24.250 54.407 86.053 1.00 24.04 291 ASP B O 1
ATOM 5145 N N . ALA B 1 296 ? 23.566 55.208 84.037 1.00 24.61 292 ALA B N 1
ATOM 5146 C CA . ALA B 1 296 ? 24.861 55.029 83.393 1.00 24.14 292 ALA B CA 1
ATOM 5147 C C . ALA B 1 296 ? 25.990 55.651 84.242 1.00 24.35 292 ALA B C 1
ATOM 5148 O O . ALA B 1 296 ? 27.093 55.104 84.342 1.00 22.66 292 ALA B O 1
ATOM 5150 N N . ASN B 1 297 ? 25.681 56.789 84.875 1.00 25.83 293 ASN B N 1
ATOM 5151 C CA . ASN B 1 297 ? 26.642 57.521 85.695 1.00 26.13 293 ASN B CA 1
ATOM 5152 C C . ASN B 1 297 ? 27.233 56.671 86.836 1.00 25.12 293 ASN B C 1
ATOM 5153 O O . ASN B 1 297 ? 28.317 56.965 87.295 1.00 25.12 293 ASN B O 1
ATOM 5158 N N . ALA B 1 298 ? 26.540 55.610 87.257 1.00 23.53 294 ALA B N 1
ATOM 5159 C CA . ALA B 1 298 ? 27.024 54.731 88.329 1.00 23.26 294 ALA B CA 1
ATOM 5160 C C . ALA B 1 298 ? 28.229 53.840 87.971 1.00 21.75 294 ALA B C 1
ATOM 5161 O O . ALA B 1 298 ? 28.927 53.326 88.860 1.00 21.92 294 ALA B O 1
ATOM 5163 N N . ILE B 1 299 ? 28.484 53.657 86.690 1.00 20.00 295 ILE B N 1
ATOM 5164 C CA . ILE B 1 299 ? 29.506 52.704 86.246 1.00 18.75 295 ILE B CA 1
ATOM 5165 C C . ILE B 1 299 ? 30.887 53.359 86.192 1.00 18.82 295 ILE B C 1
ATOM 5166 O O . ILE B 1 299 ? 31.081 54.320 85.468 1.00 19.73 295 ILE B O 1
ATOM 5171 N N . ALA B 1 300 ? 31.832 52.846 86.977 1.00 18.45 296 ALA B N 1
ATOM 5172 C CA . ALA B 1 300 ? 33.180 53.416 87.048 1.00 19.06 296 ALA B CA 1
ATOM 5173 C C . ALA B 1 300 ? 34.138 52.932 85.920 1.00 18.79 296 ALA B C 1
ATOM 5174 O O . ALA B 1 300 ? 35.137 53.590 85.633 1.00 19.26 296 ALA B O 1
ATOM 5176 N N . TYR B 1 301 ? 33.823 51.794 85.299 1.00 18.17 297 TYR B N 1
ATOM 5177 C CA . TYR B 1 301 ? 34.712 51.179 84.310 1.00 17.90 297 TYR B CA 1
ATOM 5178 C C . TYR B 1 301 ? 33.950 50.198 83.414 1.00 17.43 297 TYR B C 1
ATOM 5179 O O . TYR B 1 301 ? 33.051 49.505 83.883 1.00 18.08 297 TYR B O 1
ATOM 5188 N N . VAL B 1 302 ? 34.319 50.161 82.137 1.00 16.54 298 VAL B N 1
ATOM 5189 C CA . VAL B 1 302 ? 33.836 49.153 81.227 1.00 15.92 298 VAL B CA 1
ATOM 5190 C C . VAL B 1 302 ? 34.984 48.281 80.789 1.00 15.82 298 VAL B C 1
ATOM 5191 O O . VAL B 1 302 ? 36.045 48.799 80.356 1.00 15.54 298 VAL B O 1
ATOM 5195 N N . ASN B 1 303 ? 34.805 46.964 80.936 1.00 15.31 299 ASN B N 1
ATOM 5196 C CA . ASN B 1 303 ? 35.695 46.000 80.313 1.00 14.62 299 ASN B CA 1
ATOM 5197 C C . ASN B 1 303 ? 35.168 45.690 78.911 1.00 13.80 299 ASN B C 1
ATOM 5198 O O . ASN B 1 303 ? 34.202 44.964 78.741 1.00 13.32 299 ASN B O 1
ATOM 5203 N N . ALA B 1 304 ? 35.803 46.305 77.932 1.00 13.46 300 ALA B N 1
ATOM 5204 C CA . ALA B 1 304 ? 35.493 46.115 76.527 1.00 13.00 300 ALA B CA 1
ATOM 5205 C C . ALA B 1 304 ? 35.521 44.677 76.084 1.00 12.65 300 ALA B C 1
ATOM 5206 O O . ALA B 1 304 ? 36.211 43.834 76.669 1.00 13.03 300 ALA B O 1
ATOM 5208 N N . HIS B 1 305 ? 34.786 44.409 75.025 1.00 12.60 301 HIS B N 1
ATOM 5209 C CA . HIS B 1 305 ? 34.965 43.215 74.253 1.00 12.55 301 HIS B CA 1
ATOM 5210 C C . HIS B 1 305 ? 36.302 43.386 73.521 1.00 13.07 301 HIS B C 1
ATOM 5211 O O . HIS B 1 305 ? 37.201 42.542 73.655 1.00 12.21 301 HIS B O 1
ATOM 5218 N N . GLY B 1 306 ? 36.451 44.504 72.800 1.00 13.26 302 GLY B N 1
ATOM 5219 C CA . GLY B 1 306 ? 37.752 44.966 72.319 1.00 13.77 302 GLY B CA 1
ATOM 5220 C C . GLY B 1 306 ? 38.532 43.934 71.540 1.00 14.00 302 GLY B C 1
ATOM 5221 O O . GLY B 1 306 ? 39.692 43.615 71.912 1.00 14.63 302 GLY B O 1
ATOM 5222 N N . THR B 1 307 ? 37.933 43.438 70.448 1.00 13.29 303 THR B N 1
ATOM 5223 C CA . THR B 1 307 ? 38.530 42.355 69.673 1.00 13.54 303 THR B CA 1
ATOM 5224 C C . THR B 1 307 ? 39.720 42.761 68.775 1.00 13.59 303 THR B C 1
ATOM 5225 O O . THR B 1 307 ? 40.498 41.901 68.335 1.00 13.22 303 THR B O 1
ATOM 5229 N N . SER B 1 308 ? 39.813 44.054 68.468 1.00 13.39 304 SER B N 1
ATOM 5230 C CA . SER B 1 308 ? 40.831 44.605 67.548 1.00 13.64 304 SER B CA 1
ATOM 5231 C C . SER B 1 308 ? 40.487 44.405 66.102 1.00 14.13 304 SER B C 1
ATOM 5232 O O . SER B 1 308 ? 41.372 44.564 65.257 1.00 14.83 304 SER B O 1
ATOM 5235 N N . THR B 1 309 ? 39.226 44.067 65.784 1.00 14.16 305 THR B N 1
ATOM 5236 C CA . THR B 1 309 ? 38.791 44.114 64.387 1.00 15.37 305 THR B CA 1
ATOM 5237 C C . THR B 1 309 ? 38.518 45.579 64.001 1.00 16.40 305 THR B C 1
ATOM 5238 O O . THR B 1 309 ? 38.382 46.451 64.851 1.00 15.80 305 THR B O 1
ATOM 5242 N N . ASP B 1 310 ? 38.468 45.835 62.710 1.00 18.31 306 ASP B N 1
ATOM 5243 C CA . ASP B 1 310 ? 38.196 47.171 62.241 1.00 20.85 306 ASP B CA 1
ATOM 5244 C C . ASP B 1 310 ? 36.803 47.643 62.730 1.00 20.93 306 ASP B C 1
ATOM 5245 O O . ASP B 1 310 ? 36.707 48.575 63.517 1.00 21.66 306 ASP B O 1
ATOM 5250 N N . ARG B 1 311 ? 35.739 47.011 62.248 1.00 21.38 307 ARG B N 1
ATOM 5251 C CA . ARG B 1 311 ? 34.352 47.463 62.563 1.00 21.91 307 ARG B CA 1
ATOM 5252 C C . ARG B 1 311 ? 33.921 47.197 63.985 1.00 19.00 307 ARG B C 1
ATOM 5253 O O . ARG B 1 311 ? 33.126 47.941 64.538 1.00 17.16 307 ARG B O 1
ATOM 5261 N N . GLY B 1 312 ? 34.437 46.114 64.557 1.00 17.18 308 GLY B N 1
ATOM 5262 C CA . GLY B 1 312 ? 34.063 45.714 65.911 1.00 15.71 308 GLY B CA 1
ATOM 5263 C C . GLY B 1 312 ? 34.429 46.777 66.916 1.00 14.84 308 GLY B C 1
ATOM 5264 O O . GLY B 1 312 ? 33.600 47.193 67.713 1.00 14.23 308 GLY B O 1
ATOM 5265 N N . ASP B 1 313 ? 35.670 47.258 66.848 1.00 14.50 309 ASP B N 1
ATOM 5266 C CA . ASP B 1 313 ? 36.134 48.274 67.786 1.00 14.14 309 ASP B CA 1
ATOM 5267 C C . ASP B 1 313 ? 35.377 49.622 67.601 1.00 14.14 309 ASP B C 1
ATOM 5268 O O . ASP B 1 313 ? 35.014 50.261 68.572 1.00 13.90 309 ASP B O 1
ATOM 5273 N N . VAL B 1 314 ? 35.153 50.032 66.358 1.00 14.27 310 VAL B N 1
ATOM 5274 C CA . VAL B 1 314 ? 34.440 51.293 66.071 1.00 14.58 310 VAL B CA 1
ATOM 5275 C C . VAL B 1 314 ? 33.032 51.211 66.658 1.00 14.76 310 VAL B C 1
ATOM 5276 O O . VAL B 1 314 ? 32.642 52.057 67.469 1.00 15.48 310 VAL B O 1
ATOM 5280 N N . ALA B 1 315 ? 32.283 50.176 66.266 1.00 14.44 311 ALA B N 1
ATOM 5281 C CA . ALA B 1 315 ? 30.914 50.010 66.694 1.00 14.57 311 ALA B CA 1
ATOM 5282 C C . ALA B 1 315 ? 30.831 49.908 68.218 1.00 14.32 311 ALA B C 1
ATOM 5283 O O . ALA B 1 315 ? 29.960 50.551 68.828 1.00 14.28 311 ALA B O 1
ATOM 5285 N N . GLU B 1 316 ? 31.759 49.158 68.847 1.00 14.03 312 GLU B N 1
ATOM 5286 C CA . GLU B 1 316 ? 31.763 49.065 70.313 1.00 13.77 312 GLU B CA 1
ATOM 5287 C C . GLU B 1 316 ? 32.020 50.455 70.958 1.00 13.89 312 GLU B C 1
ATOM 5288 O O . GLU B 1 316 ? 31.322 50.848 71.900 1.00 13.45 312 GLU B O 1
ATOM 5294 N N . SER B 1 317 ? 32.984 51.202 70.421 1.00 13.97 313 SER B N 1
ATOM 5295 C CA . SER B 1 317 ? 33.283 52.530 70.966 1.00 14.63 313 SER B CA 1
ATOM 5296 C C . SER B 1 317 ? 32.065 53.455 70.910 1.00 15.25 313 SER B C 1
ATOM 5297 O O . SER B 1 317 ? 31.744 54.133 71.877 1.00 15.62 313 SER B O 1
ATOM 5300 N N . GLN B 1 318 ? 31.382 53.452 69.791 1.00 15.80 314 GLN B N 1
ATOM 5301 C CA . GLN B 1 318 ? 30.177 54.280 69.631 1.00 16.78 314 GLN B CA 1
ATOM 5302 C C . GLN B 1 318 ? 29.085 53.854 70.566 1.00 16.77 314 GLN B C 1
ATOM 5303 O O . GLN B 1 318 ? 28.478 54.704 71.204 1.00 17.95 314 GLN B O 1
ATOM 5309 N N . ALA B 1 319 ? 28.853 52.549 70.668 1.00 16.13 315 ALA B N 1
ATOM 5310 C CA . ALA B 1 319 ? 27.854 52.009 71.626 1.00 16.17 315 ALA B CA 1
ATOM 5311 C C . ALA B 1 319 ? 28.151 52.430 73.048 1.00 15.73 315 ALA B C 1
ATOM 5312 O O . ALA B 1 319 ? 27.245 52.784 73.814 1.00 16.49 315 ALA B O 1
ATOM 5314 N N . THR B 1 320 ? 29.421 52.409 73.398 1.00 15.21 316 THR B N 1
ATOM 5315 C CA . THR B 1 320 ? 29.825 52.742 74.746 1.00 15.27 316 THR B CA 1
ATOM 5316 C C . THR B 1 320 ? 29.708 54.253 75.000 1.00 16.47 316 THR B C 1
ATOM 5317 O O . THR B 1 320 ? 29.195 54.664 76.036 1.00 16.72 316 THR B O 1
ATOM 5321 N N . ALA B 1 321 ? 30.143 55.066 74.036 1.00 16.94 317 ALA B N 1
ATOM 5322 C CA . ALA B 1 321 ? 30.041 56.526 74.145 1.00 18.50 317 ALA B CA 1
ATOM 5323 C C . ALA B 1 321 ? 28.578 56.934 74.244 1.00 19.87 317 ALA B C 1
ATOM 5324 O O . ALA B 1 321 ? 28.195 57.788 75.045 1.00 19.95 317 ALA B O 1
ATOM 5326 N N . ARG B 1 322 ? 27.749 56.293 73.441 1.00 21.15 318 ARG B N 1
ATOM 5327 C CA . ARG B 1 322 ? 26.300 56.563 73.512 1.00 23.43 318 ARG B CA 1
ATOM 5328 C C . ARG B 1 322 ? 25.671 56.308 74.872 1.00 22.41 318 ARG B C 1
ATOM 5329 O O . ARG B 1 322 ? 24.794 57.016 75.269 1.00 23.42 318 ARG B O 1
ATOM 5337 N N . THR B 1 323 ? 26.091 55.238 75.532 1.00 20.63 319 THR B N 1
ATOM 5338 C CA . THR B 1 323 ? 25.551 54.885 76.835 1.00 20.09 319 THR B CA 1
ATOM 5339 C C . THR B 1 323 ? 26.154 55.775 77.938 1.00 20.78 319 THR B C 1
ATOM 5340 O O . THR B 1 323 ? 25.467 56.190 78.841 1.00 21.21 319 THR B O 1
ATOM 5344 N N . PHE B 1 324 ? 27.448 56.069 77.850 1.00 20.50 320 PHE B N 1
ATOM 5345 C CA . PHE B 1 324 ? 28.139 56.650 78.977 1.00 20.52 320 PHE B CA 1
ATOM 5346 C C . PHE B 1 324 ? 28.739 58.024 78.781 1.00 21.46 320 PHE B C 1
ATOM 5347 O O . PHE B 1 324 ? 29.037 58.673 79.754 1.00 22.03 320 PHE B O 1
ATOM 5355 N N . GLY B 1 325 ? 28.959 58.447 77.547 1.00 21.88 321 GLY B N 1
ATOM 5356 C CA . GLY B 1 325 ? 29.718 59.678 77.277 1.00 23.06 321 GLY B CA 1
ATOM 5357 C C . GLY B 1 325 ? 31.219 59.415 77.168 1.00 23.47 321 GLY B C 1
ATOM 5358 O O . GLY B 1 325 ? 31.692 58.280 77.362 1.00 23.54 321 GLY B O 1
ATOM 5359 N N . GLU B 1 326 ? 31.970 60.458 76.861 1.00 24.18 322 GLU B N 1
ATOM 5360 C CA . GLU B 1 326 ? 33.406 60.330 76.639 1.00 24.35 322 GLU B CA 1
ATOM 5361 C C . GLU B 1 326 ? 34.219 60.015 77.901 1.00 23.63 322 GLU B C 1
ATOM 5362 O O . GLU B 1 326 ? 35.361 59.602 77.798 1.00 23.59 322 GLU B O 1
ATOM 5368 N N . ARG B 1 327 ? 33.625 60.159 79.079 1.00 23.78 323 ARG B N 1
ATOM 5369 C CA . ARG B 1 327 ? 34.385 60.035 80.332 1.00 23.71 323 ARG B CA 1
ATOM 5370 C C . ARG B 1 327 ? 34.698 58.606 80.749 1.00 21.84 323 ARG B C 1
ATOM 5371 O O . ARG B 1 327 ? 35.528 58.380 81.639 1.00 21.54 323 ARG B O 1
ATOM 5379 N N . MET B 1 328 ? 34.085 57.634 80.101 1.00 20.27 324 MET B N 1
ATOM 5380 C CA . MET B 1 328 ? 34.172 56.254 80.600 1.00 19.23 324 MET B CA 1
ATOM 5381 C C . MET B 1 328 ? 35.570 55.611 80.416 1.00 18.45 324 MET B C 1
ATOM 5382 O O . MET B 1 328 ? 36.064 55.474 79.281 1.00 17.64 324 MET B O 1
ATOM 5387 N N . PRO B 1 329 ? 36.200 55.204 81.532 1.00 18.73 325 PRO B N 1
ATOM 5388 C CA . PRO B 1 329 ? 37.423 54.404 81.404 1.00 18.39 325 PRO B CA 1
ATOM 5389 C C . PRO B 1 329 ? 37.090 53.028 80.832 1.00 17.64 325 PRO B C 1
ATOM 5390 O O . PRO B 1 329 ? 36.089 52.396 81.245 1.00 17.74 325 PRO B O 1
ATOM 5394 N N . ILE B 1 330 ? 37.915 52.578 79.897 1.00 16.77 326 ILE B N 1
ATOM 5395 C CA . ILE B 1 330 ? 37.676 51.340 79.201 1.00 15.85 326 ILE B CA 1
ATOM 5396 C C . ILE B 1 330 ? 39.019 50.716 78.845 1.00 15.73 326 ILE B C 1
ATOM 5397 O O . ILE B 1 330 ? 39.973 51.430 78.587 1.00 16.48 326 ILE B O 1
ATOM 5402 N N . SER B 1 331 ? 39.102 49.387 78.905 1.00 15.60 327 SER B N 1
ATOM 5403 C CA . SER B 1 331 ? 40.233 48.659 78.324 1.00 15.52 327 SER B CA 1
ATOM 5404 C C . SER B 1 331 ? 39.847 47.239 77.926 1.00 14.88 327 SER B C 1
ATOM 5405 O O . SER B 1 331 ? 38.771 46.735 78.290 1.00 14.65 327 SER B O 1
ATOM 5408 N N . SER B 1 332 ? 40.704 46.633 77.102 1.00 14.49 328 SER B N 1
ATOM 5409 C CA . SER B 1 332 ? 40.444 45.323 76.513 1.00 13.49 328 SER B CA 1
ATOM 5410 C C . SER B 1 332 ? 41.521 44.358 76.931 1.00 12.72 328 SER B C 1
ATOM 5411 O O . SER B 1 332 ? 42.685 44.551 76.622 1.00 12.70 328 SER B O 1
ATOM 5414 N N . LEU B 1 333 ? 41.114 43.316 77.633 1.00 12.07 329 LEU B N 1
ATOM 5415 C CA . LEU B 1 333 ? 42.010 42.272 78.070 1.00 12.14 329 LEU B CA 1
ATOM 5416 C C . LEU B 1 333 ? 42.417 41.348 76.912 1.00 12.13 329 LEU B C 1
ATOM 5417 O O . LEU B 1 333 ? 43.372 40.573 77.046 1.00 12.61 329 LEU B O 1
ATOM 5422 N N . LYS B 1 334 ? 41.731 41.461 75.785 1.00 11.68 330 LYS B N 1
ATOM 5423 C CA . LYS B 1 334 ? 42.116 40.725 74.569 1.00 11.96 330 LYS B CA 1
ATOM 5424 C C . LYS B 1 334 ? 43.447 41.205 74.014 1.00 12.94 330 LYS B C 1
ATOM 5425 O O . LYS B 1 334 ? 44.092 40.507 73.247 1.00 14.08 330 LYS B O 1
ATOM 5431 N N . SER B 1 335 ? 43.884 42.377 74.423 1.00 14.05 331 SER B N 1
ATOM 5432 C CA . SER B 1 335 ? 45.224 42.848 74.090 1.00 15.23 331 SER B CA 1
ATOM 5433 C C . SER B 1 335 ? 46.322 41.968 74.718 1.00 16.47 331 SER B C 1
ATOM 5434 O O . SER B 1 335 ? 47.491 42.031 74.277 1.00 17.23 331 SER B O 1
ATOM 5437 N N . TYR B 1 336 ? 45.969 41.198 75.755 1.00 16.59 332 TYR B N 1
ATOM 5438 C CA . TYR B 1 336 ? 46.909 40.307 76.427 1.00 17.89 332 TYR B CA 1
ATOM 5439 C C . TYR B 1 336 ? 46.756 38.858 75.982 1.00 17.74 332 TYR B C 1
ATOM 5440 O O . TYR B 1 336 ? 47.739 38.207 75.624 1.00 18.37 332 TYR B O 1
ATOM 5449 N N . VAL B 1 337 ? 45.538 38.341 76.086 1.00 16.51 333 VAL B N 1
ATOM 5450 C CA . VAL B 1 337 ? 45.286 36.924 75.864 1.00 16.00 333 VAL B CA 1
ATOM 5451 C C . VAL B 1 337 ? 44.629 36.653 74.517 1.00 15.34 333 VAL B C 1
ATOM 5452 O O . VAL B 1 337 ? 44.312 35.515 74.187 1.00 15.59 333 VAL B O 1
ATOM 5456 N N . GLY B 1 338 ? 44.434 37.691 73.732 1.00 14.70 334 GLY B N 1
ATOM 5457 C CA . GLY B 1 338 ? 43.731 37.526 72.478 1.00 14.27 334 GLY B CA 1
ATOM 5458 C C . GLY B 1 338 ? 42.232 37.381 72.700 1.00 13.29 334 GLY B C 1
ATOM 5459 O O . GLY B 1 338 ? 41.707 37.673 73.788 1.00 12.38 334 GLY B O 1
ATOM 5460 N N . HIS B 1 339 ? 41.547 36.958 71.642 1.00 13.13 335 HIS B N 1
ATOM 5461 C CA . HIS B 1 339 ? 40.115 36.706 71.686 1.00 12.33 335 HIS B CA 1
ATOM 5462 C C . HIS B 1 339 ? 39.979 35.254 71.995 1.00 11.88 335 HIS B C 1
ATOM 5463 O O . HIS B 1 339 ? 40.190 34.402 71.140 1.00 12.16 335 HIS B O 1
ATOM 5470 N N . THR B 1 340 ? 39.632 34.965 73.239 1.00 11.39 336 THR B N 1
ATOM 5471 C CA . THR B 1 340 ? 39.577 33.620 73.740 1.00 11.59 336 THR B CA 1
ATOM 5472 C C . THR B 1 340 ? 38.237 32.944 73.460 1.00 11.43 336 THR B C 1
ATOM 5473 O O . THR B 1 340 ? 37.955 31.886 73.996 1.00 11.36 336 THR B O 1
ATOM 5477 N N . LEU B 1 341 ? 37.438 33.569 72.597 1.00 11.56 337 LEU B N 1
ATOM 5478 C CA . LEU B 1 341 ? 36.223 32.972 72.011 1.00 11.96 337 LEU B CA 1
ATOM 5479 C C . LEU B 1 341 ? 35.202 32.527 73.070 1.00 11.83 337 LEU B C 1
ATOM 5480 O O . LEU B 1 341 ? 34.698 33.365 73.802 1.00 11.93 337 LEU B O 1
ATOM 5485 N N . GLY B 1 342 ? 34.913 31.216 73.143 1.00 12.23 338 GLY B N 1
ATOM 5486 C CA . GLY B 1 342 ? 33.982 30.668 74.117 1.00 12.16 338 GLY B CA 1
ATOM 5487 C C . GLY B 1 342 ? 34.293 31.143 75.524 1.00 11.98 338 GLY B C 1
ATOM 5488 O O . GLY B 1 342 ? 33.375 31.438 76.288 1.00 11.64 338 GLY B O 1
ATOM 5489 N N . ALA B 1 343 ? 35.587 31.222 75.860 1.00 11.55 339 ALA B N 1
ATOM 5490 C CA . ALA B 1 343 ? 36.016 31.596 77.223 1.00 11.31 339 ALA B CA 1
ATOM 5491 C C . ALA B 1 343 ? 35.872 33.065 77.512 1.00 10.72 339 ALA B C 1
ATOM 5492 O O . ALA B 1 343 ? 35.849 33.445 78.704 1.00 9.94 339 ALA B O 1
ATOM 5494 N N . CYS B 1 344 ? 35.768 33.910 76.473 1.00 10.48 340 CYS B N 1
ATOM 5495 C CA . CYS B 1 344 ? 36.046 35.353 76.714 1.00 10.72 340 CYS B CA 1
ATOM 5496 C C . CYS B 1 344 ? 35.166 36.061 77.745 1.00 10.73 340 CYS B C 1
ATOM 5497 O O . CYS B 1 344 ? 35.657 36.824 78.560 1.00 10.77 340 CYS B O 1
ATOM 5500 N N . GLY B 1 345 ? 33.880 35.792 77.732 1.00 10.72 341 GLY B N 1
ATOM 5501 C CA . GLY B 1 345 ? 32.994 36.435 78.662 1.00 10.74 341 GLY B CA 1
ATOM 5502 C C . GLY B 1 345 ? 33.213 36.060 80.124 1.00 11.06 341 GLY B C 1
ATOM 5503 O O . GLY B 1 345 ? 33.067 36.926 81.030 1.00 10.85 341 GLY B O 1
ATOM 5504 N N . ALA B 1 346 ? 33.541 34.792 80.371 1.00 11.10 342 ALA B N 1
ATOM 5505 C CA . ALA B 1 346 ? 33.815 34.328 81.720 1.00 11.48 342 ALA B CA 1
ATOM 5506 C C . ALA B 1 346 ? 35.191 34.816 82.199 1.00 11.76 342 ALA B C 1
ATOM 5507 O O . ALA B 1 346 ? 35.311 35.322 83.326 1.00 12.52 342 ALA B O 1
ATOM 5509 N N . LEU B 1 347 ? 36.216 34.677 81.354 1.00 11.46 343 LEU B N 1
ATOM 5510 C CA . LEU B 1 347 ? 37.571 35.084 81.715 1.00 11.54 343 LEU B CA 1
ATOM 5511 C C . LEU B 1 347 ? 37.607 36.580 81.986 1.00 11.77 343 LEU B C 1
ATOM 5512 O O . LEU B 1 347 ? 38.111 37.023 83.014 1.00 11.70 343 LEU B O 1
ATOM 5517 N N . GLU B 1 348 ? 36.982 37.350 81.090 1.00 11.59 344 GLU B N 1
ATOM 5518 C CA . GLU B 1 348 ? 36.904 38.800 81.261 1.00 11.58 344 GLU B CA 1
ATOM 5519 C C . GLU B 1 348 ? 36.081 39.229 82.468 1.00 12.08 344 GLU B C 1
ATOM 5520 O O . GLU B 1 348 ? 36.432 40.207 83.120 1.00 12.77 344 GLU B O 1
ATOM 5526 N N . ALA B 1 349 ? 35.008 38.511 82.792 1.00 11.77 345 ALA B N 1
ATOM 5527 C CA . ALA B 1 349 ? 34.214 38.845 83.988 1.00 11.75 345 ALA B CA 1
ATOM 5528 C C . ALA B 1 349 ? 35.084 38.634 85.249 1.00 12.50 345 ALA B C 1
ATOM 5529 O O . ALA B 1 349 ? 35.211 39.520 86.106 1.00 12.22 345 ALA B O 1
ATOM 5531 N N . TRP B 1 350 ? 35.703 37.466 85.311 1.00 12.60 346 TRP B N 1
ATOM 5532 C CA . TRP B 1 350 ? 36.620 37.110 86.381 1.00 13.11 346 TRP B CA 1
ATOM 5533 C C . TRP B 1 350 ? 37.679 38.156 86.590 1.00 13.54 346 TRP B C 1
ATOM 5534 O O . TRP B 1 350 ? 37.779 38.749 87.672 1.00 14.29 346 TRP B O 1
ATOM 5545 N N . TRP B 1 351 ? 38.460 38.438 85.563 1.00 13.59 347 TRP B N 1
ATOM 5546 C CA . TRP B 1 351 ? 39.540 39.418 85.691 1.00 14.14 347 TRP B CA 1
ATOM 5547 C C . TRP B 1 351 ? 39.047 40.805 85.996 1.00 14.49 347 TRP B C 1
ATOM 5548 O O . TRP B 1 351 ? 39.701 41.536 86.736 1.00 14.70 347 TRP B O 1
ATOM 5559 N N . THR B 1 352 ? 37.883 41.183 85.448 1.00 14.58 348 THR B N 1
ATOM 5560 C CA . THR B 1 352 ? 37.265 42.480 85.773 1.00 15.02 348 THR B CA 1
ATOM 5561 C C . THR B 1 352 ? 36.911 42.619 87.273 1.00 15.40 348 THR B C 1
ATOM 5562 O O . THR B 1 352 ? 37.077 43.684 87.867 1.00 15.81 348 THR B O 1
ATOM 5566 N N . ILE B 1 353 ? 36.469 41.540 87.879 1.00 15.53 349 ILE B N 1
ATOM 5567 C CA . ILE B 1 353 ? 36.177 41.546 89.318 1.00 16.42 349 ILE B CA 1
ATOM 5568 C C . ILE B 1 353 ? 37.469 41.596 90.133 1.00 17.51 349 ILE B C 1
ATOM 5569 O O . ILE B 1 353 ? 37.543 42.293 91.162 1.00 18.85 349 ILE B O 1
ATOM 5574 N N . GLU B 1 354 ? 38.490 40.865 89.687 1.00 17.17 350 GLU B N 1
ATOM 5575 C CA . GLU B 1 354 ? 39.773 40.882 90.380 1.00 18.22 350 GLU B CA 1
ATOM 5576 C C . GLU B 1 354 ? 40.348 42.311 90.378 1.00 18.49 350 GLU B C 1
ATOM 5577 O O . GLU B 1 354 ? 40.889 42.771 91.366 1.00 19.80 350 GLU B O 1
ATOM 5583 N N . MET B 1 355 ? 40.240 42.981 89.252 1.00 17.73 351 MET B N 1
ATOM 5584 C CA . MET B 1 355 ? 40.744 44.318 89.123 1.00 18.19 351 MET B CA 1
ATOM 5585 C C . MET B 1 355 ? 39.938 45.273 90.009 1.00 19.16 351 MET B C 1
ATOM 5586 O O . MET B 1 355 ? 40.516 46.082 90.710 1.00 19.43 351 MET B O 1
ATOM 5591 N N . MET B 1 356 ? 38.611 45.150 89.970 1.00 19.60 352 MET B N 1
ATOM 5592 C CA . MET B 1 356 ? 37.739 45.964 90.802 1.00 21.11 352 MET B CA 1
ATOM 5593 C C . MET B 1 356 ? 38.092 45.833 92.247 1.00 22.07 352 MET B C 1
ATOM 5594 O O . MET B 1 356 ? 38.144 46.835 92.940 1.00 24.34 352 MET B O 1
ATOM 5599 N N . LYS B 1 357 ? 38.335 44.610 92.721 1.00 21.98 353 LYS B N 1
ATOM 5600 C CA . LYS B 1 357 ? 38.678 44.399 94.151 1.00 22.74 353 LYS B CA 1
ATOM 5601 C C . LYS B 1 357 ? 39.937 45.115 94.549 1.00 23.97 353 LYS B C 1
ATOM 5602 O O . LYS B 1 357 ? 40.104 45.470 95.710 1.00 24.28 353 LYS B O 1
ATOM 5608 N N . ARG B 1 358 ? 40.848 45.309 93.598 1.00 23.35 354 ARG B N 1
ATOM 5609 C CA . ARG B 1 358 ? 42.160 45.849 93.944 1.00 23.71 354 ARG B CA 1
ATOM 5610 C C . ARG B 1 358 ? 42.359 47.310 93.555 1.00 23.73 354 ARG B C 1
ATOM 5611 O O . ARG B 1 358 ? 43.465 47.819 93.646 1.00 24.32 354 ARG B O 1
ATOM 5619 N N . ASN B 1 359 ? 41.301 47.968 93.107 1.00 23.26 355 ASN B N 1
ATOM 5620 C CA . ASN B 1 359 ? 41.417 49.335 92.580 1.00 24.07 355 ASN B CA 1
ATOM 5621 C C . ASN B 1 359 ? 42.478 49.528 91.468 1.00 23.60 355 ASN B C 1
ATOM 5622 O O . ASN B 1 359 ? 43.077 50.596 91.344 1.00 24.36 355 ASN B O 1
ATOM 5627 N N . TRP B 1 360 ? 42.670 48.507 90.649 1.00 22.93 356 TRP B N 1
ATOM 5628 C CA . TRP B 1 360 ? 43.771 48.477 89.678 1.00 22.81 356 TRP B CA 1
ATOM 5629 C C . TRP B 1 360 ? 43.294 47.946 88.358 1.00 21.15 356 TRP B C 1
ATOM 5630 O O . TRP B 1 360 ? 42.869 46.785 88.247 1.00 20.30 356 TRP B O 1
ATOM 5641 N N . TYR B 1 361 ? 43.374 48.768 87.326 1.00 20.73 357 TYR B N 1
ATOM 5642 C CA . TYR B 1 361 ? 42.766 48.424 86.033 1.00 19.16 357 TYR B CA 1
ATOM 5643 C C . TYR B 1 361 ? 43.822 48.434 84.904 1.00 19.22 357 TYR B C 1
ATOM 5644 O O . TYR B 1 361 ? 44.411 49.483 84.566 1.00 20.02 357 TYR B O 1
ATOM 5653 N N . ALA B 1 362 ? 44.056 47.259 84.328 1.00 18.36 358 ALA B N 1
ATOM 5654 C CA . ALA B 1 362 ? 45.084 47.085 83.326 1.00 18.05 358 ALA B CA 1
ATOM 5655 C C . ALA B 1 362 ? 44.818 47.947 82.073 1.00 17.83 358 ALA B C 1
ATOM 5656 O O . ALA B 1 362 ? 43.680 48.112 81.646 1.00 16.46 358 ALA B O 1
ATOM 5658 N N . PRO B 1 363 ? 45.887 48.461 81.459 1.00 18.42 359 PRO B N 1
ATOM 5659 C CA . PRO B 1 363 ? 45.699 49.181 80.232 1.00 18.44 359 PRO B CA 1
ATOM 5660 C C . PRO B 1 363 ? 45.493 48.224 79.060 1.00 17.57 359 PRO B C 1
ATOM 5661 O O . PRO B 1 363 ? 45.885 47.063 79.130 1.00 18.16 359 PRO B O 1
ATOM 5665 N N . THR B 1 364 ? 44.913 48.715 77.980 1.00 17.41 360 THR B N 1
ATOM 5666 C CA . THR B 1 364 ? 44.966 47.988 76.718 1.00 16.90 360 THR B CA 1
ATOM 5667 C C . THR B 1 364 ? 46.402 48.014 76.168 1.00 18.11 360 THR B C 1
ATOM 5668 O O . THR B 1 364 ? 46.927 49.079 75.820 1.00 19.12 360 THR B O 1
ATOM 5672 N N . LEU B 1 365 ? 47.012 46.832 76.099 1.00 17.88 361 LEU B N 1
ATOM 5673 C CA . LEU B 1 365 ? 48.312 46.641 75.497 1.00 18.91 361 LEU B CA 1
ATOM 5674 C C . LEU B 1 365 ? 48.328 46.988 74.019 1.00 18.22 361 LEU B C 1
ATOM 5675 O O . LEU B 1 365 ? 47.354 46.792 73.328 1.00 17.13 361 LEU B O 1
ATOM 5680 N N . ASN B 1 366 ? 49.458 47.511 73.562 1.00 19.30 362 ASN B N 1
ATOM 5681 C CA . ASN B 1 366 ? 49.679 47.872 72.147 1.00 19.69 362 ASN B CA 1
ATOM 5682 C C . ASN B 1 366 ? 48.667 48.888 71.598 1.00 19.74 362 ASN B C 1
ATOM 5683 O O . ASN B 1 366 ? 48.327 48.838 70.405 1.00 20.23 362 ASN B O 1
ATOM 5688 N N . LEU B 1 367 ? 48.211 49.797 72.470 1.00 19.81 363 LEU B N 1
ATOM 5689 C CA . LEU B 1 367 ? 47.382 50.933 72.079 1.00 20.10 363 LEU B CA 1
ATOM 5690 C C . LEU B 1 367 ? 48.204 52.214 72.234 1.00 21.17 363 LEU B C 1
ATOM 5691 O O . LEU B 1 367 ? 48.270 52.773 73.308 1.00 21.24 363 LEU B O 1
ATOM 5696 N N . THR B 1 368 ? 48.817 52.671 71.135 1.00 22.31 364 THR B N 1
ATOM 5697 C CA . THR B 1 368 ? 49.736 53.818 71.164 1.00 23.76 364 THR B CA 1
ATOM 5698 C C . THR B 1 368 ? 49.143 55.063 70.505 1.00 24.75 364 THR B C 1
ATOM 5699 O O . THR B 1 368 ? 49.511 56.173 70.859 1.00 27.03 364 THR B O 1
ATOM 5703 N N . GLU B 1 369 ? 48.257 54.870 69.527 1.00 24.56 365 GLU B N 1
ATOM 5704 C CA . GLU B 1 369 ? 47.526 55.960 68.893 1.00 23.98 365 GLU B CA 1
ATOM 5705 C C . GLU B 1 369 ? 46.067 55.531 68.784 1.00 22.94 365 GLU B C 1
ATOM 5706 O O . GLU B 1 369 ? 45.740 54.586 68.028 1.00 22.06 365 GLU B O 1
ATOM 5712 N N . VAL B 1 370 ? 45.187 56.209 69.520 1.00 21.92 366 VAL B N 1
ATOM 5713 C CA . VAL B 1 370 ? 43.772 55.886 69.464 1.00 21.33 366 VAL B CA 1
ATOM 5714 C C . VAL B 1 370 ? 43.266 56.177 68.065 1.00 21.10 366 VAL B C 1
ATOM 5715 O O . VAL B 1 370 ? 43.427 57.281 67.558 1.00 22.26 366 VAL B O 1
ATOM 5719 N N . ASP B 1 371 ? 42.655 55.180 67.451 1.00 20.89 367 ASP B N 1
ATOM 5720 C CA . ASP B 1 371 ? 42.053 55.309 66.114 1.00 21.20 367 ASP B CA 1
ATOM 5721 C C . ASP B 1 371 ? 41.038 56.429 66.088 1.00 21.42 367 ASP B C 1
ATOM 5722 O O . ASP B 1 371 ? 40.077 56.399 66.835 1.00 21.09 367 ASP B O 1
ATOM 5727 N N . PRO B 1 372 ? 41.226 57.413 65.201 1.00 22.82 368 PRO B N 1
ATOM 5728 C CA . PRO B 1 372 ? 40.259 58.526 65.189 1.00 23.33 368 PRO B CA 1
ATOM 5729 C C . PRO B 1 372 ? 38.869 58.110 64.704 1.00 22.92 368 PRO B C 1
ATOM 5730 O O . PRO B 1 372 ? 37.905 58.823 64.922 1.00 23.07 368 PRO B O 1
ATOM 5734 N N . ALA B 1 373 ? 38.755 56.951 64.076 1.00 22.22 369 ALA B N 1
ATOM 5735 C CA . ALA B 1 373 ? 37.445 56.422 63.711 1.00 21.41 369 ALA B CA 1
ATOM 5736 C C . ALA B 1 373 ? 36.692 55.921 64.938 1.00 20.60 369 ALA B C 1
ATOM 5737 O O . ALA B 1 373 ? 35.485 55.764 64.884 1.00 21.20 369 ALA B O 1
ATOM 5739 N N . CYS B 1 374 ? 37.397 55.658 66.048 1.00 19.84 370 CYS B N 1
ATOM 5740 C CA . CYS B 1 374 ? 36.723 55.241 67.275 1.00 18.85 370 CYS B CA 1
ATOM 5741 C C . CYS B 1 374 ? 36.256 56.414 68.112 1.00 19.84 370 CYS B C 1
ATOM 5742 O O . CYS B 1 374 ? 36.941 57.439 68.193 1.00 21.77 370 CYS B O 1
ATOM 5745 N N . ALA B 1 375 ? 35.117 56.246 68.782 1.00 19.18 371 ALA B N 1
ATOM 5746 C CA . ALA B 1 375 ? 34.577 57.277 69.642 1.00 19.65 371 ALA B CA 1
ATOM 5747 C C . ALA B 1 375 ? 35.542 57.599 70.783 1.00 19.94 371 ALA B C 1
ATOM 5748 O O . ALA B 1 375 ? 36.147 56.676 71.363 1.00 19.36 371 ALA B O 1
ATOM 5750 N N . PRO B 1 376 ? 35.665 58.900 71.135 1.00 20.17 372 PRO B N 1
ATOM 5751 C CA . PRO B 1 376 ? 36.436 59.286 72.316 1.00 20.36 372 PRO B CA 1
ATOM 5752 C C . PRO B 1 376 ? 35.896 58.671 73.579 1.00 20.07 372 PRO B C 1
ATOM 5753 O O . PRO B 1 376 ? 34.726 58.844 73.903 1.00 21.83 372 PRO B O 1
ATOM 5757 N N . LEU B 1 377 ? 36.726 57.893 74.237 1.00 19.14 373 LEU B N 1
ATOM 5758 C CA . LEU B 1 377 ? 36.425 57.304 75.522 1.00 18.90 373 LEU B CA 1
ATOM 5759 C C . LEU B 1 377 ? 37.695 57.490 76.339 1.00 19.16 373 LEU B C 1
ATOM 5760 O O . LEU B 1 377 ? 38.687 57.954 75.828 1.00 19.05 373 LEU B O 1
ATOM 5765 N N . ASP B 1 378 ? 37.673 57.141 77.606 1.00 19.54 374 ASP B N 1
ATOM 5766 C CA . ASP B 1 378 ? 38.901 57.251 78.392 1.00 20.37 374 ASP B CA 1
ATOM 5767 C C . ASP B 1 378 ? 39.650 55.916 78.237 1.00 19.78 374 ASP B C 1
ATOM 5768 O O . ASP B 1 378 ? 39.558 55.032 79.080 1.00 21.06 374 ASP B O 1
ATOM 5773 N N . TYR B 1 379 ? 40.353 55.767 77.129 1.00 19.00 375 TYR B N 1
ATOM 5774 C CA . TYR B 1 379 ? 41.081 54.537 76.838 1.00 18.54 375 TYR B CA 1
ATOM 5775 C C . TYR B 1 379 ? 42.296 54.478 77.730 1.00 19.51 375 TYR B C 1
ATOM 5776 O O . TYR B 1 379 ? 43.260 55.230 77.529 1.00 19.92 375 TYR B O 1
ATOM 5785 N N . ILE B 1 380 ? 42.243 53.597 78.729 1.00 19.64 376 ILE B N 1
ATOM 5786 C CA . ILE B 1 380 ? 43.388 53.399 79.602 1.00 20.67 376 ILE B CA 1
ATOM 5787 C C . ILE B 1 380 ? 44.507 52.798 78.775 1.00 20.96 376 ILE B C 1
ATOM 5788 O O . ILE B 1 380 ? 44.303 51.829 78.067 1.00 20.40 376 ILE B O 1
ATOM 5793 N N . ARG B 1 381 ? 45.693 53.370 78.862 1.00 22.61 377 ARG B N 1
ATOM 5794 C CA . ARG B 1 381 ? 46.818 52.809 78.140 1.00 23.66 377 ARG B CA 1
ATOM 5795 C C . ARG B 1 381 ? 48.094 53.295 78.695 1.00 24.80 377 ARG B C 1
ATOM 5796 O O . ARG B 1 381 ? 48.130 54.337 79.338 1.00 25.41 377 ARG B O 1
ATOM 5804 N N . GLY B 1 382 ? 49.152 52.535 78.442 1.00 25.66 378 GLY B N 1
ATOM 5805 C CA . GLY B 1 382 ? 50.493 52.888 78.899 1.00 27.50 378 GLY B CA 1
ATOM 5806 C C . GLY B 1 382 ? 50.770 52.368 80.293 1.00 28.65 378 GLY B C 1
ATOM 5807 O O . GLY B 1 382 ? 51.792 51.760 80.537 1.00 28.89 378 GLY B O 1
ATOM 5808 N N . GLU B 1 383 ? 49.840 52.627 81.206 1.00 29.41 379 GLU B N 1
ATOM 5809 C CA . GLU B 1 383 ? 49.971 52.265 82.578 1.00 30.28 379 GLU B CA 1
ATOM 5810 C C . GLU B 1 383 ? 48.598 51.869 83.150 1.00 29.23 379 GLU B C 1
ATOM 5811 O O . GLU B 1 383 ? 47.570 52.286 82.638 1.00 28.58 379 GLU B O 1
ATOM 5817 N N . ALA B 1 384 ? 48.576 51.054 84.197 1.00 28.72 380 ALA B N 1
ATOM 5818 C CA . ALA B 1 384 ? 47.310 50.678 84.808 1.00 27.37 380 ALA B CA 1
ATOM 5819 C C . ALA B 1 384 ? 46.698 51.915 85.487 1.00 27.78 380 ALA B C 1
ATOM 5820 O O . ALA B 1 384 ? 47.412 52.815 85.907 1.00 28.96 380 ALA B O 1
ATOM 5822 N N . ARG B 1 385 ? 45.377 51.955 85.571 1.00 27.11 381 ARG B N 1
ATOM 5823 C CA . ARG B 1 385 ? 44.657 53.061 86.214 1.00 27.66 381 ARG B CA 1
ATOM 5824 C C . ARG B 1 385 ? 44.133 52.609 87.593 1.00 27.37 381 ARG B C 1
ATOM 5825 O O . ARG B 1 385 ? 43.652 51.491 87.738 1.00 27.20 381 ARG B O 1
ATOM 5833 N N . ALA B 1 386 ? 44.288 53.471 88.598 1.00 27.81 382 ALA B N 1
ATOM 5834 C CA . ALA B 1 386 ? 43.742 53.246 89.946 1.00 27.19 382 ALA B CA 1
ATOM 5835 C C . ALA B 1 386 ? 42.354 53.866 89.970 1.00 26.56 382 ALA B C 1
ATOM 5836 O O . ALA B 1 386 ? 42.215 55.058 89.764 1.00 26.66 382 ALA B O 1
ATOM 5838 N N . ILE B 1 387 ? 41.333 53.041 90.169 1.00 25.37 383 ILE B N 1
ATOM 5839 C CA . ILE B 1 387 ? 39.957 53.515 90.282 1.00 25.13 383 ILE B CA 1
ATOM 5840 C C . ILE B 1 387 ? 39.328 52.778 91.430 1.00 24.53 383 ILE B C 1
ATOM 5841 O O . ILE B 1 387 ? 39.639 51.625 91.665 1.00 24.96 383 ILE B O 1
ATOM 5846 N N . ASP B 1 388 ? 38.428 53.430 92.121 1.00 24.45 384 ASP B N 1
ATOM 5847 C CA . ASP B 1 388 ? 37.751 52.836 93.245 1.00 24.82 384 ASP B CA 1
ATOM 5848 C C . ASP B 1 388 ? 36.281 52.696 92.888 1.00 24.13 384 ASP B C 1
ATOM 5849 O O . ASP B 1 388 ? 35.531 53.614 93.095 1.00 24.99 384 ASP B O 1
ATOM 5854 N N . ALA B 1 389 ? 35.890 51.541 92.357 1.00 22.70 385 ALA B N 1
ATOM 5855 C CA . ALA B 1 389 ? 34.571 51.386 91.742 1.00 22.19 385 ALA B CA 1
ATOM 5856 C C . ALA B 1 389 ? 33.549 50.889 92.724 1.00 22.45 385 ALA B C 1
ATOM 5857 O O . ALA B 1 389 ? 33.856 50.086 93.590 1.00 22.41 385 ALA B O 1
ATOM 5859 N N . GLU B 1 390 ? 32.329 51.389 92.572 1.00 22.43 386 GLU B N 1
ATOM 5860 C CA . GLU B 1 390 ? 31.154 50.785 93.209 1.00 22.43 386 GLU B CA 1
ATOM 5861 C C . GLU B 1 390 ? 30.531 49.789 92.247 1.00 21.13 386 GLU B C 1
ATOM 5862 O O . GLU B 1 390 ? 29.993 48.772 92.678 1.00 20.54 386 GLU B O 1
ATOM 5868 N N . TYR B 1 391 ? 30.561 50.123 90.950 1.00 20.14 387 TYR B N 1
ATOM 5869 C CA . TYR B 1 391 ? 30.086 49.228 89.917 1.00 19.31 387 TYR B CA 1
ATOM 5870 C C . TYR B 1 391 ? 30.966 49.233 88.708 1.00 19.36 387 TYR B C 1
ATOM 5871 O O . TYR B 1 391 ? 31.510 50.285 88.295 1.00 19.46 387 TYR B O 1
ATOM 5880 N N . VAL B 1 392 ? 31.103 48.035 88.125 1.00 18.84 388 VAL B N 1
ATOM 5881 C CA . VAL B 1 392 ? 31.784 47.868 86.871 1.00 17.87 388 VAL B CA 1
ATOM 5882 C C . VAL B 1 392 ? 30.908 47.102 85.898 1.00 17.46 388 VAL B C 1
ATOM 5883 O O . VAL B 1 392 ? 29.975 46.381 86.312 1.00 17.51 388 VAL B O 1
ATOM 5887 N N . MET B 1 393 ? 31.199 47.272 84.602 1.00 16.47 389 MET B N 1
ATOM 5888 C CA . MET B 1 393 ? 30.467 46.592 83.539 1.00 15.83 389 MET B CA 1
ATOM 5889 C C . MET B 1 393 ? 31.421 45.823 82.616 1.00 15.28 389 MET B C 1
ATOM 5890 O O . MET B 1 393 ? 32.530 46.294 82.313 1.00 14.68 389 MET B O 1
ATOM 5895 N N . SER B 1 394 ? 31.000 44.632 82.184 1.00 15.29 390 SER B N 1
ATOM 5896 C CA . SER B 1 394 ? 31.783 43.853 81.195 1.00 14.74 390 SER B CA 1
ATOM 5897 C C . SER B 1 394 ? 30.876 43.473 80.072 1.00 14.41 390 SER B C 1
ATOM 5898 O O . SER B 1 394 ? 29.820 42.853 80.302 1.00 14.76 390 SER B O 1
ATOM 5901 N N . ASN B 1 395 ? 31.279 43.851 78.858 1.00 13.75 391 ASN B N 1
ATOM 5902 C CA . ASN B 1 395 ? 30.461 43.670 77.676 1.00 13.43 391 ASN B CA 1
ATOM 5903 C C . ASN B 1 395 ? 31.073 42.642 76.709 1.00 13.38 391 ASN B C 1
ATOM 5904 O O . ASN B 1 395 ? 32.294 42.469 76.655 1.00 13.40 391 ASN B O 1
ATOM 5909 N N . ASN B 1 396 ? 30.215 42.001 75.929 1.00 12.79 392 ASN B N 1
ATOM 5910 C CA . ASN B 1 396 ? 30.640 41.103 74.886 1.00 12.88 392 ASN B CA 1
ATOM 5911 C C . ASN B 1 396 ? 29.632 41.140 73.754 1.00 13.14 392 ASN B C 1
ATOM 5912 O O . ASN B 1 396 ? 28.413 41.236 73.996 1.00 13.59 392 ASN B O 1
ATOM 5917 N N . PHE B 1 397 ? 30.145 41.063 72.532 1.00 13.54 393 PHE B N 1
ATOM 5918 C CA . PHE B 1 397 ? 29.331 41.152 71.311 1.00 14.35 393 PHE B CA 1
ATOM 5919 C C . PHE B 1 397 ? 29.790 40.128 70.346 1.00 14.24 393 PHE B C 1
ATOM 5920 O O . PHE B 1 397 ? 30.954 40.076 70.043 1.00 14.47 393 PHE B O 1
ATOM 5928 N N . ALA B 1 398 ? 28.865 39.322 69.837 1.00 15.05 394 ALA B N 1
ATOM 5929 C CA . ALA B 1 398 ? 29.209 38.039 69.236 1.00 14.86 394 ALA B CA 1
ATOM 5930 C C . ALA B 1 398 ? 28.650 37.872 67.868 1.00 15.37 394 ALA B C 1
ATOM 5931 O O . ALA B 1 398 ? 27.821 38.623 67.406 1.00 15.52 394 ALA B O 1
ATOM 5933 N N . PHE B 1 399 ? 29.126 36.830 67.246 1.00 16.27 395 PHE B N 1
ATOM 5934 C CA . PHE B 1 399 ? 28.612 36.296 66.047 1.00 17.67 395 PHE B CA 1
ATOM 5935 C C . PHE B 1 399 ? 27.076 36.274 66.074 1.00 17.44 395 PHE B C 1
ATOM 5936 O O . PHE B 1 399 ? 26.444 36.011 67.125 1.00 17.02 395 PHE B O 1
ATOM 5944 N N . GLY B 1 400 ? 26.467 36.552 64.921 1.00 16.92 396 GLY B N 1
ATOM 5945 C CA . GLY B 1 400 ? 25.018 36.680 64.822 1.00 16.89 396 GLY B CA 1
ATOM 5946 C C . GLY B 1 400 ? 24.462 37.956 65.468 1.00 16.08 396 GLY B C 1
ATOM 5947 O O . GLY B 1 400 ? 23.267 38.106 65.597 1.00 16.43 396 GLY B O 1
ATOM 5948 N N . GLY B 1 401 ? 25.329 38.865 65.891 1.00 14.75 397 GLY B N 1
ATOM 5949 C CA . GLY B 1 401 ? 24.861 40.091 66.544 1.00 14.51 397 GLY B CA 1
ATOM 5950 C C . GLY B 1 401 ? 24.264 39.894 67.950 1.00 13.96 397 GLY B C 1
ATOM 5951 O O . GLY B 1 401 ? 23.492 40.734 68.422 1.00 13.62 397 GLY B O 1
ATOM 5952 N N . ILE B 1 402 ? 24.658 38.807 68.617 1.00 13.13 398 ILE B N 1
ATOM 5953 C CA . ILE B 1 402 ? 24.251 38.535 70.009 1.00 13.03 398 ILE B CA 1
ATOM 5954 C C . ILE B 1 402 ? 25.052 39.422 70.968 1.00 12.75 398 ILE B C 1
ATOM 5955 O O . ILE B 1 402 ? 26.292 39.325 71.020 1.00 13.60 398 ILE B O 1
ATOM 5960 N N . ASN B 1 403 ? 24.362 40.272 71.717 1.00 12.88 399 ASN B N 1
ATOM 5961 C CA . ASN B 1 403 ? 24.994 41.192 72.661 1.00 12.55 399 ASN B CA 1
ATOM 5962 C C . ASN B 1 403 ? 24.682 40.873 74.118 1.00 12.68 399 ASN B C 1
ATOM 5963 O O . ASN B 1 403 ? 23.515 40.551 74.451 1.00 13.38 399 ASN B O 1
ATOM 5968 N N . THR B 1 404 ? 25.720 40.955 74.978 1.00 12.46 400 THR B N 1
ATOM 5969 C CA . THR B 1 404 ? 25.562 40.832 76.445 1.00 12.66 400 THR B CA 1
ATOM 5970 C C . THR B 1 404 ? 26.293 41.935 77.198 1.00 12.34 400 THR B C 1
ATOM 5971 O O . THR B 1 404 ? 27.329 42.429 76.758 1.00 11.62 400 THR B O 1
ATOM 5975 N N . SER B 1 405 ? 25.710 42.320 78.323 1.00 12.95 401 SER B N 1
ATOM 5976 C CA . SER B 1 405 ? 26.269 43.302 79.233 1.00 13.24 401 SER B CA 1
ATOM 5977 C C . SER B 1 405 ? 26.025 42.819 80.645 1.00 13.54 401 SER B C 1
ATOM 5978 O O . SER B 1 405 ? 24.903 42.525 81.001 1.00 13.87 401 SER B O 1
ATOM 5981 N N . LEU B 1 406 ? 27.094 42.755 81.446 1.00 13.41 402 LEU B N 1
ATOM 5982 C CA . LEU B 1 406 ? 27.048 42.324 82.833 1.00 13.56 402 LEU B CA 1
ATOM 5983 C C . LEU B 1 406 ? 27.498 43.435 83.764 1.00 13.98 402 LEU B C 1
ATOM 5984 O O . LEU B 1 406 ? 28.532 44.067 83.518 1.00 13.69 402 LEU B O 1
ATOM 5989 N N . ILE B 1 407 ? 26.744 43.653 84.832 1.00 14.70 403 ILE B N 1
ATOM 5990 C CA . ILE B 1 407 ? 27.122 44.637 85.841 1.00 15.88 403 ILE B CA 1
ATOM 5991 C C . ILE B 1 407 ? 27.361 43.969 87.197 1.00 16.97 403 ILE B C 1
ATOM 5992 O O . ILE B 1 407 ? 26.500 43.225 87.715 1.00 16.75 403 ILE B O 1
ATOM 5997 N N . PHE B 1 408 ? 28.549 44.242 87.745 1.00 18.05 404 PHE B N 1
ATOM 5998 C CA . PHE B 1 408 ? 28.966 43.719 89.020 1.00 19.41 404 PHE B CA 1
ATOM 5999 C C . PHE B 1 408 ? 29.051 44.827 90.048 1.00 21.11 404 PHE B C 1
ATOM 6000 O O . PHE B 1 408 ? 29.532 45.910 89.760 1.00 22.28 404 PHE B O 1
ATOM 6008 N N . ARG B 1 409 ? 28.576 44.544 91.249 1.00 22.92 405 ARG B N 1
ATOM 6009 C CA . ARG B 1 409 ? 28.626 45.499 92.337 1.00 24.91 405 ARG B CA 1
ATOM 6010 C C . ARG B 1 409 ? 29.804 45.181 93.245 1.00 25.03 405 ARG B C 1
ATOM 6011 O O . ARG B 1 409 ? 30.063 44.037 93.561 1.00 23.23 405 ARG B O 1
ATOM 6019 N N . ARG B 1 410 ? 30.506 46.222 93.657 1.00 26.79 406 ARG B N 1
ATOM 6020 C CA . ARG B 1 410 ? 31.616 46.102 94.603 1.00 27.64 406 ARG B CA 1
ATOM 6021 C C . ARG B 1 410 ? 31.110 45.529 95.893 1.00 29.03 406 ARG B C 1
ATOM 6022 O O . ARG B 1 410 ? 30.018 45.863 96.327 1.00 29.54 406 ARG B O 1
ATOM 6030 N N . VAL B 1 411 ? 31.895 44.632 96.485 1.00 29.75 407 VAL B N 1
ATOM 6031 C CA . VAL B 1 411 ? 31.616 44.123 97.812 1.00 30.31 407 VAL B CA 1
ATOM 6032 C C . VAL B 1 411 ? 32.878 44.283 98.633 1.00 31.64 407 VAL B C 1
ATOM 6033 O O . VAL B 1 411 ? 33.873 43.688 98.330 1.00 30.83 407 VAL B O 1
ATOM 6037 N N . ARG B 1 412 ? 32.837 45.124 99.662 1.00 34.15 408 ARG B N 1
ATOM 6038 C CA . ARG B 1 412 ? 33.971 45.280 100.598 1.00 36.26 408 ARG B CA 1
ATOM 6039 C C . ARG B 1 412 ? 33.667 44.516 101.885 1.00 37.56 408 ARG B C 1
ATOM 6040 O O . ARG B 1 412 ? 34.579 44.082 102.588 1.00 38.05 408 ARG B O 1
#

Nearest PDB structures (foldseek):
  4ewg-assembly1_B  TM=1.002E+00  e=8.333E-93  Paraburkholderia phymatum STM815
  3lrf-assembly1_A  TM=9.396E-01  e=1.640E-45  Brucella abortus 2308
  4jv3-assembly1_A-2  TM=9.433E-01  e=1.013E-43  Brucella abortus 2308
  2iwy-assembly1_B  TM=9.241E-01  e=2.803E-41  Homo sapiens
  2iwy-assembly1_A  TM=9.195E-01  e=1.118E-39  Homo sapiens

Radius of gyration: 25.03 Å; Cα contacts (8 Å, |Δi|>4): 2408; chains: 2; bounding box: 68×68×60 Å

Secondary structure (DSSP, 8-state):
-PPPEEEEEEEEEBTTBSSHHHHHHHHHHT----EE-GGGGGSSS----EEB--S-----TTS-HHHHTT--HHHHHHHHHHHHHHHHHT-TT-GGGGTTTEEEEEE-S---HHHHHHHHHHHHH---TT--TTHHHHHSTTHHHHHHHHHTT--S-EEE--BTBTHHHHHHHHHHHHHHTTS-SEEEEEEEE---HHHHHHHHTTT-B---TT-GGG---TTBTT---B-BB-EEEEEEEEEHHHHHHTTPPP-EEEEEEEEEE-SS-SSS--HHHHHHHHHHHHHHTT--GGGEEEEE------HHHHHHHHHHHHHHH-TT-EEE-THHHH-B-GGGHHHHHHHHHHHHHHHTEEPPPTT--SB-TTSPP-EE--SSPEE---SEEEEEEEEGGGEEEEEEEE---/---EEEEEEEEEBTTBSSHHHHHHHHHHT----EE-GGGGGSSS----EEB--S-----TT--HHHHTT--HHHHHHHHHHHHHHHHHT-TT-SSTTTTTEEEEEE-SS--HHHHHHHHHHHHH---TT--TTHHHHHSTTHHHHHHHHHTT--S-EE---BTBTHHHHHHHHHHHHHHTTS-SEEEEEEEE---HHHHHHHHTTT-B---TT-GGG---TTBTT---B-BB-EEEEEEEEEHHHHHHTTPPP-EEEEEEEEEE--S-SSS--HHHHHHHHHHHHHHHT--GGG--EEE------HHHHHHHHHHHHHHH-TT-EEE-THHHH-B-GGGHHHHHHHHHHHHHHTTEE---TT--SB-TTSPP-EE--SS-EE---SEEEEEEEEGGGEEEEEEEE---

Sequence (817 aa):
SMKRVVITGMGGVTALGSRWDEIEAALKAGRNAVRRMPDWDYFESLHTRLAAPLPGFAQPADWPRKKTRSMGRVSMYAVRASELALADAGFAGDESISDGRMGVAYGSSSGSVEPIRAFGTMLESGSMTDVTSNSYVQMMPHTTAVNVSLFWDLKGRIVPTSSACASGSQAIGYAYENIAMGKQTLMLAGGAEELSGPAVAVFDTLYATSTRNDEPHLTPRPFDAKRDGLVVGEGAATLVLEEYEHAKARGATIHAEIVGFGCNSDGAHMTQPTASTMARAMQLALEDAKLDANAIAYVNAHGTSTDRGDVAESQATARTFGERMPISSLKSYVGHTLGACGALEAWWTIEMMKRNWYAPTLNLTEVDPACAPLDYIRGEARAIDAEYVMSNNFAFGGINTSLIFRRVRMKRVVITGMGGVTALGSRWDEIEAALKAGRNAVRRMPDWDYFESLHTRLAAPLPGFAQPADWPRKKTRSMGRVSMYAVRASELALADAGFAGDESISDGRMGVAYGSSSGSVEPIRAFGTMLESGSMTDVTSNSYVQMMPHTTAVNVSLFWDLKGRIVPTSSACASGSQAIGYAYENIAMGKQTLMLAGGAEELSGPAVAVFDTLYATSTRNDEPHLTPRPFDAKRDGLVVGEGAATLVLEEYEHAKARGATIHAEIVGFGCNSDGAHMTQPTASTMARAMQLALEDAKLDANAIAYVNAHGTSTDRGDVAESQATARTFGERMPISSLKSYVGHTLGACGALEAWWTIEMMKRNWYAPTLNLTEVDPACAPLDYIRGEARAIDAEYVMSNNFAFGGINTSLIFRRVR

InterPro domains:
  IPR000794 Beta-ketoacyl synthase [PTHR11712] (1-406)
  IPR000794 Beta-ketoacyl synthase [cd00834] (2-404)
  IPR014030 Beta-ketoacyl synthase-like, N-terminal domain [PF00109] (1-246)
  IPR014031 Beta-ketoacyl synthase, C-terminal domain [PF02801] (254-363)
  IPR016039 Thiolase-like [G3DSA:3.40.47.10] (5-259)
  IPR016039 Thiolase-like [G3DSA:3.40.47.10] (260-408)
  IPR016039 Thiolase-like [SSF53901] (1-251)
  IPR016039 Thiolase-like [SSF53901] (216-406)
  IPR018201 Beta-ketoacyl synthase, active site [PS00606] (155-171)
  IPR020841 Polyketide synthase, beta-ketoacyl synthase domain [PS52004] (1-406)
  IPR020841 Polyketide synthase, beta-ketoacyl synthase domain [SM00825] (4-407)

CATH classification: 3.40.47.10 (+1 more: 3.40.47.10)

Organism: Paraburkholderia phymatum (strain DSM 17167 / CIP 108236 / LMG 21445 / STM815) (NCBI:txid391038)

Foldseek 3Di:
DFFWKFFQFKWKQALQGTDVVSNVVLLQVQFFQKDFAPVCVVPDDFLARIARERPDDDQDPPQDPVLPLLEDVFLSRLQVQLVRRCVSSVCVVPLVQQPQQEAEAEFAQWFHDQLCVQVVVCVVPVDNPRPDPNSCLRTPGQNNRVSNCVSSNHNYDYHYQHFWQCRQQVQVVVQRRCCRVPRHFKYKGKFWDHDDSVVSCVCSVVQQADNPSVCRRQDDAFQAQPHRHFHEYTIMMITMMGGDVVCVVVVGDTLWIWQFKFKDFPVPDQPQAAQVVLLVSQVRRCVSNVHALVQAAAEEELRRSGDRRRQSRQSSNCVRRNQEHEYAYCCLHRISRIRGSNRVSVSVVSVCQQVQKARARRNHDHRRPSGHRHNRGDDGIGRDNHQKHKYWIAHGRRMIMIIMIGGDD/DFFKFFQFKWWQFLQGTDVVSNVVLLQVQFFQKDFAVVCVVPDDFLARIARERPDDDQDPPQDPVQCLLEDVQLSRLQVQLVRRCVSNVCVPPPCQQVAQEAEQEFAQWFHDQLCVQVVVCVVPVDNPSPDPNSCCRTPGQNNRVSNCVSSNHNYDYHRQHFWQCRQQVQVVVQRVCCVVPRHFKYKGKFWDHDDSVVSCVCSVVQQADNPNVCRRQDDAFQAQPHRHFHEYTIMMITMMGGDVVCVVVVRDTLWIWQFKFKDFPQPDQPQAAQVVLLVSQVRRCVSNVHQLQQAAAEEDQRRSGDRRRQSRLSSNCVRRNLEHEYAYCCLHRISHIRGSNRVSVSVVSVCQQVQKARARRNHDHRRPSHHRHNRGDDGIGRHNHQKHKYWHADGNRIIMIIMIGDDD